Protein AF-A0A0J1C4K4-F1 (afdb_monomer_lite)

Sequence (1114 aa):
MAQNNFSIALLAMARGVADAKQAAESAKDVEIAVDEENTLKANGKDTGIKIITENGVAKAVGAALSSSDTASKLAEEQAAFRQSQISANIQIALEKGVFYIEDGLTSDLRGKALSGWWKTNKQTPEEAALVSAQIQDYINRLPSGVVVKARHGSVFSIDKNVGALPEKFGTDGRRITVGGMTLTIDGAQPCIYIDKDSGDGRVYDFRGAEFIVESLGVNAFEYTGDNNVILNGGIMRTRALLEFGYVRGADKDKMLFAPIDGWTKERPDIGFGYADKGLWELGFNTTTLRHDLARYRNNAAQVHEVRQPDGMNKARCAELTRQESSRKYDSVGGYWDENGESAFPQDDGTTSPMWGKWRGGQRGSRGNGITLYNCHNTTIFDFDIEGFDGSAVQMGLYATQDCQDVAGGDTATAEAKGMIAYDTLICGGWFDKMYTGGVGAVRAVGLTVTGLQCQGNKVGHPDWSVEHSRDGKMVTIDPGYMLWTSRYMPMVSVVFTNNHFGTAARKVIDAHTGNDITITGNSGSAGYYGISVVIEETFASQRDAGAPAETSSFYYQESNMTIANNNVMGGVYGVHLNNGATGIKARKDRGLWWLRGNIKVRDNIIKSAYVGVCYNYGHYGFDITGNSVTFANKLGEPYGQRRLNTINVTDGGSGYSAGTYLTISGGGELARDGYAEPVIKDGVITSVVVRKTGTRYEDAASIVVTAVDPTGAGSGATFSATISETSYAYMIGAEPRYGAMQVNFTGNRAANSPDGNFGRLLVSGTCIGSTFRDNLFNETPYTKGDDASKPYISAKDYVHRSGLPSQLLAQTQDHVDSHHENNKAINELSGKVTDLLFKNKYVTTKAPEVPLTSSEIETLVNNRVAAILAEKNVQASEPAASPESQAGTQSQPEATNEEPTSGLPKILSFNMATATGSLVRDDSNAVTVEVGGSYPPPGWSDVADVSGENKFIMARLKDKVSASAGVYPRFKVDLSAETESTIVLPIKVHSLGTRAGVVSIGLTPYVSDDISTSLLIDKKTETNQIAIRNMSRYSVSIDGVANTADTRLDYDKWYILVLKSKLGGEYINLGTNHTGNGQIDADFGAGLTVYRNHTPSAEDLNSLVESLKVKYHK

InterPro domains:
  IPR012334 Pectin lyase fold [G3DSA:2.160.20.10] (332-636)

Radius of gyration: 36.79 Å; chains: 1; bounding box: 103×119×74 Å

pLDDT: mean 81.91, std 19.1, range [20.67, 98.75]

Organism: NCBI:txid1470200

Foldseek 3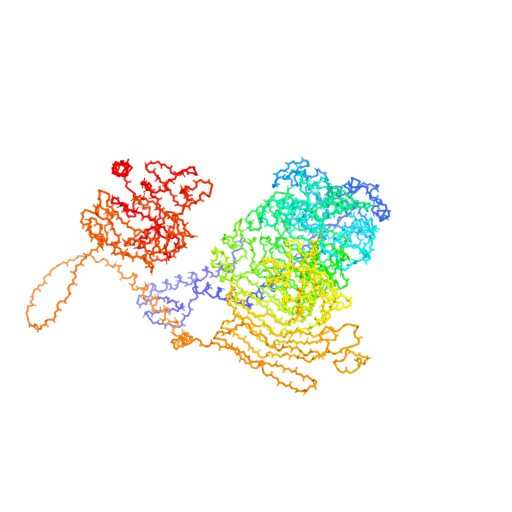Di:
DPDDPVNVVVVVLVVVVVVVVVVVVVDPPWDWDADPQQFIDIPNHTPVDHHDDPVNVVVVVVVLCPDPVNVVVVVVVVVVVLVVLLVVLLVQQVVLEEEALLVLDDPVQSVCQQQVVCLPPADDQVVQLVSLVSSQVVLLQDEASHEYEHDAQGEGEWAFNFQPPCVAQNAFQDWDAFLNDIWGFGGQGARHEADQNSYASYEYEHARYEYEYQAALGANYEDAHENYEYQELHAYYYPLCSQQNQDAQDQQLRFLAHDFWPAHSVCLLAGQQDALCAPLAAHFRQPQASDNLLLRGRQRTAQQQPAADPPDFQVVLVVCVVVVHSCNNNRGHHCADPVRQAWAADNNNGTDRGNHAHSNHDRNRWYEHYEYWNYESYEYEEYHYESHQHEPYEFFHCAASNSHHAFQQNAVVSVVRGREYEQYYYAEYEYAHYAAEYYEYAEYENYAHHNYAHAPGEFHRSSAALSNHDQLAFGHHDDWEHYEYHSHDDDEQHHYEHHEHEETAAEPYYAEFFANAEAYNYEYEYAAEDYEYEDAAQRLARPGQAHEGDCVTQPVQEHAYAHEHYEYEYLAEFYHDDPRDLAPVLCVVVNHYHGAYQYEHYQYETEYAFEGHDDAFYHENAEHENYEYEYDNPRHHRRNLKWWDFKFWPFFFFQADPPKAKDKDDQDPPWDDWGKGFDDDRGTGPGIGTSRRTGDRDDQVGIAMDIDHPVPRTDDIGIGIDMDHGHEHDEDWYAVSRPTYAYAAYNYEYEYDLQAFGQAHYEYEEYEQHEHENYEYEQATAADDDDPVDPSYHVDPDYYCHPNTHHYYDYPDAYEPYHYYHHWYAHPVVRDIDHDDGHYDYDPDPDPPPPQPPVSVVVVVVVVVVVVVVVVDDDDDDDDDDDDDDDDDDDDDDDDDDDDDDDDDQKFAFLCPPPDQAWTATPVNRKTKDKDFDAAAPPDDGQWDPPDLWTWGWDDFNDQPEGQFHIWIKMWDFAALVFKKKKKWWKAFAGWYPQAFTKAKAADDDPDPVQTDGFGWDQPPPPRWTATDDDPFKWKDKLLHGGDRPDTHHHRAIIIIMIIGRHGHTMIITQAYNVRGNGTGMITTRLTMISGRHDDDPVVVNVSSVVVCVSRVD

Secondary structure (DSSP, 8-state):
-PPPHHHHHHHHHHHHHHHHHHHHHTSTT--EEE-TTSEEEETTEEEEEE---HHHHHHHHHHHHTSHHHHHHHHHHHHHHHHHHHHHHHHHHHHH-EEEGGGGS-HHHHHHHHTTGGGTS---HHHHHHHHHHHHHHHHTSPSS-EEE--TT-EEEE---TTSSHHHH--TTEEEEETTEEEEE-----SEEE-GGG-SS-EEE-TT-EEEESSTT--SEEEEEES-EEEE--EEEEHHHHHH-S-TT--GGG-SSPPPTT--SS-TTS--S-SSS-BTTBSB--SS-SS--TT--TT-EE-TT-BPPTT--HHHHHHHHHTT-GGGGG--B--B-TTS-B-EE-TTS-EESB--EETTEETT----SEEEEEEES-EE---EEES-SSEEEEES-SS-TT-----TT-HHHHHHTT--EEEEEE---EEESBSSEEEEESSEEEEEEE--EEEEEEES-TT--TT--SSSSS------EEEEE-SSS-EEEEEEES-EEEEESSEEEEE-S-BSEEEES-EEEESSEEEEEESS-GGGBSSSTTSPBPTTTSGGGEEEEEEES-EEEESSEEEEEEES---HHHHHHTT----EEEEEEES-EEEESSEEEEE-S--S-EEEES-EEEE--TT-PPTTSEEEEEEEEEEEEE---TT-EEEEE-SSTT-EEEEEEEEEETTEEEEEEEEEEEE----GGG-EEEEE-TTS--EEEEEEEEEEE--EEEEESB-GGG--B-EEEES-EEE-BTTB--SEEEEE-BBBS-EEES-EEE-PPPEE-S-TTSTTEE--S--BTTTPPPEEEEESS-EES-EEES-EEEETTTTEEEE----EE----SS------HHHHHHHHHHHHHHHHHHT------------------------------PPPSEEEE--SS--SS--B-TTSS-B-EEE-S-PPTT---SEE-SSSS-EEEEEESSTTT-S-EEEEEEEEEE-TTSEEEEEEEEEEEEE-TT--SS-EEEES-S-TTTS----EEEETTTTEEEEPPBTTBEEEETTEE--TT--B-TT-EEEEEEEEE--EEEEEETB-TTS-S-EEEEEETTEEEETTS---HHHHHHHHHHHHHHH--

Structure (mmCIF, N/CA/C/O backbone):
data_AF-A0A0J1C4K4-F1
#
_entry.id   AF-A0A0J1C4K4-F1
#
loop_
_atom_site.group_PDB
_atom_site.id
_atom_site.type_symbol
_atom_site.label_atom_id
_atom_site.label_alt_id
_atom_site.label_comp_id
_atom_site.label_asym_id
_atom_site.label_entity_id
_atom_site.label_seq_id
_atom_site.pdbx_PDB_ins_code
_atom_site.Cartn_x
_atom_site.Cartn_y
_atom_site.Cartn_z
_atom_site.occupancy
_atom_site.B_iso_or_equiv
_atom_site.auth_seq_id
_atom_site.auth_comp_id
_atom_site.auth_asym_id
_atom_site.auth_atom_id
_atom_site.pdbx_PDB_model_num
ATOM 1 N N . MET A 1 1 ? 14.987 -44.960 -18.336 1.00 30.09 1 MET A N 1
ATOM 2 C CA . MET A 1 1 ? 14.325 -44.521 -17.091 1.00 30.09 1 MET A CA 1
ATOM 3 C C . MET A 1 1 ? 14.497 -45.619 -16.059 1.00 30.09 1 MET A C 1
ATOM 5 O O . MET A 1 1 ? 13.976 -46.707 -16.266 1.00 30.09 1 MET A O 1
ATOM 9 N N . ALA A 1 2 ? 15.308 -45.382 -15.029 1.00 26.45 2 ALA A N 1
ATOM 10 C CA . ALA A 1 2 ? 15.445 -46.308 -13.909 1.00 26.45 2 ALA A CA 1
ATOM 11 C C . ALA A 1 2 ? 14.126 -46.305 -13.120 1.00 26.45 2 ALA A C 1
ATOM 13 O O . ALA A 1 2 ? 13.634 -45.235 -12.767 1.00 26.45 2 ALA A O 1
ATOM 14 N N . GLN A 1 3 ? 13.519 -47.475 -12.908 1.00 33.88 3 GLN A N 1
ATOM 15 C CA . GLN A 1 3 ? 12.329 -47.600 -12.063 1.00 33.88 3 GLN A CA 1
ATOM 16 C C . GLN A 1 3 ? 12.679 -47.105 -10.654 1.00 33.88 3 GLN A C 1
ATOM 18 O O . GLN A 1 3 ? 13.672 -47.549 -10.082 1.00 33.88 3 GLN A O 1
ATOM 23 N N . ASN A 1 4 ? 11.908 -46.154 -10.114 1.00 37.72 4 ASN A N 1
ATOM 24 C CA . ASN A 1 4 ? 12.177 -45.626 -8.778 1.00 37.72 4 ASN A CA 1
ATOM 25 C C . ASN A 1 4 ? 11.963 -46.722 -7.714 1.00 37.72 4 ASN A C 1
ATOM 27 O O . ASN A 1 4 ? 11.193 -47.668 -7.910 1.00 37.72 4 ASN A O 1
ATOM 31 N N . ASN A 1 5 ? 12.633 -46.582 -6.569 1.00 36.28 5 ASN A N 1
ATOM 32 C CA . ASN A 1 5 ? 12.575 -47.565 -5.481 1.00 36.28 5 ASN A CA 1
ATOM 33 C C . ASN A 1 5 ? 11.140 -47.819 -4.977 1.00 36.28 5 ASN A C 1
ATOM 35 O O . ASN A 1 5 ? 10.848 -48.912 -4.505 1.00 36.28 5 ASN A O 1
ATOM 39 N N . PHE A 1 6 ? 10.232 -46.850 -5.136 1.00 39.06 6 PHE A N 1
ATOM 40 C CA . PHE A 1 6 ? 8.814 -46.976 -4.790 1.00 39.06 6 PHE A CA 1
ATOM 41 C C . PHE A 1 6 ? 8.059 -47.932 -5.729 1.00 39.06 6 PHE A C 1
ATOM 43 O O . PHE A 1 6 ? 7.300 -48.778 -5.270 1.00 39.06 6 PHE A O 1
ATOM 50 N N . SER A 1 7 ? 8.337 -47.875 -7.032 1.00 39.88 7 SER A N 1
ATOM 51 C CA . SER A 1 7 ? 7.756 -48.763 -8.048 1.00 39.88 7 SER A CA 1
ATOM 52 C C . SER A 1 7 ? 8.275 -50.194 -7.895 1.00 39.88 7 SER A C 1
ATOM 54 O O . SER A 1 7 ? 7.520 -51.151 -8.051 1.00 39.88 7 SER A O 1
ATOM 56 N N . ILE A 1 8 ? 9.556 -50.345 -7.533 1.00 41.91 8 ILE A N 1
ATOM 57 C CA . ILE A 1 8 ? 10.171 -51.642 -7.212 1.00 41.91 8 ILE A CA 1
ATOM 58 C C . ILE A 1 8 ? 9.550 -52.227 -5.933 1.00 41.91 8 ILE A C 1
ATOM 60 O O . ILE A 1 8 ? 9.238 -53.417 -5.895 1.00 41.91 8 ILE A O 1
ATOM 64 N N . ALA A 1 9 ? 9.307 -51.396 -4.914 1.00 39.34 9 ALA A N 1
ATOM 65 C CA . ALA A 1 9 ? 8.647 -51.808 -3.678 1.00 39.34 9 ALA A CA 1
ATOM 66 C C . ALA A 1 9 ? 7.178 -52.214 -3.909 1.00 39.34 9 ALA A C 1
ATOM 68 O O . ALA A 1 9 ? 6.757 -53.257 -3.417 1.00 39.34 9 ALA A O 1
ATOM 69 N N . LEU A 1 10 ? 6.419 -51.460 -4.715 1.00 42.06 10 LEU A N 1
ATOM 70 C CA . LEU A 1 10 ? 5.046 -51.795 -5.129 1.00 42.06 10 LEU A CA 1
ATOM 71 C C . LEU A 1 10 ? 4.974 -53.120 -5.900 1.00 42.06 10 LEU A C 1
ATOM 73 O O . LEU A 1 10 ? 4.108 -53.946 -5.622 1.00 42.06 10 LEU A O 1
ATOM 77 N N . LEU A 1 11 ? 5.914 -53.368 -6.818 1.00 44.72 11 LEU A N 1
ATOM 78 C CA . LEU A 1 11 ? 6.005 -54.630 -7.563 1.00 44.72 11 LEU A CA 1
ATOM 79 C C . LEU A 1 11 ? 6.383 -55.821 -6.668 1.00 44.72 11 LEU A C 1
ATOM 81 O O . LEU A 1 11 ? 5.858 -56.919 -6.860 1.00 44.72 11 LEU A O 1
ATOM 85 N N . ALA A 1 12 ? 7.263 -55.619 -5.683 1.00 41.47 12 ALA A N 1
ATOM 86 C CA . ALA A 1 12 ? 7.617 -56.644 -4.701 1.00 41.47 12 ALA A CA 1
ATOM 87 C C . ALA A 1 12 ? 6.450 -56.957 -3.745 1.00 41.47 12 ALA A C 1
ATOM 89 O O . ALA A 1 12 ? 6.202 -58.123 -3.442 1.00 41.47 12 ALA A O 1
ATOM 90 N N . MET A 1 13 ? 5.689 -55.937 -3.333 1.00 43.41 13 MET A N 1
ATOM 91 C CA . MET A 1 13 ? 4.490 -56.086 -2.499 1.00 43.41 13 MET A CA 1
ATOM 92 C C . MET A 1 13 ? 3.342 -56.769 -3.255 1.00 43.41 13 MET A C 1
ATOM 94 O O . MET A 1 13 ? 2.722 -57.688 -2.723 1.00 43.41 13 MET A O 1
ATOM 98 N N . ALA A 1 14 ? 3.109 -56.403 -4.519 1.00 44.25 14 ALA A N 1
ATOM 99 C CA . ALA A 1 14 ? 2.116 -57.055 -5.373 1.00 44.25 14 ALA A CA 1
ATOM 100 C C . ALA A 1 14 ? 2.447 -58.537 -5.625 1.00 44.25 14 ALA A C 1
ATOM 102 O O . ALA A 1 14 ? 1.543 -59.372 -5.626 1.00 44.25 14 ALA A O 1
ATOM 103 N N . ARG A 1 15 ? 3.738 -58.882 -5.770 1.00 45.47 15 ARG A N 1
ATOM 104 C CA . ARG A 1 15 ? 4.190 -60.284 -5.820 1.00 45.47 15 ARG A CA 1
ATOM 105 C C . ARG A 1 15 ? 3.964 -61.010 -4.499 1.00 45.47 15 ARG A C 1
ATOM 107 O O . ARG A 1 15 ? 3.392 -62.086 -4.525 1.00 45.47 15 ARG A O 1
ATOM 114 N N . GLY A 1 16 ? 4.299 -60.405 -3.359 1.00 44.28 16 GLY A N 1
ATOM 115 C CA . GLY A 1 16 ? 4.050 -61.013 -2.045 1.00 44.28 16 GLY A CA 1
ATOM 116 C C . GLY A 1 16 ? 2.566 -61.304 -1.774 1.00 44.28 16 GLY A C 1
ATOM 117 O O . GLY A 1 16 ? 2.235 -62.345 -1.213 1.00 44.28 16 GLY A O 1
ATOM 118 N N . VAL A 1 17 ? 1.659 -60.428 -2.225 1.00 44.59 17 VAL A N 1
ATOM 119 C CA . VAL A 1 17 ? 0.201 -60.642 -2.137 1.00 44.59 17 VAL A CA 1
ATOM 120 C C . VAL A 1 17 ? -0.275 -61.730 -3.105 1.00 44.59 17 VAL A C 1
ATOM 122 O O . VAL A 1 17 ? -1.145 -62.524 -2.747 1.00 44.59 17 VAL A O 1
ATOM 125 N N . ALA A 1 18 ? 0.286 -61.793 -4.315 1.00 49.00 18 ALA A N 1
ATOM 126 C CA . ALA A 1 18 ? -0.031 -62.840 -5.284 1.00 49.00 18 ALA A CA 1
ATOM 127 C C . ALA A 1 18 ? 0.462 -64.220 -4.816 1.00 49.00 18 ALA A C 1
ATOM 129 O O . ALA A 1 18 ? -0.303 -65.179 -4.864 1.00 49.00 18 ALA A O 1
ATOM 130 N N . ASP A 1 19 ? 1.679 -64.299 -4.278 1.00 48.03 19 ASP A N 1
ATOM 131 C CA . ASP A 1 19 ? 2.274 -65.524 -3.738 1.00 48.03 19 ASP A CA 1
ATOM 132 C C . ASP A 1 19 ? 1.501 -66.014 -2.498 1.00 48.03 19 ASP A C 1
ATOM 134 O O . ASP A 1 19 ? 1.245 -67.209 -2.356 1.00 48.03 19 ASP A O 1
ATOM 138 N N . ALA A 1 20 ? 1.042 -65.099 -1.634 1.00 45.75 20 ALA A N 1
ATOM 139 C CA . ALA A 1 20 ? 0.188 -65.427 -0.489 1.00 45.75 20 ALA A CA 1
ATOM 140 C C . ALA A 1 20 ? -1.210 -65.921 -0.910 1.00 45.75 20 ALA A C 1
ATOM 142 O O . ALA A 1 20 ? -1.723 -66.873 -0.322 1.00 45.75 20 ALA A O 1
ATOM 143 N N . LYS A 1 21 ? -1.813 -65.327 -1.952 1.00 48.53 21 LYS A N 1
ATOM 144 C CA . LYS A 1 21 ? -3.074 -65.818 -2.538 1.00 48.53 21 LYS A CA 1
ATOM 145 C C . LYS A 1 21 ? -2.906 -67.196 -3.178 1.00 48.53 21 LYS A C 1
ATOM 147 O O . LYS A 1 21 ? -3.744 -68.064 -2.970 1.00 48.53 21 LYS A O 1
ATOM 152 N N . GLN A 1 22 ? -1.800 -67.426 -3.880 1.00 47.53 22 GLN A N 1
ATOM 153 C CA . GLN A 1 22 ? -1.504 -68.706 -4.526 1.00 47.53 22 GLN A CA 1
ATOM 154 C C . GLN A 1 22 ? -1.187 -69.818 -3.501 1.00 47.53 22 GLN A C 1
ATOM 156 O O . GLN A 1 22 ? -1.549 -70.983 -3.695 1.00 47.53 22 GLN A O 1
ATOM 161 N N . ALA A 1 23 ? -0.578 -69.461 -2.365 1.00 45.12 23 ALA A N 1
ATOM 162 C CA . ALA A 1 23 ? -0.397 -70.353 -1.219 1.00 45.12 23 ALA A CA 1
ATOM 163 C C . ALA A 1 23 ? -1.719 -70.649 -0.475 1.00 45.12 23 ALA A C 1
ATOM 165 O O . ALA A 1 23 ? -1.895 -71.752 0.037 1.00 45.12 23 ALA A O 1
ATOM 166 N N . ALA A 1 24 ? -2.669 -69.705 -0.452 1.00 43.19 24 ALA A N 1
ATOM 167 C CA . ALA A 1 24 ? -4.004 -69.904 0.123 1.00 43.19 24 ALA A CA 1
ATOM 168 C C . ALA A 1 24 ? -4.909 -70.769 -0.776 1.00 43.19 24 ALA A C 1
ATOM 170 O O . ALA A 1 24 ? -5.601 -71.652 -0.282 1.00 43.19 24 ALA A O 1
ATOM 171 N N . GLU A 1 25 ? -4.847 -70.606 -2.102 1.00 45.41 25 GLU A N 1
ATOM 172 C CA . GLU A 1 25 ? -5.603 -71.432 -3.061 1.00 45.41 25 GLU A CA 1
ATOM 173 C C . GLU A 1 25 ? -5.167 -72.910 -3.071 1.00 45.41 25 GLU A C 1
ATOM 175 O O . GLU A 1 25 ? -5.950 -73.794 -3.426 1.00 45.41 25 GLU A O 1
ATOM 180 N N . SER A 1 26 ? -3.931 -73.203 -2.650 1.00 43.25 26 SER A N 1
ATOM 181 C CA . SER A 1 26 ? -3.417 -74.573 -2.515 1.00 43.25 26 SER A CA 1
ATOM 182 C C . SER A 1 26 ? -3.738 -75.228 -1.160 1.00 43.25 26 SER A C 1
ATOM 184 O O . SER A 1 26 ? -3.661 -76.454 -1.049 1.00 43.25 26 SER A O 1
ATOM 186 N N . ALA A 1 27 ? -4.186 -74.455 -0.165 1.00 43.88 27 ALA A N 1
ATOM 187 C CA . ALA A 1 27 ? -4.658 -74.938 1.130 1.00 43.88 27 ALA A CA 1
ATOM 188 C C . ALA A 1 27 ? -6.191 -74.833 1.204 1.00 43.88 27 ALA A C 1
ATOM 190 O O . ALA A 1 27 ? -6.748 -73.851 1.688 1.00 43.88 27 ALA A O 1
ATOM 191 N N . LYS A 1 28 ? -6.893 -75.862 0.712 1.00 46.75 28 LYS A N 1
ATOM 192 C CA . LYS A 1 28 ? -8.344 -75.991 0.923 1.00 46.75 28 LYS A CA 1
ATOM 193 C C . LYS A 1 28 ? -8.623 -75.904 2.431 1.00 46.75 28 LYS A C 1
ATOM 195 O O . LYS A 1 28 ? -8.069 -76.709 3.170 1.00 46.75 28 LYS A O 1
ATOM 200 N N . ASP A 1 29 ? -9.436 -74.922 2.833 1.00 49.34 29 ASP A N 1
ATOM 201 C CA . ASP A 1 29 ? -9.973 -74.659 4.187 1.00 49.34 29 ASP A CA 1
ATOM 202 C C . ASP A 1 29 ? -9.408 -73.436 4.964 1.00 49.34 29 ASP A C 1
ATOM 204 O O . ASP A 1 29 ? -9.665 -73.302 6.167 1.00 49.34 29 ASP A O 1
ATOM 208 N N . VAL A 1 30 ? -8.709 -72.485 4.315 1.00 47.97 30 VAL A N 1
ATOM 209 C CA . VAL A 1 30 ? -8.358 -71.183 4.940 1.00 47.97 30 VAL A CA 1
ATOM 210 C C . VAL A 1 30 ? -8.735 -69.971 4.068 1.00 47.97 30 VAL A C 1
ATOM 212 O O . VAL A 1 30 ? -8.105 -69.698 3.053 1.00 47.97 30 VAL A O 1
ATOM 215 N N . GLU A 1 31 ? -9.740 -69.203 4.496 1.00 51.81 31 GLU A N 1
ATOM 216 C CA . GLU A 1 31 ? -10.141 -67.907 3.937 1.00 51.81 31 GLU A CA 1
ATOM 217 C C . GLU A 1 31 ? -9.218 -66.798 4.461 1.00 51.81 31 GLU A C 1
ATOM 219 O O . GLU A 1 31 ? -9.140 -66.558 5.665 1.00 51.81 31 GLU A O 1
ATOM 224 N N . ILE A 1 32 ? -8.502 -66.116 3.567 1.00 50.12 32 ILE A N 1
ATOM 225 C CA . ILE A 1 32 ? -7.586 -65.025 3.918 1.00 50.12 32 ILE A CA 1
ATOM 226 C C . ILE A 1 32 ? -8.192 -63.690 3.468 1.00 50.12 32 ILE A C 1
ATOM 228 O O . ILE A 1 32 ? -8.456 -63.499 2.281 1.00 50.12 32 ILE A O 1
ATOM 232 N N . ALA A 1 33 ? -8.370 -62.752 4.399 1.00 57.16 33 ALA A N 1
ATOM 233 C CA . ALA A 1 33 ? -8.894 -61.409 4.141 1.00 57.16 33 ALA A CA 1
ATOM 234 C C . ALA A 1 33 ? -8.040 -60.349 4.848 1.00 57.16 33 ALA A C 1
ATOM 236 O O . ALA A 1 33 ? -7.385 -60.645 5.839 1.00 57.16 33 ALA A O 1
ATOM 237 N N . VAL A 1 34 ? -8.032 -59.111 4.359 1.00 54.25 34 VAL A N 1
ATOM 238 C CA . VAL A 1 34 ? -7.400 -57.975 5.051 1.00 54.25 34 VAL A CA 1
ATOM 239 C C . VAL A 1 34 ? -8.509 -57.024 5.452 1.00 54.25 34 VAL A C 1
ATOM 241 O O . VAL A 1 34 ? -9.345 -56.685 4.615 1.00 54.25 34 VAL A O 1
ATOM 244 N N . ASP A 1 35 ? -8.549 -56.646 6.724 1.00 60.06 35 ASP A N 1
ATOM 245 C CA . ASP A 1 35 ? -9.562 -55.717 7.215 1.00 60.06 35 ASP A CA 1
ATOM 246 C C . ASP A 1 35 ? -9.210 -54.248 6.932 1.00 60.06 35 ASP A C 1
ATOM 248 O O . ASP A 1 35 ? -8.127 -53.914 6.447 1.00 60.06 35 ASP A O 1
ATOM 252 N N . GLU A 1 36 ? -10.152 -53.351 7.222 1.00 56.06 36 GLU A N 1
ATOM 253 C CA . GLU A 1 36 ? -10.030 -51.909 6.961 1.00 56.06 36 GLU A CA 1
ATOM 254 C C . GLU A 1 36 ? -8.905 -51.236 7.772 1.00 56.06 36 GLU A C 1
ATOM 256 O O . GLU A 1 36 ? -8.436 -50.152 7.421 1.00 56.06 36 GLU A O 1
ATOM 261 N N . GLU A 1 37 ? -8.420 -51.901 8.824 1.00 54.88 37 GLU A N 1
ATOM 262 C CA . GLU A 1 37 ? -7.278 -51.484 9.641 1.00 54.88 37 GLU A CA 1
ATOM 263 C C . GLU A 1 37 ? -5.958 -52.100 9.174 1.00 54.88 37 GLU A C 1
ATOM 265 O O . GLU A 1 37 ? -4.941 -52.019 9.885 1.00 54.88 37 GLU A O 1
ATOM 270 N N . ASN A 1 38 ? -5.965 -52.682 7.972 1.00 56.44 38 ASN A N 1
ATOM 271 C CA . ASN A 1 38 ? -4.813 -53.268 7.316 1.00 56.44 38 ASN A CA 1
ATOM 272 C C . ASN A 1 38 ? -4.256 -54.484 8.065 1.00 56.44 38 ASN A C 1
ATOM 274 O O . ASN A 1 38 ? -3.050 -54.707 8.057 1.00 56.44 38 ASN A O 1
ATOM 278 N N . THR A 1 39 ? -5.096 -55.271 8.733 1.00 56.81 39 THR A N 1
ATOM 279 C CA . THR A 1 39 ? -4.672 -56.468 9.472 1.00 56.81 39 THR A CA 1
ATOM 280 C C . THR A 1 39 ? -5.126 -57.726 8.742 1.00 56.81 39 THR A C 1
ATOM 282 O O . THR A 1 39 ? -6.279 -57.844 8.322 1.00 56.81 39 THR A O 1
ATOM 285 N N . LEU A 1 40 ? -4.199 -58.664 8.543 1.00 51.75 40 LEU A N 1
ATOM 286 C CA . LEU A 1 40 ? -4.485 -59.950 7.923 1.00 51.75 40 LEU A CA 1
ATOM 287 C C . LEU A 1 40 ? -5.374 -60.782 8.849 1.00 51.75 40 LEU A C 1
ATOM 289 O O . LEU A 1 40 ? -5.074 -60.968 10.028 1.00 51.75 40 LEU A O 1
ATOM 293 N N . LYS A 1 41 ? -6.442 -61.332 8.285 1.00 62.00 41 LYS A N 1
ATOM 294 C CA . LYS A 1 41 ? -7.333 -62.291 8.925 1.00 62.00 41 LYS A CA 1
ATOM 295 C C . LYS A 1 41 ? -7.278 -63.615 8.196 1.00 62.00 41 LYS A C 1
ATOM 297 O O . LYS A 1 41 ? -7.295 -63.660 6.969 1.00 62.00 41 LYS A O 1
ATOM 302 N N . ALA A 1 42 ? -7.255 -64.684 8.978 1.00 55.81 42 ALA A N 1
ATOM 303 C CA . ALA A 1 42 ? -7.400 -66.049 8.501 1.00 55.81 42 ALA A CA 1
ATOM 304 C C . ALA A 1 42 ? -8.662 -66.648 9.130 1.00 55.81 42 ALA A C 1
ATOM 306 O O . ALA A 1 42 ? -8.799 -66.666 10.356 1.00 55.81 42 ALA A O 1
ATOM 307 N N . ASN A 1 43 ? -9.601 -67.109 8.303 1.00 66.88 43 ASN A N 1
ATOM 308 C CA . ASN A 1 43 ? -10.908 -67.638 8.704 1.00 66.88 43 ASN A CA 1
ATOM 309 C C . ASN A 1 43 ? -11.661 -66.692 9.656 1.00 66.88 43 ASN A C 1
ATOM 311 O O . ASN A 1 43 ? -12.160 -67.099 10.707 1.00 66.88 43 ASN A O 1
ATOM 315 N N . GLY A 1 44 ? -11.661 -65.395 9.332 1.00 62.41 44 GLY A N 1
ATOM 316 C CA . GLY A 1 44 ? -12.318 -64.348 10.122 1.00 62.41 44 GLY A CA 1
ATOM 317 C C . GLY A 1 44 ? -11.629 -63.982 11.443 1.00 62.41 44 GLY A C 1
ATOM 318 O O . GLY A 1 44 ? -12.081 -63.055 12.116 1.00 62.41 44 GLY A O 1
ATOM 319 N N . LYS A 1 45 ? -10.530 -64.650 11.824 1.00 59.75 45 LYS A N 1
ATOM 320 C CA . LYS A 1 45 ? -9.748 -64.314 13.021 1.00 59.75 45 LYS A CA 1
ATOM 321 C C . LYS A 1 45 ? -8.545 -63.458 12.672 1.00 59.75 45 LYS A C 1
ATOM 323 O O . LYS A 1 45 ? -7.802 -63.761 11.743 1.00 59.75 45 LYS A O 1
ATOM 328 N N . ASP A 1 46 ? -8.361 -62.409 13.460 1.00 61.12 46 ASP A N 1
ATOM 329 C CA . ASP A 1 46 ? -7.233 -61.502 13.344 1.00 61.12 46 ASP A CA 1
ATOM 330 C C . ASP A 1 46 ? -5.922 -62.226 13.668 1.00 61.12 46 ASP A C 1
ATOM 332 O O . ASP A 1 46 ? -5.794 -62.850 14.726 1.00 61.12 46 ASP A O 1
ATOM 336 N N . THR A 1 47 ? -4.963 -62.193 12.745 1.00 54.72 47 THR A N 1
ATOM 337 C CA . THR A 1 47 ? -3.670 -62.853 12.949 1.00 54.72 47 THR A CA 1
ATOM 338 C C . THR A 1 47 ? -2.660 -61.927 13.626 1.00 54.72 47 THR A C 1
ATOM 340 O O . THR A 1 47 ? -1.545 -62.362 13.911 1.00 54.72 47 THR A O 1
ATOM 343 N N . GLY A 1 48 ? -3.008 -60.651 13.849 1.00 47.41 48 GLY A N 1
ATOM 344 C CA . GLY A 1 48 ? -2.106 -59.631 14.395 1.00 47.41 48 GLY A CA 1
ATOM 345 C C . GLY A 1 48 ? -1.010 -59.181 13.422 1.00 47.41 48 GLY A C 1
ATOM 346 O O . GLY A 1 48 ? -0.132 -58.401 13.792 1.00 47.41 48 GLY A O 1
ATOM 347 N N . ILE A 1 49 ? -1.045 -59.658 12.174 1.00 44.50 49 ILE A N 1
ATOM 348 C CA . ILE A 1 49 ? -0.079 -59.300 11.132 1.00 44.50 49 ILE A CA 1
ATOM 349 C C . ILE A 1 49 ? -0.639 -58.103 10.364 1.00 44.50 49 ILE A C 1
ATOM 351 O O . ILE A 1 49 ? -1.623 -58.228 9.639 1.00 44.50 49 ILE A O 1
ATOM 355 N N . LYS A 1 50 ? -0.004 -56.937 10.509 1.00 53.16 50 LYS A N 1
ATOM 356 C CA . LYS A 1 50 ? -0.359 -55.717 9.772 1.00 53.16 50 LYS A CA 1
ATOM 357 C C . LYS A 1 50 ? 0.211 -55.768 8.345 1.00 53.16 50 LYS A C 1
ATOM 359 O O . LYS A 1 50 ? 1.424 -55.842 8.163 1.00 53.16 50 LYS A O 1
ATOM 364 N N . ILE A 1 51 ? -0.657 -55.710 7.338 1.00 45.19 51 ILE A N 1
ATOM 365 C CA . ILE A 1 51 ? -0.329 -55.639 5.910 1.00 45.19 51 ILE A CA 1
ATOM 366 C C . ILE A 1 51 ? -0.422 -54.197 5.433 1.00 45.19 51 ILE A C 1
ATOM 368 O O . ILE A 1 51 ? -1.499 -53.632 5.349 1.00 45.19 51 ILE A O 1
ATOM 372 N N . ILE A 1 52 ? 0.699 -53.600 5.047 1.00 46.50 52 ILE A N 1
ATOM 373 C CA . ILE A 1 52 ? 0.722 -52.230 4.525 1.00 46.50 52 ILE A CA 1
ATOM 374 C C . ILE A 1 52 ? -0.027 -52.174 3.176 1.00 46.50 52 ILE A C 1
ATOM 376 O O . ILE A 1 52 ? 0.439 -52.736 2.188 1.00 46.50 52 ILE A O 1
ATOM 380 N N . THR A 1 53 ? -1.183 -51.497 3.131 1.00 48.56 53 THR A N 1
ATOM 381 C CA . THR A 1 53 ? -1.969 -51.276 1.900 1.00 48.56 53 THR A CA 1
ATOM 382 C C . THR A 1 53 ? -1.707 -49.896 1.299 1.00 48.56 53 THR A C 1
ATOM 384 O O . THR A 1 53 ? -1.302 -48.963 1.992 1.00 48.56 53 THR A O 1
ATOM 387 N N . GLU A 1 54 ? -1.988 -49.740 0.005 1.00 43.09 54 GLU A N 1
ATOM 388 C CA . GLU A 1 54 ? -1.802 -48.491 -0.749 1.00 43.09 54 GLU A CA 1
ATOM 389 C C . GLU A 1 54 ? -2.549 -47.299 -0.110 1.00 43.09 54 GLU A C 1
ATOM 391 O O . GLU A 1 54 ? -2.000 -46.205 0.019 1.00 43.09 54 GLU A O 1
ATOM 396 N N . ASN A 1 55 ? -3.755 -47.540 0.419 1.00 42.22 55 ASN A N 1
ATOM 397 C CA . ASN A 1 55 ? -4.560 -46.542 1.133 1.00 42.22 55 ASN A CA 1
ATOM 398 C C . ASN A 1 55 ? -3.993 -46.206 2.528 1.00 42.22 55 ASN A C 1
ATOM 400 O O . ASN A 1 55 ? -4.028 -45.052 2.960 1.00 42.22 55 ASN A O 1
ATOM 404 N N . GLY A 1 56 ? -3.431 -47.198 3.232 1.00 41.69 56 GLY A N 1
ATOM 405 C CA . GLY A 1 56 ? -2.742 -46.994 4.511 1.00 41.69 56 GLY A CA 1
ATOM 406 C C . GLY A 1 56 ? -1.472 -46.154 4.364 1.00 41.69 56 GLY A C 1
ATOM 407 O O . GLY A 1 56 ? -1.221 -45.264 5.177 1.00 41.69 56 GLY A O 1
ATOM 408 N N . VAL A 1 57 ? -0.721 -46.377 3.282 1.00 41.41 57 VAL A N 1
ATOM 409 C CA . VAL A 1 57 ? 0.431 -45.548 2.906 1.00 41.41 57 VAL A CA 1
ATOM 410 C C . VAL A 1 57 ? -0.025 -44.138 2.537 1.00 41.41 57 VAL A C 1
ATOM 412 O O . VAL A 1 57 ? 0.531 -43.184 3.067 1.00 41.41 57 VAL A O 1
ATOM 415 N N . ALA A 1 58 ? -1.068 -43.975 1.717 1.00 41.12 58 ALA A N 1
ATOM 416 C CA . ALA A 1 58 ? -1.582 -42.657 1.331 1.00 41.12 58 ALA A CA 1
ATOM 417 C C . ALA A 1 58 ? -2.063 -41.822 2.533 1.00 41.12 58 ALA A C 1
ATOM 419 O O . ALA A 1 58 ? -1.786 -40.626 2.601 1.00 41.12 58 ALA A O 1
ATOM 420 N N . LYS A 1 59 ? -2.722 -42.445 3.520 1.00 42.12 59 LYS A N 1
ATOM 421 C CA . LYS A 1 59 ? -3.188 -41.769 4.742 1.00 42.12 59 LYS A CA 1
ATOM 422 C C . LYS A 1 59 ? -2.034 -41.398 5.679 1.00 42.12 59 LYS A C 1
ATOM 424 O O . LYS A 1 59 ? -2.031 -40.298 6.224 1.00 42.12 59 LYS A O 1
ATOM 429 N N . ALA A 1 60 ? -1.039 -42.273 5.834 1.00 40.06 60 ALA A N 1
ATOM 430 C CA . ALA A 1 60 ? 0.163 -41.988 6.621 1.00 40.06 60 ALA A CA 1
ATOM 431 C C . ALA A 1 60 ? 1.048 -40.915 5.963 1.00 40.06 60 ALA A C 1
ATOM 433 O O . ALA A 1 60 ? 1.562 -40.037 6.651 1.00 40.06 60 ALA A O 1
ATOM 434 N N . VAL A 1 61 ? 1.170 -40.939 4.633 1.00 39.94 61 VAL A N 1
ATOM 435 C CA . VAL A 1 61 ? 1.853 -39.909 3.838 1.00 39.94 61 VAL A CA 1
ATOM 436 C C . VAL A 1 61 ? 1.088 -38.587 3.901 1.00 39.94 61 VAL A C 1
ATOM 438 O O . VAL A 1 61 ? 1.704 -37.557 4.140 1.00 39.94 61 VAL A O 1
ATOM 441 N N . GLY A 1 62 ? -0.242 -38.597 3.784 1.00 38.50 62 GLY A N 1
ATOM 442 C CA . GLY A 1 62 ? -1.077 -37.404 3.953 1.00 38.50 62 GLY A CA 1
ATOM 443 C C . GLY A 1 62 ? -0.950 -36.791 5.351 1.00 38.50 62 GLY A C 1
ATOM 444 O O . GLY A 1 62 ? -0.765 -35.584 5.476 1.00 38.50 62 GLY A O 1
ATOM 445 N N . ALA A 1 63 ? -0.954 -37.622 6.398 1.00 37.84 63 ALA A N 1
ATOM 446 C CA . ALA A 1 63 ? -0.733 -37.182 7.775 1.00 37.84 63 ALA A CA 1
ATOM 447 C C . ALA A 1 63 ? 0.686 -36.621 7.984 1.00 37.84 63 ALA A C 1
ATOM 449 O O . ALA A 1 63 ? 0.838 -35.549 8.571 1.00 37.84 63 ALA A O 1
ATOM 450 N N . ALA A 1 64 ? 1.717 -37.287 7.454 1.00 36.31 64 ALA A N 1
ATOM 451 C CA . ALA A 1 64 ? 3.096 -36.809 7.512 1.00 36.31 64 ALA A CA 1
ATOM 452 C C . ALA A 1 64 ? 3.251 -35.462 6.785 1.00 36.31 64 ALA A C 1
ATOM 454 O O . ALA A 1 64 ? 3.703 -34.501 7.399 1.00 36.31 64 ALA A O 1
ATOM 455 N N . LEU A 1 65 ? 2.773 -35.343 5.541 1.00 36.28 65 LEU A N 1
ATOM 456 C CA . LEU A 1 65 ? 2.807 -34.107 4.745 1.00 36.28 65 LEU A CA 1
ATOM 457 C C . LEU A 1 65 ? 1.999 -32.954 5.366 1.00 36.28 65 LEU A C 1
ATOM 459 O O . LEU A 1 65 ? 2.308 -31.795 5.112 1.00 36.28 65 LEU A O 1
ATOM 463 N N . SER A 1 66 ? 0.992 -33.255 6.194 1.00 33.03 66 SER A N 1
ATOM 464 C CA . SER A 1 66 ? 0.192 -32.251 6.914 1.00 33.03 66 SER A CA 1
ATOM 465 C C . SER A 1 66 ? 0.794 -31.780 8.248 1.00 33.03 66 SER A C 1
ATOM 467 O O . SER A 1 66 ? 0.259 -30.864 8.872 1.00 33.03 66 SER A O 1
ATOM 469 N N . SER A 1 67 ? 1.890 -32.390 8.714 1.00 36.94 67 SER A N 1
ATOM 470 C CA . SER A 1 67 ? 2.530 -32.014 9.983 1.00 36.94 67 SER A CA 1
ATOM 471 C C . SER A 1 67 ? 3.465 -30.807 9.827 1.00 36.94 67 SER A C 1
ATOM 473 O O . SER A 1 67 ? 4.216 -30.712 8.854 1.00 36.94 67 SER A O 1
ATOM 475 N N . SER A 1 68 ? 3.475 -29.907 10.820 1.00 36.94 68 SER A N 1
ATOM 476 C CA . SER A 1 68 ? 4.378 -28.742 10.855 1.00 36.94 68 SER A CA 1
ATOM 477 C C . SER A 1 68 ? 5.850 -29.141 10.764 1.00 36.94 68 SER A C 1
ATOM 479 O O . SER A 1 68 ? 6.622 -28.477 10.082 1.00 36.94 68 SER A O 1
ATOM 481 N N . ASP A 1 69 ? 6.222 -30.263 11.384 1.00 42.09 69 ASP A N 1
ATOM 482 C CA . ASP A 1 69 ? 7.599 -30.763 11.399 1.00 42.09 69 ASP A CA 1
ATOM 483 C C . ASP A 1 69 ? 8.054 -31.250 10.019 1.00 42.09 69 ASP A C 1
ATOM 485 O O . ASP A 1 69 ? 9.215 -31.072 9.652 1.00 42.09 69 ASP A O 1
ATOM 489 N N . THR A 1 70 ? 7.152 -31.843 9.232 1.00 37.03 70 THR A N 1
ATOM 490 C CA . THR A 1 70 ? 7.464 -32.274 7.861 1.00 37.03 70 THR A CA 1
ATOM 491 C C . THR A 1 70 ? 7.536 -31.081 6.919 1.00 37.03 70 THR A C 1
ATOM 493 O O . THR A 1 70 ? 8.433 -31.042 6.085 1.00 37.03 70 THR A O 1
ATOM 496 N N . ALA A 1 71 ? 6.674 -30.073 7.085 1.00 37.41 71 ALA A N 1
ATOM 497 C CA . ALA A 1 71 ? 6.768 -28.824 6.327 1.00 37.41 71 ALA A CA 1
ATOM 498 C C . ALA A 1 71 ? 8.073 -28.062 6.629 1.00 37.41 71 ALA A C 1
ATOM 500 O O . ALA A 1 71 ? 8.738 -27.602 5.702 1.00 37.41 71 ALA A O 1
ATOM 501 N N . SER A 1 72 ? 8.486 -27.983 7.901 1.00 42.78 72 SER A N 1
ATOM 502 C CA . SER A 1 72 ? 9.764 -27.376 8.298 1.00 42.78 72 SER A CA 1
ATOM 503 C C . SER A 1 72 ? 10.968 -28.137 7.743 1.00 42.78 72 SER A C 1
ATOM 505 O O . SER A 1 72 ? 11.847 -27.518 7.151 1.00 42.78 72 SER A O 1
ATOM 507 N N . LYS A 1 73 ? 10.986 -29.473 7.846 1.00 47.25 73 LYS A N 1
ATOM 508 C CA . LYS A 1 73 ? 12.064 -30.293 7.266 1.00 47.25 73 LYS A CA 1
ATOM 509 C C . LYS A 1 73 ? 12.104 -30.214 5.744 1.00 47.25 73 LYS A C 1
ATOM 511 O O . LYS A 1 73 ? 13.184 -30.119 5.178 1.00 47.25 73 LYS A O 1
ATOM 516 N N . LEU A 1 74 ? 10.948 -30.202 5.079 1.00 43.91 74 LEU A N 1
ATOM 517 C CA . LEU A 1 74 ? 10.871 -30.038 3.629 1.00 43.91 74 LEU A CA 1
ATOM 518 C C . LEU A 1 74 ? 11.384 -28.657 3.204 1.00 43.91 74 LEU A C 1
ATOM 520 O O . LEU A 1 74 ? 12.101 -28.567 2.217 1.00 43.91 74 LEU A O 1
ATOM 524 N N . ALA A 1 75 ? 11.070 -27.599 3.955 1.00 46.03 75 ALA A N 1
ATOM 525 C CA . ALA A 1 75 ? 11.599 -26.261 3.705 1.00 46.03 75 ALA A CA 1
ATOM 526 C C . ALA A 1 75 ? 13.123 -26.189 3.925 1.00 46.03 75 ALA A C 1
ATOM 528 O O . ALA A 1 75 ? 13.823 -25.575 3.121 1.00 46.03 75 ALA A O 1
ATOM 529 N N . GLU A 1 76 ? 13.651 -26.842 4.966 1.00 52.44 76 GLU A N 1
ATOM 530 C CA . GLU A 1 76 ? 15.096 -26.962 5.215 1.00 52.44 76 GLU A CA 1
ATOM 531 C C . GLU A 1 76 ? 15.805 -27.744 4.099 1.00 52.44 76 GLU A C 1
ATOM 533 O O . GLU A 1 76 ? 16.809 -27.277 3.558 1.00 52.44 76 GLU A O 1
ATOM 538 N N . GLU A 1 77 ? 15.264 -28.896 3.695 1.00 50.06 77 GLU A N 1
ATOM 539 C CA . GLU A 1 77 ? 15.796 -29.701 2.592 1.00 50.06 77 GLU A CA 1
ATOM 540 C C . GLU A 1 77 ? 15.689 -28.968 1.248 1.00 50.06 77 GLU A C 1
ATOM 542 O O . GLU A 1 77 ? 16.636 -28.993 0.463 1.00 50.06 77 GLU A O 1
ATOM 547 N N . GLN A 1 78 ? 14.591 -28.248 0.989 1.00 47.84 78 GLN A N 1
ATOM 548 C CA . GLN A 1 78 ? 14.444 -27.390 -0.191 1.00 47.84 78 GLN A CA 1
ATOM 549 C C . GLN A 1 78 ? 15.459 -26.245 -0.180 1.00 47.84 78 GLN A C 1
ATOM 551 O O . GLN A 1 78 ? 16.048 -25.956 -1.220 1.00 47.84 78 GLN A O 1
ATOM 556 N N . ALA A 1 79 ? 15.709 -25.609 0.967 1.00 54.00 79 ALA A N 1
ATOM 557 C CA . ALA A 1 79 ? 16.722 -24.564 1.092 1.00 54.00 79 ALA A CA 1
ATOM 558 C C . ALA A 1 79 ? 18.139 -25.112 0.847 1.00 54.00 79 ALA A C 1
ATOM 560 O O . ALA A 1 79 ? 18.910 -24.507 0.097 1.00 54.00 79 ALA A O 1
ATOM 561 N N . ALA A 1 80 ? 18.466 -26.280 1.410 1.00 56.62 80 ALA A N 1
ATOM 562 C CA . ALA A 1 80 ? 19.745 -26.958 1.195 1.00 56.62 80 ALA A CA 1
ATOM 563 C C . ALA A 1 80 ? 19.927 -27.406 -0.267 1.00 56.62 80 ALA A C 1
ATOM 565 O O . ALA A 1 80 ? 21.004 -27.251 -0.854 1.00 56.62 80 ALA A O 1
ATOM 566 N N . PHE A 1 81 ? 18.861 -27.916 -0.887 1.00 55.25 81 PHE A N 1
ATOM 567 C CA . PHE A 1 81 ? 18.846 -28.283 -2.298 1.00 55.25 81 PHE A CA 1
ATOM 568 C C . PHE A 1 81 ? 19.028 -27.058 -3.201 1.00 55.25 81 PHE A C 1
ATOM 570 O O . PHE A 1 81 ? 19.882 -27.083 -4.086 1.00 55.25 81 PHE A O 1
ATOM 577 N N . ARG A 1 82 ? 18.312 -25.956 -2.932 1.00 60.69 82 ARG A N 1
ATOM 578 C CA . ARG A 1 82 ? 18.478 -24.677 -3.643 1.00 60.69 82 ARG A CA 1
ATOM 579 C C . ARG A 1 82 ? 19.911 -24.163 -3.535 1.00 60.69 82 ARG A C 1
ATOM 581 O O . ARG A 1 82 ? 20.501 -23.818 -4.553 1.00 60.69 82 ARG A O 1
ATOM 588 N N . GLN A 1 83 ? 20.511 -24.167 -2.341 1.00 65.50 83 GLN A N 1
ATOM 589 C CA . GLN A 1 83 ? 21.922 -23.791 -2.176 1.00 65.50 83 GLN A CA 1
ATOM 590 C C . GLN A 1 83 ? 22.852 -24.668 -3.018 1.00 65.50 83 GLN A C 1
ATOM 592 O O . GLN A 1 83 ? 23.727 -24.146 -3.709 1.00 65.50 83 GLN A O 1
ATOM 597 N N . SER A 1 84 ? 22.627 -25.983 -3.017 1.00 65.25 84 SER A N 1
ATOM 598 C CA . SER A 1 84 ? 23.413 -26.926 -3.819 1.00 65.25 84 SER A CA 1
ATOM 599 C C . SER A 1 84 ? 23.275 -26.653 -5.322 1.00 65.25 84 SER A C 1
ATOM 601 O O . SER A 1 84 ? 24.275 -26.667 -6.040 1.00 65.25 84 SER A O 1
ATOM 603 N N . GLN A 1 85 ? 22.063 -26.340 -5.799 1.00 63.81 85 GLN A N 1
ATOM 604 C CA . GLN A 1 85 ? 21.815 -25.944 -7.189 1.00 63.81 85 GLN A CA 1
ATOM 605 C C . GLN A 1 85 ? 22.519 -24.634 -7.550 1.00 63.81 85 GLN A C 1
ATOM 607 O O . GLN A 1 85 ? 23.154 -24.558 -8.599 1.00 63.81 85 GLN A O 1
ATOM 612 N N . ILE A 1 86 ? 22.468 -23.623 -6.678 1.00 67.81 86 ILE A N 1
ATOM 613 C CA . ILE A 1 86 ? 23.151 -22.341 -6.900 1.00 67.81 86 ILE A CA 1
ATOM 614 C C . ILE A 1 86 ? 24.665 -22.557 -7.023 1.00 67.81 86 ILE A C 1
ATOM 616 O O . ILE A 1 86 ? 25.278 -22.080 -7.979 1.00 67.81 86 ILE A O 1
ATOM 620 N N . SER A 1 87 ? 25.274 -23.311 -6.101 1.00 69.12 87 SER A N 1
ATOM 621 C CA . SER A 1 87 ? 26.707 -23.628 -6.160 1.00 69.12 87 SER A CA 1
ATOM 622 C C . SER A 1 87 ? 27.080 -24.402 -7.428 1.00 69.12 87 SER A C 1
ATOM 624 O O . SER A 1 87 ? 28.089 -24.085 -8.059 1.00 69.12 87 SER A O 1
ATOM 626 N N . ALA A 1 88 ? 26.256 -25.371 -7.836 1.00 64.50 88 ALA A N 1
ATOM 627 C CA . ALA A 1 88 ? 26.470 -26.127 -9.066 1.00 64.50 88 ALA A CA 1
ATOM 628 C C . ALA A 1 88 ? 26.377 -25.236 -10.317 1.00 64.50 88 ALA A C 1
ATOM 630 O O . ALA A 1 88 ? 27.250 -25.307 -11.179 1.00 64.50 88 ALA A O 1
ATOM 631 N N . ASN A 1 89 ? 25.376 -24.353 -10.397 1.00 64.19 89 ASN A N 1
ATOM 632 C CA . ASN A 1 89 ? 25.206 -23.433 -11.524 1.00 64.19 89 ASN A CA 1
ATOM 633 C C . ASN A 1 89 ? 26.389 -22.466 -11.653 1.00 64.19 89 ASN A C 1
ATOM 635 O O . ASN A 1 89 ? 26.867 -22.235 -12.762 1.00 64.19 89 ASN A O 1
ATOM 639 N N . ILE A 1 90 ? 26.912 -21.957 -10.531 1.00 71.50 90 ILE A N 1
ATOM 640 C CA . ILE A 1 90 ? 28.116 -21.113 -10.527 1.00 71.50 90 ILE A CA 1
ATOM 641 C C . ILE A 1 90 ? 29.323 -21.877 -11.078 1.00 71.50 90 ILE A C 1
ATOM 643 O O . ILE A 1 90 ? 30.043 -21.352 -11.929 1.00 71.50 90 ILE A O 1
ATOM 647 N N . GLN A 1 91 ? 29.531 -23.114 -10.627 1.00 66.25 91 GLN A N 1
ATOM 648 C CA . GLN A 1 91 ? 30.646 -23.944 -11.081 1.00 66.25 91 GLN A CA 1
ATOM 649 C C . GLN A 1 91 ? 30.552 -24.251 -12.584 1.00 66.25 91 GLN A C 1
ATOM 651 O O . GLN A 1 91 ? 31.519 -24.043 -13.315 1.00 66.25 91 GLN A O 1
ATOM 656 N N . ILE A 1 92 ? 29.369 -24.658 -13.061 1.00 62.91 92 ILE A N 1
ATOM 657 C CA . ILE A 1 92 ? 29.099 -24.911 -14.486 1.00 62.91 92 ILE A CA 1
ATOM 658 C C . ILE A 1 92 ? 29.360 -23.650 -15.316 1.00 62.91 92 ILE A C 1
ATOM 660 O O . ILE A 1 92 ? 29.957 -23.723 -16.392 1.00 62.91 92 ILE A O 1
ATOM 664 N N . ALA A 1 93 ? 28.930 -22.487 -14.823 1.00 70.00 93 ALA A N 1
ATOM 665 C CA . ALA A 1 93 ? 29.116 -21.228 -15.527 1.00 70.00 93 ALA A CA 1
ATOM 666 C C . ALA A 1 93 ? 30.586 -20.834 -15.663 1.00 70.00 93 ALA A C 1
ATOM 668 O O . ALA A 1 93 ? 31.012 -20.403 -16.737 1.00 70.00 93 ALA A O 1
ATOM 669 N N . LEU A 1 94 ? 31.375 -21.023 -14.604 1.00 72.94 94 LEU A N 1
ATOM 670 C CA . LEU A 1 94 ? 32.818 -20.783 -14.626 1.00 72.94 94 LEU A CA 1
ATOM 671 C C . LEU A 1 94 ? 33.535 -21.703 -15.621 1.00 72.94 94 LEU A C 1
ATOM 673 O O . LEU A 1 94 ? 34.406 -21.238 -16.354 1.00 72.94 94 LEU A O 1
ATOM 677 N N . GLU A 1 95 ? 33.149 -22.979 -15.678 1.00 73.06 95 GLU A N 1
ATOM 678 C CA . GLU A 1 95 ? 33.714 -23.956 -16.618 1.00 73.06 95 GLU A CA 1
ATOM 679 C C . GLU A 1 95 ? 33.380 -23.629 -18.081 1.00 73.06 95 GLU A C 1
ATOM 681 O O . GLU A 1 95 ? 34.201 -23.864 -18.969 1.00 73.06 95 GLU A O 1
ATOM 686 N N . LYS A 1 96 ? 32.200 -23.053 -18.342 1.00 75.19 96 LYS A N 1
ATOM 687 C CA . LYS A 1 96 ? 31.772 -22.648 -19.690 1.00 75.19 96 LYS A CA 1
ATOM 688 C C . LYS A 1 96 ? 32.398 -21.341 -20.175 1.00 75.19 96 LYS A C 1
ATOM 690 O O . LYS A 1 96 ? 32.549 -21.166 -21.384 1.00 75.19 96 LYS A O 1
ATOM 695 N N . GLY A 1 97 ? 32.768 -20.436 -19.271 1.00 83.69 97 GLY A N 1
ATOM 696 C CA . GLY A 1 97 ? 33.569 -19.257 -19.599 1.00 83.69 97 GLY A CA 1
ATOM 697 C C . GLY A 1 97 ? 33.095 -17.952 -18.964 1.00 83.69 97 GLY A C 1
ATOM 698 O O . GLY A 1 97 ? 31.970 -17.822 -18.479 1.00 83.69 97 GLY A O 1
ATOM 699 N N . VAL A 1 98 ? 33.992 -16.963 -18.994 1.00 93.06 98 VAL A N 1
ATOM 700 C CA . VAL A 1 98 ? 33.805 -15.626 -18.417 1.00 93.06 98 VAL A CA 1
ATOM 701 C C . VAL A 1 98 ? 33.834 -14.578 -19.526 1.00 93.06 98 VAL A C 1
ATOM 703 O O . VAL A 1 98 ? 34.807 -14.493 -20.273 1.00 93.06 98 VAL A O 1
ATOM 706 N N . PHE A 1 99 ? 32.792 -13.753 -19.600 1.00 94.25 99 PHE A N 1
ATOM 707 C CA . PHE A 1 99 ? 32.600 -12.741 -20.637 1.00 94.25 99 PHE A CA 1
ATOM 708 C C . PHE A 1 99 ? 32.433 -11.358 -20.014 1.00 94.25 99 PHE A C 1
ATOM 710 O O . PHE A 1 99 ? 31.712 -11.205 -19.032 1.00 94.25 99 PHE A O 1
ATOM 717 N N . TYR A 1 100 ? 33.075 -10.344 -20.594 1.00 96.50 100 TYR A N 1
ATOM 718 C CA . TYR A 1 100 ? 33.035 -8.974 -20.084 1.00 96.50 100 TYR A CA 1
ATOM 719 C C . TYR A 1 100 ? 32.154 -8.075 -20.950 1.00 96.50 100 TYR A C 1
ATOM 721 O O . TYR A 1 100 ? 32.339 -8.038 -22.165 1.00 96.50 100 TYR A O 1
ATOM 729 N N . ILE A 1 101 ? 31.225 -7.328 -20.348 1.00 96.56 101 ILE A N 1
ATOM 730 C CA . ILE A 1 101 ? 30.257 -6.505 -21.095 1.00 96.56 101 ILE A CA 1
ATOM 731 C C . ILE A 1 101 ? 30.904 -5.348 -21.868 1.00 96.56 101 ILE A C 1
ATOM 733 O O . ILE A 1 101 ? 30.364 -4.937 -22.892 1.00 96.56 101 ILE A O 1
ATOM 737 N N . GLU A 1 102 ? 32.089 -4.863 -21.467 1.00 97.12 102 GLU A N 1
ATOM 738 C CA . GLU A 1 102 ? 32.794 -3.834 -22.248 1.00 97.12 102 GLU A CA 1
ATOM 739 C C . GLU A 1 102 ? 33.274 -4.358 -23.607 1.00 97.12 102 GLU A C 1
ATOM 741 O O . GLU A 1 102 ? 33.550 -3.566 -24.504 1.00 97.12 102 GLU A O 1
ATOM 746 N N . ASP A 1 103 ? 33.397 -5.679 -23.767 1.00 95.31 103 ASP A N 1
ATOM 747 C CA . ASP A 1 103 ? 33.828 -6.295 -25.026 1.00 95.31 103 ASP A CA 1
ATOM 748 C C . ASP A 1 103 ? 32.719 -6.234 -26.094 1.00 95.31 103 ASP A C 1
ATOM 750 O O . ASP A 1 103 ? 32.997 -6.417 -27.279 1.00 95.31 103 ASP A O 1
ATOM 754 N N . GLY A 1 104 ? 31.483 -5.920 -25.687 1.00 94.50 104 GLY A N 1
ATOM 755 C CA . GLY A 1 104 ? 30.361 -5.626 -26.576 1.00 94.50 104 GLY A CA 1
ATOM 756 C C . GLY A 1 104 ? 30.355 -4.209 -27.155 1.00 94.50 104 GLY A C 1
ATOM 757 O O . GLY A 1 104 ? 29.601 -3.947 -28.089 1.00 94.50 104 GLY A O 1
ATOM 758 N N . LEU A 1 105 ? 31.182 -3.302 -26.622 1.00 97.69 105 LEU A N 1
ATOM 759 C CA . LEU A 1 105 ? 31.207 -1.890 -27.004 1.00 97.69 105 LEU A CA 1
ATOM 760 C C . LEU A 1 105 ? 32.199 -1.608 -28.142 1.00 97.69 105 LEU A C 1
ATOM 762 O O . LEU A 1 105 ? 33.243 -2.255 -28.264 1.00 97.69 105 LEU A O 1
ATOM 766 N N . THR A 1 106 ? 31.928 -0.566 -28.935 1.00 97.50 106 THR A N 1
ATOM 767 C CA . THR A 1 106 ? 32.928 -0.006 -29.864 1.00 97.50 106 THR A CA 1
ATOM 768 C C . THR A 1 106 ? 34.173 0.483 -29.117 1.00 97.50 106 THR A C 1
ATOM 770 O O . THR A 1 106 ? 34.108 0.837 -27.942 1.00 97.50 106 THR A O 1
ATOM 773 N N . SER A 1 107 ? 35.323 0.559 -29.796 1.00 96.06 107 SER A N 1
ATOM 774 C CA . SER A 1 107 ? 36.598 0.937 -29.164 1.00 96.06 107 SER A CA 1
ATOM 775 C C . SER A 1 107 ? 36.556 2.274 -28.409 1.00 96.06 107 SER A C 1
ATOM 777 O O . SER A 1 107 ? 37.168 2.384 -27.349 1.00 96.06 107 SER A O 1
ATOM 779 N N . ASP A 1 108 ? 35.824 3.270 -28.922 1.00 97.31 108 ASP A N 1
ATOM 780 C CA . ASP A 1 108 ? 35.650 4.572 -28.260 1.00 97.31 108 ASP A CA 1
ATOM 781 C C . ASP A 1 108 ? 34.809 4.455 -26.978 1.00 97.31 108 ASP A C 1
ATOM 783 O O . ASP A 1 108 ? 35.257 4.840 -25.897 1.00 97.31 108 ASP A O 1
ATOM 787 N N . LEU A 1 109 ? 33.619 3.850 -27.075 1.00 97.88 109 LEU A N 1
ATOM 788 C CA . LEU A 1 109 ? 32.718 3.665 -25.932 1.00 97.88 109 LEU A CA 1
ATOM 789 C C . LEU A 1 109 ? 33.340 2.762 -24.865 1.00 97.88 109 LEU A C 1
ATOM 791 O O . LEU A 1 109 ? 33.227 3.038 -23.674 1.00 97.88 109 LEU A O 1
ATOM 795 N N . ARG A 1 110 ? 34.069 1.727 -25.287 1.00 97.88 110 ARG A N 1
ATOM 796 C CA . ARG A 1 110 ? 34.857 0.868 -24.405 1.00 97.88 110 ARG A CA 1
ATOM 797 C C . ARG A 1 110 ? 35.925 1.663 -23.659 1.00 97.88 110 ARG A C 1
ATOM 799 O O . ARG A 1 110 ? 36.071 1.489 -22.454 1.00 97.88 110 ARG A O 1
ATOM 806 N N . GLY A 1 111 ? 36.657 2.539 -24.350 1.00 97.50 111 GLY A N 1
ATOM 807 C CA . GLY A 1 111 ? 37.651 3.416 -23.729 1.00 97.50 111 GLY A CA 1
ATOM 808 C C . GLY A 1 111 ? 37.035 4.323 -22.660 1.00 97.50 111 GLY A C 1
ATOM 809 O O . GLY A 1 111 ? 37.548 4.382 -21.542 1.00 97.50 111 GLY A O 1
ATOM 810 N N . LYS A 1 112 ? 35.895 4.953 -22.975 1.00 98.19 112 LYS A N 1
ATOM 811 C CA . LYS A 1 112 ? 35.124 5.792 -22.040 1.00 98.19 112 LYS A CA 1
ATOM 812 C C . LYS A 1 112 ? 34.620 5.010 -20.829 1.00 98.19 112 LYS A C 1
ATOM 814 O O . LYS A 1 112 ? 34.711 5.513 -19.707 1.00 98.19 112 LYS A O 1
ATOM 819 N N . ALA A 1 113 ? 34.139 3.787 -21.051 1.00 97.56 113 ALA A N 1
ATOM 820 C CA . ALA A 1 113 ? 33.659 2.925 -19.983 1.00 97.56 113 ALA A CA 1
ATOM 821 C C . ALA A 1 113 ? 34.782 2.586 -18.998 1.00 97.56 113 ALA A C 1
ATOM 823 O O . ALA A 1 113 ? 34.657 2.831 -17.800 1.00 97.56 113 ALA A O 1
ATOM 824 N N . LEU A 1 114 ? 35.915 2.103 -19.519 1.00 97.38 114 LEU A N 1
ATOM 825 C CA . LEU A 1 114 ? 37.074 1.684 -18.724 1.00 97.38 114 LEU A CA 1
ATOM 826 C C . LEU A 1 114 ? 37.743 2.841 -17.971 1.00 97.38 114 LEU A C 1
ATOM 828 O O . LEU A 1 114 ? 38.323 2.620 -16.911 1.00 97.38 114 LEU A O 1
ATOM 832 N N . SER A 1 115 ? 37.686 4.067 -18.501 1.00 96.38 115 SER A N 1
ATOM 833 C CA . SER A 1 115 ? 38.252 5.245 -17.834 1.00 96.38 115 SER A CA 1
ATOM 834 C C . SER A 1 115 ? 37.297 5.901 -16.831 1.00 96.38 115 SER A C 1
ATOM 836 O O . SER A 1 115 ? 37.670 6.886 -16.196 1.00 96.38 115 SER A O 1
ATOM 838 N N . GLY A 1 116 ? 36.050 5.428 -16.736 1.00 95.44 116 GLY A N 1
ATOM 839 C CA . GLY A 1 116 ? 35.010 6.043 -15.915 1.00 95.44 116 GLY A CA 1
ATOM 840 C C . GLY A 1 116 ? 34.544 7.418 -16.407 1.00 95.44 116 GLY A C 1
ATOM 841 O O . GLY A 1 116 ? 34.099 8.240 -15.605 1.00 95.44 116 GLY A O 1
ATOM 842 N N . TRP A 1 117 ? 34.659 7.691 -17.712 1.00 96.19 117 TRP A N 1
ATOM 843 C CA . TRP A 1 117 ? 34.451 9.020 -18.305 1.00 96.19 117 TRP A CA 1
ATOM 844 C C . TRP A 1 117 ? 33.068 9.618 -17.992 1.00 96.19 117 TRP A C 1
ATOM 846 O O . TRP A 1 117 ? 32.956 10.810 -17.701 1.00 96.19 117 TRP A O 1
ATOM 856 N N . TRP A 1 118 ? 32.020 8.791 -17.967 1.00 97.06 118 TRP A N 1
ATOM 857 C CA . TRP A 1 118 ? 30.636 9.236 -17.756 1.00 97.06 118 TRP A CA 1
ATOM 858 C C . TRP A 1 118 ? 30.300 9.688 -16.328 1.00 97.06 118 TRP A C 1
ATOM 860 O O . TRP A 1 118 ? 29.223 10.243 -16.105 1.00 97.06 118 TRP A O 1
ATOM 870 N N . LYS A 1 119 ? 31.206 9.530 -15.353 1.00 93.94 119 LYS A N 1
ATOM 871 C CA . LYS A 1 119 ? 30.993 10.063 -13.994 1.00 93.94 119 LYS A CA 1
ATOM 872 C C . LYS A 1 119 ? 30.774 11.570 -14.000 1.00 93.94 119 LYS A C 1
ATOM 874 O O . LYS A 1 119 ? 29.870 12.064 -13.335 1.00 93.94 119 LYS A O 1
ATOM 879 N N . THR A 1 120 ? 31.573 12.284 -14.786 1.00 91.88 120 THR A N 1
ATOM 880 C CA . THR A 1 120 ? 31.540 13.750 -14.880 1.00 91.88 120 THR A CA 1
ATOM 881 C C . THR A 1 120 ? 31.022 14.261 -16.222 1.00 91.88 120 THR A C 1
ATOM 883 O O . THR A 1 120 ? 30.772 15.455 -16.351 1.00 91.88 120 THR A O 1
ATOM 886 N N . ASN A 1 121 ? 30.834 13.381 -17.210 1.00 94.88 121 ASN A N 1
ATOM 887 C CA . ASN A 1 121 ? 30.357 13.742 -18.543 1.00 94.88 121 ASN A CA 1
ATOM 888 C C . ASN A 1 121 ? 28.972 13.134 -18.784 1.00 94.88 121 ASN A C 1
ATOM 890 O O . ASN A 1 121 ? 28.848 11.944 -19.074 1.00 94.88 121 ASN A O 1
ATOM 894 N N . LYS A 1 122 ? 27.939 13.967 -18.633 1.00 94.50 122 LYS A N 1
ATOM 895 C CA . LYS A 1 122 ? 26.542 13.615 -18.910 1.00 94.50 122 LYS A CA 1
ATOM 896 C C . LYS A 1 122 ? 26.347 13.279 -20.391 1.00 94.50 122 LYS A C 1
ATOM 898 O O . LYS A 1 122 ? 27.001 13.868 -21.253 1.00 94.50 122 LYS A O 1
ATOM 903 N N . GLN A 1 123 ? 25.441 12.355 -20.676 1.00 95.44 123 GLN A N 1
ATOM 904 C CA . GLN A 1 123 ? 25.009 12.024 -22.034 1.00 95.44 123 GLN A CA 1
ATOM 905 C C . GLN A 1 123 ? 23.559 12.445 -22.254 1.00 95.44 123 GLN A C 1
ATOM 907 O O . GLN A 1 123 ? 22.789 12.566 -21.297 1.00 95.44 123 GLN A O 1
ATOM 912 N N . THR A 1 124 ? 23.183 12.679 -23.510 1.00 95.75 124 THR A N 1
ATOM 913 C CA . THR A 1 124 ? 21.755 12.729 -23.848 1.00 95.75 124 THR A CA 1
ATOM 914 C C . THR A 1 124 ? 21.153 11.319 -23.763 1.00 95.75 124 THR A C 1
ATOM 916 O O . THR A 1 124 ? 21.891 10.332 -23.880 1.00 95.75 124 THR A O 1
ATOM 919 N N . PRO A 1 125 ? 19.825 11.188 -23.589 1.00 94.50 125 PRO A N 1
ATOM 920 C CA . PRO A 1 125 ? 19.164 9.884 -23.601 1.00 94.50 125 PRO A CA 1
ATOM 921 C C . PRO A 1 125 ? 19.493 9.046 -24.846 1.00 94.50 125 PRO A C 1
ATOM 923 O O . PRO A 1 125 ? 19.726 7.846 -24.742 1.00 94.50 125 PRO A O 1
ATOM 926 N N . GLU A 1 126 ? 19.586 9.669 -26.023 1.00 94.69 126 GLU A N 1
ATOM 927 C CA . GLU A 1 126 ? 19.892 8.983 -27.284 1.00 94.69 126 GLU A CA 1
ATOM 928 C C . GLU A 1 126 ? 21.331 8.442 -27.326 1.00 94.69 126 GLU A C 1
ATOM 930 O O . GLU A 1 126 ? 21.570 7.338 -27.820 1.00 94.69 126 GLU A O 1
ATOM 935 N N . GLU A 1 127 ? 22.298 9.193 -26.791 1.00 96.19 127 GLU A N 1
ATOM 936 C CA . GLU A 1 127 ? 23.698 8.761 -26.694 1.00 96.19 127 GLU A CA 1
ATOM 937 C C . GLU A 1 127 ? 23.858 7.582 -25.719 1.00 96.19 127 GLU A C 1
ATOM 939 O O . GLU A 1 127 ? 24.562 6.613 -26.014 1.00 96.19 127 GLU A O 1
ATOM 944 N N . ALA A 1 128 ? 23.173 7.633 -24.574 1.00 97.62 128 ALA A N 1
ATOM 945 C CA . ALA A 1 128 ? 23.191 6.576 -23.564 1.00 97.62 128 ALA A CA 1
ATOM 946 C C . ALA A 1 128 ? 22.422 5.311 -24.005 1.00 97.62 128 ALA A C 1
ATOM 948 O O . ALA A 1 128 ? 22.826 4.182 -23.699 1.00 97.62 128 ALA A O 1
ATOM 949 N N . ALA A 1 129 ? 21.358 5.467 -24.798 1.00 96.62 129 ALA A N 1
ATOM 950 C CA . ALA A 1 129 ? 20.647 4.351 -25.422 1.00 96.62 129 ALA A CA 1
ATOM 951 C C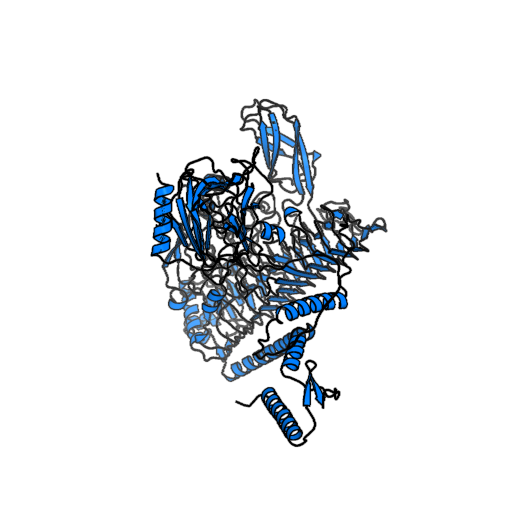 . ALA A 1 129 ? 21.551 3.550 -26.379 1.00 96.62 129 ALA A C 1
ATOM 953 O O . ALA A 1 129 ? 21.453 2.328 -26.451 1.00 96.62 129 ALA A O 1
ATOM 954 N N . LEU A 1 130 ? 22.505 4.194 -27.067 1.00 96.31 130 LEU A N 1
ATOM 955 C CA . LEU A 1 130 ? 23.460 3.486 -27.932 1.00 96.31 130 LEU A CA 1
ATOM 956 C C . LEU A 1 130 ? 24.371 2.528 -27.142 1.00 96.31 130 LEU A C 1
ATOM 958 O O . LEU A 1 130 ? 24.656 1.422 -27.607 1.00 96.31 130 LEU A O 1
ATOM 962 N N . VAL A 1 131 ? 24.832 2.943 -25.958 1.00 97.69 131 VAL A N 1
ATOM 963 C CA . VAL A 1 131 ? 25.626 2.090 -25.052 1.00 97.69 131 VAL A CA 1
ATOM 964 C C . VAL A 1 131 ? 24.781 0.906 -24.584 1.00 97.69 131 VAL A C 1
ATOM 966 O O . VAL A 1 131 ? 25.230 -0.241 -24.620 1.00 97.69 131 VAL A O 1
ATOM 969 N N . SER A 1 132 ? 23.538 1.190 -24.205 1.00 97.56 132 SER A N 1
ATOM 970 C CA . SER A 1 132 ? 22.566 0.216 -23.714 1.00 97.56 132 SER A CA 1
ATOM 971 C C . SER A 1 132 ? 22.259 -0.866 -24.756 1.00 97.56 132 SER A C 1
ATOM 973 O O . SER A 1 132 ? 22.365 -2.058 -24.455 1.00 97.56 132 SER A O 1
ATOM 975 N N . ALA A 1 133 ? 22.002 -0.466 -26.004 1.00 95.62 133 ALA A N 1
ATOM 976 C CA . ALA A 1 133 ? 21.765 -1.371 -27.124 1.00 95.62 133 ALA A CA 1
ATOM 977 C C . ALA A 1 133 ? 22.970 -2.285 -27.406 1.00 95.62 133 ALA A C 1
ATOM 979 O O . ALA A 1 133 ? 22.803 -3.493 -27.560 1.00 95.62 133 ALA A O 1
ATOM 980 N N . GLN A 1 134 ? 24.198 -1.751 -27.404 1.00 96.25 134 GLN A N 1
ATOM 981 C CA . GLN A 1 134 ? 25.405 -2.556 -27.651 1.00 96.25 134 GLN A CA 1
ATOM 982 C C . GLN A 1 134 ? 25.670 -3.585 -26.544 1.00 96.25 134 GLN A C 1
ATOM 984 O O . GLN A 1 134 ? 26.047 -4.724 -26.835 1.00 96.25 134 GLN A O 1
ATOM 989 N N . ILE A 1 135 ? 25.448 -3.210 -25.279 1.00 95.56 135 ILE A N 1
ATOM 990 C CA . ILE A 1 135 ? 25.559 -4.139 -24.146 1.00 95.56 135 ILE A CA 1
ATOM 991 C C . ILE A 1 135 ? 24.496 -5.235 -24.258 1.00 95.56 135 ILE A C 1
ATOM 993 O O . ILE A 1 135 ? 24.828 -6.416 -24.142 1.00 95.56 135 ILE A O 1
ATOM 997 N N . GLN A 1 136 ? 23.242 -4.860 -24.521 1.00 93.56 136 GLN A N 1
ATOM 998 C CA . GLN A 1 136 ? 22.138 -5.804 -24.680 1.00 93.56 136 GLN A CA 1
ATOM 999 C C . GLN A 1 136 ? 22.402 -6.793 -25.827 1.00 93.56 136 GLN A C 1
ATOM 1001 O O . GLN A 1 136 ? 22.335 -8.006 -25.620 1.00 93.56 136 GLN A O 1
ATOM 1006 N N . ASP A 1 137 ? 22.784 -6.304 -27.008 1.00 91.94 137 ASP A N 1
ATOM 1007 C CA . ASP A 1 137 ? 23.097 -7.140 -28.174 1.00 91.94 137 ASP A CA 1
ATOM 1008 C C . ASP A 1 137 ? 24.271 -8.086 -27.917 1.00 91.94 137 ASP A C 1
ATOM 1010 O O . ASP A 1 137 ? 24.322 -9.197 -28.451 1.00 91.94 137 ASP A O 1
ATOM 1014 N N . TYR A 1 138 ? 25.257 -7.658 -27.129 1.00 94.06 138 TYR A N 1
ATOM 1015 C CA . TYR A 1 138 ? 26.365 -8.517 -26.734 1.00 94.06 138 TYR A CA 1
ATOM 1016 C C . TYR A 1 138 ? 25.915 -9.621 -25.778 1.00 94.06 138 TYR A C 1
ATOM 1018 O O . TYR A 1 138 ? 26.157 -10.792 -26.071 1.00 94.06 138 TYR A O 1
ATOM 1026 N N . ILE A 1 139 ? 25.212 -9.274 -24.693 1.00 91.56 139 ILE A N 1
ATOM 1027 C CA . ILE A 1 139 ? 24.701 -10.245 -23.713 1.00 91.56 139 ILE A CA 1
ATOM 1028 C C . ILE A 1 139 ? 23.789 -11.270 -24.394 1.00 91.56 139 ILE A C 1
ATOM 1030 O O . ILE A 1 139 ? 23.927 -12.469 -24.151 1.00 91.56 139 ILE A O 1
ATOM 1034 N N . ASN A 1 140 ? 22.919 -10.831 -25.306 1.00 88.19 140 ASN A N 1
ATOM 1035 C CA . ASN A 1 140 ? 21.971 -11.710 -25.988 1.00 88.19 140 ASN A CA 1
ATOM 1036 C C . ASN A 1 140 ? 22.636 -12.758 -26.899 1.00 88.19 140 ASN A C 1
ATOM 1038 O O . ASN A 1 140 ? 22.014 -13.767 -27.219 1.00 88.19 140 ASN A O 1
ATOM 1042 N N . ARG A 1 141 ? 23.900 -12.558 -27.296 1.00 88.88 141 ARG A N 1
ATOM 1043 C CA . ARG A 1 141 ? 24.670 -13.507 -28.120 1.00 88.88 141 ARG A CA 1
ATOM 1044 C C . ARG A 1 141 ? 25.526 -14.481 -27.306 1.00 88.88 141 ARG A C 1
ATOM 1046 O O . ARG A 1 141 ? 26.153 -15.363 -27.893 1.00 88.88 141 ARG A O 1
ATOM 1053 N N . LEU A 1 142 ? 25.597 -14.321 -25.984 1.00 89.06 142 LEU A N 1
ATOM 1054 C CA . LEU A 1 142 ? 26.417 -15.182 -25.133 1.00 89.06 142 LEU A CA 1
ATOM 1055 C C . LEU A 1 142 ? 25.781 -16.571 -24.953 1.00 89.06 142 LEU A C 1
ATOM 1057 O O . LEU A 1 142 ? 24.556 -16.675 -24.888 1.00 89.06 142 LEU A O 1
ATOM 1061 N N . PRO A 1 143 ? 26.575 -17.646 -24.790 1.00 85.12 143 PRO A N 1
ATOM 1062 C CA . PRO A 1 143 ? 26.033 -18.967 -24.477 1.00 85.12 143 PRO A CA 1
ATOM 1063 C C . PRO A 1 143 ? 25.251 -18.996 -23.150 1.00 85.12 143 PRO A C 1
ATOM 1065 O O . PRO A 1 143 ? 25.481 -18.185 -22.251 1.00 85.12 143 PRO A O 1
ATOM 1068 N N . SER A 1 144 ? 24.339 -19.959 -22.998 1.00 85.06 144 SER A N 1
ATOM 1069 C CA . SER A 1 144 ? 23.618 -20.192 -21.737 1.00 85.06 144 SER A CA 1
ATOM 1070 C C . SER A 1 144 ? 24.535 -20.782 -20.663 1.00 85.06 144 SER A C 1
ATOM 1072 O O . SER A 1 144 ? 25.390 -21.635 -20.946 1.00 85.06 144 SER A O 1
ATOM 1074 N N . GLY A 1 145 ? 24.306 -20.392 -19.410 1.00 81.38 145 GLY A N 1
ATOM 1075 C CA . GLY A 1 145 ? 25.100 -20.831 -18.269 1.00 81.38 145 GLY A CA 1
ATOM 1076 C C . GLY A 1 145 ? 26.556 -20.397 -18.357 1.00 81.38 145 GLY A C 1
ATOM 1077 O O . GLY A 1 145 ? 27.427 -21.245 -18.289 1.00 81.38 145 GLY A O 1
ATOM 1078 N N . VAL A 1 146 ? 26.826 -19.110 -18.570 1.00 86.62 146 VAL A N 1
ATOM 1079 C CA . VAL A 1 146 ? 28.177 -18.518 -18.531 1.00 86.62 146 VAL A CA 1
ATOM 1080 C C . VAL A 1 146 ? 28.245 -17.446 -17.450 1.00 86.62 146 VAL A C 1
ATOM 1082 O O . VAL A 1 146 ? 27.208 -17.007 -16.940 1.00 86.62 146 VAL A O 1
ATOM 1085 N N . VAL A 1 147 ? 29.455 -16.995 -17.119 1.00 92.06 147 VAL A N 1
ATOM 1086 C CA . VAL A 1 147 ? 29.646 -15.840 -16.237 1.00 92.06 147 VAL A CA 1
ATOM 1087 C C . VAL A 1 147 ? 29.737 -14.562 -17.067 1.00 92.06 147 VAL A C 1
ATOM 1089 O O . VAL A 1 147 ? 30.609 -14.430 -17.925 1.00 92.06 147 VAL A O 1
ATOM 1092 N N . VAL A 1 148 ? 28.871 -13.599 -16.776 1.00 95.00 148 VAL A N 1
ATOM 1093 C CA . VAL A 1 148 ? 28.865 -12.258 -17.363 1.00 95.00 148 VAL A CA 1
ATOM 1094 C C . VAL A 1 148 ? 29.377 -11.268 -16.319 1.00 95.00 148 VAL A C 1
ATOM 1096 O O . VAL A 1 148 ? 28.824 -11.158 -15.224 1.00 95.00 148 VAL A O 1
ATOM 1099 N N . LYS A 1 149 ? 30.457 -10.554 -16.642 1.00 96.19 149 LYS A N 1
ATOM 1100 C CA . LYS A 1 149 ? 31.137 -9.624 -15.735 1.00 96.19 149 LYS A CA 1
ATOM 1101 C C . LYS A 1 149 ? 31.274 -8.236 -16.335 1.00 96.19 149 LYS A C 1
ATOM 1103 O O . LYS A 1 149 ? 31.178 -8.037 -17.543 1.00 96.19 149 LYS A O 1
ATOM 1108 N N . ALA A 1 150 ? 31.601 -7.297 -15.465 1.00 95.69 150 ALA A N 1
ATOM 1109 C CA . ALA A 1 150 ? 32.195 -6.025 -15.832 1.00 95.69 150 ALA A CA 1
ATOM 1110 C C . ALA A 1 150 ? 33.569 -5.915 -15.163 1.00 95.69 150 ALA A C 1
ATOM 1112 O O . ALA A 1 150 ? 33.830 -6.525 -14.120 1.00 95.69 150 ALA A O 1
ATOM 1113 N N . ARG A 1 151 ? 34.481 -5.182 -15.791 1.00 93.50 151 ARG A N 1
ATOM 1114 C CA . ARG A 1 151 ? 35.781 -4.858 -15.212 1.00 93.50 151 ARG A CA 1
ATOM 1115 C C . ARG A 1 151 ? 35.581 -3.843 -14.088 1.00 93.50 151 ARG A C 1
ATOM 1117 O O . ARG A 1 151 ? 34.753 -2.940 -14.158 1.00 93.50 151 ARG A O 1
ATOM 1124 N N . HIS A 1 152 ? 36.341 -4.025 -13.016 1.00 91.81 152 HIS A N 1
ATOM 1125 C CA . HIS A 1 152 ? 36.288 -3.130 -11.869 1.00 91.81 152 HIS A CA 1
ATOM 1126 C C . HIS A 1 152 ? 36.673 -1.701 -12.276 1.00 91.81 152 HIS A C 1
ATOM 1128 O O . HIS A 1 152 ? 37.667 -1.509 -12.977 1.00 91.81 152 HIS A O 1
ATOM 1134 N N . GLY A 1 153 ? 35.910 -0.710 -11.816 1.00 91.25 153 GLY A N 1
ATOM 1135 C CA . GLY A 1 153 ? 36.106 0.701 -12.150 1.00 91.25 153 GLY A CA 1
ATOM 1136 C C . GLY A 1 153 ? 35.422 1.148 -13.444 1.00 91.25 153 GLY A C 1
ATOM 1137 O O . GLY A 1 153 ? 35.343 2.356 -13.673 1.00 91.25 153 GLY A O 1
ATOM 1138 N N . SER A 1 154 ? 34.899 0.217 -14.254 1.00 97.56 154 SER A N 1
ATOM 1139 C CA . SER A 1 154 ? 34.131 0.559 -15.451 1.00 97.56 154 SER A CA 1
ATOM 1140 C C . SER A 1 154 ? 32.849 1.305 -15.080 1.00 97.56 154 SER A C 1
ATOM 1142 O O . SER A 1 154 ? 32.171 0.963 -14.110 1.00 97.56 154 SER A O 1
ATOM 1144 N N . VAL A 1 155 ? 32.497 2.308 -15.876 1.00 98.56 155 VAL A N 1
ATOM 1145 C CA . VAL A 1 155 ? 31.256 3.079 -15.737 1.00 98.56 155 VAL A CA 1
ATOM 1146 C C . VAL A 1 155 ? 30.498 2.976 -17.047 1.00 98.56 155 VAL A C 1
ATOM 1148 O O . VAL A 1 155 ? 31.120 3.038 -18.099 1.00 98.56 155 VAL A O 1
ATOM 1151 N N . PHE A 1 156 ? 29.179 2.856 -17.010 1.00 98.56 156 PHE A N 1
ATOM 1152 C CA . PHE A 1 156 ? 28.317 2.803 -18.186 1.00 98.56 156 PHE A CA 1
ATOM 1153 C C . PHE A 1 156 ? 27.235 3.868 -18.053 1.00 98.56 156 PHE A C 1
ATOM 1155 O O . PHE A 1 156 ? 26.522 3.890 -17.054 1.00 98.56 156 PHE A O 1
ATOM 1162 N N . SER A 1 157 ? 27.119 4.754 -19.039 1.00 98.12 157 SER A N 1
ATOM 1163 C CA . SER A 1 157 ? 25.953 5.631 -19.176 1.00 98.12 157 SER A CA 1
ATOM 1164 C C . SER A 1 157 ? 24.896 4.879 -19.975 1.00 98.12 157 SER A C 1
ATOM 1166 O O . SER A 1 157 ? 25.196 4.400 -21.068 1.00 98.12 157 SER A O 1
ATOM 1168 N N . ILE A 1 158 ? 23.709 4.702 -19.397 1.00 98.44 158 ILE A N 1
ATOM 1169 C CA . ILE A 1 158 ? 22.630 3.889 -19.962 1.00 98.44 158 ILE A CA 1
ATOM 1170 C C . ILE A 1 158 ? 21.297 4.642 -19.925 1.00 98.44 158 ILE A C 1
ATOM 1172 O O . ILE A 1 158 ? 21.049 5.460 -19.039 1.00 98.44 158 ILE A O 1
ATOM 1176 N N . ASP A 1 159 ? 20.439 4.369 -20.900 1.00 97.81 159 ASP A N 1
ATOM 1177 C CA . ASP A 1 159 ? 19.070 4.881 -20.982 1.00 97.81 159 ASP A CA 1
ATOM 1178 C C . ASP A 1 159 ? 18.239 3.934 -21.868 1.00 97.81 159 ASP A C 1
ATOM 1180 O O . ASP A 1 159 ? 18.757 2.976 -22.446 1.00 97.81 159 ASP A O 1
ATOM 1184 N N . LYS A 1 160 ? 16.936 4.176 -21.953 1.00 94.94 160 LYS A N 1
ATOM 1185 C CA . LYS A 1 160 ? 15.952 3.370 -22.672 1.00 94.94 160 LYS A CA 1
ATOM 1186 C C . LYS A 1 160 ? 16.326 3.112 -24.137 1.00 94.94 160 LYS A C 1
ATOM 1188 O O . LYS A 1 160 ? 16.529 4.040 -24.917 1.00 94.94 160 LYS A O 1
ATOM 1193 N N . ASN A 1 161 ? 16.243 1.843 -24.544 1.00 88.00 161 ASN A N 1
ATOM 1194 C CA . ASN A 1 161 ? 16.402 1.408 -25.937 1.00 88.00 161 ASN A CA 1
ATOM 1195 C C . ASN A 1 161 ? 15.135 1.673 -26.771 1.00 88.00 161 ASN A C 1
ATOM 1197 O O . ASN A 1 161 ? 14.373 0.752 -27.074 1.00 88.00 161 ASN A O 1
ATOM 1201 N N . VAL A 1 162 ? 14.886 2.934 -27.129 1.00 88.00 162 VAL A N 1
ATOM 1202 C CA . VAL A 1 162 ? 13.718 3.331 -27.941 1.00 88.00 162 VAL A CA 1
ATOM 1203 C C . VAL A 1 162 ? 13.667 2.527 -29.250 1.00 88.00 162 VAL A C 1
ATOM 1205 O O . VAL A 1 162 ? 14.677 2.372 -29.937 1.00 88.00 162 VAL A O 1
ATOM 1208 N N . GLY A 1 163 ? 12.494 1.984 -29.584 1.00 85.12 163 GLY A N 1
ATOM 1209 C CA . GLY A 1 163 ? 12.269 1.181 -30.789 1.00 85.12 163 GLY A CA 1
ATOM 1210 C C . GLY A 1 163 ? 12.799 -0.260 -30.765 1.00 85.12 163 GLY A C 1
ATOM 1211 O O . GLY A 1 163 ? 12.550 -0.996 -31.721 1.00 85.12 163 GLY A O 1
ATOM 1212 N N . ALA A 1 164 ? 13.494 -0.705 -29.711 1.00 88.44 164 ALA A N 1
ATOM 1213 C CA . ALA A 1 164 ? 13.993 -2.081 -29.627 1.00 88.44 164 ALA A CA 1
ATOM 1214 C C . ALA A 1 164 ? 12.880 -3.084 -29.269 1.00 88.44 164 ALA A C 1
ATOM 1216 O O . ALA A 1 164 ? 12.017 -2.795 -28.438 1.00 88.44 164 ALA A O 1
ATOM 1217 N N . LEU A 1 165 ? 12.928 -4.279 -29.873 1.00 91.00 165 LEU A N 1
ATOM 1218 C CA . LEU A 1 165 ? 12.007 -5.405 -29.625 1.00 91.00 165 LEU A CA 1
ATOM 1219 C C . LEU A 1 165 ? 10.516 -4.979 -29.554 1.00 91.00 165 LEU A C 1
ATOM 1221 O O . LEU A 1 165 ? 9.841 -5.227 -28.544 1.00 91.00 165 LEU A O 1
ATOM 1225 N N . PRO A 1 166 ? 9.982 -4.286 -30.583 1.00 92.88 166 PRO A N 1
ATOM 1226 C CA . PRO A 1 166 ? 8.616 -3.752 -30.569 1.00 92.88 166 PRO A CA 1
ATOM 1227 C C . PRO A 1 166 ? 7.537 -4.840 -30.461 1.00 92.88 166 PRO A C 1
ATOM 1229 O O . PRO A 1 166 ? 6.431 -4.564 -30.004 1.00 92.88 166 PRO A O 1
ATOM 1232 N N . GLU A 1 167 ? 7.843 -6.078 -30.840 1.00 91.94 167 GLU A N 1
ATOM 1233 C CA . GLU A 1 167 ? 6.987 -7.252 -30.649 1.00 91.94 167 GLU A CA 1
ATOM 1234 C C . GLU A 1 167 ? 6.806 -7.642 -29.174 1.00 91.94 167 GLU A C 1
ATOM 1236 O O . GLU A 1 167 ? 5.831 -8.311 -28.838 1.00 91.94 167 GLU A O 1
ATOM 1241 N N . LYS A 1 168 ? 7.727 -7.218 -28.301 1.00 91.25 168 LYS A N 1
ATOM 1242 C CA . LYS A 1 168 ? 7.746 -7.553 -26.872 1.00 91.25 168 LYS A CA 1
ATOM 1243 C C . LYS A 1 168 ? 7.299 -6.389 -25.999 1.00 91.25 168 LYS A C 1
ATOM 1245 O O . LYS A 1 168 ? 6.473 -6.558 -25.107 1.00 91.25 168 LYS A O 1
ATOM 1250 N N . PHE A 1 169 ? 7.820 -5.198 -26.284 1.00 94.56 169 PHE A N 1
ATOM 1251 C CA . PHE A 1 169 ? 7.562 -3.992 -25.493 1.00 94.56 169 PHE A CA 1
ATOM 1252 C C . PHE A 1 169 ? 6.516 -3.060 -26.112 1.00 94.56 169 PHE A C 1
ATOM 1254 O O . PHE A 1 169 ? 6.167 -2.044 -25.508 1.00 94.56 169 PHE A O 1
ATOM 1261 N N . GLY A 1 170 ? 5.985 -3.416 -27.282 1.00 93.69 170 GLY A N 1
ATOM 1262 C CA . GLY A 1 170 ? 5.059 -2.597 -28.052 1.00 93.69 170 GLY A CA 1
ATOM 1263 C C . GLY A 1 170 ? 5.778 -1.582 -28.941 1.00 93.69 170 GLY A C 1
ATOM 1264 O O . GLY A 1 170 ? 6.883 -1.128 -28.650 1.00 93.69 170 GLY A O 1
ATOM 1265 N N . THR A 1 171 ? 5.132 -1.217 -30.047 1.00 92.69 171 THR A N 1
ATOM 1266 C CA . THR A 1 171 ? 5.618 -0.171 -30.957 1.00 92.69 171 THR A CA 1
ATOM 1267 C C . THR A 1 171 ? 5.480 1.216 -30.329 1.00 92.69 171 THR A C 1
ATOM 1269 O O . THR A 1 171 ? 4.537 1.467 -29.571 1.00 92.69 171 THR A O 1
ATOM 1272 N N . ASP A 1 172 ? 6.394 2.119 -30.684 1.00 91.25 172 ASP A N 1
ATOM 1273 C CA . ASP A 1 172 ? 6.338 3.519 -30.275 1.00 91.25 172 ASP A CA 1
ATOM 1274 C C . ASP A 1 172 ? 5.167 4.274 -30.932 1.00 91.25 172 ASP A C 1
ATOM 1276 O O . ASP A 1 172 ? 4.712 3.919 -32.024 1.00 91.25 172 ASP A O 1
ATOM 1280 N N . GLY A 1 173 ? 4.661 5.326 -30.279 1.00 91.12 173 GLY A N 1
ATOM 1281 C CA . GLY A 1 173 ? 3.633 6.197 -30.860 1.00 91.12 173 GLY A CA 1
ATOM 1282 C C . GLY A 1 173 ? 2.199 5.641 -30.895 1.00 91.12 173 GLY A C 1
ATOM 1283 O O . GLY A 1 173 ? 1.342 6.209 -31.583 1.00 91.12 173 GLY A O 1
ATOM 1284 N N . ARG A 1 174 ? 1.885 4.557 -30.169 1.00 92.25 174 ARG A N 1
ATOM 1285 C CA . ARG A 1 174 ? 0.514 4.012 -30.100 1.00 92.25 174 ARG A CA 1
ATOM 1286 C C . ARG A 1 174 ? -0.414 5.021 -29.431 1.00 92.25 174 ARG A C 1
ATOM 1288 O O . ARG A 1 174 ? -0.120 5.509 -28.349 1.00 92.25 174 ARG A O 1
ATOM 1295 N N . ARG A 1 175 ? -1.576 5.311 -30.018 1.00 92.25 175 ARG A N 1
ATOM 1296 C CA . ARG A 1 175 ? -2.576 6.188 -29.382 1.00 92.25 175 ARG A CA 1
ATOM 1297 C C . ARG A 1 175 ? -3.612 5.355 -28.644 1.00 92.25 175 ARG A C 1
ATOM 1299 O O . ARG A 1 175 ? -4.289 4.536 -29.259 1.00 92.25 175 ARG A O 1
ATOM 1306 N N . ILE A 1 176 ? -3.749 5.589 -27.341 1.00 86.75 176 ILE A N 1
ATOM 1307 C CA . ILE A 1 176 ? -4.723 4.904 -26.489 1.00 86.75 176 ILE A CA 1
ATOM 1308 C C . ILE A 1 176 ? -5.661 5.938 -25.873 1.00 86.75 176 ILE A C 1
ATOM 1310 O O . ILE A 1 176 ? -5.206 6.918 -25.288 1.00 86.75 176 ILE A O 1
ATOM 1314 N N . THR A 1 177 ? -6.970 5.702 -25.982 1.00 84.31 177 THR A N 1
ATOM 1315 C CA . THR A 1 177 ? -8.001 6.518 -25.331 1.00 84.31 177 THR A CA 1
ATOM 1316 C C . THR A 1 177 ? -8.701 5.696 -24.257 1.00 84.31 177 THR A C 1
ATOM 1318 O O . THR A 1 177 ? -9.438 4.763 -24.568 1.00 84.31 177 THR A O 1
ATOM 1321 N N . VAL A 1 178 ? -8.483 6.040 -22.988 1.00 74.56 178 VAL A N 1
ATOM 1322 C CA . VAL A 1 178 ? -9.106 5.381 -21.829 1.00 74.56 178 VAL A CA 1
ATOM 1323 C C . VAL A 1 178 ? -9.544 6.446 -20.833 1.00 74.56 178 VAL A C 1
ATOM 1325 O O . VAL A 1 178 ? -8.837 7.420 -20.590 1.00 74.56 178 VAL A O 1
ATOM 1328 N N . GLY A 1 179 ? -10.743 6.287 -20.269 1.00 67.31 179 GLY A N 1
ATOM 1329 C CA . GLY A 1 179 ? -11.239 7.198 -19.235 1.00 67.31 179 GLY A CA 1
ATOM 1330 C C . GLY A 1 179 ? -11.419 8.649 -19.697 1.00 67.31 179 GLY A C 1
ATOM 1331 O O . GLY A 1 179 ? -11.388 9.544 -18.864 1.00 67.31 179 GLY A O 1
ATOM 1332 N N . GLY A 1 180 ? -11.582 8.891 -21.004 1.00 71.31 180 GLY A N 1
ATOM 1333 C CA . GLY A 1 180 ? -11.687 10.239 -21.580 1.00 71.31 180 GLY A CA 1
ATOM 1334 C C . GLY A 1 180 ? -10.344 10.933 -21.837 1.00 71.31 180 GLY A C 1
ATOM 1335 O O . GLY A 1 180 ? -10.332 12.036 -22.375 1.00 71.31 180 GLY A O 1
ATOM 1336 N N . MET A 1 181 ? -9.221 10.285 -21.516 1.00 80.06 181 MET A N 1
ATOM 1337 C CA . MET A 1 181 ? -7.874 10.772 -21.800 1.00 80.06 181 MET A CA 1
ATOM 1338 C C . MET A 1 181 ? -7.291 10.024 -22.998 1.00 80.06 181 MET A C 1
ATOM 1340 O O . MET A 1 181 ? -7.389 8.801 -23.067 1.00 80.06 181 MET A O 1
ATOM 1344 N N . THR A 1 182 ? -6.682 10.753 -23.934 1.00 86.69 182 THR A N 1
ATOM 1345 C CA . THR A 1 182 ? -5.916 10.162 -25.040 1.00 86.69 182 THR A CA 1
ATOM 1346 C C . THR A 1 182 ? -4.434 10.379 -24.788 1.00 86.69 182 THR A C 1
ATOM 1348 O O . THR A 1 182 ? -4.006 11.526 -24.695 1.00 86.69 182 THR A O 1
ATOM 1351 N N . LEU A 1 183 ? -3.669 9.293 -24.700 1.00 89.50 183 LEU A N 1
ATOM 1352 C CA . LEU A 1 183 ? -2.223 9.317 -24.494 1.00 89.50 183 LEU A CA 1
ATOM 1353 C C . LEU A 1 183 ? -1.502 8.663 -25.670 1.00 89.50 183 LEU A C 1
ATOM 1355 O O . LEU A 1 183 ? -1.993 7.697 -26.263 1.00 89.50 183 LEU A O 1
ATOM 1359 N N . THR A 1 184 ? -0.320 9.190 -25.972 1.00 93.25 184 THR A N 1
ATOM 1360 C CA . THR A 1 184 ? 0.670 8.507 -26.803 1.00 93.25 184 THR A CA 1
ATOM 1361 C C . THR A 1 184 ? 1.463 7.561 -25.909 1.00 93.25 184 THR A C 1
ATOM 1363 O O . THR A 1 184 ? 1.999 7.976 -24.880 1.00 93.25 184 THR A O 1
ATOM 1366 N N . ILE A 1 185 ? 1.492 6.289 -26.290 1.00 93.38 185 ILE A N 1
ATOM 1367 C CA . ILE A 1 185 ? 2.153 5.204 -25.583 1.00 93.38 185 ILE A CA 1
ATOM 1368 C C . ILE A 1 185 ? 3.285 4.683 -26.459 1.00 93.38 185 ILE A C 1
ATOM 1370 O O . ILE A 1 185 ? 3.056 4.102 -27.523 1.00 93.38 185 ILE A O 1
ATOM 1374 N N . ASP A 1 186 ? 4.498 4.877 -25.974 1.00 93.50 186 ASP A N 1
ATOM 1375 C CA . ASP A 1 186 ? 5.702 4.317 -26.552 1.00 93.50 186 ASP A CA 1
ATOM 1376 C C . ASP A 1 186 ? 5.912 2.864 -26.094 1.00 93.50 186 ASP A C 1
ATOM 1378 O O . ASP A 1 186 ? 5.165 2.326 -25.264 1.00 93.50 186 ASP A O 1
ATOM 1382 N N . GLY A 1 187 ? 6.912 2.189 -26.648 1.00 93.50 187 GLY A N 1
ATOM 1383 C CA . GLY A 1 187 ? 7.353 0.896 -26.153 1.00 93.50 187 GLY A CA 1
ATOM 1384 C C . GLY A 1 187 ? 7.857 1.007 -24.713 1.00 93.50 187 GLY A C 1
ATOM 1385 O O . GLY A 1 187 ? 8.344 2.053 -24.286 1.00 93.50 187 GLY A O 1
ATOM 1386 N N . ALA A 1 188 ? 7.723 -0.053 -23.922 1.00 94.69 188 ALA A N 1
ATOM 1387 C CA . ALA A 1 188 ? 8.168 -0.080 -22.525 1.00 94.69 188 ALA A CA 1
ATOM 1388 C C . ALA A 1 188 ? 9.549 -0.726 -22.342 1.00 94.69 188 ALA A C 1
ATOM 1390 O O . ALA A 1 188 ? 9.767 -1.456 -21.374 1.00 94.69 188 ALA A O 1
ATOM 1391 N N . GLN A 1 189 ? 10.481 -0.474 -23.262 1.00 94.62 189 GLN A N 1
ATOM 1392 C CA . GLN A 1 189 ? 11.838 -1.014 -23.186 1.00 94.62 189 GLN A CA 1
ATOM 1393 C C . GLN A 1 189 ? 12.571 -0.471 -21.948 1.00 94.62 189 GLN A C 1
ATOM 1395 O O . GLN A 1 189 ? 12.482 0.728 -21.676 1.00 94.62 189 GLN A O 1
ATOM 1400 N N . PRO A 1 190 ? 13.308 -1.306 -21.200 1.00 96.19 190 PRO A N 1
ATOM 1401 C CA . PRO A 1 190 ? 14.234 -0.827 -20.177 1.00 96.19 190 PRO A CA 1
ATOM 1402 C C . PRO A 1 190 ? 15.530 -0.295 -20.806 1.00 96.19 190 PRO A C 1
ATOM 1404 O O . PRO A 1 190 ? 15.672 -0.270 -22.033 1.00 96.19 190 PRO A O 1
ATOM 1407 N N . CYS A 1 191 ? 16.496 0.095 -19.970 1.00 97.75 191 CYS A N 1
ATOM 1408 C CA . CYS A 1 191 ? 17.847 0.375 -20.455 1.00 97.75 191 CYS A CA 1
ATOM 1409 C C . CYS A 1 191 ? 18.498 -0.917 -20.969 1.00 97.75 191 CYS A C 1
ATOM 1411 O O . CYS A 1 191 ? 18.898 -0.995 -22.123 1.00 97.75 191 CYS A O 1
ATOM 1413 N N . ILE A 1 192 ? 18.556 -1.972 -20.151 1.00 96.06 192 ILE A N 1
ATOM 1414 C CA . ILE A 1 192 ? 19.112 -3.268 -20.562 1.00 96.06 192 ILE A CA 1
ATOM 1415 C C . ILE A 1 192 ? 18.096 -4.373 -20.278 1.00 96.06 192 ILE A C 1
ATOM 1417 O O . ILE A 1 192 ? 17.707 -4.605 -19.131 1.00 96.06 192 ILE A O 1
ATOM 1421 N N . TYR A 1 193 ? 17.679 -5.075 -21.331 1.00 94.06 193 TYR A N 1
ATOM 1422 C CA . TYR A 1 193 ? 16.819 -6.247 -21.225 1.00 94.06 193 TYR A CA 1
ATOM 1423 C C . TYR A 1 193 ? 17.616 -7.543 -21.385 1.00 94.06 193 TYR A C 1
ATOM 1425 O O . TYR A 1 193 ? 18.325 -7.729 -22.372 1.00 94.06 193 TYR A O 1
ATOM 1433 N N . ILE A 1 194 ? 17.468 -8.450 -20.422 1.00 89.38 194 ILE A N 1
ATOM 1434 C CA . ILE A 1 194 ? 18.094 -9.771 -20.422 1.00 89.38 194 ILE A CA 1
ATOM 1435 C C . ILE A 1 194 ? 17.014 -10.817 -20.697 1.00 89.38 194 ILE A C 1
ATOM 1437 O O . ILE A 1 194 ? 16.174 -11.133 -19.845 1.00 89.38 194 ILE A O 1
ATOM 1441 N N . ASP A 1 195 ? 17.036 -11.332 -21.926 1.00 82.75 195 ASP A N 1
ATOM 1442 C CA . ASP A 1 195 ? 15.999 -12.222 -22.441 1.00 82.75 195 ASP A CA 1
ATOM 1443 C C . ASP A 1 195 ? 16.228 -13.681 -22.035 1.00 82.75 195 ASP A C 1
ATOM 1445 O O . ASP A 1 195 ? 17.326 -14.210 -22.219 1.00 82.75 195 ASP A O 1
ATOM 1449 N N . LYS A 1 196 ? 15.170 -14.359 -21.584 1.00 73.69 196 LYS A N 1
ATOM 1450 C CA . LYS A 1 196 ? 15.146 -15.806 -21.338 1.00 73.69 196 LYS A CA 1
ATOM 1451 C C . LYS A 1 196 ? 15.612 -16.592 -22.563 1.00 73.69 196 LYS A C 1
ATOM 1453 O O . LYS A 1 196 ? 16.395 -17.529 -22.451 1.00 73.69 196 LYS A O 1
ATOM 1458 N N . ASP A 1 197 ? 15.205 -16.149 -23.755 1.00 73.62 197 ASP A N 1
ATOM 1459 C CA . ASP A 1 197 ? 15.498 -16.855 -25.004 1.00 73.62 197 ASP A CA 1
ATOM 1460 C C . ASP A 1 197 ? 16.972 -16.699 -25.416 1.00 73.62 197 ASP A C 1
ATOM 1462 O O . ASP A 1 197 ? 17.467 -17.431 -26.272 1.00 73.62 197 ASP A O 1
ATOM 1466 N N . SER A 1 198 ? 17.704 -15.784 -24.768 1.00 64.50 198 SER A N 1
ATOM 1467 C CA . SER A 1 198 ? 19.146 -15.641 -24.956 1.00 64.50 198 SER A CA 1
ATOM 1468 C C . SER A 1 198 ? 19.968 -16.640 -24.131 1.00 64.50 198 SER A C 1
ATOM 1470 O O . SER A 1 198 ? 21.148 -16.831 -24.420 1.00 64.50 198 SER A O 1
ATOM 1472 N N . GLY A 1 199 ? 19.364 -17.328 -23.154 1.00 61.38 199 GLY A N 1
ATOM 1473 C CA . GLY A 1 199 ? 19.971 -18.452 -22.445 1.00 61.38 199 GLY A CA 1
ATOM 1474 C C . GLY A 1 199 ? 19.837 -18.406 -20.923 1.00 61.38 199 GLY A C 1
ATOM 1475 O O . GLY A 1 199 ? 20.227 -17.425 -20.294 1.00 61.38 199 GLY A O 1
ATOM 1476 N N . ASP A 1 200 ? 19.395 -19.526 -20.348 1.00 75.88 200 ASP A N 1
ATOM 1477 C CA . ASP A 1 200 ? 19.183 -19.708 -18.907 1.00 75.88 200 ASP A CA 1
ATOM 1478 C C . ASP A 1 200 ? 20.475 -19.957 -18.107 1.00 75.88 200 ASP A C 1
ATOM 1480 O O . ASP A 1 200 ? 21.536 -20.298 -18.650 1.00 75.88 200 ASP A O 1
ATOM 1484 N N . GLY A 1 201 ? 20.368 -19.829 -16.782 1.00 78.69 201 GLY A N 1
ATOM 1485 C CA . GLY A 1 201 ? 21.383 -20.257 -15.817 1.00 78.69 201 GLY A CA 1
ATOM 1486 C C . GLY A 1 201 ? 22.622 -19.368 -15.746 1.00 78.69 201 GLY A C 1
ATOM 1487 O O . GLY A 1 201 ? 23.688 -19.838 -15.345 1.00 78.69 201 GLY A O 1
ATOM 1488 N N . ARG A 1 202 ? 22.534 -18.111 -16.194 1.00 87.25 202 ARG A N 1
ATOM 1489 C CA . ARG A 1 202 ? 23.688 -17.205 -16.236 1.00 87.25 202 ARG A CA 1
ATOM 1490 C C . ARG A 1 202 ? 24.034 -16.656 -14.858 1.00 87.25 202 ARG A C 1
ATOM 1492 O O . ARG A 1 202 ? 23.172 -16.448 -14.003 1.00 87.25 202 ARG A O 1
ATOM 1499 N N . VAL A 1 203 ? 25.322 -16.376 -14.685 1.00 91.56 203 VAL A N 1
ATOM 1500 C CA . VAL A 1 203 ? 25.866 -15.771 -13.470 1.00 91.56 203 VAL A CA 1
ATOM 1501 C C . VAL A 1 203 ? 26.336 -14.356 -13.781 1.00 91.56 203 VAL A C 1
ATOM 1503 O O . VAL A 1 203 ? 27.234 -14.174 -14.598 1.00 91.56 203 VAL A O 1
ATOM 1506 N N . TYR A 1 204 ? 25.764 -13.362 -13.114 1.00 94.50 204 TYR A N 1
ATOM 1507 C CA . TYR A 1 204 ? 26.104 -11.951 -13.269 1.00 94.50 204 TYR A CA 1
ATOM 1508 C C . TYR A 1 204 ? 26.951 -11.475 -12.087 1.00 94.50 204 TYR A C 1
ATOM 1510 O O . TYR A 1 204 ? 26.561 -11.629 -10.929 1.00 94.50 204 TYR A O 1
ATOM 1518 N N . ASP A 1 205 ? 28.113 -10.890 -12.366 1.00 95.44 205 ASP A N 1
ATOM 1519 C CA . ASP A 1 205 ? 28.996 -10.300 -11.353 1.00 95.44 205 ASP A CA 1
ATOM 1520 C C . ASP A 1 205 ? 29.555 -8.970 -11.863 1.00 95.44 205 ASP A C 1
ATOM 1522 O O . ASP A 1 205 ? 30.597 -8.906 -12.526 1.00 95.44 205 ASP A O 1
ATOM 1526 N N . PHE A 1 206 ? 28.836 -7.897 -11.545 1.00 97.25 206 PHE A N 1
ATOM 1527 C CA . PHE A 1 206 ? 29.179 -6.522 -11.897 1.00 97.25 206 PHE A CA 1
ATOM 1528 C C . PHE A 1 206 ? 29.854 -5.775 -10.744 1.00 97.25 206 PHE A C 1
ATOM 1530 O O . PHE A 1 206 ? 29.813 -4.546 -10.680 1.00 97.25 206 PHE A O 1
ATOM 1537 N N . ARG A 1 207 ? 30.499 -6.500 -9.821 1.00 93.81 207 ARG A N 1
ATOM 1538 C CA . ARG A 1 207 ? 31.132 -5.899 -8.645 1.00 93.81 207 ARG A CA 1
ATOM 1539 C C . ARG A 1 207 ? 32.118 -4.790 -9.022 1.00 93.81 207 ARG A C 1
ATOM 1541 O O . ARG A 1 207 ? 33.157 -5.026 -9.640 1.00 93.81 207 ARG A O 1
ATOM 1548 N N . GLY A 1 208 ? 31.827 -3.587 -8.533 1.00 86.81 208 GLY A N 1
ATOM 1549 C CA . GLY A 1 208 ? 32.655 -2.397 -8.722 1.00 86.81 208 GLY A CA 1
ATOM 1550 C C . GLY A 1 208 ? 32.573 -1.769 -10.113 1.00 86.81 208 GLY A C 1
ATOM 1551 O O . GLY A 1 208 ? 33.393 -0.903 -10.411 1.00 86.81 208 GLY A O 1
ATOM 1552 N N . ALA A 1 209 ? 31.616 -2.187 -10.942 1.00 97.44 209 ALA A N 1
ATOM 1553 C CA . ALA A 1 209 ? 31.168 -1.405 -12.085 1.00 97.44 209 ALA A CA 1
ATOM 1554 C C . ALA A 1 209 ? 29.994 -0.502 -11.687 1.00 97.44 209 ALA A C 1
ATOM 1556 O O . ALA A 1 209 ? 29.235 -0.830 -10.770 1.00 97.44 209 ALA A O 1
ATOM 1557 N N . GLU A 1 210 ? 29.854 0.625 -12.378 1.00 98.50 210 GLU A N 1
ATOM 1558 C CA . GLU A 1 210 ? 28.804 1.612 -12.133 1.00 98.50 210 GLU A CA 1
ATOM 1559 C C . GLU A 1 210 ? 27.936 1.825 -13.377 1.00 98.50 210 GLU A C 1
ATOM 1561 O O . GLU A 1 210 ? 28.450 2.019 -14.474 1.00 98.50 210 GLU A O 1
ATOM 1566 N N . PHE A 1 211 ? 26.619 1.821 -13.203 1.00 98.69 211 PHE A N 1
ATOM 1567 C CA . PHE A 1 211 ? 25.625 2.098 -14.232 1.00 98.69 211 PHE A CA 1
ATOM 1568 C C . PHE A 1 211 ? 24.905 3.400 -13.879 1.00 98.69 211 PHE A C 1
ATOM 1570 O O . PHE A 1 211 ? 24.218 3.485 -12.857 1.00 98.69 211 PHE A O 1
ATOM 1577 N N . ILE A 1 212 ? 25.075 4.417 -14.720 1.00 98.69 212 ILE A N 1
ATOM 1578 C CA . ILE A 1 212 ? 24.429 5.719 -14.576 1.00 98.69 212 ILE A CA 1
ATOM 1579 C C . ILE A 1 212 ? 23.239 5.766 -15.527 1.00 98.69 212 ILE A C 1
ATOM 1581 O O . ILE A 1 212 ? 23.418 5.805 -16.742 1.00 98.69 212 ILE A O 1
ATOM 1585 N N . VAL A 1 213 ? 22.035 5.771 -14.964 1.00 98.50 213 VAL A N 1
ATOM 1586 C CA . VAL A 1 213 ? 20.788 5.922 -15.718 1.00 98.50 213 VAL A CA 1
ATOM 1587 C C . VAL A 1 213 ? 20.531 7.408 -15.954 1.00 98.50 213 VAL A C 1
ATOM 1589 O O . VAL A 1 213 ? 20.350 8.159 -14.990 1.00 98.50 213 VAL A O 1
ATOM 1592 N N . GLU A 1 214 ? 20.546 7.852 -17.211 1.00 97.69 214 GLU A N 1
ATOM 1593 C CA . GLU A 1 214 ? 20.479 9.288 -17.536 1.00 97.69 214 GLU A CA 1
ATOM 1594 C C . GLU A 1 214 ? 19.091 9.909 -17.284 1.00 97.69 214 GLU A C 1
ATOM 1596 O O . GLU A 1 214 ? 19.010 11.071 -16.876 1.00 97.69 214 GLU A O 1
ATOM 1601 N N . SER A 1 215 ? 18.011 9.133 -17.427 1.00 95.81 215 SER A N 1
ATOM 1602 C CA . SER A 1 215 ? 16.626 9.578 -17.203 1.00 95.81 215 SER A CA 1
ATOM 1603 C C . SER A 1 215 ? 15.980 8.934 -15.966 1.00 95.81 215 SER A C 1
ATOM 1605 O O . SER A 1 215 ? 16.154 7.746 -15.706 1.00 95.81 215 SER A O 1
ATOM 1607 N N . LEU A 1 216 ? 15.166 9.679 -15.207 1.00 95.38 216 LEU A N 1
ATOM 1608 C CA . LEU A 1 216 ? 14.236 9.063 -14.244 1.00 95.38 216 LEU A CA 1
ATOM 1609 C C . LEU A 1 216 ? 13.108 8.304 -14.964 1.00 95.38 216 LEU A C 1
ATOM 1611 O O . LEU A 1 216 ? 12.851 8.516 -16.151 1.00 95.38 216 LEU A O 1
ATOM 1615 N N . GLY A 1 217 ? 12.407 7.426 -14.241 1.00 94.50 217 GLY A N 1
ATOM 1616 C CA . GLY A 1 217 ? 11.234 6.720 -14.757 1.00 94.50 217 GLY A CA 1
ATOM 1617 C C . GLY A 1 217 ? 11.535 5.515 -15.654 1.00 94.50 217 GLY A C 1
ATOM 1618 O O . GLY A 1 217 ? 10.590 4.948 -16.207 1.00 94.50 217 GLY A O 1
ATOM 1619 N N . VAL A 1 218 ? 12.802 5.100 -15.794 1.00 96.06 218 VAL A N 1
ATOM 1620 C CA . VAL A 1 218 ? 13.225 3.916 -16.567 1.00 96.06 218 VAL A CA 1
ATOM 1621 C C . VAL A 1 218 ? 13.969 2.896 -15.712 1.00 96.06 218 VAL A C 1
ATOM 1623 O O . VAL A 1 218 ? 14.711 3.244 -14.794 1.00 96.06 218 VAL A O 1
ATOM 1626 N N . ASN A 1 219 ? 13.743 1.616 -16.003 1.00 97.75 219 ASN A N 1
ATOM 1627 C CA . ASN A 1 219 ? 14.430 0.512 -15.352 1.00 97.75 219 ASN A CA 1
ATOM 1628 C C . ASN A 1 219 ? 15.863 0.374 -15.885 1.00 97.75 219 ASN A C 1
ATOM 1630 O O . ASN A 1 219 ? 16.055 0.399 -17.103 1.00 97.75 219 ASN A O 1
ATOM 1634 N N . ALA A 1 220 ? 16.852 0.167 -15.008 1.00 98.12 220 ALA A N 1
ATOM 1635 C CA . ALA A 1 220 ? 18.227 -0.088 -15.448 1.00 98.12 220 ALA A CA 1
ATOM 1636 C C . ALA A 1 220 ? 18.347 -1.489 -16.065 1.00 98.12 220 ALA A C 1
ATOM 1638 O O . ALA A 1 220 ? 18.774 -1.628 -17.211 1.00 98.12 220 ALA A O 1
ATOM 1639 N N . PHE A 1 221 ? 17.892 -2.514 -15.339 1.00 97.31 221 PHE A N 1
ATOM 1640 C CA . PHE A 1 221 ? 17.874 -3.893 -15.817 1.00 97.31 221 PHE A CA 1
ATOM 1641 C C . PHE A 1 221 ? 16.503 -4.543 -15.661 1.00 97.31 221 PHE A C 1
ATOM 1643 O O . PHE A 1 221 ? 15.872 -4.457 -14.604 1.00 97.31 221 PHE A O 1
ATOM 1650 N N . GLU A 1 222 ? 16.088 -5.283 -16.685 1.00 95.81 222 GLU A N 1
ATOM 1651 C CA . GLU A 1 222 ? 14.999 -6.255 -16.585 1.00 95.81 222 GLU A CA 1
ATOM 1652 C C . GLU A 1 222 ? 15.510 -7.654 -16.926 1.00 95.81 222 GLU A C 1
ATOM 1654 O O . GLU A 1 222 ? 16.114 -7.847 -17.981 1.00 95.81 222 GLU A O 1
ATOM 1659 N N . TYR A 1 223 ? 15.251 -8.624 -16.048 1.00 93.50 223 TYR A N 1
ATOM 1660 C CA . TYR A 1 223 ? 15.651 -10.019 -16.232 1.00 93.50 223 TYR A CA 1
ATOM 1661 C C . TYR A 1 223 ? 14.429 -10.920 -16.402 1.00 93.50 223 TYR A C 1
ATOM 1663 O O . TYR A 1 223 ? 13.440 -10.798 -15.676 1.00 93.50 223 TYR A O 1
ATOM 1671 N N . THR A 1 224 ? 14.565 -11.872 -17.323 1.00 91.44 224 THR A N 1
ATOM 1672 C CA . THR A 1 224 ? 13.663 -13.013 -17.522 1.00 91.44 224 THR A CA 1
ATOM 1673 C C . THR A 1 224 ? 14.476 -14.309 -17.602 1.00 91.44 224 THR A C 1
ATOM 1675 O O . THR A 1 224 ? 15.699 -14.262 -17.753 1.00 91.44 224 THR A O 1
ATOM 1678 N N . GLY A 1 225 ? 13.809 -15.460 -17.521 1.00 84.06 225 GLY A N 1
ATOM 1679 C CA . GLY A 1 225 ? 14.442 -16.775 -17.654 1.00 84.06 225 GLY A CA 1
ATOM 1680 C C . GLY A 1 225 ? 14.866 -17.395 -16.328 1.00 84.06 225 GLY A C 1
ATOM 1681 O O . GLY A 1 225 ? 14.684 -16.811 -15.253 1.00 84.06 225 GLY A O 1
ATOM 1682 N N . ASP A 1 226 ? 15.419 -18.599 -16.416 1.00 85.62 226 ASP A N 1
ATOM 1683 C CA . ASP A 1 226 ? 15.478 -19.513 -15.279 1.00 85.62 226 ASP A CA 1
ATOM 1684 C C . ASP A 1 226 ? 16.884 -19.648 -14.695 1.00 85.62 226 ASP A C 1
ATOM 1686 O O . ASP A 1 226 ? 17.897 -19.626 -15.397 1.00 85.62 226 ASP A O 1
ATOM 1690 N N . ASN A 1 227 ? 16.943 -19.867 -13.381 1.00 83.12 227 ASN A N 1
ATOM 1691 C CA . ASN A 1 227 ? 18.152 -20.203 -12.626 1.00 83.12 227 ASN A CA 1
ATOM 1692 C C . ASN A 1 227 ? 19.265 -19.139 -12.694 1.00 83.12 227 ASN A C 1
ATOM 1694 O O . ASN A 1 227 ? 20.448 -19.460 -12.549 1.00 83.12 227 ASN A O 1
ATOM 1698 N N . ASN A 1 228 ? 18.900 -17.877 -12.923 1.00 88.69 228 ASN A N 1
ATOM 1699 C CA . ASN A 1 228 ? 19.845 -16.767 -12.953 1.00 88.69 228 ASN A CA 1
ATOM 1700 C C . ASN A 1 228 ? 20.409 -16.472 -11.554 1.00 88.69 228 ASN A C 1
ATOM 1702 O O . ASN A 1 228 ? 19.679 -16.438 -10.559 1.00 88.69 228 ASN A O 1
ATOM 1706 N N . VAL A 1 229 ? 21.712 -16.198 -11.483 1.00 91.94 229 VAL A N 1
ATOM 1707 C CA . VAL A 1 229 ? 22.403 -15.846 -10.237 1.00 91.94 229 VAL A CA 1
ATOM 1708 C C . VAL A 1 229 ? 23.098 -14.500 -10.395 1.00 91.94 229 VAL A C 1
ATOM 1710 O O . VAL A 1 229 ? 24.027 -14.362 -11.182 1.00 91.94 229 VAL A O 1
ATOM 1713 N N . ILE A 1 230 ? 22.699 -13.505 -9.612 1.00 94.69 230 ILE A N 1
ATOM 1714 C CA . ILE A 1 230 ? 23.360 -12.202 -9.533 1.00 94.69 230 ILE A CA 1
ATOM 1715 C C . ILE A 1 230 ? 24.240 -12.209 -8.280 1.00 94.69 230 ILE A C 1
ATOM 1717 O O . ILE A 1 230 ? 23.757 -12.042 -7.161 1.00 94.69 230 ILE A O 1
ATOM 1721 N N . LEU A 1 231 ? 25.545 -12.429 -8.459 1.00 92.62 231 LEU A N 1
ATOM 1722 C CA . LEU A 1 231 ? 26.531 -12.384 -7.373 1.00 92.62 231 LEU A CA 1
ATOM 1723 C C . LEU A 1 231 ? 26.727 -10.961 -6.847 1.00 92.62 231 LEU A C 1
ATOM 1725 O O . LEU A 1 231 ? 26.933 -10.766 -5.652 1.00 92.62 231 LEU A O 1
ATOM 1729 N N . ASN A 1 232 ? 26.700 -9.978 -7.747 1.00 94.50 232 ASN A N 1
ATOM 1730 C CA . ASN A 1 232 ? 26.681 -8.561 -7.413 1.00 94.50 232 ASN A CA 1
ATOM 1731 C C . ASN A 1 232 ? 26.105 -7.778 -8.604 1.00 94.50 232 ASN A C 1
ATOM 1733 O O . ASN A 1 232 ? 26.621 -7.888 -9.718 1.00 94.50 232 ASN A O 1
ATOM 1737 N N . GLY A 1 233 ? 25.045 -7.000 -8.374 1.00 94.81 233 GLY A N 1
ATOM 1738 C CA . GLY A 1 233 ? 24.372 -6.204 -9.408 1.00 94.81 233 GLY A CA 1
ATOM 1739 C C . GLY A 1 233 ? 25.146 -4.967 -9.884 1.00 94.81 233 GLY A C 1
ATOM 1740 O O . GLY A 1 233 ? 24.724 -4.323 -10.839 1.00 94.81 233 GLY A O 1
ATOM 1741 N N . GLY A 1 234 ? 26.276 -4.640 -9.254 1.00 96.25 234 GLY A N 1
ATOM 1742 C CA . GLY A 1 234 ? 27.014 -3.401 -9.478 1.00 96.25 234 GLY A CA 1
ATOM 1743 C C . GLY A 1 234 ? 26.414 -2.212 -8.727 1.00 96.25 234 GLY A C 1
ATOM 1744 O O . GLY A 1 234 ? 25.478 -2.355 -7.937 1.00 96.25 234 GLY A O 1
ATOM 1745 N N . ILE A 1 235 ? 26.994 -1.039 -8.975 1.00 98.25 235 ILE A N 1
ATOM 1746 C CA . ILE A 1 235 ? 26.540 0.250 -8.450 1.00 98.25 235 ILE A CA 1
ATOM 1747 C C . ILE A 1 235 ? 25.599 0.861 -9.488 1.00 98.25 235 ILE A C 1
ATOM 1749 O O . ILE A 1 235 ? 26.004 1.086 -10.620 1.00 98.25 235 ILE A O 1
ATOM 1753 N N . MET A 1 236 ? 24.352 1.149 -9.136 1.00 98.62 236 MET A N 1
ATOM 1754 C CA . MET A 1 236 ? 23.396 1.817 -10.021 1.00 98.62 236 MET A CA 1
ATOM 1755 C C . MET A 1 236 ? 22.989 3.154 -9.420 1.00 98.62 236 MET A C 1
ATOM 1757 O O . MET A 1 236 ? 22.590 3.227 -8.253 1.00 98.62 236 MET A O 1
ATOM 1761 N N . ARG A 1 237 ? 23.090 4.216 -10.215 1.00 98.00 237 ARG A N 1
ATOM 1762 C CA . ARG A 1 237 ? 22.740 5.583 -9.823 1.00 98.00 237 ARG A CA 1
ATOM 1763 C C . ARG A 1 237 ? 21.947 6.239 -10.940 1.00 98.00 237 ARG A C 1
ATOM 1765 O O . ARG A 1 237 ? 22.205 5.997 -12.114 1.00 98.00 237 ARG A O 1
ATOM 1772 N N . THR A 1 238 ? 21.015 7.112 -10.590 1.00 97.94 238 THR A N 1
ATOM 1773 C CA . THR A 1 238 ? 20.414 8.014 -11.578 1.00 97.94 238 THR A CA 1
ATOM 1774 C C . THR A 1 238 ? 21.287 9.254 -11.740 1.00 97.94 238 THR A C 1
ATOM 1776 O O . THR A 1 238 ? 21.887 9.738 -10.772 1.00 97.94 238 THR A O 1
ATOM 1779 N N . ARG A 1 239 ? 21.339 9.822 -12.948 1.00 97.06 239 ARG A N 1
ATOM 1780 C CA . ARG A 1 239 ? 22.019 11.102 -13.190 1.00 97.06 239 ARG A CA 1
ATOM 1781 C C . ARG A 1 239 ? 21.463 12.202 -12.291 1.00 97.06 239 ARG A C 1
ATOM 1783 O O . ARG A 1 239 ? 22.229 12.990 -11.743 1.00 97.06 239 ARG A O 1
ATOM 1790 N N . ALA A 1 240 ? 20.147 12.203 -12.083 1.00 94.94 240 ALA A N 1
ATOM 1791 C CA . ALA A 1 240 ? 19.469 13.144 -11.203 1.00 94.94 240 ALA A CA 1
ATOM 1792 C C . ALA A 1 240 ? 20.013 13.101 -9.763 1.00 94.94 240 ALA A C 1
ATOM 1794 O O . ALA A 1 240 ? 20.242 14.148 -9.161 1.00 94.94 240 ALA A O 1
ATOM 1795 N N . LEU A 1 241 ? 20.280 11.914 -9.207 1.00 96.38 241 LEU A N 1
ATOM 1796 C CA . LEU A 1 241 ? 20.877 11.810 -7.874 1.00 96.38 241 LEU A CA 1
ATOM 1797 C C . LEU A 1 241 ? 22.289 12.404 -7.831 1.00 96.38 241 LEU A C 1
ATOM 1799 O O . LEU A 1 241 ? 22.624 13.086 -6.863 1.00 96.38 241 LEU A O 1
ATOM 1803 N N . LEU A 1 242 ? 23.103 12.150 -8.857 1.00 96.00 242 LEU A N 1
ATOM 1804 C CA . LEU A 1 242 ? 24.473 12.666 -8.931 1.00 96.00 242 LEU A CA 1
ATOM 1805 C C . LEU A 1 242 ? 24.511 14.199 -9.036 1.00 96.00 242 LEU A C 1
ATOM 1807 O O . LEU A 1 242 ? 25.411 14.822 -8.479 1.00 96.00 242 LEU A O 1
ATOM 1811 N N . GLU A 1 243 ? 23.543 14.801 -9.731 1.00 93.62 243 GLU A N 1
ATOM 1812 C CA . GLU A 1 243 ? 23.468 16.253 -9.943 1.00 93.62 243 GLU A CA 1
ATOM 1813 C C . GLU A 1 243 ? 22.832 17.002 -8.762 1.00 93.62 243 GLU A C 1
ATOM 1815 O O . GLU A 1 243 ? 23.334 18.050 -8.356 1.00 93.62 243 GLU A O 1
ATOM 1820 N N . PHE A 1 244 ? 21.737 16.477 -8.204 1.00 93.12 244 PHE A N 1
ATOM 1821 C CA . PHE A 1 244 ? 20.892 17.217 -7.257 1.00 93.12 244 PHE A CA 1
ATOM 1822 C C . PHE A 1 244 ? 20.988 16.707 -5.814 1.00 93.12 244 PHE A C 1
ATOM 1824 O O . PHE A 1 244 ? 20.718 17.448 -4.868 1.00 93.12 244 PHE A O 1
ATOM 1831 N N . GLY A 1 245 ? 21.404 15.453 -5.619 1.00 94.25 245 GLY A N 1
ATOM 1832 C CA . GLY A 1 245 ? 21.469 14.821 -4.305 1.00 94.25 245 GLY A CA 1
ATOM 1833 C C . GLY A 1 245 ? 20.098 14.610 -3.644 1.00 94.25 245 GLY A C 1
ATOM 1834 O O . GLY A 1 245 ? 19.055 15.058 -4.110 1.00 94.25 245 GLY A O 1
ATOM 1835 N N . TYR A 1 246 ? 20.090 13.914 -2.505 1.00 94.19 246 TYR A N 1
ATOM 1836 C CA . TYR A 1 246 ? 18.888 13.726 -1.683 1.00 94.19 246 TYR A CA 1
ATOM 1837 C C . TYR A 1 246 ? 18.887 14.745 -0.539 1.00 94.19 246 TYR A C 1
ATOM 1839 O O . TYR A 1 246 ? 19.344 14.462 0.573 1.00 94.19 246 TYR A O 1
ATOM 1847 N N . VAL A 1 247 ? 18.439 15.964 -0.840 1.00 90.50 247 VAL A N 1
ATOM 1848 C CA . VAL A 1 247 ? 18.538 17.119 0.063 1.00 90.50 247 VAL A CA 1
ATOM 1849 C C . VAL A 1 247 ? 17.148 17.645 0.414 1.00 90.50 247 VAL A C 1
ATOM 1851 O O . VAL A 1 247 ? 16.307 17.835 -0.459 1.00 90.50 247 VAL A O 1
ATOM 1854 N N . ARG A 1 248 ? 16.915 17.876 1.710 1.00 86.81 248 ARG A N 1
ATOM 1855 C CA . ARG A 1 248 ? 15.711 18.527 2.246 1.00 86.81 248 ARG A CA 1
ATOM 1856 C C . ARG A 1 248 ? 15.819 20.043 2.067 1.00 86.81 248 ARG A C 1
ATOM 1858 O O . ARG A 1 248 ? 16.903 20.593 2.252 1.00 86.81 248 ARG A O 1
ATOM 1865 N N . GLY A 1 249 ? 14.714 20.733 1.811 1.00 75.19 249 GLY A N 1
ATOM 1866 C CA . GLY A 1 249 ? 14.693 22.196 1.807 1.00 75.19 249 GLY A CA 1
ATOM 1867 C C . GLY A 1 249 ? 15.286 22.837 0.548 1.00 75.19 249 GLY A C 1
ATOM 1868 O O . GLY A 1 249 ? 15.606 24.028 0.576 1.00 75.19 249 GLY A O 1
ATOM 1869 N N . ALA A 1 250 ? 15.500 22.046 -0.508 1.00 73.94 250 ALA A N 1
ATOM 1870 C CA . ALA A 1 250 ? 16.070 22.509 -1.767 1.00 73.94 250 ALA A CA 1
ATOM 1871 C C . ALA A 1 250 ? 15.062 23.362 -2.555 1.00 73.94 250 ALA A C 1
ATOM 1873 O O . ALA A 1 250 ? 13.851 23.152 -2.475 1.00 73.94 250 ALA A O 1
ATOM 1874 N N . ASP A 1 251 ? 15.576 24.326 -3.320 1.00 82.38 251 ASP A N 1
ATOM 1875 C CA . ASP A 1 251 ? 14.776 25.082 -4.287 1.00 82.38 251 ASP A CA 1
ATOM 1876 C C . ASP A 1 251 ? 14.198 24.108 -5.332 1.00 82.38 251 ASP A C 1
ATOM 1878 O O . ASP A 1 251 ? 14.833 23.095 -5.634 1.00 82.38 251 ASP A O 1
ATOM 1882 N N . LYS A 1 252 ? 13.002 24.380 -5.876 1.00 81.00 252 LYS A N 1
ATOM 1883 C CA . LYS A 1 252 ? 12.271 23.441 -6.758 1.00 81.00 252 LYS A CA 1
ATOM 1884 C C . LYS A 1 252 ? 13.116 22.938 -7.936 1.00 81.00 252 LYS A C 1
ATOM 1886 O O . LYS A 1 252 ? 13.069 21.757 -8.264 1.00 81.00 252 LYS A O 1
ATOM 1891 N N . ASP A 1 253 ? 13.930 23.814 -8.515 1.00 83.62 253 ASP A N 1
ATOM 1892 C CA . ASP A 1 253 ? 14.852 23.540 -9.621 1.00 83.62 253 ASP A CA 1
ATOM 1893 C C . ASP A 1 253 ? 16.065 22.680 -9.226 1.00 83.62 253 ASP A C 1
ATOM 1895 O O . ASP A 1 253 ? 16.791 22.195 -10.092 1.00 83.62 253 ASP A O 1
ATOM 1899 N N . LYS A 1 254 ? 16.272 22.427 -7.930 1.00 86.88 254 LYS A N 1
ATOM 1900 C CA . LYS A 1 254 ? 17.397 21.660 -7.366 1.00 86.88 254 LYS A CA 1
ATOM 1901 C C . LYS A 1 254 ? 16.957 20.395 -6.636 1.00 86.88 254 LYS A C 1
ATOM 1903 O O . LYS A 1 254 ? 17.765 19.774 -5.951 1.00 86.88 254 LYS A O 1
ATOM 1908 N N . MET A 1 255 ? 15.688 20.008 -6.746 1.00 89.75 255 MET A N 1
ATOM 1909 C CA . MET A 1 255 ? 15.189 18.798 -6.096 1.00 89.75 255 MET A CA 1
ATOM 1910 C C . MET A 1 255 ? 15.416 17.566 -6.977 1.00 89.75 255 MET A C 1
ATOM 1912 O O . MET A 1 255 ? 15.259 17.616 -8.203 1.00 89.75 255 MET A O 1
ATOM 1916 N N . LEU A 1 256 ? 15.738 16.443 -6.329 1.00 93.06 256 LEU A N 1
ATOM 1917 C CA . LEU A 1 256 ? 15.768 15.123 -6.960 1.00 93.06 256 LEU A CA 1
ATOM 1918 C C . LEU A 1 256 ? 14.363 14.683 -7.394 1.00 93.06 256 LEU A C 1
ATOM 1920 O O . LEU A 1 256 ? 14.169 14.256 -8.529 1.00 93.06 256 LEU A O 1
ATOM 1924 N N . PHE A 1 257 ? 13.374 14.842 -6.513 1.00 93.75 257 PHE A N 1
ATOM 1925 C CA . PHE A 1 257 ? 11.969 14.509 -6.762 1.00 93.75 257 PHE A CA 1
ATOM 1926 C C . PHE A 1 257 ? 11.110 15.773 -6.798 1.00 93.75 257 PHE A C 1
ATOM 1928 O O . PHE A 1 257 ? 11.500 16.802 -6.253 1.00 93.75 257 PHE A O 1
ATOM 1935 N N . ALA A 1 258 ? 9.945 15.694 -7.442 1.00 91.62 258 ALA A N 1
ATOM 1936 C CA . ALA A 1 258 ? 9.039 16.835 -7.526 1.00 91.62 258 ALA A CA 1
ATOM 1937 C C . ALA A 1 258 ? 8.574 17.305 -6.142 1.00 91.62 258 ALA A C 1
ATOM 1939 O O . ALA A 1 258 ? 8.365 16.461 -5.270 1.00 91.62 258 ALA A O 1
ATOM 1940 N N . PRO A 1 259 ? 8.367 18.622 -5.950 1.00 91.50 259 PRO A N 1
ATOM 1941 C CA . PRO A 1 259 ? 8.063 19.194 -4.644 1.00 91.50 259 PRO A CA 1
ATOM 1942 C C . PRO A 1 259 ? 6.739 18.678 -4.088 1.00 91.50 259 PRO A C 1
ATOM 1944 O O . PRO A 1 259 ? 5.767 18.521 -4.824 1.00 91.50 259 PRO A O 1
ATOM 1947 N N . ILE A 1 260 ? 6.666 18.496 -2.770 1.00 93.00 260 ILE A N 1
ATOM 1948 C CA . ILE A 1 260 ? 5.402 18.208 -2.083 1.00 93.00 260 ILE A CA 1
ATOM 1949 C C . ILE A 1 260 ? 4.442 19.392 -2.251 1.00 93.00 260 ILE A C 1
ATOM 1951 O O . ILE A 1 260 ? 4.822 20.548 -2.077 1.00 93.00 260 ILE A O 1
ATOM 1955 N N . ASP A 1 261 ? 3.186 19.105 -2.576 1.00 90.75 261 ASP A N 1
ATOM 1956 C CA . ASP A 1 261 ? 2.165 20.138 -2.733 1.00 90.75 261 ASP A CA 1
ATOM 1957 C C . ASP A 1 261 ? 1.858 20.851 -1.403 1.00 90.75 261 ASP A C 1
ATOM 1959 O O . ASP A 1 261 ? 1.837 20.227 -0.338 1.00 90.75 261 ASP A O 1
ATOM 1963 N N . GLY A 1 262 ? 1.681 22.171 -1.459 1.00 87.06 262 GLY A N 1
ATOM 1964 C CA . GLY A 1 262 ? 1.539 23.062 -0.302 1.00 87.06 262 GLY A CA 1
ATOM 1965 C C . GLY A 1 262 ? 2.812 23.278 0.529 1.00 87.06 262 GLY A C 1
ATOM 1966 O O . GLY A 1 262 ? 2.824 24.145 1.400 1.00 87.06 262 GLY A O 1
ATOM 1967 N N . TRP A 1 263 ? 3.889 22.525 0.282 1.00 89.12 263 TRP A N 1
ATOM 1968 C CA . TRP A 1 263 ? 5.141 22.664 1.025 1.00 89.12 263 TRP A CA 1
ATOM 1969 C C . TRP A 1 263 ? 5.946 23.873 0.528 1.00 89.12 263 TRP A C 1
ATOM 1971 O O . TRP A 1 263 ? 6.120 24.068 -0.677 1.00 89.12 263 TRP A O 1
ATOM 1981 N N . THR A 1 264 ? 6.499 24.652 1.461 1.00 84.38 264 THR A N 1
ATOM 1982 C CA . THR A 1 264 ? 7.532 25.655 1.168 1.00 84.38 264 THR A CA 1
ATOM 1983 C C . THR A 1 264 ? 8.677 25.552 2.165 1.00 84.38 264 THR A C 1
ATOM 1985 O O . THR A 1 264 ? 8.542 24.963 3.240 1.00 84.38 264 THR A O 1
ATOM 1988 N N . LYS A 1 265 ? 9.810 26.171 1.828 1.00 84.31 265 LYS A N 1
ATOM 1989 C CA . LYS A 1 265 ? 10.985 26.221 2.699 1.00 84.31 265 LYS A CA 1
ATOM 1990 C C . LYS A 1 265 ? 10.702 26.946 4.018 1.00 84.31 265 LYS A C 1
ATOM 1992 O O . LYS A 1 265 ? 11.237 26.560 5.053 1.00 84.31 265 LYS A O 1
ATOM 1997 N N . GLU A 1 266 ? 9.850 27.967 3.984 1.00 85.75 266 GLU A N 1
ATOM 1998 C CA . GLU A 1 266 ? 9.458 28.784 5.138 1.00 85.75 266 GLU A CA 1
ATOM 1999 C C . GLU A 1 266 ? 8.380 28.107 5.994 1.00 85.75 266 GLU A C 1
ATOM 2001 O O . GLU A 1 266 ? 8.302 28.370 7.193 1.00 85.75 266 GLU A O 1
ATOM 2006 N N . ARG A 1 267 ? 7.547 27.242 5.396 1.00 82.31 267 ARG A N 1
ATOM 2007 C CA . ARG A 1 267 ? 6.465 26.498 6.066 1.00 82.31 267 ARG A CA 1
ATOM 2008 C C . ARG A 1 267 ? 6.529 25.002 5.725 1.00 82.31 267 ARG A C 1
ATOM 2010 O O . ARG A 1 267 ? 5.615 24.461 5.094 1.00 82.31 267 ARG A O 1
ATOM 2017 N N . PRO A 1 268 ? 7.603 24.300 6.133 1.00 83.56 268 PRO A N 1
ATOM 2018 C CA . PRO A 1 268 ? 7.812 22.904 5.760 1.00 83.56 268 PRO A CA 1
ATOM 2019 C C . PRO A 1 268 ? 6.824 21.934 6.431 1.00 83.56 268 PRO A C 1
ATOM 2021 O O . PRO A 1 268 ? 6.789 20.749 6.095 1.00 83.56 268 PRO A O 1
ATOM 2024 N N . ASP A 1 269 ? 6.040 22.422 7.388 1.00 80.00 269 ASP A N 1
ATOM 2025 C CA . ASP A 1 269 ? 5.059 21.704 8.196 1.00 80.00 269 ASP A CA 1
ATOM 2026 C C . ASP A 1 269 ? 3.644 21.654 7.586 1.00 80.00 269 ASP A C 1
ATOM 2028 O O . ASP A 1 269 ? 2.808 20.916 8.099 1.00 80.00 269 ASP A O 1
ATOM 2032 N N . ILE A 1 270 ? 3.371 22.388 6.498 1.00 81.25 270 ILE A N 1
ATOM 2033 C CA . ILE A 1 270 ? 2.005 22.568 5.937 1.00 81.25 270 ILE A CA 1
ATOM 2034 C C . ILE A 1 270 ? 1.782 21.824 4.617 1.00 81.25 270 ILE A C 1
ATOM 2036 O O . ILE A 1 270 ? 0.691 21.842 4.053 1.00 81.25 270 ILE A O 1
ATOM 2040 N N . GLY A 1 271 ? 2.794 21.105 4.136 1.00 87.88 271 GLY A N 1
ATOM 2041 C CA . GLY A 1 271 ? 2.645 20.267 2.952 1.00 87.88 271 GLY A CA 1
ATOM 2042 C C . GLY A 1 271 ? 1.536 19.218 3.096 1.00 87.88 271 GLY A C 1
ATOM 2043 O O . GLY A 1 271 ? 1.171 18.791 4.192 1.00 87.88 271 GLY A O 1
ATOM 2044 N N . PHE A 1 272 ? 1.036 18.738 1.961 1.00 89.81 272 PHE A N 1
ATOM 2045 C CA . PHE A 1 272 ? 0.077 17.633 1.911 1.00 89.81 272 PHE A CA 1
ATOM 2046 C C . PHE A 1 272 ? 0.740 16.250 1.960 1.00 89.81 272 PHE A C 1
ATOM 2048 O O . PHE A 1 272 ? 0.045 15.240 2.062 1.00 89.81 272 PHE A O 1
ATOM 2055 N N . GLY A 1 273 ? 2.073 16.199 1.882 1.00 90.12 273 GLY A N 1
ATOM 2056 C CA . GLY A 1 273 ? 2.886 14.979 1.941 1.00 90.12 273 GLY A CA 1
ATOM 2057 C C . GLY A 1 273 ? 2.795 14.081 0.707 1.00 90.12 273 GLY A C 1
ATOM 2058 O O . GLY A 1 273 ? 3.226 12.929 0.743 1.00 90.12 273 GLY A O 1
ATOM 2059 N N . TYR A 1 274 ? 2.278 14.620 -0.394 1.00 89.56 274 TYR A N 1
ATOM 2060 C CA . TYR A 1 274 ? 2.302 13.995 -1.709 1.00 89.56 274 TYR A CA 1
ATOM 2061 C C . TYR A 1 274 ? 2.961 14.930 -2.717 1.00 89.56 274 TYR A C 1
ATOM 2063 O O . TYR A 1 274 ? 2.798 16.149 -2.655 1.00 89.56 274 TYR A O 1
ATOM 2071 N N . ALA A 1 275 ? 3.642 14.323 -3.679 1.00 90.44 275 ALA A N 1
ATOM 2072 C CA . ALA A 1 275 ? 4.166 15.004 -4.850 1.00 90.44 275 ALA A CA 1
ATOM 2073 C C . ALA A 1 275 ? 3.680 14.289 -6.116 1.00 90.44 275 ALA A C 1
ATOM 2075 O O . ALA A 1 275 ? 2.589 14.550 -6.617 1.00 90.44 275 ALA A O 1
ATOM 2076 N N . ASP A 1 276 ? 4.453 13.311 -6.582 1.00 87.50 276 ASP A N 1
ATOM 2077 C CA . ASP A 1 276 ? 4.203 12.590 -7.827 1.00 87.50 276 ASP A CA 1
ATOM 2078 C C . ASP A 1 276 ? 3.111 11.514 -7.700 1.00 87.50 276 ASP A C 1
ATOM 2080 O O . ASP A 1 276 ? 2.430 11.203 -8.672 1.00 87.50 276 ASP A O 1
ATOM 2084 N N . LYS A 1 277 ? 2.895 10.966 -6.496 1.00 86.19 277 LYS A N 1
ATOM 2085 C CA . LYS A 1 277 ? 1.818 10.005 -6.193 1.00 86.19 277 LYS A CA 1
ATOM 2086 C C . LYS A 1 277 ? 0.541 10.677 -5.657 1.00 86.19 277 LYS A C 1
ATOM 2088 O O . LYS A 1 277 ? 0.002 10.264 -4.638 1.00 86.19 277 LYS A O 1
ATOM 2093 N N . GLY A 1 278 ? 0.091 11.758 -6.290 1.00 89.19 278 GLY A N 1
ATOM 2094 C CA . GLY A 1 278 ? -1.013 12.611 -5.824 1.00 89.19 278 GLY A CA 1
ATOM 2095 C C . GLY A 1 278 ? -2.421 12.185 -6.270 1.00 89.19 278 GLY A C 1
ATOM 2096 O O . GLY A 1 278 ? -2.647 11.073 -6.755 1.00 89.19 278 GLY A O 1
ATOM 2097 N N . LEU A 1 279 ? -3.375 13.101 -6.086 1.00 90.62 279 LEU A N 1
ATOM 2098 C CA . LEU A 1 279 ? -4.822 12.983 -6.319 1.00 90.62 279 LEU A CA 1
ATOM 2099 C C . LEU A 1 279 ? -5.344 14.229 -7.058 1.00 90.62 279 LEU A C 1
ATOM 2101 O O . LEU A 1 279 ? -4.589 15.155 -7.323 1.00 90.62 279 LEU A O 1
ATOM 2105 N N . TRP A 1 280 ? -6.642 14.310 -7.368 1.00 89.56 280 TRP A N 1
ATOM 2106 C CA . TRP A 1 280 ? -7.198 15.525 -7.992 1.00 89.56 280 TRP A CA 1
ATOM 2107 C C . TRP A 1 280 ? -7.018 16.790 -7.131 1.00 89.56 280 TRP A C 1
ATOM 2109 O O . TRP A 1 280 ? -6.929 17.894 -7.654 1.00 89.56 280 TRP A O 1
ATOM 2119 N N . GLU A 1 281 ? -6.998 16.647 -5.805 1.00 88.06 281 GLU A N 1
ATOM 2120 C CA . GLU A 1 281 ? -6.970 17.782 -4.874 1.00 88.06 281 GLU A CA 1
ATOM 2121 C C . GLU A 1 281 ? -5.559 18.200 -4.454 1.00 88.06 281 GLU A C 1
ATOM 2123 O O . GLU A 1 281 ? -5.417 19.251 -3.837 1.00 88.06 281 GLU A O 1
ATOM 2128 N N . LEU A 1 282 ? -4.538 17.403 -4.798 1.00 90.56 282 LEU A N 1
ATOM 2129 C CA . LEU A 1 282 ? -3.140 17.670 -4.459 1.00 90.56 282 LEU A CA 1
ATOM 2130 C C . LEU A 1 282 ? -2.157 16.870 -5.324 1.00 90.56 282 LEU A C 1
ATOM 2132 O O . LEU A 1 282 ? -2.424 15.717 -5.666 1.00 90.56 282 LEU A O 1
ATOM 2136 N N . GLY A 1 283 ? -0.974 17.414 -5.584 1.00 92.81 283 GLY A N 1
ATOM 2137 C CA . GLY A 1 283 ? 0.075 16.685 -6.303 1.00 92.81 283 GLY A CA 1
ATOM 2138 C C . GLY A 1 283 ? -0.287 16.377 -7.768 1.00 92.81 283 GLY A C 1
ATOM 2139 O O . GLY A 1 283 ? -1.278 16.873 -8.310 1.00 92.81 283 GLY A O 1
ATOM 2140 N N . PHE A 1 284 ? 0.501 15.523 -8.424 1.00 93.12 284 PHE A N 1
ATOM 2141 C CA . PHE A 1 284 ? 0.154 14.962 -9.738 1.00 93.12 284 PHE A CA 1
ATOM 2142 C C . PHE A 1 284 ? -0.840 13.811 -9.544 1.00 93.12 284 PHE A C 1
ATOM 2144 O O . PHE A 1 284 ? -0.533 12.878 -8.802 1.00 93.12 284 PHE A O 1
ATOM 2151 N N . ASN A 1 285 ? -2.023 13.835 -10.179 1.00 92.00 285 ASN A N 1
ATOM 2152 C CA . ASN A 1 285 ? -3.018 12.768 -9.988 1.00 92.00 285 ASN A CA 1
ATOM 2153 C C . ASN A 1 285 ? -2.602 11.494 -10.731 1.00 92.00 285 ASN A C 1
ATOM 2155 O O . ASN A 1 285 ? -3.104 11.200 -11.809 1.00 92.00 285 ASN A O 1
ATOM 2159 N N . THR A 1 286 ? -1.696 10.723 -10.141 1.00 89.25 286 THR A N 1
ATOM 2160 C CA . THR A 1 286 ? -1.302 9.394 -10.629 1.00 89.25 286 THR A CA 1
ATOM 2161 C C . THR A 1 286 ? -1.987 8.272 -9.845 1.00 89.25 286 THR A C 1
ATOM 2163 O O . THR A 1 286 ? -1.832 7.104 -10.185 1.00 89.25 286 THR A O 1
ATOM 2166 N N . THR A 1 287 ? -2.769 8.610 -8.808 1.00 85.81 287 THR A N 1
ATOM 2167 C CA . THR A 1 287 ? -3.414 7.626 -7.920 1.00 85.81 287 THR A CA 1
ATOM 2168 C C . THR A 1 287 ? -4.875 7.352 -8.267 1.00 85.81 287 THR A C 1
ATOM 2170 O O . THR A 1 287 ? -5.335 6.226 -8.111 1.00 85.81 287 THR A O 1
ATOM 2173 N N . THR A 1 288 ? -5.642 8.372 -8.669 1.00 86.50 288 THR A N 1
ATOM 2174 C CA . THR A 1 288 ? -7.107 8.255 -8.867 1.00 86.50 288 THR A CA 1
ATOM 2175 C C . THR A 1 288 ? -7.581 8.699 -10.238 1.00 86.50 288 THR A C 1
ATOM 2177 O O . THR A 1 288 ? -8.783 8.829 -10.463 1.00 86.50 288 THR A O 1
ATOM 2180 N N . LEU A 1 289 ? -6.654 8.972 -11.148 1.00 86.50 289 LEU A N 1
ATOM 2181 C CA . LEU A 1 289 ? -6.988 9.267 -12.529 1.00 86.50 289 LEU A CA 1
ATOM 2182 C C . LEU A 1 289 ? -7.787 8.098 -13.114 1.00 86.50 289 LEU A C 1
ATOM 2184 O O . LEU A 1 289 ? -7.472 6.938 -12.848 1.00 86.50 289 LEU A O 1
ATOM 2188 N N . ARG A 1 290 ? -8.810 8.383 -13.931 1.00 82.00 290 ARG A N 1
ATOM 2189 C CA . ARG A 1 290 ? -9.597 7.317 -14.591 1.00 82.00 290 ARG A CA 1
ATOM 2190 C C . ARG A 1 290 ? -8.749 6.366 -15.423 1.00 82.00 290 ARG A C 1
ATOM 2192 O O . ARG A 1 290 ? -9.164 5.242 -15.693 1.00 82.00 290 ARG A O 1
ATOM 2199 N N . HIS A 1 291 ? -7.609 6.857 -15.875 1.00 83.94 291 HIS A N 1
ATOM 2200 C CA . HIS A 1 291 ? -6.635 6.068 -16.570 1.00 83.94 291 HIS A CA 1
ATOM 2201 C C . HIS A 1 291 ? -5.486 5.716 -15.616 1.00 83.94 291 HIS A C 1
ATOM 2203 O O . HIS A 1 291 ? -4.691 6.587 -15.280 1.00 83.94 291 HIS A O 1
ATOM 2209 N N . ASP A 1 292 ? -5.381 4.443 -15.210 1.00 79.69 292 ASP A N 1
ATOM 2210 C CA . ASP A 1 292 ? -4.247 3.983 -14.396 1.00 79.69 292 ASP A CA 1
ATOM 2211 C C . ASP A 1 292 ? -2.947 4.093 -15.203 1.00 79.69 292 ASP A C 1
ATOM 2213 O O . ASP A 1 292 ? -2.837 3.543 -16.304 1.00 79.69 292 ASP A O 1
ATOM 2217 N N . LEU A 1 293 ? -1.987 4.841 -14.659 1.00 85.69 293 LEU A N 1
ATOM 2218 C CA . LEU A 1 293 ? -0.686 5.085 -15.270 1.00 85.69 293 LEU A CA 1
ATOM 2219 C C . LEU A 1 293 ? 0.376 4.081 -14.812 1.00 85.69 293 LEU A C 1
ATOM 2221 O O . LEU A 1 293 ? 1.392 3.943 -15.488 1.00 85.69 293 LEU A O 1
ATOM 2225 N N . ALA A 1 294 ? 0.139 3.329 -13.730 1.00 81.50 294 ALA A N 1
ATOM 2226 C CA . ALA A 1 294 ? 1.106 2.371 -13.186 1.00 81.50 294 ALA A CA 1
ATOM 2227 C C . ALA A 1 294 ? 1.446 1.233 -14.166 1.00 81.50 294 ALA A C 1
ATOM 2229 O O . ALA A 1 294 ? 2.511 0.619 -14.072 1.00 81.50 294 ALA A O 1
ATOM 2230 N N . ARG A 1 295 ? 0.561 0.964 -15.135 1.00 85.31 295 ARG A N 1
ATOM 2231 C CA . ARG A 1 295 ? 0.795 -0.013 -16.208 1.00 85.31 295 ARG A CA 1
ATOM 2232 C C . ARG A 1 295 ? 1.824 0.432 -17.246 1.00 85.31 295 ARG A C 1
ATOM 2234 O O . ARG A 1 295 ? 2.379 -0.417 -17.938 1.00 85.31 295 ARG A O 1
ATOM 2241 N N . TYR A 1 296 ? 2.085 1.734 -17.360 1.00 91.50 296 TYR A N 1
ATOM 2242 C CA . TYR A 1 296 ? 3.010 2.294 -18.340 1.00 91.50 296 TYR A CA 1
ATOM 2243 C C . TYR A 1 296 ? 4.393 2.479 -17.730 1.00 91.50 296 TYR A C 1
ATOM 2245 O O . TYR A 1 296 ? 4.720 3.515 -17.155 1.00 91.50 296 TYR A O 1
ATOM 2253 N N . ARG A 1 297 ? 5.210 1.439 -17.857 1.00 92.12 297 ARG A N 1
ATOM 2254 C CA . ARG A 1 297 ? 6.572 1.401 -17.314 1.00 92.12 297 ARG A CA 1
ATOM 2255 C C . ARG A 1 297 ? 7.558 2.071 -18.267 1.00 92.12 297 ARG A C 1
ATOM 2257 O O . ARG A 1 297 ? 7.241 2.299 -19.432 1.00 92.12 297 ARG A O 1
ATOM 2264 N N . ASN A 1 298 ? 8.767 2.340 -17.784 1.00 95.19 298 ASN A N 1
ATOM 2265 C CA . ASN A 1 298 ? 9.891 2.793 -18.605 1.00 95.19 298 ASN A CA 1
ATOM 2266 C C . ASN A 1 298 ? 9.564 4.000 -19.500 1.00 95.19 298 ASN A C 1
ATOM 2268 O O . ASN A 1 298 ? 9.855 4.009 -20.697 1.00 95.19 298 ASN A O 1
ATOM 2272 N N . ASN A 1 299 ? 8.902 5.010 -18.930 1.00 94.44 299 ASN A N 1
ATOM 2273 C CA . ASN A 1 299 ? 8.468 6.223 -19.622 1.00 94.44 299 ASN A CA 1
ATOM 2274 C C . ASN A 1 299 ? 7.609 5.949 -20.873 1.00 94.44 299 ASN A C 1
ATOM 2276 O O . ASN A 1 299 ? 7.640 6.732 -21.818 1.00 94.44 299 ASN A O 1
ATOM 2280 N N . ALA A 1 300 ? 6.860 4.840 -20.907 1.00 94.38 300 ALA A N 1
ATOM 2281 C CA . ALA A 1 300 ? 6.022 4.492 -22.053 1.00 94.38 300 ALA A CA 1
ATOM 2282 C C . ALA A 1 300 ? 4.881 5.497 -22.270 1.00 94.38 300 ALA A C 1
ATOM 2284 O O . ALA A 1 300 ? 4.614 5.876 -23.402 1.00 94.38 300 ALA A O 1
ATOM 2285 N N . ALA A 1 301 ? 4.205 5.965 -21.217 1.00 93.25 301 ALA A N 1
ATOM 2286 C CA . ALA A 1 301 ? 3.145 6.959 -21.377 1.00 93.25 301 ALA A CA 1
ATOM 2287 C C . ALA A 1 301 ? 3.714 8.376 -21.457 1.00 93.25 301 ALA A C 1
ATOM 2289 O O . ALA A 1 301 ? 4.299 8.881 -20.497 1.00 93.25 301 ALA A O 1
ATOM 2290 N N . GLN A 1 302 ? 3.479 9.056 -22.576 1.00 93.06 302 GLN A N 1
ATOM 2291 C CA . GLN A 1 302 ? 3.806 10.468 -22.715 1.00 93.06 302 GLN A CA 1
ATOM 2292 C C . GLN A 1 302 ? 2.749 11.323 -22.014 1.00 93.06 302 GLN A C 1
ATOM 2294 O O . GLN A 1 302 ? 1.694 11.611 -22.573 1.00 93.06 302 GLN A O 1
ATOM 2299 N N . VAL A 1 303 ? 3.042 11.747 -20.785 1.00 92.12 303 VAL A N 1
ATOM 2300 C CA . VAL A 1 303 ? 2.103 12.521 -19.955 1.00 92.12 303 VAL A CA 1
ATOM 2301 C C . VAL A 1 303 ? 2.518 13.976 -19.750 1.00 92.12 303 VAL A C 1
ATOM 2303 O O . VAL A 1 303 ? 1.773 14.756 -19.176 1.00 92.12 303 VAL A O 1
ATOM 2306 N N . HIS A 1 304 ? 3.695 14.367 -20.228 1.00 91.56 304 HIS A N 1
ATOM 2307 C CA . HIS A 1 304 ? 4.220 15.726 -20.083 1.00 91.56 304 HIS A CA 1
ATOM 2308 C C . HIS A 1 304 ? 3.334 16.853 -20.648 1.00 91.56 304 HIS A C 1
ATOM 2310 O O . HIS A 1 304 ? 3.431 17.983 -20.176 1.00 91.56 304 HIS A O 1
ATOM 2316 N N . GLU A 1 305 ? 2.442 16.559 -21.595 1.00 91.06 305 GLU A N 1
ATOM 2317 C CA . GLU A 1 305 ? 1.469 17.522 -22.142 1.00 91.06 305 GLU A CA 1
ATOM 2318 C C . GLU A 1 305 ? 0.076 17.419 -21.492 1.00 91.06 305 GLU A C 1
ATOM 2320 O O . GLU A 1 305 ? -0.852 18.139 -21.866 1.00 91.06 305 GLU A O 1
ATOM 2325 N N . VAL A 1 306 ? -0.105 16.525 -20.514 1.00 91.94 306 VAL A N 1
ATOM 2326 C CA . VAL A 1 306 ? -1.383 16.356 -19.812 1.00 91.94 306 VAL A CA 1
ATOM 2327 C C . VAL A 1 306 ? -1.707 17.629 -19.033 1.00 91.94 306 VAL A C 1
ATOM 2329 O O . VAL A 1 306 ? -0.900 18.107 -18.237 1.00 91.94 306 VAL A O 1
ATOM 2332 N N . ARG A 1 307 ? -2.915 18.157 -19.254 1.00 92.94 307 ARG A N 1
ATOM 2333 C CA . ARG A 1 307 ? -3.478 19.354 -18.610 1.00 92.94 307 ARG A CA 1
ATOM 2334 C C . ARG A 1 307 ? -4.903 19.095 -18.135 1.00 92.94 307 ARG A C 1
ATOM 2336 O O . ARG A 1 307 ? -5.524 18.117 -18.556 1.00 92.94 307 ARG A O 1
ATOM 2343 N N . GLN A 1 308 ? -5.433 19.981 -17.294 1.00 92.94 308 GLN A N 1
ATOM 2344 C CA . GLN A 1 308 ? -6.835 19.890 -16.884 1.00 92.94 308 GLN A CA 1
ATOM 2345 C C . GLN A 1 308 ? -7.769 19.947 -18.108 1.00 92.94 308 GLN A C 1
ATOM 2347 O O . GLN A 1 308 ? -7.515 20.729 -19.032 1.00 92.94 308 GLN A O 1
ATOM 2352 N N . PRO A 1 309 ? -8.853 19.149 -18.131 1.00 91.06 309 PRO A N 1
ATOM 2353 C CA . PRO A 1 309 ? -9.924 19.322 -19.104 1.00 91.06 309 PRO A CA 1
ATOM 2354 C C . PRO A 1 309 ? -10.500 20.743 -19.061 1.00 91.06 309 PRO A C 1
ATOM 2356 O O . PRO A 1 309 ? -10.554 21.369 -18.002 1.00 91.06 309 PRO A O 1
ATOM 2359 N N . ASP A 1 310 ? -10.990 21.239 -20.197 1.00 89.50 310 ASP A N 1
ATOM 2360 C CA . ASP A 1 310 ? -11.570 22.581 -20.270 1.00 89.50 310 ASP A CA 1
ATOM 2361 C C . ASP A 1 310 ? -12.724 22.742 -19.252 1.00 89.50 310 ASP A C 1
ATOM 2363 O O . ASP A 1 310 ? -13.630 21.907 -19.157 1.00 89.50 310 ASP A O 1
ATOM 2367 N N . GLY A 1 311 ? -12.675 23.818 -18.457 1.00 88.44 311 GLY A N 1
ATOM 2368 C CA . GLY A 1 311 ? -13.641 24.100 -17.386 1.00 88.44 311 GLY A CA 1
ATOM 2369 C C . GLY A 1 311 ? -13.435 23.306 -16.086 1.00 88.44 311 GLY A C 1
ATOM 2370 O O . GLY A 1 311 ? -14.266 23.401 -15.179 1.00 88.44 311 GLY A O 1
ATOM 2371 N N . MET A 1 312 ? -12.358 22.522 -15.969 1.00 90.75 312 MET A N 1
ATOM 2372 C CA . MET A 1 312 ? -12.032 21.738 -14.774 1.00 90.75 312 MET A CA 1
ATOM 2373 C C . MET A 1 312 ? -11.022 22.451 -13.863 1.00 90.75 312 MET A C 1
ATOM 2375 O O . MET A 1 312 ? -9.854 22.079 -13.791 1.00 90.75 312 MET A O 1
ATOM 2379 N N . ASN A 1 313 ? -11.495 23.458 -13.129 1.00 94.31 313 ASN A N 1
ATOM 2380 C CA . ASN A 1 313 ? -10.710 24.149 -12.102 1.00 94.31 313 ASN A CA 1
ATOM 2381 C C . ASN A 1 313 ? -11.002 23.622 -10.684 1.00 94.31 313 ASN A C 1
ATOM 2383 O O . ASN A 1 313 ? -11.905 22.798 -10.476 1.00 94.31 313 ASN A O 1
ATOM 2387 N N . LYS A 1 314 ? -10.265 24.116 -9.683 1.00 93.88 314 LYS A N 1
ATOM 2388 C CA . LYS A 1 314 ? -10.390 23.681 -8.279 1.00 93.88 314 LYS A CA 1
ATOM 2389 C C . LYS A 1 314 ? -11.831 23.736 -7.764 1.00 93.88 314 LYS A C 1
ATOM 2391 O O . LYS A 1 314 ? -12.293 22.800 -7.105 1.00 93.88 314 LYS A O 1
ATOM 2396 N N . ALA A 1 315 ? -12.554 24.814 -8.078 1.00 93.62 315 ALA A N 1
ATOM 2397 C CA . ALA A 1 315 ? -13.936 25.009 -7.648 1.00 93.62 315 ALA A CA 1
ATOM 2398 C C . ALA A 1 315 ? -14.873 23.959 -8.261 1.00 93.62 315 ALA A C 1
ATOM 2400 O O . ALA A 1 315 ? -15.687 23.363 -7.545 1.00 93.62 315 ALA A O 1
ATOM 2401 N N . ARG A 1 316 ? -14.714 23.670 -9.558 1.00 94.81 316 ARG A N 1
ATOM 2402 C CA . ARG A 1 316 ? -15.487 22.629 -10.240 1.00 94.81 316 ARG A CA 1
ATOM 2403 C C . ARG A 1 316 ? -15.185 21.240 -9.682 1.00 94.81 316 ARG A C 1
ATOM 2405 O O . ARG A 1 316 ? -16.116 20.478 -9.430 1.00 94.81 316 ARG A O 1
ATOM 2412 N N . CYS A 1 317 ? -13.920 20.905 -9.431 1.00 92.12 317 CYS A N 1
ATOM 2413 C CA . CYS A 1 317 ? -13.560 19.615 -8.833 1.00 92.12 317 CYS A CA 1
ATOM 2414 C C . CYS A 1 317 ? -14.132 19.451 -7.413 1.00 92.12 317 CYS A C 1
ATOM 2416 O O . CYS A 1 317 ? -14.643 18.382 -7.063 1.00 92.12 317 CYS A O 1
ATOM 2418 N N . ALA A 1 318 ? -14.129 20.521 -6.612 1.00 90.31 318 ALA A N 1
ATOM 2419 C CA . ALA A 1 318 ? -14.753 20.529 -5.291 1.00 90.31 318 ALA A CA 1
ATOM 2420 C C . ALA A 1 318 ? -16.285 20.377 -5.364 1.00 90.31 318 ALA A C 1
ATOM 2422 O O . ALA A 1 318 ? -16.881 19.674 -4.546 1.00 90.31 318 ALA A O 1
ATOM 2423 N N . GLU A 1 319 ? -16.943 21.001 -6.345 1.00 92.25 319 GLU A N 1
ATOM 2424 C CA . GLU A 1 319 ? -18.373 20.803 -6.619 1.00 92.25 319 GLU A CA 1
ATOM 2425 C C . GLU A 1 319 ? -18.682 19.347 -6.998 1.00 92.25 319 GLU A C 1
ATOM 2427 O O . GLU A 1 319 ? -19.552 18.728 -6.386 1.00 92.25 319 GLU A O 1
ATOM 2432 N N . LEU A 1 320 ? -17.926 18.773 -7.939 1.00 92.44 320 LEU A N 1
ATOM 2433 C CA . LEU A 1 320 ? -18.073 17.376 -8.360 1.00 92.44 320 LEU A CA 1
ATOM 2434 C C . LEU A 1 320 ? -17.850 16.403 -7.197 1.00 92.44 320 LEU A C 1
ATOM 2436 O O . LEU A 1 320 ? -18.530 15.383 -7.110 1.00 92.44 320 LEU A O 1
ATOM 2440 N N . THR A 1 321 ? -16.934 16.726 -6.283 1.00 88.00 321 THR A N 1
ATOM 2441 C CA . THR A 1 321 ? -16.704 15.946 -5.062 1.00 88.00 321 THR A CA 1
ATOM 2442 C C . THR A 1 321 ? -17.901 16.000 -4.120 1.00 88.00 321 THR A C 1
ATOM 2444 O O . THR A 1 321 ? -18.333 14.950 -3.651 1.00 88.00 321 THR A O 1
ATOM 2447 N N . ARG A 1 322 ? -18.494 17.182 -3.902 1.00 84.75 322 ARG A N 1
ATOM 2448 C CA . ARG A 1 322 ? -19.728 17.332 -3.104 1.00 84.75 322 ARG A CA 1
ATOM 2449 C C . ARG A 1 322 ? -20.925 16.603 -3.716 1.00 84.75 322 ARG A C 1
ATOM 2451 O O . ARG A 1 322 ? -21.773 16.120 -2.980 1.00 84.75 322 ARG A O 1
ATOM 2458 N N . GLN A 1 323 ? -20.981 16.515 -5.043 1.00 88.38 323 GLN A N 1
ATOM 2459 C CA . GLN A 1 323 ? -21.998 15.759 -5.784 1.00 88.38 323 GLN A CA 1
ATOM 2460 C C . GLN A 1 323 ? -21.699 14.252 -5.861 1.00 88.38 323 GLN A C 1
ATOM 2462 O O . GLN A 1 323 ? -22.414 13.530 -6.548 1.00 88.38 323 GLN A O 1
ATOM 2467 N N . GLU A 1 324 ? -20.606 13.787 -5.243 1.00 87.25 324 GLU A N 1
ATOM 2468 C CA . GLU A 1 324 ? -20.098 12.412 -5.345 1.00 87.25 324 GLU A CA 1
ATOM 2469 C C . GLU A 1 324 ? -19.862 11.934 -6.792 1.00 87.25 324 GLU A C 1
ATOM 2471 O O . GLU A 1 324 ? -19.706 10.744 -7.064 1.00 87.25 324 GLU A O 1
ATOM 2476 N N . SER A 1 325 ? -19.732 12.863 -7.741 1.00 89.50 325 SER A N 1
ATOM 2477 C CA . SER A 1 325 ? -19.588 12.558 -9.160 1.00 89.50 325 SER A CA 1
ATOM 2478 C C . SER A 1 325 ? -18.281 11.819 -9.440 1.00 89.50 325 SER A C 1
ATOM 2480 O O . SER A 1 325 ? -17.221 12.163 -8.909 1.00 89.50 325 SER A O 1
ATOM 2482 N N . SER A 1 326 ? -18.320 10.824 -10.328 1.00 87.06 326 SER A N 1
ATOM 2483 C CA . SER A 1 326 ? -17.115 10.148 -10.828 1.00 87.06 326 SER A CA 1
ATOM 2484 C C . SER A 1 326 ? -16.278 11.040 -11.750 1.00 87.06 326 SER A C 1
ATOM 2486 O O . SER A 1 326 ? -15.121 10.730 -12.015 1.00 87.06 326 SER A O 1
ATOM 2488 N N . ARG A 1 327 ? -16.819 12.164 -12.241 1.00 88.38 327 ARG A N 1
ATOM 2489 C CA . ARG A 1 327 ? -16.089 13.115 -13.102 1.00 88.38 327 ARG A CA 1
ATOM 2490 C C . ARG A 1 327 ? -14.947 13.841 -12.390 1.00 88.38 327 ARG A C 1
ATOM 2492 O O . ARG A 1 327 ? -14.069 14.372 -13.051 1.00 88.38 327 ARG A O 1
ATOM 2499 N N . LYS A 1 328 ? -14.907 13.833 -11.051 1.00 88.50 328 LYS A N 1
ATOM 2500 C CA . LYS A 1 328 ? -13.750 14.359 -10.300 1.00 88.50 328 LYS A CA 1
ATOM 2501 C C . LYS A 1 328 ? -12.438 13.643 -10.657 1.00 88.50 328 LYS A C 1
ATOM 2503 O O . LYS A 1 328 ? -11.377 14.246 -10.585 1.00 88.50 328 LYS A O 1
ATOM 2508 N N . TYR A 1 329 ? -12.522 12.379 -11.081 1.00 88.62 329 TYR A N 1
ATOM 2509 C CA . TYR A 1 329 ? -11.377 11.566 -11.500 1.00 88.62 329 TYR A CA 1
ATOM 2510 C C . TYR A 1 329 ? -10.865 11.890 -12.913 1.00 88.62 329 TYR A C 1
ATOM 2512 O O . TYR A 1 329 ? -9.865 11.314 -13.337 1.00 88.62 329 TYR A O 1
ATOM 2520 N N . ASP A 1 330 ? -11.527 12.803 -13.632 1.00 89.06 330 ASP A N 1
ATOM 2521 C CA . ASP A 1 330 ? -11.037 13.340 -14.909 1.00 89.06 330 ASP A CA 1
ATOM 2522 C C . ASP A 1 330 ? -9.945 14.400 -14.669 1.00 89.06 330 ASP A C 1
ATOM 2524 O O . ASP A 1 330 ? -9.182 14.729 -15.575 1.00 89.06 330 ASP A O 1
ATOM 2528 N N . SER A 1 331 ? -9.868 14.940 -13.447 1.00 91.50 331 SER A N 1
ATOM 2529 C CA . SER A 1 331 ? -8.888 15.957 -13.087 1.00 91.50 331 SER A CA 1
ATOM 2530 C C . SER A 1 331 ? -7.493 15.363 -12.997 1.00 91.50 331 SER A C 1
ATOM 2532 O O . SER A 1 331 ? -7.287 14.294 -12.420 1.00 91.50 331 SER A O 1
ATOM 2534 N N . VAL A 1 332 ? -6.516 16.095 -13.517 1.00 91.50 332 VAL A N 1
ATOM 2535 C CA . VAL A 1 332 ? -5.143 15.605 -13.663 1.00 91.50 332 VAL A CA 1
ATOM 2536 C C . VAL A 1 332 ? -4.250 15.952 -12.464 1.00 91.50 332 VAL A C 1
ATOM 2538 O O . VAL A 1 332 ? -3.065 15.665 -12.465 1.00 91.50 332 VAL A O 1
ATOM 2541 N N . GLY A 1 333 ? -4.762 16.538 -11.386 1.00 91.56 333 GLY A N 1
ATOM 2542 C CA . GLY A 1 333 ? -3.937 16.846 -10.208 1.00 91.56 333 GLY A CA 1
ATOM 2543 C C . GLY A 1 333 ? -4.337 18.128 -9.516 1.00 91.56 333 GLY A C 1
ATOM 2544 O O . GLY A 1 333 ? -5.218 18.832 -10.003 1.00 91.56 333 GLY A O 1
ATOM 2545 N N . GLY A 1 334 ? -3.682 18.410 -8.392 1.00 88.88 334 GLY A N 1
ATOM 2546 C CA . GLY A 1 334 ? -4.113 19.467 -7.486 1.00 88.88 334 GLY A CA 1
ATOM 2547 C C . GLY A 1 334 ? -3.097 20.529 -7.105 1.00 88.88 334 GLY A C 1
ATOM 2548 O O . GLY A 1 334 ? -3.340 21.252 -6.143 1.00 88.88 334 GLY A O 1
ATOM 2549 N N . TYR A 1 335 ? -2.026 20.696 -7.882 1.00 92.94 335 TYR A N 1
ATOM 2550 C CA . TYR A 1 335 ? -1.267 21.945 -7.822 1.00 92.94 335 TYR A CA 1
ATOM 2551 C C . TYR A 1 335 ? -2.112 23.069 -8.424 1.00 92.94 335 TYR A C 1
ATOM 2553 O O . TYR A 1 335 ? -2.186 23.227 -9.645 1.00 92.94 335 TYR A O 1
ATOM 2561 N N . TRP A 1 336 ? -2.777 23.817 -7.551 1.00 92.38 336 TRP A N 1
ATOM 2562 C CA . TRP A 1 336 ? -3.642 24.936 -7.909 1.00 92.38 336 TRP A CA 1
ATOM 2563 C C . TRP A 1 336 ? -2.963 26.259 -7.557 1.00 92.38 336 TRP A C 1
ATOM 2565 O O . TRP A 1 336 ? -2.409 26.392 -6.464 1.00 92.38 336 TRP A O 1
ATOM 2575 N N . ASP A 1 337 ? -3.041 27.238 -8.451 1.00 92.50 337 ASP A N 1
ATOM 2576 C CA . ASP A 1 337 ? -2.639 28.611 -8.158 1.00 92.50 337 ASP A CA 1
ATOM 2577 C C . ASP A 1 337 ? -3.681 29.345 -7.287 1.00 92.50 337 ASP A C 1
ATOM 2579 O O . ASP A 1 337 ? -4.688 28.781 -6.842 1.00 92.50 337 ASP A O 1
ATOM 2583 N N . GLU A 1 338 ? -3.433 30.629 -7.030 1.00 91.69 338 GLU A N 1
ATOM 2584 C CA . GLU A 1 338 ? -4.330 31.495 -6.256 1.00 91.69 338 GLU A CA 1
ATOM 2585 C C . GLU A 1 338 ? -5.720 31.681 -6.890 1.00 91.69 338 GLU A C 1
ATOM 2587 O O . GLU A 1 338 ? -6.691 31.924 -6.171 1.00 91.69 338 GLU A O 1
ATOM 2592 N N . ASN A 1 339 ? -5.837 31.504 -8.209 1.00 92.00 339 ASN A N 1
ATOM 2593 C CA . ASN A 1 339 ? -7.092 31.596 -8.955 1.00 92.00 339 ASN A CA 1
ATOM 2594 C C . ASN A 1 339 ? -7.828 30.248 -9.026 1.00 92.00 339 ASN A C 1
ATOM 2596 O O . ASN A 1 339 ? -8.968 30.182 -9.488 1.00 92.00 339 ASN A O 1
ATOM 2600 N N . GLY A 1 340 ? -7.208 29.170 -8.536 1.00 92.44 340 GLY A N 1
ATOM 2601 C CA . GLY A 1 340 ? -7.749 27.819 -8.608 1.00 92.44 340 GLY A CA 1
ATOM 2602 C C . GLY A 1 340 ? -7.536 27.145 -9.962 1.00 92.44 340 GLY A C 1
ATOM 2603 O O . GLY A 1 340 ? -8.200 26.140 -10.226 1.00 92.44 340 GLY A O 1
ATOM 2604 N N . GLU A 1 341 ? -6.628 27.666 -10.787 1.00 94.19 341 GLU A N 1
ATOM 2605 C CA . GLU A 1 341 ? -6.210 27.087 -12.062 1.00 94.19 341 GLU A CA 1
ATOM 2606 C C . GLU A 1 341 ? -4.951 26.228 -11.877 1.00 94.19 341 GLU A C 1
ATOM 2608 O O . GLU A 1 341 ? -4.219 26.352 -10.894 1.00 94.19 341 GLU A O 1
ATOM 2613 N N . SER A 1 342 ? -4.717 25.278 -12.782 1.00 93.25 342 SER A N 1
ATOM 2614 C CA . SER A 1 342 ? -3.601 24.338 -12.640 1.00 93.25 342 SER A CA 1
ATOM 2615 C C . SER A 1 342 ? -2.240 25.008 -12.844 1.00 93.25 342 SER A C 1
ATOM 2617 O O . SER A 1 342 ? -2.012 25.624 -13.885 1.00 93.25 342 SER A O 1
ATOM 2619 N N . ALA A 1 343 ? -1.316 24.791 -11.906 1.00 94.94 343 ALA A N 1
ATOM 2620 C CA . ALA A 1 343 ? 0.051 25.312 -11.928 1.00 94.94 343 ALA A CA 1
ATOM 2621 C C . ALA A 1 343 ? 1.057 24.246 -11.447 1.00 94.94 343 ALA A C 1
ATOM 2623 O O . ALA A 1 343 ? 1.651 24.338 -10.372 1.00 94.94 343 ALA A O 1
ATOM 2624 N N . PHE A 1 344 ? 1.245 23.204 -12.255 1.00 95.38 344 PHE A N 1
ATOM 2625 C CA . PHE A 1 344 ? 2.128 22.075 -11.971 1.00 95.38 344 PHE A CA 1
ATOM 2626 C C . PHE A 1 344 ? 3.610 22.477 -11.969 1.00 95.38 344 PHE A C 1
ATOM 2628 O O . PHE A 1 344 ? 4.052 23.147 -12.906 1.00 95.38 344 PHE A O 1
ATOM 2635 N N . PRO A 1 345 ? 4.408 22.037 -10.979 1.00 93.81 345 PRO A N 1
ATOM 2636 C CA . PRO A 1 345 ? 5.830 22.363 -10.892 1.00 93.81 345 PRO A CA 1
ATOM 2637 C C . PRO A 1 345 ? 6.642 21.727 -12.028 1.00 93.81 345 PRO A C 1
ATOM 2639 O O . PRO A 1 345 ? 6.453 20.554 -12.357 1.00 93.81 345 PRO A O 1
ATOM 2642 N N . GLN A 1 346 ? 7.576 22.504 -12.573 1.00 93.38 346 GLN A N 1
ATOM 2643 C CA . GLN A 1 346 ? 8.507 22.110 -13.630 1.00 93.38 346 GLN A CA 1
ATOM 2644 C C . GLN A 1 346 ? 9.939 21.978 -13.088 1.00 93.38 346 GLN A C 1
ATOM 2646 O O . GLN A 1 346 ? 10.286 22.561 -12.059 1.00 93.38 346 GLN A O 1
ATOM 2651 N N . ASP A 1 347 ? 10.770 21.206 -13.791 1.00 91.00 347 ASP A N 1
ATOM 2652 C CA . ASP A 1 347 ? 12.168 20.915 -13.423 1.00 91.00 347 ASP A CA 1
ATOM 2653 C C . ASP A 1 347 ? 13.075 22.148 -13.311 1.00 91.00 347 ASP A C 1
ATOM 2655 O O . ASP A 1 347 ? 14.120 22.094 -12.660 1.00 91.00 347 ASP A O 1
ATOM 2659 N N . ASP A 1 348 ? 12.707 23.232 -13.990 1.00 90.38 348 ASP A N 1
ATOM 2660 C CA . ASP A 1 348 ? 13.426 24.508 -14.019 1.00 90.38 348 ASP A CA 1
ATOM 2661 C C . ASP A 1 348 ? 12.984 25.467 -12.898 1.00 90.38 348 ASP A C 1
ATOM 2663 O O . ASP A 1 348 ? 13.407 26.621 -12.854 1.00 90.38 348 ASP A O 1
ATOM 2667 N N . GLY A 1 349 ? 12.122 24.995 -11.990 1.00 89.75 349 GLY A N 1
ATOM 2668 C CA . GLY A 1 349 ? 11.587 25.768 -10.873 1.00 89.75 349 GLY A CA 1
ATOM 2669 C C . GLY A 1 349 ? 10.348 26.597 -11.211 1.00 89.75 349 GLY A C 1
ATOM 2670 O O . GLY A 1 349 ? 9.755 27.182 -10.300 1.00 89.75 349 GLY A O 1
ATOM 2671 N N . THR A 1 350 ? 9.919 26.625 -12.475 1.00 92.94 350 THR A N 1
ATOM 2672 C CA . THR A 1 350 ? 8.685 27.299 -12.899 1.00 92.94 350 THR A CA 1
ATOM 2673 C C . THR A 1 350 ? 7.445 26.421 -12.678 1.00 92.94 350 THR A C 1
ATOM 2675 O O . THR A 1 350 ? 7.508 25.322 -12.116 1.00 92.94 350 THR A O 1
ATOM 2678 N N . THR A 1 351 ? 6.277 26.921 -13.084 1.00 94.75 351 THR A N 1
ATOM 2679 C CA . THR A 1 351 ? 5.002 26.196 -13.060 1.00 94.75 351 THR A CA 1
ATOM 2680 C C . THR A 1 351 ? 4.299 26.284 -14.410 1.00 94.75 351 THR A C 1
ATOM 2682 O O . THR A 1 351 ? 4.412 27.295 -15.100 1.00 94.75 351 THR A O 1
ATOM 2685 N N . SER A 1 352 ? 3.520 25.262 -14.763 1.00 95.44 352 SER A N 1
ATOM 2686 C CA . SER A 1 352 ? 2.808 25.157 -16.042 1.00 95.44 352 SER A CA 1
ATOM 2687 C C . SER A 1 352 ? 1.393 24.597 -15.851 1.00 95.44 352 SER A C 1
ATOM 2689 O O . SER A 1 352 ? 1.172 23.811 -14.930 1.00 95.44 352 SER A O 1
ATOM 2691 N N . PRO A 1 353 ? 0.425 24.911 -16.731 1.00 95.31 353 PRO A N 1
ATOM 2692 C CA . PRO A 1 353 ? -0.858 24.202 -16.763 1.00 95.31 353 PRO A CA 1
ATOM 2693 C C . PRO A 1 353 ? -0.737 22.727 -17.188 1.00 95.31 353 PRO A C 1
ATOM 2695 O O . PRO A 1 353 ? -1.700 21.971 -17.062 1.00 95.31 353 PRO A O 1
ATOM 2698 N N . MET A 1 354 ? 0.427 22.310 -17.695 1.00 95.00 354 MET A N 1
ATOM 2699 C CA . MET A 1 354 ? 0.730 20.934 -18.087 1.00 95.00 354 MET A CA 1
ATOM 2700 C C . MET A 1 354 ? 1.669 20.259 -17.086 1.00 95.00 354 MET A C 1
ATOM 2702 O O . MET A 1 354 ? 2.482 20.917 -16.439 1.00 95.00 354 MET A O 1
ATOM 2706 N N . TRP A 1 355 ? 1.600 18.933 -16.993 1.00 93.62 355 TRP A N 1
ATOM 2707 C CA . TRP A 1 355 ? 2.412 18.151 -16.060 1.00 93.62 355 TRP A CA 1
ATOM 2708 C C . TRP A 1 355 ? 3.927 18.277 -16.256 1.00 93.62 355 TRP A C 1
ATOM 2710 O O . TRP A 1 355 ? 4.668 18.247 -15.271 1.00 93.62 355 TRP A O 1
ATOM 2720 N N . GLY A 1 356 ? 4.388 18.400 -17.501 1.00 93.25 356 GLY A N 1
ATOM 2721 C CA . GLY A 1 356 ? 5.809 18.371 -17.831 1.00 93.25 356 GLY A CA 1
ATOM 2722 C C . GLY A 1 356 ? 6.484 17.027 -17.536 1.00 93.25 356 GLY A C 1
ATOM 2723 O O . GLY A 1 356 ? 5.843 16.024 -17.209 1.00 93.25 356 GLY A O 1
ATOM 2724 N N . LYS A 1 357 ? 7.810 17.008 -17.674 1.00 93.31 357 LYS A N 1
ATOM 2725 C CA . LYS A 1 357 ? 8.671 15.895 -17.246 1.00 93.31 357 LYS A CA 1
ATOM 2726 C C . LYS A 1 357 ? 9.338 16.236 -15.912 1.00 93.31 357 LYS A C 1
ATOM 2728 O O . LYS A 1 357 ? 9.316 17.392 -15.493 1.00 93.31 357 LYS A O 1
ATOM 2733 N N . TRP A 1 358 ? 9.926 15.228 -15.266 1.00 93.25 358 TRP A N 1
ATOM 2734 C CA . TRP A 1 358 ? 10.815 15.436 -14.124 1.00 93.25 358 TRP A CA 1
ATOM 2735 C C . TRP A 1 358 ? 12.112 14.652 -14.248 1.00 93.25 358 TRP A C 1
ATOM 2737 O O . TRP A 1 358 ? 12.112 13.424 -14.174 1.00 93.25 358 TRP A O 1
ATOM 2747 N N . ARG A 1 359 ? 13.218 15.358 -14.468 1.00 93.00 359 ARG A N 1
ATOM 2748 C CA . ARG A 1 359 ? 14.566 14.825 -14.721 1.00 93.00 359 ARG A CA 1
ATOM 2749 C C . ARG A 1 359 ? 14.559 13.701 -15.766 1.00 93.00 359 ARG A C 1
ATOM 2751 O O . ARG A 1 359 ? 15.112 12.626 -15.558 1.00 93.00 359 ARG A O 1
ATOM 2758 N N . GLY A 1 360 ? 13.856 13.944 -16.873 1.00 91.12 360 GLY A N 1
ATOM 2759 C CA . GLY A 1 360 ? 13.655 12.981 -17.966 1.00 91.12 360 GLY A CA 1
ATOM 2760 C C . GLY A 1 360 ? 12.461 12.034 -17.781 1.00 91.12 360 GLY A C 1
ATOM 2761 O O . GLY A 1 360 ? 11.940 11.527 -18.773 1.00 91.12 360 GLY A O 1
ATOM 2762 N N . GLY A 1 361 ? 11.966 11.864 -16.553 1.00 93.75 361 GLY A N 1
ATOM 2763 C CA . GLY A 1 361 ? 10.852 10.977 -16.224 1.00 93.75 361 GLY A CA 1
ATOM 2764 C C . GLY A 1 361 ? 9.481 11.513 -16.630 1.00 93.75 361 GLY A C 1
ATOM 2765 O O . GLY A 1 361 ? 9.160 12.687 -16.428 1.00 93.75 361 GLY A O 1
ATOM 2766 N N . GLN A 1 362 ? 8.650 10.627 -17.176 1.00 93.50 362 GLN A N 1
ATOM 2767 C CA . GLN A 1 362 ? 7.218 10.854 -17.362 1.00 93.50 362 GLN A CA 1
ATOM 2768 C C . GLN A 1 362 ? 6.499 10.620 -16.028 1.00 93.50 362 GLN A C 1
ATOM 2770 O O . GLN A 1 362 ? 6.743 9.618 -15.353 1.00 93.50 362 GLN A O 1
ATOM 2775 N N . ARG A 1 363 ? 5.593 11.524 -15.641 1.00 90.88 363 ARG A N 1
ATOM 2776 C CA . ARG A 1 363 ? 4.846 11.410 -14.376 1.00 90.88 363 ARG A CA 1
ATOM 2777 C C . ARG A 1 363 ? 4.093 10.083 -14.290 1.00 90.88 363 ARG A C 1
ATOM 2779 O O . ARG A 1 363 ? 3.456 9.649 -15.245 1.00 90.88 363 ARG A O 1
ATOM 2786 N N . GLY A 1 364 ? 4.150 9.435 -13.133 1.00 85.56 364 GLY A N 1
ATOM 2787 C CA . GLY A 1 364 ? 3.510 8.133 -12.933 1.00 85.56 364 GLY A CA 1
ATOM 2788 C C . GLY A 1 364 ? 4.282 6.936 -13.501 1.00 85.56 364 GLY A C 1
ATOM 2789 O O . GLY A 1 364 ? 3.978 5.815 -13.093 1.00 85.56 364 GLY A O 1
ATOM 2790 N N . SER A 1 365 ? 5.312 7.141 -14.334 1.00 90.94 365 SER A N 1
ATOM 2791 C CA . SER A 1 365 ? 6.297 6.092 -14.613 1.00 90.94 365 SER A CA 1
ATOM 2792 C C . SER A 1 365 ? 7.176 5.878 -13.381 1.00 90.94 365 SER A C 1
ATOM 2794 O O . SER A 1 365 ? 7.463 6.813 -12.635 1.00 90.94 365 SER A O 1
ATOM 2796 N N . ARG A 1 366 ? 7.590 4.635 -13.137 1.00 89.94 366 ARG A N 1
ATOM 2797 C CA . ARG A 1 366 ? 8.460 4.264 -12.013 1.00 89.94 366 ARG A CA 1
ATOM 2798 C C . ARG A 1 366 ? 9.641 3.471 -12.554 1.00 89.94 366 ARG A C 1
ATOM 2800 O O . ARG A 1 366 ? 9.439 2.370 -13.063 1.00 89.94 366 ARG A O 1
ATOM 2807 N N . GLY A 1 367 ? 10.845 4.030 -12.448 1.00 93.94 367 GLY A N 1
ATOM 2808 C CA . GLY A 1 367 ? 12.090 3.361 -12.812 1.00 93.94 367 GLY A CA 1
ATOM 2809 C C . GLY A 1 367 ? 12.676 2.600 -11.629 1.00 93.94 367 GLY A C 1
ATOM 2810 O O . GLY A 1 367 ? 12.731 3.117 -10.516 1.00 93.94 367 GLY A O 1
ATOM 2811 N N . ASN A 1 368 ? 13.109 1.368 -11.857 1.00 97.75 368 ASN A N 1
ATOM 2812 C CA . ASN A 1 368 ? 13.713 0.495 -10.859 1.00 97.75 368 ASN A CA 1
ATOM 2813 C C . ASN A 1 368 ? 15.166 0.180 -11.228 1.00 97.75 368 ASN A C 1
ATOM 2815 O O . ASN A 1 368 ? 15.521 0.165 -12.404 1.00 97.75 368 ASN A O 1
ATOM 2819 N N . GLY A 1 369 ? 16.007 -0.150 -10.250 1.00 98.31 369 GLY A N 1
ATOM 2820 C CA . GLY A 1 369 ? 17.345 -0.654 -10.574 1.00 98.31 369 GLY A CA 1
ATOM 2821 C C . GLY A 1 369 ? 17.261 -2.016 -11.271 1.00 98.31 369 GLY A C 1
ATOM 2822 O O . GLY A 1 369 ? 17.677 -2.173 -12.416 1.00 98.31 369 GLY A O 1
ATOM 2823 N N . ILE A 1 370 ? 16.640 -2.993 -10.610 1.00 98.12 370 ILE A N 1
ATOM 2824 C CA . ILE A 1 370 ? 16.438 -4.344 -11.145 1.00 98.12 370 ILE A CA 1
ATOM 2825 C C . ILE A 1 370 ? 14.946 -4.674 -11.141 1.00 98.12 370 ILE A C 1
ATOM 2827 O O . ILE A 1 370 ? 14.266 -4.504 -10.132 1.00 98.12 370 ILE A O 1
ATOM 2831 N N . THR A 1 371 ? 14.430 -5.188 -12.254 1.00 97.38 371 THR A N 1
ATOM 2832 C CA . THR A 1 371 ? 13.090 -5.787 -12.314 1.00 97.38 371 THR A CA 1
ATOM 2833 C C . THR A 1 371 ? 13.185 -7.236 -12.779 1.00 97.38 371 THR A C 1
ATOM 2835 O O . THR A 1 371 ? 13.864 -7.532 -13.758 1.00 97.38 371 THR A O 1
ATOM 2838 N N . LEU A 1 372 ? 12.499 -8.138 -12.082 1.00 96.00 372 LEU A N 1
ATOM 2839 C CA . LEU A 1 372 ? 12.454 -9.568 -12.385 1.00 96.00 372 LEU A CA 1
ATOM 2840 C C . LEU A 1 372 ? 11.021 -9.973 -12.729 1.00 96.00 372 LEU A C 1
ATOM 2842 O O . LEU A 1 372 ? 10.108 -9.668 -11.966 1.00 96.00 372 LEU A O 1
ATOM 2846 N N . TYR A 1 373 ? 10.805 -10.674 -13.833 1.00 95.31 373 TYR A N 1
ATOM 2847 C CA . TYR A 1 373 ? 9.520 -11.299 -14.167 1.00 95.31 373 TYR A CA 1
ATOM 2848 C C . TYR A 1 373 ? 9.750 -12.449 -15.138 1.00 95.31 373 TYR A C 1
ATOM 2850 O O . TYR A 1 373 ? 10.800 -12.520 -15.767 1.00 95.31 373 TYR A O 1
ATOM 2858 N N . ASN A 1 374 ? 8.775 -13.349 -15.269 1.00 93.00 374 ASN A N 1
ATOM 2859 C CA . ASN A 1 374 ? 8.917 -14.568 -16.066 1.00 93.00 374 ASN A CA 1
ATOM 2860 C C . ASN A 1 374 ? 10.237 -15.295 -15.764 1.00 93.00 374 ASN A C 1
ATOM 2862 O O . ASN A 1 374 ? 11.007 -15.623 -16.671 1.00 93.00 374 ASN A O 1
ATOM 2866 N N . CYS A 1 375 ? 10.545 -15.403 -14.476 1.00 89.12 375 CYS A N 1
ATOM 2867 C CA . CYS A 1 375 ? 11.799 -15.932 -13.977 1.00 89.12 375 CYS A CA 1
ATOM 2868 C C . CYS A 1 375 ? 11.515 -16.982 -12.910 1.00 89.12 375 CYS A C 1
ATOM 2870 O O . CYS A 1 375 ? 10.645 -16.766 -12.060 1.00 89.12 375 CYS A O 1
ATOM 2872 N N . HIS A 1 376 ? 12.279 -18.069 -12.931 1.00 86.88 376 HIS A N 1
ATOM 2873 C CA . HIS A 1 376 ? 12.241 -19.111 -11.910 1.00 86.88 376 HIS A CA 1
ATOM 2874 C C . HIS A 1 376 ? 13.610 -19.262 -11.250 1.00 86.88 376 HIS A C 1
ATOM 2876 O O . HIS A 1 376 ? 14.644 -19.164 -11.915 1.00 86.88 376 HIS A O 1
ATOM 2882 N N . ASN A 1 377 ? 13.632 -19.518 -9.940 1.00 83.06 377 ASN A N 1
ATOM 2883 C CA . ASN A 1 377 ? 14.852 -19.805 -9.176 1.00 83.06 377 ASN A CA 1
ATOM 2884 C C . ASN A 1 377 ? 15.940 -18.723 -9.313 1.00 83.06 377 ASN A C 1
ATOM 2886 O O . ASN A 1 377 ? 17.127 -19.031 -9.452 1.00 83.06 377 ASN A O 1
ATOM 2890 N N . THR A 1 378 ? 15.554 -17.445 -9.313 1.00 89.75 378 THR A N 1
ATOM 2891 C CA . THR A 1 378 ? 16.523 -16.343 -9.411 1.00 89.75 378 THR A CA 1
ATOM 2892 C C . THR A 1 378 ? 17.097 -16.004 -8.038 1.00 89.75 378 THR A C 1
ATOM 2894 O O . THR A 1 378 ? 16.355 -15.819 -7.076 1.00 89.75 378 THR A O 1
ATOM 2897 N N . THR A 1 379 ? 18.422 -15.882 -7.937 1.00 91.50 379 THR A N 1
ATOM 2898 C CA . THR A 1 379 ? 19.101 -15.488 -6.690 1.00 91.50 379 THR A CA 1
ATOM 2899 C C . THR A 1 379 ? 19.873 -14.187 -6.862 1.00 91.50 379 THR A C 1
ATOM 2901 O O . THR A 1 379 ? 20.669 -14.064 -7.789 1.00 91.50 379 THR A O 1
ATOM 2904 N N . ILE A 1 380 ? 19.693 -13.241 -5.938 1.00 95.06 380 ILE A N 1
ATOM 2905 C CA . ILE A 1 380 ? 20.482 -12.010 -5.830 1.00 95.06 380 ILE A CA 1
ATOM 2906 C C . ILE A 1 380 ? 21.234 -12.016 -4.501 1.00 95.06 380 ILE A C 1
ATOM 2908 O O . ILE A 1 380 ? 20.631 -11.972 -3.427 1.00 95.06 380 ILE A O 1
ATOM 2912 N N . PHE A 1 381 ? 22.561 -12.046 -4.581 1.00 92.44 381 PHE A N 1
ATOM 2913 C CA . PHE A 1 381 ? 23.426 -12.003 -3.408 1.00 92.44 381 PHE A CA 1
ATOM 2914 C C . PHE A 1 381 ? 23.704 -10.586 -2.925 1.00 92.44 381 PHE A C 1
ATOM 2916 O O . PHE A 1 381 ? 23.789 -10.372 -1.719 1.00 92.44 381 PHE A O 1
ATOM 2923 N N . ASP A 1 382 ? 23.872 -9.639 -3.846 1.00 94.31 382 ASP A N 1
ATOM 2924 C CA . ASP A 1 382 ? 24.293 -8.284 -3.508 1.00 94.31 382 ASP A CA 1
ATOM 2925 C C . ASP A 1 382 ? 23.990 -7.292 -4.644 1.00 94.31 382 ASP A C 1
ATOM 2927 O O . ASP A 1 382 ? 23.914 -7.672 -5.817 1.00 94.31 382 ASP A O 1
ATOM 2931 N N . PHE A 1 383 ? 23.842 -6.016 -4.302 1.00 96.12 383 PHE A N 1
ATOM 2932 C CA . PHE A 1 383 ? 23.646 -4.887 -5.220 1.00 96.12 383 PHE A CA 1
ATOM 2933 C C . PHE A 1 383 ? 23.861 -3.567 -4.474 1.00 96.12 383 PHE A C 1
ATOM 2935 O O . PHE A 1 383 ? 23.755 -3.525 -3.253 1.00 96.12 383 PHE A O 1
ATOM 2942 N N . ASP A 1 384 ? 24.095 -2.475 -5.198 1.00 97.62 384 ASP A N 1
ATOM 2943 C CA . ASP A 1 384 ? 24.103 -1.127 -4.628 1.00 97.62 384 ASP A CA 1
ATOM 2944 C C . ASP A 1 384 ? 23.306 -0.182 -5.539 1.00 97.62 384 ASP A C 1
ATOM 2946 O O . ASP A 1 384 ? 23.761 0.162 -6.627 1.00 97.62 384 ASP A O 1
ATOM 2950 N N . ILE A 1 385 ? 22.107 0.237 -5.126 1.00 98.56 385 ILE A N 1
ATOM 2951 C CA . ILE A 1 385 ? 21.167 0.972 -5.991 1.00 98.56 385 ILE A CA 1
ATOM 2952 C C . ILE A 1 385 ? 20.632 2.217 -5.279 1.00 98.56 385 ILE A C 1
ATOM 2954 O O . ILE A 1 385 ? 20.031 2.115 -4.211 1.00 98.56 385 ILE A O 1
ATOM 2958 N N . GLU A 1 386 ? 20.782 3.398 -5.886 1.00 98.19 386 GLU A N 1
ATOM 2959 C CA . GLU A 1 386 ? 20.289 4.646 -5.290 1.00 98.19 386 GLU A CA 1
ATOM 2960 C C . GLU A 1 386 ? 19.692 5.628 -6.304 1.00 98.19 386 GLU A C 1
ATOM 2962 O O . GLU A 1 386 ? 20.143 5.730 -7.447 1.00 98.19 386 GLU A O 1
ATOM 2967 N N . GLY A 1 387 ? 18.731 6.436 -5.841 1.00 97.00 387 GLY A N 1
ATOM 2968 C CA . GLY A 1 387 ? 18.281 7.638 -6.553 1.00 97.00 387 GLY A CA 1
ATOM 2969 C C . GLY A 1 387 ? 17.162 7.438 -7.570 1.00 97.00 387 GLY A C 1
ATOM 2970 O O . GLY A 1 387 ? 16.913 8.335 -8.376 1.00 97.00 387 GLY A O 1
ATOM 2971 N N . PHE A 1 388 ? 16.503 6.282 -7.563 1.00 97.56 388 PHE A N 1
ATOM 2972 C CA . PHE A 1 388 ? 15.412 5.973 -8.484 1.00 97.56 388 PHE A CA 1
ATOM 2973 C C . PHE A 1 388 ? 14.047 6.398 -7.924 1.00 97.56 388 PHE A C 1
ATOM 2975 O O . PHE A 1 388 ? 13.817 6.428 -6.711 1.00 97.56 388 PHE A O 1
ATOM 2982 N N . ASP A 1 389 ? 13.112 6.699 -8.824 1.00 94.25 389 ASP A N 1
ATOM 2983 C CA . ASP A 1 389 ? 11.736 7.080 -8.502 1.00 94.25 389 ASP A CA 1
ATOM 2984 C C . ASP A 1 389 ? 10.796 5.871 -8.271 1.00 94.25 389 ASP A C 1
ATOM 2986 O O . ASP A 1 389 ? 9.714 6.009 -7.688 1.00 94.25 389 ASP A O 1
ATOM 2990 N N . GLY A 1 390 ? 11.211 4.670 -8.677 1.00 95.25 390 GLY A N 1
ATOM 2991 C CA . GLY A 1 390 ? 10.607 3.382 -8.331 1.00 95.25 390 GLY A CA 1
ATOM 2992 C C . GLY A 1 390 ? 11.291 2.699 -7.140 1.00 95.25 390 GLY A C 1
ATOM 2993 O O . GLY A 1 390 ? 11.485 3.314 -6.086 1.00 95.25 390 GLY A O 1
ATOM 2994 N N . SER A 1 391 ? 11.575 1.403 -7.288 1.00 96.56 391 SER A N 1
ATOM 2995 C CA . SER A 1 391 ? 12.201 0.530 -6.287 1.00 96.56 391 SER A CA 1
ATOM 2996 C C . SER A 1 391 ? 13.619 0.109 -6.666 1.00 96.56 391 SER A C 1
ATOM 2998 O O . SER A 1 391 ? 13.998 0.147 -7.832 1.00 96.56 391 SER A O 1
ATOM 3000 N N . ALA A 1 392 ? 14.432 -0.302 -5.694 1.00 98.00 392 ALA A N 1
ATOM 3001 C CA . ALA A 1 392 ? 15.757 -0.839 -5.991 1.00 98.00 392 ALA A CA 1
ATOM 3002 C C . ALA A 1 392 ? 15.617 -2.170 -6.738 1.00 98.00 392 ALA A C 1
ATOM 3004 O O . ALA A 1 392 ? 16.192 -2.338 -7.814 1.00 98.00 392 ALA A O 1
ATOM 3005 N N . VAL A 1 393 ? 14.773 -3.064 -6.212 1.00 98.38 393 VAL A N 1
ATOM 3006 C CA . VAL A 1 393 ? 14.411 -4.328 -6.861 1.00 98.38 393 VAL A CA 1
ATOM 3007 C C . VAL A 1 393 ? 12.892 -4.502 -6.871 1.00 98.38 393 VAL A C 1
ATOM 3009 O O . VAL A 1 393 ? 12.244 -4.362 -5.831 1.00 98.38 393 VAL A O 1
ATOM 3012 N N . GLN A 1 394 ? 12.325 -4.822 -8.037 1.00 97.25 394 GLN A N 1
ATOM 3013 C CA . GLN A 1 394 ? 10.907 -5.144 -8.202 1.00 97.25 394 GLN A CA 1
ATOM 3014 C C . GLN A 1 394 ? 10.708 -6.548 -8.787 1.00 97.25 394 GLN A C 1
ATOM 3016 O O . GLN A 1 394 ? 11.349 -6.918 -9.768 1.00 97.25 394 GLN A O 1
ATOM 3021 N N . MET A 1 395 ? 9.764 -7.306 -8.232 1.00 96.06 395 MET A N 1
ATOM 3022 C CA . MET A 1 395 ? 9.386 -8.638 -8.713 1.00 96.06 395 MET A CA 1
ATOM 3023 C C . MET A 1 395 ? 7.983 -8.620 -9.321 1.00 96.06 395 MET A C 1
ATOM 3025 O O . MET A 1 395 ? 7.032 -8.165 -8.692 1.00 96.06 395 MET A O 1
ATOM 3029 N N . GLY A 1 396 ? 7.837 -9.145 -10.528 1.00 95.69 396 GLY A N 1
ATOM 3030 C CA . GLY A 1 396 ? 6.592 -9.174 -11.283 1.00 95.69 396 GLY A CA 1
ATOM 3031 C C . GLY A 1 396 ? 6.162 -7.816 -11.847 1.00 95.69 396 GLY A C 1
ATOM 3032 O O . GLY A 1 396 ? 6.778 -6.772 -11.603 1.00 95.69 396 GLY A O 1
ATOM 3033 N N . LEU A 1 397 ? 5.076 -7.841 -12.625 1.00 95.00 397 LEU A N 1
ATOM 3034 C CA . LEU A 1 397 ? 4.576 -6.695 -13.389 1.00 95.00 397 LEU A CA 1
ATOM 3035 C C . LEU A 1 397 ? 3.105 -6.361 -13.093 1.00 95.00 397 LEU A C 1
ATOM 3037 O O . LEU A 1 397 ? 2.275 -7.243 -12.859 1.00 95.00 397 LEU A O 1
ATOM 3041 N N . TYR A 1 398 ? 2.774 -5.066 -13.181 1.00 91.31 398 TYR A N 1
ATOM 3042 C CA . TYR A 1 398 ? 1.395 -4.560 -13.084 1.00 91.31 398 TYR A CA 1
ATOM 3043 C C . TYR A 1 398 ? 0.568 -4.910 -14.329 1.00 91.31 398 TYR A C 1
ATOM 3045 O O . TYR A 1 398 ? -0.610 -5.238 -14.230 1.00 91.31 398 TYR A O 1
ATOM 3053 N N . ALA A 1 399 ? 1.216 -4.887 -15.491 1.00 92.31 399 ALA A N 1
ATOM 3054 C CA . ALA A 1 399 ? 0.645 -5.082 -16.817 1.00 92.31 399 ALA A CA 1
ATOM 3055 C C . ALA A 1 399 ? 1.590 -5.919 -17.685 1.00 92.31 399 ALA A C 1
ATOM 3057 O O . ALA A 1 399 ? 2.722 -6.201 -17.279 1.00 92.31 399 ALA A O 1
ATOM 3058 N N . THR A 1 400 ? 1.140 -6.315 -18.874 1.00 94.44 400 THR A N 1
ATOM 3059 C CA . THR A 1 400 ? 2.008 -7.020 -19.826 1.00 94.44 400 THR A CA 1
ATOM 3060 C C . THR A 1 400 ? 3.225 -6.166 -20.209 1.00 94.44 400 THR A C 1
ATOM 3062 O O . THR A 1 400 ? 3.270 -4.953 -19.981 1.00 94.44 400 THR A O 1
ATOM 3065 N N . GLN A 1 401 ? 4.234 -6.799 -20.809 1.00 93.00 401 GLN A N 1
ATOM 3066 C CA . GLN A 1 401 ? 5.472 -6.131 -21.231 1.00 93.00 401 GLN A CA 1
ATOM 3067 C C . GLN A 1 401 ? 5.220 -4.954 -22.189 1.00 93.00 401 GLN A C 1
ATOM 3069 O O . GLN A 1 401 ? 5.946 -3.970 -22.119 1.00 93.00 401 GLN A O 1
ATOM 3074 N N . ASP A 1 402 ? 4.157 -5.011 -22.996 1.00 92.56 402 ASP A N 1
ATOM 3075 C CA . ASP A 1 402 ? 3.714 -3.967 -23.929 1.00 92.56 402 ASP A CA 1
ATOM 3076 C C . ASP A 1 402 ? 2.635 -3.013 -23.363 1.00 92.56 402 ASP A C 1
ATOM 3078 O O . ASP A 1 402 ? 2.012 -2.243 -24.110 1.00 92.56 402 ASP A O 1
ATOM 3082 N N . CYS A 1 403 ? 2.448 -3.026 -22.038 1.00 92.19 403 CYS A N 1
ATOM 3083 C CA . CYS A 1 403 ? 1.542 -2.170 -21.262 1.00 92.19 403 CYS A CA 1
ATOM 3084 C C . CYS A 1 403 ? 0.037 -2.441 -21.448 1.00 92.19 403 CYS A C 1
ATOM 3086 O O . CYS A 1 403 ? -0.779 -1.533 -21.254 1.00 92.19 403 CYS A O 1
ATOM 3088 N N . GLN A 1 404 ? -0.361 -3.663 -21.811 1.00 90.62 404 GLN A N 1
ATOM 3089 C CA . GLN A 1 404 ? -1.772 -4.056 -21.808 1.00 90.62 404 GLN A CA 1
ATOM 3090 C C . GLN A 1 404 ? -2.253 -4.340 -20.385 1.00 90.62 404 GLN A C 1
ATOM 3092 O O . GLN A 1 404 ? -1.559 -4.946 -19.569 1.00 90.62 404 GLN A O 1
ATOM 3097 N N . ASP A 1 405 ? -3.473 -3.892 -20.108 1.00 87.88 405 ASP A N 1
ATOM 3098 C CA . ASP A 1 405 ? -4.102 -4.001 -18.798 1.00 87.88 405 ASP A CA 1
ATOM 3099 C C . ASP A 1 405 ? -4.363 -5.460 -18.411 1.00 87.88 405 ASP A C 1
ATOM 3101 O O . ASP A 1 405 ? -4.951 -6.218 -19.183 1.00 87.88 405 ASP A O 1
ATOM 3105 N N . VAL A 1 406 ? -3.969 -5.835 -17.195 1.00 88.00 406 VAL A N 1
ATOM 3106 C CA . VAL A 1 406 ? -4.309 -7.126 -16.589 1.00 88.00 406 VAL A CA 1
ATOM 3107 C C . VAL A 1 406 ? -4.797 -6.848 -15.180 1.00 88.00 406 VAL A C 1
ATOM 3109 O O . VAL A 1 406 ? -4.058 -6.304 -14.359 1.00 88.00 406 VAL A O 1
ATOM 3112 N N . ALA A 1 407 ? -6.045 -7.220 -14.894 1.00 84.19 407 ALA A N 1
ATOM 3113 C CA . ALA A 1 407 ? -6.663 -6.926 -13.608 1.00 84.19 407 ALA A CA 1
ATOM 3114 C C . ALA A 1 407 ? -5.860 -7.524 -12.434 1.00 84.19 407 ALA A C 1
ATOM 3116 O O . ALA A 1 407 ? -5.153 -8.530 -12.572 1.00 84.19 407 ALA A O 1
ATOM 3117 N N . GLY A 1 408 ? -5.981 -6.901 -11.257 1.00 82.25 408 GLY A N 1
ATOM 3118 C CA . GLY A 1 408 ? -5.277 -7.321 -10.040 1.00 82.25 408 GLY A CA 1
ATOM 3119 C C . GLY A 1 408 ? -5.466 -8.802 -9.717 1.00 82.25 408 GLY A C 1
ATOM 3120 O O . GLY A 1 408 ? -4.479 -9.504 -9.510 1.00 82.25 408 GLY A O 1
ATOM 3121 N N . GLY A 1 409 ? -6.706 -9.290 -9.786 1.00 81.25 409 GLY A N 1
ATOM 3122 C CA . GLY A 1 409 ? -7.058 -10.685 -9.528 1.00 81.25 409 GLY A CA 1
ATOM 3123 C C . GLY A 1 409 ? -6.965 -11.623 -10.736 1.00 81.25 409 GLY A C 1
ATOM 3124 O O . GLY A 1 409 ? -7.325 -12.780 -10.610 1.00 81.25 409 GLY A O 1
ATOM 3125 N N . ASP A 1 410 ? -6.520 -11.186 -11.917 1.00 84.44 410 ASP A N 1
ATOM 3126 C CA . ASP A 1 410 ? -6.468 -12.048 -13.113 1.00 84.44 410 ASP A CA 1
ATOM 3127 C C . ASP A 1 410 ? -5.161 -12.862 -13.154 1.00 84.44 410 ASP A C 1
ATOM 3129 O O . ASP A 1 410 ? -4.227 -12.564 -13.905 1.00 84.44 410 ASP A O 1
ATOM 3133 N N . THR A 1 411 ? -5.069 -13.857 -12.265 1.00 85.19 411 THR A N 1
ATOM 3134 C CA . THR A 1 411 ? -3.849 -14.660 -12.065 1.00 85.19 411 THR A CA 1
ATOM 3135 C C . THR A 1 411 ? -3.493 -15.501 -13.290 1.00 85.19 411 THR A C 1
ATOM 3137 O O . THR A 1 411 ? -2.329 -15.531 -13.687 1.00 85.19 411 THR A O 1
ATOM 3140 N N . ALA A 1 412 ? -4.492 -16.104 -13.941 1.00 85.38 412 ALA A N 1
ATOM 3141 C CA . ALA A 1 412 ? -4.299 -16.939 -15.124 1.00 85.38 412 ALA A CA 1
ATOM 3142 C C . ALA A 1 412 ? -3.723 -16.144 -16.306 1.00 85.38 412 ALA A C 1
ATOM 3144 O O . ALA A 1 412 ? -2.790 -16.599 -16.971 1.00 85.38 412 ALA A O 1
ATOM 3145 N N . THR A 1 413 ? -4.227 -14.929 -16.554 1.00 90.25 413 THR A N 1
ATOM 3146 C CA . THR A 1 413 ? -3.665 -14.071 -17.605 1.00 90.25 413 THR A CA 1
ATOM 3147 C C . THR A 1 413 ? -2.264 -13.598 -17.236 1.00 90.25 413 THR A C 1
ATOM 3149 O O . THR A 1 413 ? -1.383 -13.586 -18.095 1.00 90.25 413 THR A O 1
ATOM 3152 N N . ALA A 1 414 ? -2.029 -13.234 -15.971 1.00 91.31 414 ALA A N 1
ATOM 3153 C CA . ALA A 1 414 ? -0.706 -12.817 -15.513 1.00 91.31 414 ALA A CA 1
ATOM 3154 C C . ALA A 1 414 ? 0.351 -13.919 -15.709 1.00 91.31 414 ALA A C 1
ATOM 3156 O O . ALA A 1 414 ? 1.462 -13.630 -16.159 1.00 91.31 414 ALA A O 1
ATOM 3157 N N . GLU A 1 415 ? 0.002 -15.175 -15.428 1.00 91.12 415 GLU A N 1
ATOM 3158 C CA . GLU A 1 415 ? 0.859 -16.335 -15.680 1.00 91.12 415 GLU A CA 1
ATOM 3159 C C . GLU A 1 415 ? 1.106 -16.536 -17.176 1.00 91.12 415 GLU A C 1
ATOM 3161 O O . GLU A 1 415 ? 2.256 -16.532 -17.618 1.00 91.12 415 GLU A O 1
ATOM 3166 N N . ALA A 1 416 ? 0.041 -16.602 -17.980 1.00 92.31 416 ALA A N 1
ATOM 3167 C CA . ALA A 1 416 ? 0.141 -16.809 -19.425 1.00 92.31 416 ALA A CA 1
ATOM 3168 C C . ALA A 1 416 ? 0.947 -15.711 -20.146 1.00 92.31 416 ALA A C 1
ATOM 3170 O O . ALA A 1 416 ? 1.508 -15.944 -21.217 1.00 92.31 416 ALA A O 1
ATOM 3171 N N . LYS A 1 417 ? 0.997 -14.502 -19.576 1.00 93.62 417 LYS A N 1
ATOM 3172 C CA . LYS A 1 417 ? 1.741 -13.352 -20.108 1.00 93.62 417 LYS A CA 1
ATOM 3173 C C . LYS A 1 417 ? 3.134 -13.178 -19.498 1.00 93.62 417 LYS A C 1
ATOM 3175 O O . LYS A 1 417 ? 3.790 -12.185 -19.806 1.00 93.62 417 LYS A O 1
ATOM 3180 N N . GLY A 1 418 ? 3.597 -14.107 -18.658 1.00 93.44 418 GLY A N 1
ATOM 3181 C CA . GLY A 1 418 ? 4.936 -14.050 -18.064 1.00 93.44 418 GLY A CA 1
ATOM 3182 C C . GLY A 1 418 ? 5.132 -12.833 -17.154 1.00 93.44 418 GLY A C 1
ATOM 3183 O O . GLY A 1 418 ? 6.160 -12.164 -17.204 1.00 93.44 418 GLY A O 1
ATOM 3184 N N . MET A 1 419 ? 4.129 -12.484 -16.350 1.00 94.88 419 MET A N 1
ATOM 3185 C CA . MET A 1 419 ? 4.175 -11.297 -15.482 1.00 94.88 419 MET A CA 1
ATOM 3186 C C . MET A 1 419 ? 4.620 -11.602 -14.049 1.00 94.88 419 MET A C 1
ATOM 3188 O O . MET A 1 419 ? 4.741 -10.682 -13.242 1.00 94.88 419 MET A O 1
ATOM 3192 N N . ILE A 1 420 ? 4.814 -12.877 -13.715 1.00 94.12 420 ILE A N 1
ATOM 3193 C CA . ILE A 1 420 ? 5.036 -13.361 -12.349 1.00 94.12 420 ILE A CA 1
ATOM 3194 C C . ILE A 1 420 ? 6.516 -13.706 -12.168 1.00 94.12 420 ILE A C 1
ATOM 3196 O O . ILE A 1 420 ? 7.158 -14.200 -13.095 1.00 94.12 420 ILE A O 1
ATOM 3200 N N . ALA A 1 421 ? 7.059 -13.425 -10.985 1.00 94.25 421 ALA A N 1
ATOM 3201 C CA . ALA A 1 421 ? 8.364 -13.924 -10.561 1.00 94.25 421 ALA A CA 1
ATOM 3202 C C . ALA A 1 421 ? 8.191 -15.105 -9.594 1.00 94.25 421 ALA A C 1
ATOM 3204 O O . ALA A 1 421 ? 7.395 -15.017 -8.653 1.00 94.25 421 ALA A O 1
ATOM 3205 N N . TYR A 1 422 ? 8.951 -16.177 -9.814 1.00 89.50 422 TYR A N 1
ATOM 3206 C CA . TYR A 1 422 ? 8.871 -17.418 -9.050 1.00 89.50 422 TYR A CA 1
ATOM 3207 C C . TYR A 1 422 ? 10.190 -17.738 -8.349 1.00 89.50 422 TYR A C 1
ATOM 3209 O O . TYR A 1 422 ? 11.266 -17.625 -8.941 1.00 89.50 422 TYR A O 1
ATOM 3217 N N . ASP A 1 423 ? 10.085 -18.209 -7.106 1.00 85.56 423 ASP A N 1
ATOM 3218 C CA . ASP A 1 423 ? 11.194 -18.787 -6.341 1.00 85.56 423 ASP A CA 1
ATOM 3219 C C . ASP A 1 423 ? 12.429 -17.874 -6.287 1.00 85.56 423 ASP A C 1
ATOM 3221 O O . ASP A 1 423 ? 13.562 -18.284 -6.544 1.00 85.56 423 ASP A O 1
ATOM 3225 N N . THR A 1 424 ? 12.200 -16.602 -5.964 1.00 89.44 424 THR A N 1
ATOM 3226 C CA . THR A 1 424 ? 13.251 -15.584 -5.917 1.00 89.44 424 THR A CA 1
ATOM 3227 C C . THR A 1 424 ? 13.843 -15.474 -4.516 1.00 89.44 424 THR A C 1
ATOM 3229 O O . THR A 1 424 ? 13.121 -15.256 -3.541 1.00 89.44 424 THR A O 1
ATOM 3232 N N . LEU A 1 425 ? 15.171 -15.544 -4.414 1.00 90.12 425 LEU A N 1
ATOM 3233 C CA . LEU A 1 425 ? 15.921 -15.291 -3.182 1.00 90.12 425 LEU A CA 1
ATOM 3234 C C . LEU A 1 425 ? 16.750 -14.010 -3.309 1.00 90.12 425 LEU A C 1
ATOM 3236 O O . LEU A 1 425 ? 17.565 -13.880 -4.218 1.00 90.12 425 LEU A O 1
ATOM 3240 N N . ILE A 1 426 ? 16.601 -13.097 -2.354 1.00 94.06 426 ILE A N 1
ATOM 3241 C CA . ILE A 1 426 ? 17.464 -11.927 -2.178 1.00 94.06 426 ILE A CA 1
ATOM 3242 C C . ILE A 1 426 ? 18.083 -12.031 -0.788 1.00 94.06 426 ILE A C 1
ATOM 3244 O O . ILE A 1 426 ? 17.354 -12.040 0.204 1.00 94.06 426 ILE A O 1
ATOM 3248 N N . CYS A 1 427 ? 19.408 -12.143 -0.705 1.00 86.69 427 CYS A N 1
ATOM 3249 C CA . CYS A 1 427 ? 20.109 -12.385 0.563 1.00 86.69 427 CYS A CA 1
ATOM 3250 C C . CYS A 1 427 ? 21.103 -11.285 0.976 1.00 86.69 427 CYS A C 1
ATOM 3252 O O . CYS A 1 427 ? 21.867 -11.475 1.923 1.00 86.69 427 CYS A O 1
ATOM 3254 N N . GLY A 1 428 ? 21.104 -10.153 0.274 1.00 82.75 428 GLY A N 1
ATOM 3255 C CA . GLY A 1 428 ? 21.979 -9.015 0.539 1.00 82.75 428 GLY A CA 1
ATOM 3256 C C . GLY A 1 428 ? 21.744 -7.877 -0.454 1.00 82.75 428 GLY A C 1
ATOM 3257 O O . GLY A 1 428 ? 20.895 -7.983 -1.342 1.00 82.75 428 GLY A O 1
ATOM 3258 N N . GLY A 1 429 ? 22.465 -6.774 -0.260 1.00 93.00 429 GLY A N 1
ATOM 3259 C CA . GLY A 1 429 ? 22.341 -5.550 -1.048 1.00 93.00 429 GLY A CA 1
ATOM 3260 C C . GLY A 1 429 ? 22.178 -4.287 -0.205 1.00 93.00 429 GLY A C 1
ATOM 3261 O O . GLY A 1 429 ? 21.824 -4.329 0.977 1.00 93.00 429 GLY A O 1
ATOM 3262 N N . TRP A 1 430 ? 22.430 -3.149 -0.843 1.00 96.69 430 TRP A N 1
ATOM 3263 C CA . TRP A 1 430 ? 22.258 -1.807 -0.311 1.00 96.69 430 TRP A CA 1
ATOM 3264 C C . TRP A 1 430 ? 21.359 -0.987 -1.236 1.00 96.69 430 TRP A C 1
ATOM 3266 O O . TRP A 1 430 ? 21.503 -1.000 -2.460 1.00 96.69 430 TRP A O 1
ATOM 3276 N N . PHE A 1 431 ? 20.431 -0.245 -0.639 1.00 98.06 431 PHE A N 1
ATOM 3277 C CA . PHE A 1 431 ? 19.678 0.778 -1.349 1.00 98.06 431 PHE A CA 1
ATOM 3278 C C . PHE A 1 431 ? 19.466 2.005 -0.477 1.00 98.06 431 PHE A C 1
ATOM 3280 O O . PHE A 1 431 ? 19.284 1.889 0.738 1.00 98.06 431 PHE A O 1
ATOM 3287 N N . ASP A 1 432 ? 19.425 3.172 -1.113 1.00 97.94 432 ASP A N 1
ATOM 3288 C CA . ASP A 1 432 ? 19.204 4.456 -0.453 1.00 97.94 432 ASP A CA 1
ATOM 3289 C C . ASP A 1 432 ? 18.560 5.473 -1.413 1.00 97.94 432 ASP A C 1
ATOM 3291 O O . ASP A 1 432 ? 18.649 5.356 -2.635 1.00 97.94 432 ASP A O 1
ATOM 3295 N N . LYS A 1 433 ? 17.911 6.499 -0.858 1.00 96.88 433 LYS A N 1
ATOM 3296 C CA . LYS A 1 433 ? 17.385 7.669 -1.590 1.00 96.88 433 LYS A CA 1
ATOM 3297 C C . LYS A 1 433 ? 16.387 7.301 -2.694 1.00 96.88 433 LYS A C 1
ATOM 3299 O O . LYS A 1 433 ? 16.362 7.918 -3.756 1.00 96.88 433 LYS A O 1
ATOM 3304 N N . MET A 1 434 ? 15.572 6.287 -2.433 1.00 96.94 434 MET A N 1
ATOM 3305 C CA . MET A 1 434 ? 14.534 5.798 -3.343 1.00 96.94 434 MET A CA 1
ATOM 3306 C C . MET A 1 434 ? 13.233 6.568 -3.119 1.00 96.94 434 MET A C 1
ATOM 3308 O O . MET A 1 434 ? 12.890 6.826 -1.968 1.00 96.94 434 MET A O 1
ATOM 3312 N N . TYR A 1 435 ? 12.467 6.902 -4.160 1.00 95.94 435 TYR A N 1
ATOM 3313 C CA . TYR A 1 435 ? 11.168 7.569 -3.966 1.00 95.94 435 TYR A CA 1
ATOM 3314 C C . TYR A 1 435 ? 10.073 6.587 -3.541 1.00 95.94 435 TYR A C 1
ATOM 3316 O O . TYR A 1 435 ? 9.384 6.821 -2.549 1.00 95.94 435 TYR A O 1
ATOM 3324 N N . THR A 1 436 ? 9.900 5.483 -4.279 1.00 93.81 436 THR A N 1
ATOM 3325 C CA . THR A 1 436 ? 8.816 4.531 -4.007 1.00 93.81 436 THR A CA 1
ATOM 3326 C C . THR A 1 436 ? 9.238 3.504 -2.970 1.00 93.81 436 THR A C 1
ATOM 3328 O O . THR A 1 436 ? 8.647 3.479 -1.889 1.00 93.81 436 THR A O 1
ATOM 3331 N N . GLY A 1 437 ? 10.235 2.664 -3.267 1.00 95.38 437 GLY A N 1
ATOM 3332 C CA . GLY A 1 437 ? 10.527 1.504 -2.426 1.00 95.38 437 GLY A CA 1
ATOM 3333 C C . GLY A 1 437 ? 11.972 1.007 -2.428 1.00 95.38 437 GLY A C 1
ATOM 3334 O O . GLY A 1 437 ? 12.782 1.410 -3.252 1.00 95.38 437 GLY A O 1
ATOM 3335 N N . GLY A 1 438 ? 12.304 0.114 -1.499 1.00 97.44 438 GLY A N 1
ATOM 3336 C CA . GLY A 1 438 ? 13.539 -0.670 -1.528 1.00 97.44 438 GLY A CA 1
ATOM 3337 C C . GLY A 1 438 ? 13.370 -1.925 -2.373 1.00 97.44 438 GLY A C 1
ATOM 3338 O O . GLY A 1 438 ? 13.652 -1.922 -3.568 1.00 97.44 438 GLY A O 1
ATOM 3339 N N . VAL A 1 439 ? 12.863 -2.990 -1.761 1.00 97.88 439 VAL A N 1
ATOM 3340 C CA . VAL A 1 439 ? 12.588 -4.267 -2.436 1.00 97.88 439 VAL A CA 1
ATOM 3341 C C . VAL A 1 439 ? 11.097 -4.563 -2.354 1.00 97.88 439 VAL A C 1
ATOM 3343 O O . VAL A 1 439 ? 10.514 -4.500 -1.271 1.00 97.88 439 VAL A O 1
ATOM 3346 N N . GLY A 1 440 ? 10.460 -4.900 -3.472 1.00 95.31 440 GLY A N 1
ATOM 3347 C CA . GLY A 1 440 ? 9.049 -5.257 -3.418 1.00 95.31 440 GLY A CA 1
ATOM 3348 C C . GLY A 1 440 ? 8.511 -6.059 -4.584 1.00 95.31 440 GLY A C 1
ATOM 3349 O O . GLY A 1 440 ? 9.148 -6.206 -5.622 1.00 95.31 440 GLY A O 1
ATOM 3350 N N . ALA A 1 441 ? 7.325 -6.618 -4.382 1.00 94.56 441 ALA A N 1
ATOM 3351 C CA . ALA A 1 441 ? 6.684 -7.505 -5.340 1.00 94.56 441 ALA A CA 1
ATOM 3352 C C . ALA A 1 441 ? 5.368 -6.924 -5.841 1.00 94.56 441 ALA A C 1
ATOM 3354 O O . ALA A 1 441 ? 4.495 -6.561 -5.058 1.00 94.56 441 ALA A O 1
ATOM 3355 N N . VAL A 1 442 ? 5.196 -6.909 -7.155 1.00 93.25 442 VAL A N 1
ATOM 3356 C CA . VAL A 1 442 ? 3.910 -6.703 -7.806 1.00 93.25 442 VAL A CA 1
ATOM 3357 C C . VAL A 1 442 ? 3.137 -8.007 -7.889 1.00 93.25 442 VAL A C 1
ATOM 3359 O O . VAL A 1 442 ? 2.006 -8.038 -7.423 1.00 93.25 442 VAL A O 1
ATOM 3362 N N . ARG A 1 443 ? 3.757 -9.068 -8.421 1.00 92.38 443 ARG A N 1
ATOM 3363 C CA . ARG A 1 443 ? 3.208 -10.433 -8.485 1.00 92.38 443 ARG A CA 1
ATOM 3364 C C . ARG A 1 443 ? 4.339 -11.427 -8.234 1.00 92.38 443 ARG A C 1
ATOM 3366 O O . ARG A 1 443 ? 5.315 -11.435 -8.988 1.00 92.38 443 ARG A O 1
ATOM 3373 N N . ALA A 1 444 ? 4.232 -12.231 -7.183 1.00 91.88 444 ALA A N 1
ATOM 3374 C CA . ALA A 1 444 ? 5.292 -13.155 -6.797 1.00 91.88 444 ALA A CA 1
ATOM 3375 C C . ALA A 1 444 ? 4.759 -14.417 -6.114 1.00 91.88 444 ALA A C 1
ATOM 3377 O O . ALA A 1 444 ? 3.801 -14.373 -5.337 1.00 91.88 444 ALA A O 1
ATOM 3378 N N . VAL A 1 445 ? 5.445 -15.528 -6.374 1.00 89.31 445 VAL A N 1
ATOM 3379 C CA . VAL A 1 445 ? 5.249 -16.809 -5.691 1.00 89.31 445 VAL A CA 1
ATOM 3380 C C . VAL A 1 445 ? 6.604 -17.288 -5.181 1.00 89.31 445 VAL A C 1
ATOM 3382 O O . VAL A 1 445 ? 7.545 -17.417 -5.961 1.00 89.31 445 VAL A O 1
ATOM 3385 N N . GLY A 1 446 ? 6.720 -17.533 -3.876 1.00 86.44 446 GLY A N 1
ATOM 3386 C CA . GLY A 1 446 ? 7.966 -18.026 -3.280 1.00 86.44 446 GLY A CA 1
ATOM 3387 C C . GLY A 1 446 ? 9.083 -16.979 -3.268 1.00 86.44 446 GLY A C 1
ATOM 3388 O O . GLY A 1 446 ? 10.180 -17.227 -3.760 1.00 86.44 446 GLY A O 1
ATOM 3389 N N . LEU A 1 447 ? 8.815 -15.794 -2.718 1.00 90.81 447 LEU A N 1
ATOM 3390 C CA . LEU A 1 447 ? 9.815 -14.733 -2.576 1.00 90.81 447 LEU A CA 1
ATOM 3391 C C . LEU A 1 447 ? 10.412 -14.744 -1.169 1.00 90.81 447 LEU A C 1
ATOM 3393 O O . LEU A 1 447 ? 9.680 -14.561 -0.201 1.00 90.81 447 LEU A O 1
ATOM 3397 N N . THR A 1 448 ? 11.737 -14.805 -1.060 1.00 91.94 448 THR A N 1
ATOM 3398 C CA . THR A 1 448 ? 12.452 -14.609 0.207 1.00 91.94 448 THR A CA 1
ATOM 3399 C C . THR A 1 448 ? 13.400 -13.421 0.112 1.00 91.94 448 THR A C 1
ATOM 3401 O O . THR A 1 448 ? 14.296 -13.401 -0.729 1.00 91.94 448 THR A O 1
ATOM 3404 N N . VAL A 1 449 ? 13.244 -12.454 1.017 1.00 95.62 449 VAL A N 1
ATOM 3405 C CA . VAL A 1 449 ? 14.160 -11.323 1.207 1.00 95.62 449 VAL A CA 1
ATOM 3406 C C . VAL A 1 449 ? 14.752 -11.402 2.607 1.00 95.62 449 VAL A C 1
ATOM 3408 O O . VAL A 1 449 ? 14.030 -11.326 3.608 1.00 95.62 449 VAL A O 1
ATOM 3411 N N . THR A 1 450 ? 16.069 -11.554 2.679 1.00 91.69 450 THR A N 1
ATOM 3412 C CA . THR A 1 450 ? 16.798 -11.707 3.934 1.00 91.69 450 THR A CA 1
ATOM 3413 C C . THR A 1 450 ? 18.133 -10.986 3.934 1.00 91.69 450 THR A C 1
ATOM 3415 O O . THR A 1 450 ? 18.744 -10.787 2.891 1.00 91.69 450 THR A O 1
ATOM 3418 N N . GLY A 1 451 ? 18.623 -10.634 5.122 1.00 82.81 451 GLY A N 1
ATOM 3419 C CA . GLY A 1 451 ? 20.006 -10.199 5.303 1.00 82.81 451 GLY A CA 1
ATOM 3420 C C . GLY A 1 451 ? 20.335 -8.810 4.757 1.00 82.81 451 GLY A C 1
ATOM 3421 O O . GLY A 1 451 ? 21.512 -8.459 4.720 1.00 82.81 451 GLY A O 1
ATOM 3422 N N . LEU A 1 452 ? 19.343 -7.995 4.381 1.00 92.38 452 LEU A N 1
ATOM 3423 C CA . LEU A 1 452 ? 19.585 -6.600 4.006 1.00 92.38 452 LEU A CA 1
ATOM 3424 C C . LEU A 1 452 ? 20.025 -5.800 5.239 1.00 92.38 452 LEU A C 1
ATOM 3426 O O . LEU A 1 452 ? 19.240 -5.586 6.163 1.00 92.38 452 LEU A O 1
ATOM 3430 N N . GLN A 1 453 ? 21.285 -5.363 5.255 1.00 93.38 453 GLN A N 1
ATOM 3431 C CA . GLN A 1 453 ? 21.875 -4.530 6.309 1.00 93.38 453 GLN A CA 1
ATOM 3432 C C . GLN A 1 453 ? 21.949 -3.078 5.827 1.00 93.38 453 GLN A C 1
ATOM 3434 O O . GLN A 1 453 ? 23.015 -2.555 5.506 1.00 93.38 453 GLN A O 1
ATOM 3439 N N . CYS A 1 454 ? 20.788 -2.438 5.715 1.00 95.50 454 CYS A N 1
ATOM 3440 C CA . CYS A 1 454 ? 20.636 -1.087 5.181 1.00 95.50 454 CYS A CA 1
ATOM 3441 C C . CYS A 1 454 ? 20.369 -0.044 6.280 1.00 95.50 454 CYS A C 1
ATOM 3443 O O . CYS A 1 454 ? 19.572 0.884 6.106 1.00 95.50 454 CYS A O 1
ATOM 3445 N N . GLN A 1 455 ? 20.988 -0.193 7.454 1.00 94.50 455 GLN A N 1
ATOM 3446 C CA . GLN A 1 455 ? 20.825 0.769 8.542 1.00 94.50 455 GLN A CA 1
ATOM 3447 C C . GLN A 1 455 ? 21.286 2.163 8.087 1.00 94.50 455 GLN A C 1
ATOM 3449 O O . GLN A 1 455 ? 22.410 2.349 7.632 1.00 94.50 455 GLN A O 1
ATOM 3454 N N . GLY A 1 456 ? 20.414 3.161 8.239 1.00 93.56 456 GLY A N 1
ATOM 3455 C CA . GLY A 1 456 ? 20.695 4.550 7.857 1.00 93.56 456 GLY A CA 1
ATOM 3456 C C . GLY A 1 456 ? 20.182 4.960 6.476 1.00 93.56 456 GLY A C 1
ATOM 3457 O O . GLY A 1 456 ? 20.183 6.158 6.186 1.00 93.56 456 GLY A O 1
ATOM 3458 N N . ASN A 1 457 ? 19.674 4.019 5.675 1.00 97.12 457 ASN A N 1
ATOM 3459 C CA . ASN A 1 457 ? 19.040 4.358 4.407 1.00 97.12 457 ASN A CA 1
ATOM 3460 C C . ASN A 1 457 ? 17.746 5.177 4.578 1.00 97.12 457 ASN A C 1
ATOM 3462 O O . ASN A 1 457 ? 17.128 5.230 5.651 1.00 97.12 457 ASN A O 1
ATOM 3466 N N . LYS A 1 458 ? 17.346 5.842 3.498 1.00 97.00 458 LYS A N 1
ATOM 3467 C CA . LYS A 1 458 ? 16.201 6.744 3.409 1.00 97.00 458 LYS A CA 1
ATOM 3468 C C . LYS A 1 458 ? 15.360 6.401 2.188 1.00 97.00 458 LYS A C 1
ATOM 3470 O O . LYS A 1 458 ? 15.886 6.228 1.093 1.00 97.00 458 LYS A O 1
ATOM 3475 N N . VAL A 1 459 ? 14.044 6.343 2.371 1.00 97.75 459 VAL A N 1
ATOM 3476 C CA . VAL A 1 459 ? 13.087 6.095 1.281 1.00 97.75 459 VAL A CA 1
ATOM 3477 C C . VAL A 1 459 ? 11.909 7.065 1.381 1.00 97.75 459 VAL A C 1
ATOM 3479 O O . VAL A 1 459 ? 11.421 7.330 2.479 1.00 97.75 459 VAL A O 1
ATOM 3482 N N . GLY A 1 460 ? 11.427 7.563 0.246 1.00 96.50 460 GLY A N 1
ATOM 3483 C CA . GLY A 1 460 ? 10.372 8.564 0.107 1.00 96.50 460 GLY A CA 1
ATOM 3484 C C . GLY A 1 460 ? 10.902 9.928 -0.332 1.00 96.50 460 GLY A C 1
ATOM 3485 O O . GLY A 1 460 ? 12.050 10.076 -0.738 1.00 96.50 460 GLY A O 1
ATOM 3486 N N . HIS A 1 461 ? 10.051 10.949 -0.267 1.00 95.12 461 HIS A N 1
ATOM 3487 C CA . HIS A 1 461 ? 10.438 12.319 -0.610 1.00 95.12 461 HIS A CA 1
ATOM 3488 C C . HIS A 1 461 ? 11.272 12.970 0.515 1.00 95.12 461 HIS A C 1
ATOM 3490 O O . HIS A 1 461 ? 10.794 12.977 1.642 1.00 95.12 461 HIS A O 1
ATOM 3496 N N . PRO A 1 462 ? 12.439 13.602 0.283 1.00 93.56 462 PRO A N 1
ATOM 3497 C CA . PRO A 1 462 ? 13.299 14.129 1.360 1.00 93.56 462 PRO A CA 1
ATOM 3498 C C . PRO A 1 462 ? 12.614 15.124 2.315 1.00 93.56 462 PRO A C 1
ATOM 3500 O O . PRO A 1 462 ? 13.004 15.222 3.477 1.00 93.56 462 PRO A O 1
ATOM 3503 N N . ASP A 1 463 ? 11.589 15.833 1.838 1.00 92.75 463 ASP A N 1
ATOM 3504 C CA . ASP A 1 463 ? 10.804 16.800 2.620 1.00 92.75 463 ASP A CA 1
ATOM 3505 C C . ASP A 1 463 ? 9.568 16.244 3.341 1.00 92.75 463 ASP A C 1
ATOM 3507 O O . ASP A 1 463 ? 8.810 17.035 3.902 1.00 92.75 463 ASP A O 1
ATOM 3511 N N . TRP A 1 464 ? 9.327 14.927 3.345 1.00 93.75 464 TRP A N 1
ATOM 3512 C CA . TRP A 1 464 ? 8.177 14.360 4.061 1.00 93.75 464 TRP A CA 1
ATOM 3513 C C . TRP A 1 464 ? 8.175 14.766 5.550 1.00 93.75 464 TRP A C 1
ATOM 3515 O O . TRP A 1 464 ? 9.226 14.907 6.180 1.00 93.75 464 TRP A O 1
ATOM 3525 N N . SER A 1 465 ? 6.986 14.942 6.132 1.00 93.62 465 SER A N 1
ATOM 3526 C CA . SER A 1 465 ? 6.812 15.227 7.562 1.00 93.62 465 SER A CA 1
ATOM 3527 C C . SER A 1 465 ? 5.564 14.544 8.110 1.00 93.62 465 SER A C 1
ATOM 3529 O O . SER A 1 465 ? 4.535 14.504 7.441 1.00 93.62 465 SER A O 1
ATOM 3531 N N . VAL A 1 466 ? 5.618 14.071 9.361 1.00 93.56 466 VAL A N 1
ATOM 3532 C CA . VAL A 1 466 ? 4.433 13.570 10.091 1.00 93.56 466 VAL A CA 1
ATOM 3533 C C . VAL A 1 466 ? 3.393 14.657 10.374 1.00 93.56 466 VAL A C 1
ATOM 3535 O O . VAL A 1 466 ? 2.277 14.343 10.771 1.00 93.56 466 VAL A O 1
ATOM 3538 N N . GLU A 1 467 ? 3.731 15.925 10.145 1.00 92.19 467 GLU A N 1
ATOM 3539 C CA . GLU A 1 467 ? 2.802 17.054 10.255 1.00 92.19 467 GLU A CA 1
ATOM 3540 C C . GLU A 1 467 ? 2.031 17.333 8.961 1.00 92.19 467 GLU A C 1
ATOM 3542 O O . GLU A 1 467 ? 1.093 18.122 8.972 1.00 92.19 467 GLU A O 1
ATOM 3547 N N . HIS A 1 468 ? 2.378 16.683 7.850 1.00 93.44 468 HIS A N 1
ATOM 3548 C CA . HIS A 1 468 ? 1.675 16.898 6.588 1.00 93.44 468 HIS A CA 1
ATOM 3549 C C . HIS A 1 468 ? 0.251 16.352 6.636 1.00 93.44 468 HIS A C 1
ATOM 3551 O O . HIS A 1 468 ? 0.041 15.209 7.047 1.00 93.44 468 HIS A O 1
ATOM 3557 N N . SER A 1 469 ? -0.726 17.158 6.209 1.00 91.94 469 SER A N 1
ATOM 3558 C CA . SER A 1 469 ? -2.147 16.796 6.237 1.00 91.94 469 SER A CA 1
ATOM 3559 C C . SER A 1 469 ? -2.933 17.402 5.083 1.00 91.94 469 SER A C 1
ATOM 3561 O O . SER A 1 469 ? -3.110 18.612 4.992 1.00 91.94 469 SER A O 1
ATOM 3563 N N . ARG A 1 470 ? -3.489 16.533 4.238 1.00 87.81 470 ARG A N 1
ATOM 3564 C CA . ARG A 1 470 ? -4.403 16.883 3.142 1.00 87.81 470 ARG A CA 1
ATOM 3565 C C . ARG A 1 470 ? -5.691 17.551 3.604 1.00 87.81 470 ARG A C 1
ATOM 3567 O O . ARG A 1 470 ? -6.125 18.550 3.042 1.00 87.81 470 ARG A O 1
ATOM 3574 N N . ASP A 1 471 ? -6.363 16.923 4.559 1.00 84.81 471 ASP A N 1
ATOM 3575 C CA . ASP A 1 471 ? -7.740 17.248 4.932 1.00 84.81 471 ASP A CA 1
ATOM 3576 C C . ASP A 1 471 ? -7.829 18.047 6.235 1.00 84.81 471 ASP A C 1
ATOM 3578 O O . ASP A 1 471 ? -8.920 18.421 6.667 1.00 84.81 471 ASP A O 1
ATOM 3582 N N . GLY A 1 472 ? -6.684 18.315 6.863 1.00 88.00 472 GLY A N 1
ATOM 3583 C CA . GLY A 1 472 ? -6.603 18.959 8.160 1.00 88.00 472 GLY A CA 1
ATOM 3584 C C . GLY A 1 472 ? -7.170 18.106 9.298 1.00 88.00 472 GLY A C 1
ATOM 3585 O O . GLY A 1 472 ? -7.590 18.670 10.317 1.00 88.00 472 GLY A O 1
ATOM 3586 N N . LYS A 1 473 ? -7.213 16.773 9.139 1.00 86.88 473 LYS A N 1
ATOM 3587 C CA . LYS A 1 473 ? -7.714 15.815 10.146 1.00 86.88 473 LYS A CA 1
ATOM 3588 C C . LYS A 1 473 ? -6.724 14.715 10.493 1.00 86.88 473 LYS A C 1
ATOM 3590 O O . LYS A 1 473 ? -6.707 14.257 11.636 1.00 86.88 473 LYS A O 1
ATOM 3595 N N . MET A 1 474 ? -5.949 14.258 9.514 1.00 88.19 474 MET A N 1
ATOM 3596 C CA . MET A 1 474 ? -5.000 13.159 9.683 1.00 88.19 474 MET A CA 1
ATOM 3597 C C . MET A 1 474 ? -3.711 13.404 8.912 1.00 88.19 474 MET A C 1
ATOM 3599 O O . MET A 1 474 ? -3.690 14.152 7.935 1.00 88.19 474 MET A O 1
ATOM 3603 N N . VAL A 1 475 ? -2.647 12.727 9.338 1.00 92.19 475 VAL A N 1
ATOM 3604 C CA . VAL A 1 475 ? -1.382 12.698 8.602 1.00 92.19 475 VAL A CA 1
ATOM 3605 C C . VAL A 1 475 ? -1.610 12.139 7.194 1.00 92.19 475 VAL A C 1
ATOM 3607 O O . VAL A 1 475 ? -2.378 11.184 7.015 1.00 92.19 475 VAL A O 1
ATOM 3610 N N . THR A 1 476 ? -0.906 12.681 6.205 1.00 90.19 476 THR A N 1
ATOM 3611 C CA . THR A 1 476 ? -0.883 12.187 4.827 1.00 90.19 476 THR A CA 1
ATOM 3612 C C . THR A 1 476 ? 0.531 12.215 4.263 1.00 90.19 476 THR A C 1
ATOM 3614 O O . THR A 1 476 ? 1.103 13.280 4.101 1.00 90.19 476 THR A O 1
ATOM 3617 N N . ILE A 1 477 ? 1.103 11.039 3.978 1.00 91.25 477 ILE A N 1
ATOM 3618 C CA . ILE A 1 477 ? 2.442 10.875 3.387 1.00 91.25 477 ILE A CA 1
ATOM 3619 C C . ILE A 1 477 ? 2.410 9.667 2.437 1.00 91.25 477 ILE A C 1
ATOM 3621 O O . ILE A 1 477 ? 1.993 8.579 2.856 1.00 91.25 477 ILE A O 1
ATOM 3625 N N . ASP A 1 478 ? 2.845 9.828 1.184 1.00 88.56 478 ASP A N 1
ATOM 3626 C CA . ASP A 1 478 ? 2.995 8.740 0.196 1.00 88.56 478 ASP A CA 1
ATOM 3627 C C . ASP A 1 478 ? 3.898 9.182 -0.981 1.00 88.56 478 ASP A C 1
ATOM 3629 O O . ASP A 1 478 ? 3.748 10.316 -1.444 1.00 88.56 478 ASP A O 1
ATOM 3633 N N . PRO A 1 479 ? 4.773 8.320 -1.546 1.00 91.06 479 PRO A N 1
ATOM 3634 C CA . PRO A 1 479 ? 5.183 6.981 -1.116 1.00 91.06 479 PRO A CA 1
ATOM 3635 C C . PRO A 1 479 ? 6.443 6.952 -0.248 1.00 91.06 479 PRO A C 1
ATOM 3637 O O . PRO A 1 479 ? 6.978 7.981 0.159 1.00 91.06 479 PRO A O 1
ATOM 3640 N N . GLY A 1 480 ? 6.860 5.734 0.097 1.00 95.88 480 GLY A N 1
ATOM 3641 C CA . GLY A 1 480 ? 8.150 5.454 0.705 1.00 95.88 480 GLY A CA 1
ATOM 3642 C C . GLY A 1 480 ? 8.109 4.180 1.547 1.00 95.88 480 GLY A C 1
ATOM 3643 O O . GLY A 1 480 ? 7.599 4.219 2.670 1.00 95.88 480 GLY A O 1
ATOM 3644 N N . TYR A 1 481 ? 8.625 3.074 1.008 1.00 97.00 481 TYR A N 1
ATOM 3645 C CA . TYR A 1 481 ? 8.530 1.726 1.590 1.00 97.00 481 TYR A CA 1
ATOM 3646 C C . TYR A 1 481 ? 9.902 1.033 1.653 1.00 97.00 481 TYR A C 1
ATOM 3648 O O . TYR A 1 481 ? 10.581 0.983 0.635 1.00 97.00 481 TYR A O 1
ATOM 3656 N N . MET A 1 482 ? 10.331 0.437 2.773 1.00 97.88 482 MET A N 1
ATOM 3657 C CA . MET A 1 482 ? 11.563 -0.386 2.721 1.00 97.88 482 MET A CA 1
ATOM 3658 C C . MET A 1 482 ? 11.297 -1.692 1.979 1.00 97.88 482 MET A C 1
ATOM 3660 O O . MET A 1 482 ? 11.924 -1.969 0.957 1.00 97.88 482 MET A O 1
ATOM 3664 N N . LEU A 1 483 ? 10.315 -2.447 2.471 1.00 97.62 483 LEU A N 1
ATOM 3665 C CA . LEU A 1 483 ? 9.797 -3.648 1.831 1.00 97.62 483 LEU A CA 1
ATOM 3666 C C . LEU A 1 483 ? 8.320 -3.460 1.515 1.00 97.62 483 LEU A C 1
ATOM 3668 O O . LEU A 1 483 ? 7.579 -2.894 2.324 1.00 97.62 483 LEU A O 1
ATOM 3672 N N . TRP A 1 484 ? 7.881 -3.926 0.352 1.00 95.06 484 TRP A N 1
ATOM 3673 C CA . TRP A 1 484 ? 6.479 -3.807 -0.027 1.00 95.06 484 TRP A CA 1
ATOM 3674 C C . TRP A 1 484 ? 5.993 -4.951 -0.909 1.00 95.06 484 TRP A C 1
ATOM 3676 O O . TRP A 1 484 ? 6.747 -5.586 -1.640 1.00 95.06 484 TRP A O 1
ATOM 3686 N N . THR A 1 485 ? 4.694 -5.191 -0.863 1.00 92.88 485 THR A N 1
ATOM 3687 C CA . THR A 1 485 ? 3.973 -6.005 -1.842 1.00 92.88 485 THR A CA 1
ATOM 3688 C C . THR A 1 485 ? 2.830 -5.174 -2.405 1.00 92.88 485 THR A C 1
ATOM 3690 O O . THR A 1 485 ? 2.334 -4.254 -1.749 1.00 92.88 485 THR A O 1
ATOM 3693 N N . SER A 1 486 ? 2.444 -5.441 -3.645 1.00 88.38 486 SER A N 1
ATOM 3694 C CA . SER A 1 486 ? 1.316 -4.791 -4.298 1.00 88.38 486 SER A CA 1
ATOM 3695 C C . SER A 1 486 ? 0.010 -5.530 -4.016 1.00 88.38 486 SER A C 1
ATOM 3697 O O . SER A 1 486 ? -0.024 -6.558 -3.352 1.00 88.38 486 SER A O 1
ATOM 3699 N N . ARG A 1 487 ? -1.082 -4.994 -4.557 1.00 83.56 487 ARG A N 1
ATOM 3700 C CA . ARG A 1 487 ? -2.432 -5.567 -4.473 1.00 83.56 487 ARG A CA 1
ATOM 3701 C C . ARG A 1 487 ? -2.729 -6.601 -5.567 1.00 83.56 487 ARG A C 1
ATOM 3703 O O . ARG A 1 487 ? -3.846 -7.100 -5.631 1.00 83.56 487 ARG A O 1
ATOM 3710 N N . TYR A 1 488 ? -1.780 -6.831 -6.471 1.00 87.50 488 TYR A N 1
ATOM 3711 C CA . TYR A 1 488 ? -1.926 -7.680 -7.646 1.00 87.50 488 TYR A CA 1
ATOM 3712 C C . TYR A 1 488 ? -1.496 -9.119 -7.319 1.00 87.50 488 TYR A C 1
ATOM 3714 O O . TYR A 1 488 ? -0.514 -9.339 -6.617 1.00 87.50 488 TYR A O 1
ATOM 3722 N N . MET A 1 489 ? -2.235 -10.097 -7.843 1.00 86.12 489 MET A N 1
ATOM 3723 C CA . MET A 1 489 ? -2.089 -11.518 -7.509 1.00 86.12 489 MET A CA 1
ATOM 3724 C C . MET A 1 489 ? -1.414 -12.311 -8.644 1.00 86.12 489 MET A C 1
ATOM 3726 O O . MET A 1 489 ? -1.533 -11.934 -9.802 1.00 86.12 489 MET A O 1
ATOM 3730 N N . PRO A 1 490 ? -0.739 -13.438 -8.399 1.00 85.94 490 PRO A N 1
ATOM 3731 C CA . PRO A 1 490 ? -0.551 -14.073 -7.107 1.00 85.94 490 PRO A CA 1
ATOM 3732 C C . PRO A 1 490 ? 0.454 -13.326 -6.228 1.00 85.94 490 PRO A C 1
ATOM 3734 O O . PRO A 1 490 ? 1.398 -12.698 -6.709 1.00 85.94 490 PRO A O 1
ATOM 3737 N N . MET A 1 491 ? 0.217 -13.426 -4.924 1.00 87.94 491 MET A N 1
ATOM 3738 C CA . MET A 1 491 ? 1.106 -12.976 -3.859 1.00 87.94 491 MET A CA 1
ATOM 3739 C C . MET A 1 491 ? 1.109 -14.075 -2.797 1.00 87.94 491 MET A C 1
ATOM 3741 O O . MET A 1 491 ? 0.254 -14.096 -1.909 1.00 87.94 491 MET A O 1
ATOM 3745 N N . VAL A 1 492 ? 1.990 -15.063 -2.962 1.00 84.50 492 VAL A N 1
ATOM 3746 C CA . VAL A 1 492 ? 1.969 -16.300 -2.164 1.00 84.50 492 VAL A CA 1
ATOM 3747 C C . VAL A 1 492 ? 3.370 -16.643 -1.675 1.00 84.50 492 VAL A C 1
ATOM 3749 O O . VAL A 1 492 ? 4.340 -16.531 -2.427 1.00 84.50 492 VAL A O 1
ATOM 3752 N N . SER A 1 493 ? 3.475 -17.075 -0.416 1.00 85.56 493 SER A N 1
ATOM 3753 C CA . SER A 1 493 ? 4.738 -17.501 0.203 1.00 85.56 493 SER A CA 1
ATOM 3754 C C . SER A 1 493 ? 5.818 -16.416 0.131 1.00 85.56 493 SER A C 1
ATOM 3756 O O . SER A 1 493 ? 6.913 -16.628 -0.394 1.00 85.56 493 SER A O 1
ATOM 3758 N N . VAL A 1 494 ? 5.488 -15.224 0.636 1.00 89.75 494 VAL A N 1
ATOM 3759 C CA . VAL A 1 494 ? 6.418 -14.089 0.723 1.00 89.75 494 VAL A CA 1
ATOM 3760 C C . VAL A 1 494 ? 7.039 -14.045 2.114 1.00 89.75 494 VAL A C 1
ATOM 3762 O O . VAL A 1 494 ? 6.334 -13.931 3.115 1.00 89.75 494 VAL A O 1
ATOM 3765 N N . VAL A 1 495 ? 8.365 -14.091 2.182 1.00 91.50 495 VAL A N 1
ATOM 3766 C CA . VAL A 1 495 ? 9.141 -14.113 3.421 1.00 91.50 495 VAL A CA 1
ATOM 3767 C C . VAL A 1 495 ? 10.076 -12.911 3.468 1.00 91.50 495 VAL A C 1
ATOM 3769 O O . VAL A 1 495 ? 11.034 -12.812 2.707 1.00 91.50 495 VAL A O 1
ATOM 3772 N N . PHE A 1 496 ? 9.832 -12.009 4.410 1.00 95.75 496 PHE A N 1
ATOM 3773 C CA . PHE A 1 496 ? 10.719 -10.908 4.763 1.00 95.75 496 PHE A CA 1
ATOM 3774 C C . PHE A 1 496 ? 11.337 -11.205 6.122 1.00 95.75 496 PHE A C 1
ATOM 3776 O O . PHE A 1 496 ? 10.661 -11.084 7.147 1.00 95.75 496 PHE A O 1
ATOM 3783 N N . THR A 1 497 ? 12.608 -11.608 6.152 1.00 92.62 497 THR A N 1
ATOM 3784 C CA . THR A 1 497 ? 13.246 -12.045 7.398 1.00 92.62 497 THR A CA 1
ATOM 3785 C C . THR A 1 497 ? 14.613 -11.424 7.652 1.00 92.62 497 THR A C 1
ATOM 3787 O O . THR A 1 497 ? 15.429 -11.344 6.750 1.00 92.62 497 THR A O 1
ATOM 3790 N N . ASN A 1 498 ? 14.907 -11.029 8.892 1.00 91.25 498 ASN A N 1
ATOM 3791 C CA . ASN A 1 498 ? 16.238 -10.566 9.316 1.00 91.25 498 ASN A CA 1
ATOM 3792 C C . ASN A 1 498 ? 16.809 -9.412 8.465 1.00 91.25 498 ASN A C 1
ATOM 3794 O O . ASN A 1 498 ? 17.982 -9.429 8.083 1.00 91.25 498 ASN A O 1
ATOM 3798 N N . ASN A 1 499 ? 15.970 -8.424 8.137 1.00 96.19 499 ASN A N 1
ATOM 3799 C CA . ASN A 1 499 ? 16.380 -7.219 7.415 1.00 96.19 499 ASN A CA 1
ATOM 3800 C C . ASN A 1 499 ? 16.376 -5.991 8.333 1.00 96.19 499 ASN A C 1
ATOM 3802 O O . ASN A 1 499 ? 15.464 -5.804 9.142 1.00 96.19 499 ASN A O 1
ATOM 3806 N N . HIS A 1 500 ? 17.358 -5.111 8.179 1.00 96.88 500 HIS A N 1
ATOM 3807 C CA . HIS A 1 500 ? 17.552 -3.955 9.044 1.00 96.88 500 HIS A CA 1
ATOM 3808 C C . HIS A 1 500 ? 17.697 -2.676 8.224 1.00 96.88 500 HIS A C 1
ATOM 3810 O O . HIS A 1 500 ? 18.579 -2.557 7.383 1.00 96.88 500 HIS A O 1
ATOM 3816 N N . PHE A 1 501 ? 16.839 -1.699 8.500 1.00 98.38 501 PHE A N 1
ATOM 3817 C CA . PHE A 1 501 ? 16.677 -0.499 7.688 1.00 98.38 501 PHE A CA 1
ATOM 3818 C C . PHE A 1 501 ? 16.813 0.788 8.508 1.00 98.38 501 PHE A C 1
ATOM 3820 O O . PHE A 1 501 ? 16.714 0.786 9.738 1.00 98.38 501 PHE A O 1
ATOM 3827 N N . GLY A 1 502 ? 17.008 1.905 7.809 1.00 97.81 502 GLY A N 1
ATOM 3828 C CA . GLY A 1 502 ? 16.922 3.260 8.341 1.00 97.81 502 GLY A CA 1
ATOM 3829 C C . GLY A 1 502 ? 15.482 3.780 8.437 1.00 97.81 502 GLY A C 1
ATOM 3830 O O . GLY A 1 502 ? 14.664 3.249 9.197 1.00 97.81 502 GLY A O 1
ATOM 3831 N N . THR A 1 503 ? 15.185 4.875 7.727 1.00 97.38 503 THR A N 1
ATOM 3832 C CA . THR A 1 503 ? 13.908 5.607 7.837 1.00 97.38 503 THR A CA 1
ATOM 3833 C C . THR A 1 503 ? 13.178 5.727 6.502 1.00 97.38 503 THR A C 1
ATOM 3835 O O . THR A 1 503 ? 13.689 6.320 5.556 1.00 97.38 503 THR A O 1
ATOM 3838 N N . ALA A 1 504 ? 11.948 5.227 6.439 1.00 97.88 504 ALA A N 1
ATOM 3839 C CA . ALA A 1 504 ? 11.060 5.415 5.296 1.00 97.88 504 ALA A CA 1
ATOM 3840 C C . ALA A 1 504 ? 10.035 6.525 5.569 1.00 97.88 504 ALA A C 1
ATOM 3842 O O . ALA A 1 504 ? 9.624 6.750 6.706 1.00 97.88 504 ALA A O 1
ATOM 3843 N N . ALA A 1 505 ? 9.561 7.203 4.531 1.00 96.88 505 ALA A N 1
ATOM 3844 C CA . ALA A 1 505 ? 8.513 8.208 4.672 1.00 96.88 505 ALA A CA 1
ATOM 3845 C C . ALA A 1 505 ? 7.198 7.584 5.151 1.00 96.88 505 ALA A C 1
ATOM 3847 O O . ALA A 1 505 ? 6.568 8.074 6.089 1.00 96.88 505 ALA A O 1
ATOM 3848 N N . ARG A 1 506 ? 6.792 6.467 4.530 1.00 95.69 506 ARG A N 1
ATOM 3849 C CA . ARG A 1 506 ? 5.471 5.878 4.751 1.00 95.69 506 ARG A CA 1
ATOM 3850 C C . ARG A 1 506 ? 5.513 4.593 5.560 1.00 95.69 506 ARG A C 1
ATOM 3852 O O . ARG A 1 506 ? 4.852 4.554 6.593 1.00 95.69 506 ARG A O 1
ATOM 3859 N N . LYS A 1 507 ? 6.224 3.548 5.120 1.00 96.88 507 LYS A N 1
ATOM 3860 C CA . LYS A 1 507 ? 6.209 2.238 5.799 1.00 96.88 507 LYS A CA 1
ATOM 3861 C C . LYS A 1 507 ? 7.584 1.593 5.880 1.00 96.88 507 LYS A C 1
ATOM 3863 O O . LYS A 1 507 ? 8.335 1.651 4.911 1.00 96.88 507 LYS A O 1
ATOM 3868 N N . VAL A 1 508 ? 7.891 0.913 6.988 1.00 98.12 508 VAL A N 1
ATOM 3869 C CA . VAL A 1 508 ? 9.022 -0.032 6.969 1.00 98.12 508 VAL A CA 1
ATOM 3870 C C . VAL A 1 508 ? 8.614 -1.212 6.098 1.00 98.12 508 VAL A C 1
ATOM 3872 O O . VAL A 1 508 ? 9.273 -1.488 5.104 1.00 98.12 508 VAL A O 1
ATOM 3875 N N . ILE A 1 509 ? 7.483 -1.849 6.410 1.00 97.69 509 ILE A N 1
ATOM 3876 C CA . ILE A 1 509 ? 6.984 -2.995 5.643 1.00 97.69 509 ILE A CA 1
ATOM 3877 C C . ILE A 1 509 ? 5.519 -2.785 5.263 1.00 97.69 509 ILE A C 1
ATOM 3879 O O . ILE A 1 509 ? 4.684 -2.465 6.116 1.00 97.69 509 ILE A O 1
ATOM 3883 N N . ASP A 1 510 ? 5.222 -2.980 3.980 1.00 93.38 510 ASP A N 1
ATOM 3884 C CA . ASP A 1 510 ? 3.870 -3.061 3.431 1.00 93.38 510 ASP A CA 1
ATOM 3885 C C . ASP A 1 510 ? 3.565 -4.480 2.946 1.00 93.38 510 ASP A C 1
ATOM 3887 O O . ASP A 1 510 ? 4.245 -4.999 2.060 1.00 93.38 510 ASP A O 1
ATOM 3891 N N . ALA A 1 511 ? 2.528 -5.102 3.495 1.00 89.75 511 ALA A N 1
ATOM 3892 C CA . ALA A 1 511 ? 2.024 -6.378 3.006 1.00 89.75 511 ALA A CA 1
ATOM 3893 C C . ALA A 1 511 ? 0.581 -6.224 2.527 1.00 89.75 511 ALA A C 1
ATOM 3895 O O . ALA A 1 511 ? -0.365 -6.272 3.313 1.00 89.75 511 ALA A O 1
ATOM 3896 N N . HIS A 1 512 ? 0.412 -6.001 1.230 1.00 82.44 512 HIS A N 1
ATOM 3897 C CA . HIS A 1 512 ? -0.888 -6.099 0.595 1.00 82.44 512 HIS A CA 1
ATOM 3898 C C . HIS A 1 512 ? -1.319 -7.570 0.468 1.00 82.44 512 HIS A C 1
ATOM 3900 O O . HIS A 1 512 ? -0.539 -8.482 0.728 1.00 82.44 512 HIS A O 1
ATOM 3906 N N . THR A 1 513 ? -2.607 -7.773 0.185 1.00 72.00 513 THR A N 1
ATOM 3907 C CA . THR A 1 513 ? -3.291 -9.073 0.264 1.00 72.00 513 THR A CA 1
ATOM 3908 C C . THR A 1 513 ? -2.494 -10.206 -0.387 1.00 72.00 513 THR A C 1
ATOM 3910 O O . THR A 1 513 ? -1.934 -10.049 -1.468 1.00 72.00 513 THR A O 1
ATOM 3913 N N . GLY A 1 514 ? -2.441 -11.347 0.291 1.00 77.12 514 GLY A N 1
ATOM 3914 C CA . GLY A 1 514 ? -1.735 -12.544 -0.143 1.00 77.12 514 GLY A CA 1
ATOM 3915 C C . GLY A 1 514 ? -1.820 -13.628 0.921 1.00 77.12 514 GLY A C 1
ATOM 3916 O O . GLY A 1 514 ? -2.352 -13.386 2.008 1.00 77.12 514 GLY A O 1
ATOM 3917 N N . ASN A 1 515 ? -1.310 -14.815 0.613 1.00 80.31 515 ASN A N 1
ATOM 3918 C CA . ASN A 1 515 ? -1.315 -15.936 1.547 1.00 80.31 515 ASN A CA 1
ATOM 3919 C C . ASN A 1 515 ? 0.104 -16.398 1.885 1.00 80.31 515 ASN A C 1
ATOM 3921 O O . ASN A 1 515 ? 1.028 -16.282 1.078 1.00 80.31 515 ASN A O 1
ATOM 3925 N N . ASP A 1 516 ? 0.266 -16.913 3.100 1.00 82.81 516 ASP A N 1
ATOM 3926 C CA . ASP A 1 516 ? 1.539 -17.386 3.648 1.00 82.81 516 ASP A CA 1
ATOM 3927 C C . ASP A 1 516 ? 2.624 -16.297 3.674 1.00 82.81 516 ASP A C 1
ATOM 3929 O O . ASP A 1 516 ? 3.775 -16.511 3.289 1.00 82.81 516 ASP A O 1
ATOM 3933 N N . ILE A 1 517 ? 2.251 -15.100 4.142 1.00 89.12 517 ILE A N 1
ATOM 3934 C CA . ILE A 1 517 ? 3.184 -13.976 4.304 1.00 89.12 517 ILE A CA 1
ATOM 3935 C C . ILE A 1 517 ? 3.862 -14.055 5.676 1.00 89.12 517 ILE A C 1
ATOM 3937 O O . ILE A 1 517 ? 3.202 -14.065 6.719 1.00 89.12 517 ILE A O 1
ATOM 3941 N N . THR A 1 518 ? 5.193 -14.055 5.691 1.00 92.12 518 THR A N 1
ATOM 3942 C CA . THR A 1 518 ? 6.011 -14.094 6.910 1.00 92.12 518 THR A CA 1
ATOM 3943 C C . THR A 1 518 ? 6.899 -12.860 7.001 1.00 92.12 518 THR A C 1
ATOM 3945 O O . THR A 1 518 ? 7.677 -12.572 6.099 1.00 92.12 518 THR A O 1
ATOM 3948 N N . ILE A 1 519 ? 6.799 -12.133 8.112 1.00 97.12 519 ILE A N 1
ATOM 3949 C CA . ILE A 1 519 ? 7.559 -10.920 8.412 1.00 97.12 519 ILE A CA 1
ATOM 3950 C C . ILE A 1 519 ? 8.234 -11.117 9.769 1.00 97.12 519 ILE A C 1
ATOM 3952 O O . ILE A 1 519 ? 7.594 -10.956 10.815 1.00 97.12 519 ILE A O 1
ATOM 3956 N N . THR A 1 520 ? 9.515 -11.489 9.771 1.00 94.56 520 THR A N 1
ATOM 3957 C CA . THR A 1 520 ? 10.213 -11.905 10.996 1.00 94.56 520 THR A CA 1
ATOM 3958 C C . THR A 1 520 ? 11.581 -11.278 11.217 1.00 94.56 520 THR A C 1
ATOM 3960 O O . THR A 1 520 ? 12.390 -11.202 10.308 1.00 94.56 520 THR A O 1
ATOM 3963 N N . GLY A 1 521 ? 11.897 -10.854 12.441 1.00 92.06 521 GLY A N 1
ATOM 3964 C CA . GLY A 1 521 ? 13.263 -10.410 12.766 1.00 92.06 521 GLY A CA 1
ATOM 3965 C C . GLY A 1 521 ? 13.708 -9.115 12.073 1.00 92.06 521 GLY A C 1
ATOM 3966 O O . GLY A 1 521 ? 14.902 -8.829 12.029 1.00 92.06 521 GLY A O 1
ATOM 3967 N N . ASN A 1 522 ? 12.787 -8.333 11.502 1.00 97.56 522 ASN A N 1
ATOM 3968 C CA . ASN A 1 522 ? 13.133 -7.107 10.785 1.00 97.56 522 ASN A CA 1
ATOM 3969 C C . ASN A 1 522 ? 13.190 -5.898 11.725 1.00 97.56 522 ASN A C 1
ATOM 3971 O O . ASN A 1 522 ? 12.479 -5.844 12.732 1.00 97.56 522 ASN A O 1
ATOM 3975 N N . SER A 1 523 ? 13.968 -4.875 11.370 1.00 98.31 523 SER A N 1
ATOM 3976 C CA . SER A 1 523 ? 13.968 -3.599 12.090 1.00 98.31 523 SER A CA 1
ATOM 3977 C C . SER A 1 523 ? 14.014 -2.383 11.181 1.00 98.31 523 SER A C 1
ATOM 3979 O O . SER A 1 523 ? 14.655 -2.410 10.136 1.00 98.31 523 SER A O 1
ATOM 3981 N N . GLY A 1 524 ? 13.415 -1.283 11.620 1.00 98.19 524 GLY A N 1
ATOM 3982 C CA . GLY A 1 524 ? 13.480 -0.008 10.913 1.00 98.19 524 GLY A CA 1
ATOM 3983 C C . GLY A 1 524 ? 12.502 1.011 11.475 1.00 98.19 524 GLY A C 1
ATOM 3984 O O . GLY A 1 524 ? 11.800 0.758 12.459 1.00 98.19 524 GLY A O 1
ATOM 3985 N N . SER A 1 525 ? 12.445 2.173 10.835 1.00 98.25 525 SER A N 1
ATOM 3986 C CA . SER A 1 525 ? 11.513 3.235 11.203 1.00 98.25 525 SER A CA 1
ATOM 3987 C C . SER A 1 525 ? 10.791 3.817 9.998 1.00 98.25 525 SER A C 1
ATOM 3989 O O . SER A 1 525 ? 11.330 3.829 8.892 1.00 98.25 525 SER A O 1
ATOM 3991 N N . ALA A 1 526 ? 9.575 4.315 10.202 1.00 97.75 526 ALA A N 1
ATOM 3992 C CA . ALA A 1 526 ? 8.889 5.088 9.182 1.00 97.75 526 ALA A CA 1
ATOM 3993 C C . ALA A 1 526 ? 8.019 6.205 9.752 1.00 97.75 526 ALA A C 1
ATOM 3995 O O . ALA A 1 526 ? 7.540 6.105 10.880 1.00 97.75 526 ALA A O 1
ATOM 3996 N N . GLY A 1 527 ? 7.778 7.245 8.951 1.00 96.00 527 GLY A N 1
ATOM 3997 C CA . GLY A 1 527 ? 6.913 8.369 9.314 1.00 96.00 527 GLY A CA 1
ATOM 3998 C C . GLY A 1 527 ? 5.484 7.946 9.640 1.00 96.00 527 GLY A C 1
ATOM 3999 O O . GLY A 1 527 ? 4.915 8.428 10.615 1.00 96.00 527 GLY A O 1
ATOM 4000 N N . TYR A 1 528 ? 4.917 6.998 8.887 1.00 95.75 528 TYR A N 1
ATOM 4001 C CA . TYR A 1 528 ? 3.521 6.597 9.067 1.00 95.75 528 TYR A CA 1
ATOM 4002 C C . TYR A 1 528 ? 3.344 5.247 9.769 1.00 95.75 528 TYR A C 1
ATOM 4004 O O . TYR A 1 528 ? 2.867 5.218 10.900 1.00 95.75 528 TYR A O 1
ATOM 4012 N N . TYR A 1 529 ? 3.717 4.136 9.130 1.00 96.75 529 TYR A N 1
ATOM 4013 C CA . TYR A 1 529 ? 3.498 2.774 9.624 1.00 96.75 529 TYR A CA 1
ATOM 4014 C C . TYR A 1 529 ? 4.828 2.056 9.877 1.00 96.75 529 TYR A C 1
ATOM 4016 O O . TYR A 1 529 ? 5.660 1.986 8.981 1.00 96.75 529 TYR A O 1
ATOM 4024 N N . GLY A 1 530 ? 5.016 1.427 11.036 1.00 97.50 530 GLY A N 1
ATOM 4025 C CA . GLY A 1 530 ? 6.080 0.432 11.190 1.00 97.50 530 GLY A CA 1
ATOM 4026 C C . GLY A 1 530 ? 5.830 -0.726 10.220 1.00 97.50 530 GLY A C 1
ATOM 4027 O O . GLY A 1 530 ? 6.510 -0.868 9.208 1.00 97.50 530 GLY A O 1
ATOM 4028 N N . ILE A 1 531 ? 4.779 -1.498 10.478 1.00 97.88 531 ILE A N 1
ATOM 4029 C CA . ILE A 1 531 ? 4.299 -2.571 9.602 1.00 97.88 531 ILE A CA 1
ATOM 4030 C C . ILE A 1 531 ? 2.821 -2.321 9.309 1.00 97.88 531 ILE A C 1
ATOM 4032 O O . ILE A 1 531 ? 2.042 -2.040 10.221 1.00 97.88 531 ILE A O 1
ATOM 4036 N N . SER A 1 532 ? 2.423 -2.416 8.044 1.00 94.38 532 SER A N 1
ATOM 4037 C CA . SER A 1 532 ? 1.018 -2.360 7.639 1.00 94.38 532 SER A CA 1
ATOM 4038 C C . SER A 1 532 ? 0.693 -3.584 6.804 1.00 94.38 532 SER A C 1
ATOM 4040 O O . SER A 1 532 ? 1.419 -3.869 5.854 1.00 94.38 532 SER A O 1
ATOM 4042 N N . VAL A 1 533 ? -0.383 -4.288 7.145 1.00 90.38 533 VAL A N 1
ATOM 4043 C CA . VAL A 1 533 ? -0.869 -5.420 6.354 1.00 90.38 533 VAL A CA 1
ATOM 4044 C C . VAL A 1 533 ? -2.329 -5.233 5.958 1.00 90.38 533 VAL A C 1
ATOM 4046 O O . VAL A 1 533 ? -3.084 -4.512 6.621 1.00 90.38 533 VAL A O 1
ATOM 4049 N N . VAL A 1 534 ? -2.712 -5.870 4.856 1.00 85.31 534 VAL A N 1
ATOM 4050 C CA . VAL A 1 534 ? -4.058 -5.830 4.277 1.00 85.31 534 VAL A CA 1
ATOM 4051 C C . VAL A 1 534 ? -4.616 -7.246 4.277 1.00 85.31 534 VAL A C 1
ATOM 4053 O O . VAL A 1 534 ? -4.183 -8.089 3.497 1.00 85.31 534 VAL A O 1
ATOM 4056 N N . ILE A 1 535 ? -5.576 -7.505 5.164 1.00 80.75 535 ILE A N 1
ATOM 4057 C CA . ILE A 1 535 ? -6.163 -8.844 5.332 1.00 80.75 535 ILE A CA 1
ATOM 4058 C C . ILE A 1 535 ? -7.206 -9.119 4.246 1.00 80.75 535 ILE A C 1
ATOM 4060 O O . ILE A 1 535 ? -7.240 -10.205 3.685 1.00 80.75 535 ILE A O 1
ATOM 4064 N N . GLU A 1 536 ? -8.041 -8.130 3.919 1.00 75.50 536 GLU A N 1
ATOM 4065 C CA . GLU A 1 536 ? -9.059 -8.231 2.871 1.00 75.50 536 GLU A CA 1
ATOM 4066 C C . GLU A 1 536 ? -8.840 -7.113 1.852 1.00 75.50 536 GLU A C 1
ATOM 4068 O O . GLU A 1 536 ? -8.785 -5.942 2.224 1.00 75.50 536 GLU A O 1
ATOM 4073 N N . GLU A 1 537 ? -8.735 -7.449 0.568 1.00 71.75 537 GLU A N 1
ATOM 4074 C CA . GLU A 1 537 ? -8.435 -6.475 -0.484 1.00 71.75 537 GLU A CA 1
ATOM 4075 C C . GLU A 1 537 ? -9.306 -6.695 -1.705 1.00 71.75 537 GLU A C 1
ATOM 4077 O O . GLU A 1 537 ? -9.344 -7.776 -2.277 1.00 71.75 537 GLU A O 1
ATOM 4082 N N . THR A 1 538 ? -9.949 -5.626 -2.153 1.00 63.78 538 THR A N 1
ATOM 4083 C CA . THR A 1 538 ? -10.860 -5.625 -3.302 1.00 63.78 538 THR A CA 1
ATOM 4084 C C . THR A 1 538 ? -10.229 -6.153 -4.595 1.00 63.78 538 THR A C 1
ATOM 4086 O O . THR A 1 538 ? -10.918 -6.799 -5.384 1.00 63.78 538 THR A O 1
ATOM 4089 N N . PHE A 1 539 ? -8.920 -5.957 -4.780 1.00 62.16 539 PHE A N 1
ATOM 4090 C CA . PHE A 1 539 ? -8.168 -6.413 -5.956 1.00 62.16 539 PHE A CA 1
ATOM 4091 C C . PHE A 1 539 ? -7.854 -7.917 -5.979 1.00 62.16 539 PHE A C 1
ATOM 4093 O O . PHE A 1 539 ? -7.397 -8.402 -7.008 1.00 62.16 539 PHE A O 1
ATOM 4100 N N . ALA A 1 540 ? -8.143 -8.673 -4.913 1.00 63.75 540 ALA A N 1
ATOM 4101 C CA . ALA A 1 540 ? -8.036 -10.138 -4.928 1.00 63.75 540 ALA A CA 1
ATOM 4102 C C . ALA A 1 540 ? -9.157 -10.832 -5.734 1.00 63.75 540 ALA A C 1
ATOM 4104 O O . ALA A 1 540 ? -9.170 -12.057 -5.842 1.00 63.75 540 ALA A O 1
ATOM 4105 N N . SER A 1 541 ? -10.100 -10.058 -6.283 1.00 65.19 541 SER A N 1
ATOM 4106 C CA . SER A 1 541 ? -11.211 -10.534 -7.109 1.00 65.19 541 SER A CA 1
ATOM 4107 C C . SER A 1 541 ? -10.999 -10.172 -8.585 1.00 65.19 541 SER A C 1
ATOM 4109 O O . SER A 1 541 ? -10.401 -9.141 -8.901 1.00 65.19 541 SER A O 1
ATOM 4111 N N . GLN A 1 542 ? -11.475 -11.017 -9.506 1.00 57.62 542 GLN A N 1
ATOM 4112 C CA . GLN A 1 542 ? -11.129 -10.925 -10.932 1.00 57.62 542 GLN A CA 1
ATOM 4113 C C . GLN A 1 542 ? -11.599 -9.659 -11.661 1.00 57.62 542 GLN A C 1
ATOM 4115 O O . GLN A 1 542 ? -11.028 -9.391 -12.715 1.00 57.62 542 GLN A O 1
ATOM 4120 N N . ARG A 1 543 ? -12.588 -8.893 -11.154 1.00 51.03 543 ARG A N 1
ATOM 4121 C CA . ARG A 1 543 ? -13.034 -7.600 -11.743 1.00 51.03 543 ARG A CA 1
ATOM 4122 C C . ARG A 1 543 ? -14.139 -6.853 -10.976 1.00 51.03 543 ARG A C 1
ATOM 4124 O O . ARG A 1 543 ? -14.218 -5.640 -11.123 1.00 51.03 543 ARG A O 1
ATOM 4131 N N . ASP A 1 544 ? -14.944 -7.520 -10.145 1.00 51.22 544 ASP A N 1
ATOM 4132 C CA . ASP A 1 544 ? -16.041 -6.888 -9.394 1.00 51.22 544 ASP A CA 1
ATOM 4133 C C . ASP A 1 544 ? -15.874 -7.095 -7.888 1.00 51.22 544 ASP A C 1
ATOM 4135 O O . ASP A 1 544 ? -15.618 -8.210 -7.443 1.00 51.22 544 ASP A O 1
ATOM 4139 N N . ALA A 1 545 ? -16.106 -6.050 -7.084 1.00 46.66 545 ALA A N 1
ATOM 4140 C CA . ALA A 1 545 ? -15.901 -6.051 -5.627 1.00 46.66 545 ALA A CA 1
ATOM 4141 C C . ALA A 1 545 ? -16.643 -7.170 -4.849 1.00 46.66 545 ALA A C 1
ATOM 4143 O O . ALA A 1 545 ? -16.365 -7.367 -3.664 1.00 46.66 545 ALA A O 1
ATOM 4144 N N . GLY A 1 546 ? -17.569 -7.891 -5.497 1.00 51.06 546 GLY A N 1
ATOM 4145 C CA . GLY A 1 546 ? -18.314 -9.033 -4.960 1.00 51.06 546 GLY A CA 1
ATOM 4146 C C . GLY A 1 546 ? -17.905 -10.421 -5.485 1.00 51.06 546 GLY A C 1
ATOM 4147 O O . GLY A 1 546 ? -18.394 -11.405 -4.939 1.00 51.06 546 GLY A O 1
ATOM 4148 N N . ALA A 1 547 ? -17.026 -10.534 -6.487 1.00 59.75 547 ALA A N 1
ATOM 4149 C CA . ALA A 1 547 ? -16.579 -11.829 -7.017 1.00 59.75 547 ALA A CA 1
ATOM 4150 C C . ALA A 1 547 ? -15.679 -12.571 -6.006 1.00 59.75 547 ALA A C 1
ATOM 4152 O O . ALA A 1 547 ? -14.938 -11.907 -5.282 1.00 59.75 547 ALA A O 1
ATOM 4153 N N . PRO A 1 548 ? -15.724 -13.916 -5.922 1.00 60.50 548 PRO A N 1
ATOM 4154 C CA . PRO A 1 548 ? -14.889 -14.671 -4.989 1.00 60.50 548 PRO A CA 1
ATOM 4155 C C . PRO A 1 548 ? -13.398 -14.386 -5.209 1.00 60.50 548 PRO A C 1
ATOM 4157 O O . PRO A 1 548 ? -12.976 -14.029 -6.309 1.00 60.50 548 PRO A O 1
ATOM 4160 N N . ALA A 1 549 ? -12.604 -14.540 -4.147 1.00 63.00 549 ALA A N 1
ATOM 4161 C CA . ALA A 1 549 ? -11.154 -14.482 -4.267 1.00 63.00 549 ALA A CA 1
ATOM 4162 C C . ALA A 1 549 ? -10.646 -15.614 -5.168 1.00 63.00 549 ALA A C 1
ATOM 4164 O O . ALA A 1 549 ? -11.179 -16.727 -5.130 1.00 63.00 549 ALA A O 1
ATOM 4165 N N . GLU A 1 550 ? -9.584 -15.345 -5.924 1.00 65.06 550 GLU A N 1
ATOM 4166 C CA . GLU A 1 550 ? -8.920 -16.377 -6.717 1.00 65.06 550 GLU A CA 1
ATOM 4167 C C . GLU A 1 550 ? -8.382 -17.508 -5.838 1.00 65.06 550 GLU A C 1
ATOM 4169 O O . GLU A 1 550 ? -7.596 -17.293 -4.906 1.00 65.06 550 GLU A O 1
ATOM 4174 N N . THR A 1 551 ? -8.745 -18.742 -6.185 1.00 61.44 551 THR A N 1
ATOM 4175 C CA . THR A 1 551 ? -8.356 -19.941 -5.429 1.00 61.44 551 THR A CA 1
ATOM 4176 C C . THR A 1 551 ? -6.855 -20.216 -5.475 1.00 61.44 551 THR A C 1
ATOM 4178 O O . THR A 1 551 ? -6.330 -20.839 -4.557 1.00 61.44 551 THR A O 1
ATOM 4181 N N . SER A 1 552 ? -6.159 -19.740 -6.515 1.00 59.69 552 SER A N 1
ATOM 4182 C CA . SER A 1 552 ? -4.702 -19.867 -6.679 1.00 59.69 552 SER A CA 1
ATOM 4183 C C . SER A 1 552 ? -3.908 -19.066 -5.645 1.00 59.69 552 SER A C 1
ATOM 4185 O O . SER A 1 552 ? -2.731 -19.339 -5.432 1.00 59.69 552 SER A O 1
ATOM 4187 N N . SER A 1 553 ? -4.539 -18.077 -5.007 1.00 65.94 553 SER A N 1
ATOM 4188 C CA . SER A 1 553 ? -3.873 -17.187 -4.057 1.00 65.94 553 SER A CA 1
ATOM 4189 C C . SER A 1 553 ? -4.369 -17.319 -2.624 1.00 65.94 553 SER A C 1
ATOM 4191 O O . SER A 1 553 ? -3.601 -17.068 -1.704 1.00 65.94 553 SER A O 1
ATOM 4193 N N . PHE A 1 554 ? -5.627 -17.717 -2.422 1.00 67.56 554 PHE A N 1
ATOM 4194 C CA . PHE A 1 554 ? -6.221 -17.896 -1.096 1.00 67.56 554 PHE A CA 1
ATOM 4195 C C . PHE A 1 554 ? -6.822 -19.291 -0.971 1.00 67.56 554 PHE A C 1
ATOM 4197 O O . PHE A 1 554 ? -8.022 -19.503 -1.179 1.00 67.56 554 PHE A O 1
ATOM 4204 N N . TYR A 1 555 ? -5.976 -20.252 -0.607 1.00 54.16 555 TYR A N 1
ATOM 4205 C CA . TYR A 1 555 ? -6.421 -21.611 -0.331 1.00 54.16 555 TYR A CA 1
ATOM 4206 C C . TYR A 1 555 ? -7.431 -21.594 0.832 1.00 54.16 555 TYR A C 1
ATOM 4208 O O . TYR A 1 555 ? -7.206 -20.952 1.857 1.00 54.16 555 TYR A O 1
ATOM 4216 N N . TYR A 1 556 ? -8.596 -22.222 0.647 1.00 56.19 556 TYR A N 1
ATOM 4217 C CA . TYR A 1 556 ? -9.708 -22.236 1.617 1.00 56.19 556 TYR A CA 1
ATOM 4218 C C . TYR A 1 556 ? -10.232 -20.866 2.102 1.00 56.19 556 TYR A C 1
ATOM 4220 O O . TYR A 1 556 ? -10.873 -20.799 3.161 1.00 56.19 556 TYR A O 1
ATOM 4228 N N . GLN A 1 557 ? -9.999 -19.783 1.346 1.00 66.50 557 GLN A N 1
ATOM 4229 C CA . GLN A 1 557 ? -10.376 -18.413 1.737 1.00 66.50 557 GLN A CA 1
ATOM 4230 C C . GLN A 1 557 ? -9.749 -17.974 3.076 1.00 66.50 557 GLN A C 1
ATOM 4232 O O . GLN A 1 557 ? -10.370 -17.258 3.869 1.00 66.50 557 GLN A O 1
ATOM 4237 N N . GLU A 1 558 ? -8.520 -18.418 3.346 1.00 73.44 558 GLU A N 1
ATOM 4238 C CA . GLU A 1 558 ? -7.754 -18.029 4.530 1.00 73.44 558 GLU A CA 1
ATOM 4239 C C . GLU A 1 558 ? -6.626 -17.067 4.158 1.00 73.44 558 GLU A C 1
ATOM 4241 O O . GLU A 1 558 ? -5.896 -17.285 3.196 1.00 73.44 558 GLU A O 1
ATOM 4246 N N . SER A 1 559 ? -6.484 -16.000 4.943 1.00 79.44 559 SER A N 1
ATOM 4247 C CA . SER A 1 559 ? -5.333 -15.102 4.909 1.00 79.44 559 SER A CA 1
ATOM 4248 C C . SER A 1 559 ? -4.382 -15.487 6.041 1.00 79.44 559 SER A C 1
ATOM 4250 O O . SER A 1 559 ? -4.610 -15.110 7.196 1.00 79.44 559 SER A O 1
ATOM 4252 N N . ASN A 1 560 ? -3.315 -16.215 5.713 1.00 82.12 560 ASN A N 1
ATOM 4253 C CA . ASN A 1 560 ? -2.294 -16.640 6.668 1.00 82.12 560 ASN A CA 1
ATOM 4254 C C . ASN A 1 560 ? -1.135 -15.638 6.703 1.00 82.12 560 ASN A C 1
ATOM 4256 O O . ASN A 1 560 ? -0.432 -15.452 5.707 1.00 82.12 560 ASN A O 1
ATOM 4260 N N . MET A 1 561 ? -0.919 -14.996 7.856 1.00 89.00 561 MET A N 1
ATOM 4261 C CA . MET A 1 561 ? 0.193 -14.058 8.039 1.00 89.00 561 MET A CA 1
ATOM 4262 C C . MET A 1 561 ? 0.863 -14.218 9.402 1.00 89.00 561 MET A C 1
ATOM 4264 O O . MET A 1 561 ? 0.198 -14.337 10.434 1.00 89.00 561 MET A O 1
ATOM 4268 N N . THR A 1 562 ? 2.194 -14.152 9.417 1.00 93.31 562 THR A N 1
ATOM 4269 C CA . THR A 1 562 ? 2.998 -14.122 10.645 1.00 93.31 562 THR A CA 1
ATOM 4270 C C . THR A 1 562 ? 3.850 -12.861 10.690 1.00 93.31 562 THR A C 1
ATOM 4272 O O . THR A 1 562 ? 4.652 -12.616 9.799 1.00 93.31 562 THR A O 1
ATOM 4275 N N . ILE A 1 563 ? 3.707 -12.083 11.760 1.00 97.50 563 ILE A N 1
ATOM 4276 C CA . ILE A 1 563 ? 4.490 -10.887 12.072 1.00 97.50 563 ILE A CA 1
ATOM 4277 C C . ILE A 1 563 ? 5.148 -11.133 13.427 1.00 97.50 563 ILE A C 1
ATOM 4279 O O . ILE A 1 563 ? 4.493 -10.985 14.462 1.00 97.50 563 ILE A O 1
ATOM 4283 N N . ALA A 1 564 ? 6.416 -11.547 13.450 1.00 96.12 564 ALA A N 1
ATOM 4284 C CA . ALA A 1 564 ? 7.055 -11.927 14.708 1.00 96.12 564 ALA A CA 1
ATOM 4285 C C . ALA A 1 564 ? 8.488 -11.430 14.901 1.00 96.12 564 ALA A C 1
ATOM 4287 O O . ALA A 1 564 ? 9.258 -11.333 13.954 1.00 96.12 564 ALA A O 1
ATOM 4288 N N . ASN A 1 565 ? 8.879 -11.163 16.147 1.00 96.44 565 ASN A N 1
ATOM 4289 C CA . ASN A 1 565 ? 10.255 -10.796 16.505 1.00 96.44 565 ASN A CA 1
ATOM 4290 C C . ASN A 1 565 ? 10.795 -9.542 15.783 1.00 96.44 565 ASN A C 1
ATOM 4292 O O . ASN A 1 565 ? 12.003 -9.403 15.604 1.00 96.44 565 ASN A O 1
ATOM 4296 N N . ASN A 1 566 ? 9.931 -8.633 15.321 1.00 98.38 566 ASN A N 1
ATOM 4297 C CA . ASN A 1 566 ? 10.365 -7.406 14.647 1.00 98.38 566 ASN A CA 1
ATOM 4298 C C . ASN A 1 566 ? 10.620 -6.278 15.661 1.00 98.38 566 ASN A C 1
ATOM 4300 O O . ASN A 1 566 ? 9.966 -6.212 16.699 1.00 98.38 566 ASN A O 1
ATOM 4304 N N . ASN A 1 567 ? 11.521 -5.347 15.339 1.00 98.38 567 ASN A N 1
ATOM 4305 C CA . ASN A 1 567 ? 11.794 -4.135 16.118 1.00 98.38 567 ASN A CA 1
ATOM 4306 C C . ASN A 1 567 ? 11.551 -2.889 15.261 1.00 98.38 567 ASN A C 1
ATOM 4308 O O . ASN A 1 567 ? 12.443 -2.423 14.547 1.00 98.38 567 ASN A O 1
ATOM 4312 N N . VAL A 1 568 ? 10.330 -2.362 15.305 1.00 98.25 568 VAL A N 1
ATOM 4313 C CA . VAL A 1 568 ? 9.871 -1.324 14.372 1.00 98.25 568 VAL A CA 1
ATOM 4314 C C . VAL A 1 568 ? 9.371 -0.080 15.087 1.00 98.25 568 VAL A C 1
ATOM 4316 O O . VAL A 1 568 ? 8.808 -0.138 16.182 1.00 98.25 568 VAL A O 1
ATOM 4319 N N . MET A 1 569 ? 9.545 1.062 14.428 1.00 97.69 569 MET A N 1
ATOM 4320 C CA . MET A 1 569 ? 8.962 2.328 14.852 1.00 97.69 569 MET A CA 1
ATOM 4321 C C . MET A 1 569 ? 8.107 2.930 13.740 1.00 97.69 569 MET A C 1
ATOM 4323 O O . MET A 1 569 ? 8.593 3.125 12.630 1.00 97.69 569 MET A O 1
ATOM 4327 N N . GLY A 1 570 ? 6.863 3.283 14.046 1.00 97.19 570 GLY A N 1
ATOM 4328 C CA . GLY A 1 570 ? 6.039 4.118 13.175 1.00 97.19 570 GLY A CA 1
ATOM 4329 C C . GLY A 1 570 ? 5.761 5.465 13.823 1.00 97.19 570 GLY A C 1
ATOM 4330 O O . GLY A 1 570 ? 5.394 5.516 14.992 1.00 97.19 570 GLY A O 1
ATOM 4331 N N . GLY A 1 571 ? 5.911 6.563 13.087 1.00 94.88 571 GLY A N 1
ATOM 4332 C CA . GLY A 1 571 ? 5.576 7.895 13.594 1.00 94.88 571 GLY A CA 1
ATOM 4333 C C . GLY A 1 571 ? 4.090 8.024 13.926 1.00 94.88 571 GLY A C 1
ATOM 4334 O O . GLY A 1 571 ? 3.750 8.700 14.887 1.00 94.88 571 GLY A O 1
ATOM 4335 N N . VAL A 1 572 ? 3.208 7.300 13.226 1.00 94.56 572 VAL A N 1
ATOM 4336 C CA . VAL A 1 572 ? 1.772 7.248 13.539 1.00 94.56 572 VAL A CA 1
ATOM 4337 C C . VAL A 1 572 ? 1.397 5.880 14.119 1.00 94.56 572 VAL A C 1
ATOM 4339 O O . VAL A 1 572 ? 1.028 5.780 15.289 1.00 94.56 572 VAL A O 1
ATOM 4342 N N . TYR A 1 573 ? 1.547 4.810 13.342 1.00 95.81 573 TYR A N 1
ATOM 4343 C CA . TYR A 1 573 ? 1.121 3.454 13.690 1.00 95.81 573 TYR A CA 1
ATOM 4344 C C . TYR A 1 573 ? 2.308 2.493 13.796 1.00 95.81 573 TYR A C 1
ATOM 4346 O O . TYR A 1 573 ? 3.124 2.429 12.882 1.00 95.81 573 TYR A O 1
ATOM 4354 N N . GLY A 1 574 ? 2.381 1.682 14.849 1.00 97.25 574 GLY A N 1
ATOM 4355 C CA . GLY A 1 574 ? 3.383 0.623 14.979 1.00 97.25 574 GLY A CA 1
ATOM 4356 C C . GLY A 1 574 ? 3.108 -0.550 14.033 1.00 97.25 574 GLY A C 1
ATOM 4357 O O . GLY A 1 574 ? 3.780 -0.701 13.016 1.00 97.25 574 GLY A O 1
ATOM 4358 N N . VAL A 1 575 ? 2.094 -1.356 14.348 1.00 97.44 575 VAL A N 1
ATOM 4359 C CA . VAL A 1 575 ? 1.574 -2.462 13.533 1.00 97.44 575 VAL A CA 1
ATOM 4360 C C . VAL A 1 575 ? 0.103 -2.197 13.223 1.00 97.44 575 VAL A C 1
ATOM 4362 O O . VAL A 1 575 ? -0.743 -2.113 14.115 1.00 97.44 575 VAL A O 1
ATOM 4365 N N . HIS A 1 576 ? -0.209 -2.059 11.939 1.00 94.25 576 HIS A N 1
ATOM 4366 C CA . HIS A 1 576 ? -1.534 -1.716 11.442 1.00 94.25 576 HIS A CA 1
ATOM 4367 C C . HIS A 1 576 ? -2.111 -2.858 10.608 1.00 94.25 576 HIS A C 1
ATOM 4369 O O . HIS A 1 576 ? -1.598 -3.171 9.538 1.00 94.25 576 HIS A O 1
ATOM 4375 N N . LEU A 1 577 ? -3.206 -3.447 11.084 1.00 90.31 577 LEU A N 1
ATOM 4376 C CA . LEU A 1 577 ? -3.844 -4.617 10.468 1.00 90.31 577 LEU A CA 1
ATOM 4377 C C . LEU A 1 577 ? -5.177 -4.258 9.774 1.00 90.31 577 LEU A C 1
ATOM 4379 O O . LEU A 1 577 ? -5.912 -5.122 9.315 1.00 90.31 577 LEU A O 1
ATOM 4383 N N . ASN A 1 578 ? -5.505 -2.966 9.733 1.00 81.56 578 ASN A N 1
ATOM 4384 C CA . ASN A 1 578 ? -6.819 -2.428 9.377 1.00 81.56 578 ASN A CA 1
ATOM 4385 C C . ASN A 1 578 ? -6.995 -2.078 7.895 1.00 81.56 578 ASN A C 1
ATOM 4387 O O . ASN A 1 578 ? -8.078 -1.667 7.481 1.00 81.56 578 ASN A O 1
ATOM 4391 N N . ASN A 1 579 ? -5.931 -2.116 7.100 1.00 68.44 579 ASN A N 1
ATOM 4392 C CA . ASN A 1 579 ? -5.996 -1.609 5.736 1.00 68.44 579 ASN A CA 1
ATOM 4393 C C . ASN A 1 579 ? -6.891 -2.536 4.888 1.00 68.44 579 ASN A C 1
ATOM 4395 O O . ASN A 1 579 ? -6.726 -3.750 4.948 1.00 68.44 579 ASN A O 1
ATOM 4399 N N . GLY A 1 580 ? -7.862 -1.981 4.154 1.00 60.91 580 GLY A N 1
ATOM 4400 C CA . GLY A 1 580 ? -8.770 -2.723 3.257 1.00 60.91 580 GLY A CA 1
ATOM 4401 C C . GLY A 1 580 ? -9.858 -3.598 3.911 1.00 60.91 580 GLY A C 1
ATOM 4402 O O . GLY A 1 580 ? -10.870 -3.886 3.268 1.00 60.91 580 GLY A O 1
ATOM 4403 N N . ALA A 1 581 ? -9.718 -3.970 5.187 1.00 65.88 581 ALA A N 1
ATOM 4404 C CA . ALA A 1 581 ? -10.683 -4.815 5.889 1.00 65.88 581 ALA A CA 1
ATOM 4405 C C . ALA A 1 581 ? -11.926 -4.028 6.331 1.00 65.88 581 ALA A C 1
ATOM 4407 O O . ALA A 1 581 ? -11.825 -2.903 6.807 1.00 65.88 581 ALA A O 1
ATOM 4408 N N . THR A 1 582 ? -13.114 -4.627 6.193 1.00 71.12 582 THR A N 1
ATOM 4409 C CA . THR A 1 582 ? -14.342 -4.112 6.847 1.00 71.12 582 THR A CA 1
ATOM 4410 C C . THR A 1 582 ? -14.949 -5.123 7.816 1.00 71.12 582 THR A C 1
ATOM 4412 O O . THR A 1 582 ? -15.895 -4.793 8.528 1.00 71.12 582 THR A O 1
ATOM 4415 N N . GLY A 1 583 ? -14.378 -6.327 7.909 1.00 74.81 583 GLY A N 1
ATOM 4416 C CA . GLY A 1 583 ? -14.871 -7.386 8.783 1.00 74.81 583 GLY A CA 1
ATOM 4417 C C . GLY A 1 583 ? -15.787 -8.357 8.047 1.00 74.81 583 GLY A C 1
ATOM 4418 O O . GLY A 1 583 ? -16.589 -7.956 7.198 1.00 74.81 583 GLY A O 1
ATOM 4419 N N . ILE A 1 584 ? -15.734 -9.629 8.442 1.00 77.25 584 ILE A N 1
ATOM 4420 C CA . ILE A 1 584 ? -16.541 -10.720 7.876 1.00 77.25 584 ILE A CA 1
ATOM 4421 C C . ILE A 1 584 ? -18.027 -10.354 7.890 1.00 77.25 584 ILE A C 1
ATOM 4423 O O . ILE A 1 584 ? -18.723 -10.531 6.892 1.00 77.25 584 ILE A O 1
ATOM 4427 N N . LYS A 1 585 ? -18.521 -9.806 9.009 1.00 80.50 585 LYS A N 1
ATOM 4428 C CA . LYS A 1 585 ? -19.931 -9.428 9.144 1.00 80.50 585 LYS A CA 1
ATOM 4429 C C . LYS A 1 585 ? -20.319 -8.338 8.146 1.00 80.50 585 LYS A C 1
ATOM 4431 O O . LYS A 1 585 ? -21.284 -8.512 7.413 1.00 80.50 585 LYS A O 1
ATOM 4436 N N . ALA A 1 586 ? -19.573 -7.234 8.102 1.00 79.12 586 ALA A N 1
ATOM 4437 C CA . ALA A 1 586 ? -19.913 -6.106 7.236 1.00 79.12 586 ALA A CA 1
ATOM 4438 C C . ALA A 1 586 ? -19.867 -6.481 5.750 1.00 79.12 586 ALA A C 1
ATOM 4440 O O . ALA A 1 586 ? -20.655 -5.961 4.961 1.00 79.12 586 ALA A O 1
ATOM 4441 N N . ARG A 1 587 ? -18.967 -7.395 5.370 1.00 77.75 587 ARG A N 1
ATOM 4442 C CA . ARG A 1 587 ? -18.887 -7.927 4.006 1.00 77.75 587 ARG A CA 1
ATOM 4443 C C . ARG A 1 587 ? -20.051 -8.866 3.695 1.00 77.75 587 ARG A C 1
ATOM 4445 O O . ARG A 1 587 ? -20.724 -8.645 2.691 1.00 77.75 587 ARG A O 1
ATOM 4452 N N . LYS A 1 588 ? -20.377 -9.804 4.595 1.00 75.44 588 LYS A N 1
ATOM 4453 C CA . LYS A 1 588 ? -21.571 -10.665 4.482 1.00 75.44 588 LYS A CA 1
ATOM 4454 C C . LYS A 1 588 ? -22.864 -9.858 4.368 1.00 75.44 588 LYS A C 1
ATOM 4456 O O . LYS A 1 588 ? -23.650 -10.111 3.464 1.00 75.44 588 LYS A O 1
ATOM 4461 N N . ASP A 1 589 ? -23.050 -8.844 5.215 1.00 79.94 589 ASP A N 1
ATOM 4462 C CA . ASP A 1 589 ? -24.229 -7.963 5.191 1.00 79.94 589 ASP A CA 1
ATOM 4463 C C . ASP A 1 589 ? -24.391 -7.226 3.844 1.00 79.94 589 ASP A C 1
ATOM 4465 O O . ASP A 1 589 ? -25.494 -6.811 3.489 1.00 79.94 589 ASP A O 1
ATOM 4469 N N . ARG A 1 590 ? -23.290 -7.039 3.101 1.00 74.69 590 ARG A N 1
ATOM 4470 C CA . ARG A 1 590 ? -23.245 -6.383 1.784 1.00 74.69 590 ARG A CA 1
ATOM 4471 C C . ARG A 1 590 ? -23.192 -7.369 0.612 1.00 74.69 590 ARG A C 1
ATOM 4473 O O . ARG A 1 590 ? -23.087 -6.918 -0.524 1.00 74.69 590 ARG A O 1
ATOM 4480 N N . GLY A 1 591 ? -23.229 -8.680 0.864 1.00 71.88 591 GLY A N 1
ATOM 4481 C CA . GLY A 1 591 ? -23.078 -9.703 -0.176 1.00 71.88 591 GLY A CA 1
ATOM 4482 C C . GLY A 1 591 ? -21.701 -9.699 -0.851 1.00 71.88 591 GLY A C 1
ATOM 4483 O O . GLY A 1 591 ? -21.587 -10.072 -2.013 1.00 71.88 591 GLY A O 1
ATOM 4484 N N . LEU A 1 592 ? -20.661 -9.235 -0.154 1.00 73.56 592 LEU A N 1
ATOM 4485 C CA . LEU A 1 592 ? -19.287 -9.248 -0.652 1.00 73.56 592 LEU A CA 1
ATOM 4486 C C . LEU A 1 592 ? -18.573 -10.512 -0.156 1.00 73.56 592 LEU A C 1
ATOM 4488 O O . LEU A 1 592 ? -18.747 -10.915 0.998 1.00 73.56 592 LEU A O 1
ATOM 4492 N N . TRP A 1 593 ? -17.725 -11.103 -1.001 1.00 73.56 593 TRP A N 1
ATOM 4493 C CA . TRP A 1 593 ? -16.800 -12.174 -0.604 1.00 73.56 593 TRP A CA 1
ATOM 4494 C C . TRP A 1 593 ? -15.928 -11.732 0.579 1.00 73.56 593 TRP A C 1
ATOM 4496 O O . TRP A 1 593 ? -15.698 -10.538 0.736 1.00 73.56 593 TRP A O 1
ATOM 4506 N N . TRP A 1 594 ? -15.422 -12.646 1.403 1.00 74.38 594 TRP A N 1
ATOM 4507 C CA . TRP A 1 594 ? -14.653 -12.333 2.618 1.00 74.38 594 TRP A CA 1
ATOM 4508 C C . TRP A 1 594 ? -13.593 -13.410 2.882 1.00 74.38 594 TRP A C 1
ATOM 4510 O O . TRP A 1 594 ? -13.686 -14.504 2.327 1.00 74.38 594 TRP A O 1
ATOM 4520 N N . LEU A 1 595 ? -12.598 -13.103 3.723 1.00 75.25 595 LEU A N 1
ATOM 4521 C CA . LEU A 1 595 ? -11.552 -14.052 4.134 1.00 75.25 595 LEU A CA 1
ATOM 4522 C C . LEU A 1 595 ? -11.610 -14.310 5.634 1.00 75.25 595 LEU A C 1
ATOM 4524 O O . LEU A 1 595 ? -11.967 -13.433 6.426 1.00 75.25 595 LEU A O 1
ATOM 4528 N N . ARG A 1 596 ? -11.206 -15.514 6.037 1.00 75.06 596 ARG A N 1
ATOM 4529 C CA . ARG A 1 596 ? -10.856 -15.802 7.431 1.00 75.06 596 ARG A CA 1
ATOM 4530 C C . ARG A 1 596 ? -9.431 -15.327 7.689 1.00 75.06 596 ARG A C 1
ATOM 4532 O O . ARG A 1 596 ? -8.551 -15.512 6.854 1.00 75.06 596 ARG A O 1
ATOM 4539 N N . GLY A 1 597 ? -9.209 -14.709 8.844 1.00 76.75 597 GLY A N 1
ATOM 4540 C CA . GLY A 1 597 ? -7.865 -14.358 9.287 1.00 76.75 597 GLY A CA 1
ATOM 4541 C C . GLY A 1 597 ? -7.206 -15.540 9.992 1.00 76.75 597 GLY A C 1
ATOM 4542 O O . GLY A 1 597 ? -7.843 -16.222 10.786 1.00 76.75 597 GLY A O 1
ATOM 4543 N N . ASN A 1 598 ? -5.925 -15.764 9.730 1.00 80.56 598 ASN A N 1
ATOM 4544 C CA . ASN A 1 598 ? -5.034 -16.510 10.613 1.00 80.56 598 ASN A CA 1
ATOM 4545 C C . ASN A 1 598 ? -3.778 -15.659 10.795 1.00 80.56 598 ASN A C 1
ATOM 4547 O O . ASN A 1 598 ? -2.784 -15.803 10.078 1.00 80.56 598 ASN A O 1
ATOM 4551 N N . ILE A 1 599 ? -3.891 -14.675 11.687 1.00 88.44 599 ILE A N 1
ATOM 4552 C CA . ILE A 1 599 ? -2.935 -13.574 11.798 1.00 88.44 599 ILE A CA 1
ATOM 4553 C C . ILE A 1 599 ? -2.224 -13.668 13.139 1.00 88.44 599 ILE A C 1
ATOM 4555 O O . ILE A 1 599 ? -2.823 -13.489 14.203 1.00 88.44 599 ILE A O 1
ATOM 4559 N N . LYS A 1 600 ? -0.921 -13.929 13.077 1.00 93.69 600 LYS A N 1
ATOM 4560 C CA . LYS A 1 600 ? -0.047 -14.037 14.245 1.00 93.69 600 LYS A CA 1
ATOM 4561 C C . LYS A 1 600 ? 0.788 -12.771 14.358 1.00 93.69 600 LYS A C 1
ATOM 4563 O O . LYS A 1 600 ? 1.553 -12.460 13.452 1.00 93.69 600 LYS A O 1
ATOM 4568 N N . VAL A 1 601 ? 0.676 -12.063 15.476 1.00 97.38 601 VAL A N 1
ATOM 4569 C CA . VAL A 1 601 ? 1.500 -10.899 15.823 1.00 97.38 601 VAL A CA 1
ATOM 4570 C C . VAL A 1 601 ? 2.204 -11.209 17.136 1.00 97.38 601 VAL A C 1
ATOM 4572 O O . VAL A 1 601 ? 1.588 -11.122 18.199 1.00 97.38 601 VAL A O 1
ATOM 4575 N N . ARG A 1 602 ?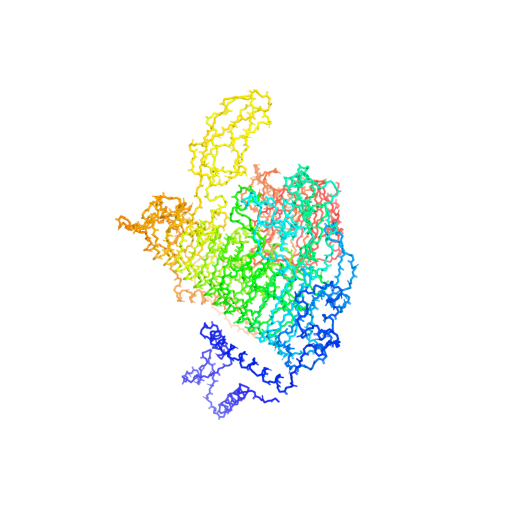 3.468 -11.639 17.077 1.00 96.06 602 ARG A N 1
ATOM 4576 C CA . ARG A 1 602 ? 4.157 -12.224 18.237 1.00 96.06 602 ARG A CA 1
ATOM 4577 C C . ARG A 1 602 ? 5.498 -11.586 18.561 1.00 96.06 602 ARG A C 1
ATOM 4579 O O . ARG A 1 602 ? 6.311 -11.375 17.670 1.00 96.06 602 ARG A O 1
ATOM 4586 N N . ASP A 1 603 ? 5.748 -11.327 19.838 1.00 97.31 603 ASP A N 1
ATOM 4587 C CA . ASP A 1 603 ? 7.087 -11.009 20.353 1.00 97.31 603 ASP A CA 1
ATOM 4588 C C . ASP A 1 603 ? 7.768 -9.816 19.646 1.00 97.31 603 ASP A C 1
ATOM 4590 O O . ASP A 1 603 ? 8.990 -9.737 19.528 1.00 97.31 603 ASP A O 1
ATOM 4594 N N . ASN A 1 604 ? 6.976 -8.868 19.132 1.00 98.69 604 ASN A N 1
ATOM 4595 C CA . ASN A 1 604 ? 7.502 -7.680 18.465 1.00 98.69 604 ASN A CA 1
ATOM 4596 C C . ASN A 1 604 ? 7.821 -6.576 19.484 1.00 98.69 604 ASN A C 1
ATOM 4598 O O . ASN A 1 604 ? 7.075 -6.356 20.440 1.00 98.69 604 ASN A O 1
ATOM 4602 N N . ILE A 1 605 ? 8.881 -5.813 19.223 1.00 98.69 605 ILE A N 1
ATOM 4603 C CA . ILE A 1 605 ? 9.195 -4.550 19.896 1.00 98.69 605 ILE A CA 1
ATOM 4604 C C . ILE A 1 605 ? 8.684 -3.412 19.013 1.00 98.69 605 ILE A C 1
ATOM 4606 O O . ILE A 1 605 ? 9.170 -3.186 17.905 1.00 98.69 605 ILE A O 1
ATOM 4610 N N . ILE A 1 606 ? 7.688 -2.686 19.505 1.00 98.75 606 ILE A N 1
ATOM 4611 C CA . ILE A 1 606 ? 6.917 -1.724 18.724 1.00 98.75 606 ILE A CA 1
ATOM 4612 C C . ILE A 1 606 ? 7.013 -0.350 19.374 1.00 98.75 606 ILE A C 1
ATOM 4614 O O . ILE A 1 606 ? 6.791 -0.189 20.573 1.00 98.75 606 ILE A O 1
ATOM 4618 N N . LYS A 1 607 ? 7.314 0.664 18.568 1.00 98.19 607 LYS A N 1
ATOM 4619 C CA . LYS A 1 607 ? 7.363 2.065 18.996 1.00 98.19 607 LYS A CA 1
ATOM 4620 C C . LYS A 1 607 ? 6.425 2.911 18.143 1.00 98.19 607 LYS A C 1
ATOM 4622 O O . LYS A 1 607 ? 6.470 2.814 16.917 1.00 98.19 607 LYS A O 1
ATOM 4627 N N . SER A 1 608 ? 5.589 3.740 18.766 1.00 96.25 608 SER A N 1
ATOM 4628 C CA . SER A 1 608 ? 4.621 4.567 18.028 1.00 96.25 608 SER A CA 1
ATOM 4629 C C . SER A 1 608 ? 4.128 5.790 18.791 1.00 96.25 608 SER A C 1
ATOM 4631 O O . SER A 1 608 ? 4.031 5.726 20.017 1.00 96.25 608 SER A O 1
ATOM 4633 N N . ALA A 1 609 ? 3.716 6.844 18.080 1.00 92.12 609 ALA A N 1
ATOM 4634 C CA . ALA A 1 609 ? 3.131 8.035 18.705 1.00 92.12 609 ALA A CA 1
ATOM 4635 C C . ALA A 1 609 ? 1.593 8.004 18.762 1.00 92.12 609 ALA A C 1
ATOM 4637 O O . ALA A 1 609 ? 1.003 8.540 19.699 1.00 92.12 609 ALA A O 1
ATOM 4638 N N . TYR A 1 610 ? 0.927 7.387 17.777 1.00 91.56 610 TYR A N 1
ATOM 4639 C CA . TYR A 1 610 ? -0.539 7.388 17.676 1.00 91.56 610 TYR A CA 1
ATOM 4640 C C . TYR A 1 610 ? -1.141 6.055 18.122 1.00 91.56 610 TYR A C 1
ATOM 4642 O O . TYR A 1 610 ? -1.859 6.025 19.114 1.00 91.56 610 TYR A O 1
ATOM 4650 N N . VAL A 1 611 ? -0.845 4.939 17.447 1.00 94.94 611 VAL A N 1
ATOM 4651 C CA . VAL A 1 611 ? -1.326 3.609 17.869 1.00 94.94 611 VAL A CA 1
ATOM 4652 C C . VAL A 1 611 ? -0.234 2.556 17.736 1.00 94.94 611 VAL A C 1
ATOM 4654 O O . VAL A 1 611 ? 0.335 2.406 16.660 1.00 94.94 611 VAL A O 1
ATOM 4657 N N . GLY A 1 612 ? 0.026 1.789 18.796 1.00 97.19 612 GLY A N 1
ATOM 4658 C CA . GLY A 1 612 ? 1.001 0.694 18.770 1.00 97.19 612 GLY A CA 1
ATOM 4659 C C . GLY A 1 612 ? 0.549 -0.464 17.894 1.00 97.19 612 GLY A C 1
ATOM 4660 O O . GLY A 1 612 ? 1.120 -0.669 16.829 1.00 97.19 612 GLY A O 1
ATOM 4661 N N . VAL A 1 613 ? -0.487 -1.195 18.306 1.00 97.56 613 VAL A N 1
ATOM 4662 C CA . VAL A 1 613 ? -1.114 -2.258 17.497 1.00 97.56 613 VAL A CA 1
ATOM 4663 C C . VAL A 1 613 ? -2.584 -1.937 17.274 1.00 97.56 613 VAL A C 1
ATOM 4665 O O . VAL A 1 613 ? -3.305 -1.612 18.218 1.00 97.56 613 VAL A O 1
ATOM 4668 N N . CYS A 1 614 ? -3.023 -2.027 16.021 1.00 93.44 614 CYS A N 1
ATOM 4669 C CA . CYS A 1 614 ? -4.341 -1.581 15.593 1.00 93.44 614 CYS A CA 1
ATOM 4670 C C . CYS A 1 614 ? -5.077 -2.668 14.800 1.00 93.44 614 CYS A C 1
ATOM 4672 O O . CYS A 1 614 ? -4.714 -2.935 13.648 1.00 93.44 614 CYS A O 1
ATOM 4674 N N . TYR A 1 615 ? -6.138 -3.225 15.393 1.00 92.06 615 TYR A N 1
ATOM 4675 C CA . TYR A 1 615 ? -7.165 -3.981 14.683 1.00 92.06 615 TYR A CA 1
ATOM 4676 C C . TYR A 1 615 ? -8.562 -3.792 15.281 1.00 92.06 615 TYR A C 1
ATOM 4678 O O . TYR A 1 615 ? -8.810 -4.221 16.408 1.00 92.06 615 TYR A O 1
ATOM 4686 N N . ASN A 1 616 ? -9.480 -3.183 14.525 1.00 89.50 616 ASN A N 1
ATOM 4687 C CA . ASN A 1 616 ? -10.842 -2.889 14.996 1.00 89.50 616 ASN A CA 1
ATOM 4688 C C . ASN A 1 616 ? -11.975 -3.372 14.070 1.00 89.50 616 ASN A C 1
ATOM 4690 O O . ASN A 1 616 ? -13.100 -2.863 14.136 1.00 89.50 616 ASN A O 1
ATOM 4694 N N . TYR A 1 617 ? -11.702 -4.388 13.249 1.00 87.50 617 TYR A N 1
ATOM 4695 C CA . TYR A 1 617 ? -12.688 -5.065 12.399 1.00 87.50 617 TYR A CA 1
ATOM 4696 C C . TYR A 1 617 ? -13.041 -6.465 12.927 1.00 87.50 617 TYR A C 1
ATOM 4698 O O . TYR A 1 617 ? -12.356 -7.013 13.790 1.00 87.50 617 TYR A O 1
ATOM 4706 N N . GLY A 1 618 ? -14.141 -7.044 12.437 1.00 83.19 618 GLY A N 1
ATOM 4707 C CA . GLY A 1 618 ? -14.622 -8.354 12.886 1.00 83.19 618 GLY A CA 1
ATOM 4708 C C . GLY A 1 618 ? -14.056 -9.519 12.080 1.00 83.19 618 GLY A C 1
ATOM 4709 O O . GLY A 1 618 ? -14.602 -9.852 11.029 1.00 83.19 618 GLY A O 1
ATOM 4710 N N . HIS A 1 619 ? -13.017 -10.168 12.611 1.00 83.69 619 HIS A N 1
ATOM 4711 C CA . HIS A 1 619 ? -12.440 -11.409 12.082 1.00 83.69 619 HIS A CA 1
ATOM 4712 C C . HIS A 1 619 ? -12.064 -12.378 13.199 1.00 83.69 619 HIS A C 1
ATOM 4714 O O . HIS A 1 619 ? -11.885 -11.997 14.357 1.00 83.69 619 HIS A O 1
ATOM 4720 N N . TYR A 1 620 ? -11.915 -13.642 12.821 1.00 81.88 620 TYR A N 1
ATOM 4721 C CA . TYR A 1 620 ? -11.484 -14.721 13.703 1.00 81.88 620 TYR A CA 1
ATOM 4722 C C . TYR A 1 620 ? -10.023 -15.093 13.429 1.00 81.88 620 TYR A C 1
ATOM 4724 O O . TYR A 1 620 ? -9.488 -14.682 12.402 1.00 81.88 620 TYR A O 1
ATOM 4732 N N . GLY A 1 621 ? -9.401 -15.848 14.341 1.00 77.75 621 GLY A N 1
ATOM 4733 C CA . GLY A 1 621 ? -8.068 -16.435 14.144 1.00 77.75 621 GLY A CA 1
ATOM 4734 C C . GLY A 1 621 ? -6.882 -15.501 14.402 1.00 77.75 621 GLY A C 1
ATOM 4735 O O . GLY A 1 621 ? -5.839 -15.640 13.767 1.00 77.75 621 GLY A O 1
ATOM 4736 N N . PHE A 1 622 ? -7.019 -14.544 15.324 1.00 89.69 622 PHE A N 1
ATOM 4737 C CA . PHE A 1 622 ? -5.897 -13.698 15.735 1.00 89.69 622 PHE A CA 1
ATOM 4738 C C . PHE A 1 622 ? -5.155 -14.278 16.933 1.00 89.69 622 PHE A C 1
ATOM 4740 O O . PHE A 1 622 ? -5.764 -14.662 17.934 1.00 89.69 622 PHE A O 1
ATOM 4747 N N . ASP A 1 623 ? -3.831 -14.226 16.868 1.00 93.00 623 ASP A N 1
ATOM 4748 C CA . ASP A 1 623 ? -2.954 -14.472 18.004 1.00 93.00 623 ASP A CA 1
ATOM 4749 C C . ASP A 1 623 ? -1.978 -13.309 18.167 1.00 93.00 623 ASP A C 1
ATOM 4751 O O . ASP A 1 623 ? -1.045 -13.142 17.383 1.00 93.00 623 ASP A O 1
ATOM 4755 N N . ILE A 1 624 ? -2.223 -12.490 19.184 1.00 97.81 624 ILE A N 1
ATOM 4756 C CA . ILE A 1 624 ? -1.448 -11.300 19.514 1.00 97.81 624 ILE A CA 1
ATOM 4757 C C . ILE A 1 624 ? -0.792 -11.561 20.865 1.00 97.81 624 ILE A C 1
ATOM 4759 O O . ILE A 1 624 ? -1.415 -11.375 21.913 1.00 97.81 624 ILE A O 1
ATOM 4763 N N . THR A 1 625 ? 0.458 -12.018 20.843 1.00 97.12 625 THR A N 1
ATOM 4764 C CA . THR A 1 625 ? 1.122 -12.548 22.041 1.00 97.12 625 THR A CA 1
ATOM 4765 C C . THR A 1 625 ? 2.516 -11.963 22.247 1.00 97.12 625 THR A C 1
ATOM 4767 O O . THR A 1 625 ? 3.268 -11.802 21.295 1.00 97.12 625 THR A O 1
ATOM 4770 N N . GLY A 1 626 ? 2.875 -11.637 23.490 1.00 96.88 626 GLY A N 1
ATOM 4771 C CA . GLY A 1 626 ? 4.256 -11.298 23.868 1.00 96.88 626 GLY A CA 1
ATOM 4772 C C . GLY A 1 626 ? 4.806 -9.980 23.307 1.00 96.88 626 GLY A C 1
ATOM 4773 O O . GLY A 1 626 ? 5.988 -9.685 23.470 1.00 96.88 626 GLY A O 1
ATOM 4774 N N . ASN A 1 627 ? 3.982 -9.153 22.654 1.00 98.75 627 ASN A N 1
ATOM 4775 C CA . ASN A 1 627 ? 4.451 -7.898 22.067 1.00 98.75 627 ASN A CA 1
ATOM 4776 C C . ASN A 1 627 ? 4.750 -6.854 23.151 1.00 98.75 627 ASN A C 1
ATOM 4778 O O . ASN A 1 627 ? 4.074 -6.789 24.178 1.00 98.75 627 ASN A O 1
ATOM 4782 N N . SER A 1 628 ? 5.730 -5.990 22.896 1.00 98.44 628 SER A N 1
ATOM 4783 C CA . SER A 1 628 ? 6.083 -4.858 23.750 1.00 98.44 628 SER A CA 1
ATOM 4784 C C . SER A 1 628 ? 5.904 -3.553 22.985 1.00 98.44 628 SER A C 1
ATOM 4786 O O . SER A 1 628 ? 6.629 -3.283 22.029 1.00 98.44 628 SER A O 1
ATOM 4788 N N . VAL A 1 629 ? 4.935 -2.740 23.402 1.00 98.75 629 VAL A N 1
ATOM 4789 C CA . VAL A 1 629 ? 4.637 -1.437 22.796 1.00 98.75 629 VAL A CA 1
ATOM 4790 C C . VAL A 1 629 ? 5.163 -0.314 23.686 1.00 98.75 629 VAL A C 1
ATOM 4792 O O . VAL A 1 629 ? 4.921 -0.288 24.890 1.00 98.75 629 VAL A O 1
ATOM 4795 N N . THR A 1 630 ? 5.858 0.656 23.102 1.00 98.38 630 THR A N 1
ATOM 4796 C CA . THR A 1 630 ? 6.360 1.838 23.810 1.00 98.38 630 THR A CA 1
ATOM 4797 C C . THR A 1 630 ? 5.970 3.116 23.077 1.00 98.38 630 THR A C 1
ATOM 4799 O O . THR A 1 630 ? 6.089 3.195 21.852 1.00 98.38 630 THR A O 1
ATOM 4802 N N . PHE A 1 631 ? 5.522 4.136 23.811 1.00 97.56 631 PHE A N 1
ATOM 4803 C CA . PHE A 1 631 ? 5.238 5.442 23.215 1.00 97.56 631 PHE A CA 1
ATOM 4804 C C . PHE A 1 631 ? 6.521 6.032 22.620 1.00 97.56 631 PHE A C 1
ATOM 4806 O O . PHE A 1 631 ? 7.567 6.022 23.271 1.00 97.56 631 PHE A O 1
ATOM 4813 N N . ALA A 1 632 ? 6.474 6.551 21.397 1.00 95.12 632 ALA A N 1
ATOM 4814 C CA . ALA A 1 632 ? 7.630 7.188 20.775 1.00 95.12 632 ALA A CA 1
ATOM 4815 C C . ALA A 1 632 ? 7.204 8.252 19.769 1.00 95.12 632 ALA A C 1
ATOM 4817 O O . ALA A 1 632 ? 6.418 7.963 18.875 1.00 95.12 632 ALA A O 1
ATOM 4818 N N . ASN A 1 633 ? 7.790 9.445 19.864 1.00 90.69 633 ASN A N 1
ATOM 4819 C CA . ASN A 1 633 ? 7.472 10.595 19.012 1.00 90.69 633 ASN A CA 1
ATOM 4820 C C . ASN A 1 633 ? 8.716 11.141 18.293 1.00 90.69 633 ASN A C 1
ATOM 4822 O O . ASN A 1 633 ? 8.892 12.343 18.102 1.00 90.69 633 ASN A O 1
ATOM 4826 N N . LYS A 1 634 ? 9.645 10.243 17.945 1.00 89.88 634 LYS A N 1
ATOM 4827 C CA . LYS A 1 634 ? 10.989 10.601 17.462 1.00 89.88 634 LYS A CA 1
ATOM 4828 C C . LYS A 1 634 ? 11.017 11.306 16.104 1.00 89.88 634 LYS A C 1
ATOM 4830 O O . LYS A 1 634 ? 12.040 11.891 15.771 1.00 89.88 634 LYS A O 1
ATOM 4835 N N . LEU A 1 635 ? 9.935 11.229 15.327 1.00 91.62 635 LEU A N 1
ATOM 4836 C CA . LEU A 1 635 ? 9.829 11.823 13.987 1.00 91.62 635 LEU A CA 1
ATOM 4837 C C . LEU A 1 635 ? 9.039 13.144 13.978 1.00 91.62 635 LEU A C 1
ATOM 4839 O O . LEU A 1 635 ? 8.770 13.671 12.903 1.00 91.62 635 LEU A O 1
ATOM 4843 N N . GLY A 1 636 ? 8.699 13.682 15.154 1.00 89.75 636 GLY A N 1
ATOM 4844 C CA . GLY A 1 636 ? 7.821 14.845 15.314 1.00 89.75 636 GLY A CA 1
ATOM 4845 C C . GLY A 1 636 ? 6.402 14.443 15.713 1.00 89.75 636 GLY A C 1
ATOM 4846 O O . GLY A 1 636 ? 6.065 13.268 15.650 1.00 89.75 636 GLY A O 1
ATOM 4847 N N . GLU A 1 637 ? 5.585 15.414 16.134 1.00 90.06 637 GLU A N 1
ATOM 4848 C CA . GLU A 1 637 ? 4.191 15.189 16.546 1.00 90.06 637 GLU A CA 1
ATOM 4849 C C . GLU A 1 637 ? 3.312 14.953 15.308 1.00 90.06 637 GLU A C 1
ATOM 4851 O O . GLU A 1 637 ? 3.221 15.854 14.473 1.00 90.06 637 GLU A O 1
ATOM 4856 N N . PRO A 1 638 ? 2.647 13.793 15.161 1.00 92.94 638 PRO A N 1
ATOM 4857 C CA . PRO A 1 638 ? 1.714 13.573 14.067 1.00 92.94 638 PRO A CA 1
ATOM 4858 C C . PRO A 1 638 ? 0.633 14.647 14.006 1.00 92.94 638 PRO A C 1
ATOM 4860 O O . PRO A 1 638 ? 0.054 15.024 15.031 1.00 92.94 638 PRO A O 1
ATOM 4863 N N . TYR A 1 639 ? 0.291 15.078 12.793 1.00 93.25 639 TYR A N 1
ATOM 4864 C CA . TYR A 1 639 ? -0.856 15.950 12.585 1.00 93.25 639 TYR A CA 1
ATOM 4865 C C . TYR A 1 639 ? -2.115 15.353 13.232 1.00 93.25 639 TYR A C 1
ATOM 4867 O O . TYR A 1 639 ? -2.496 14.208 12.970 1.00 93.25 639 TYR A O 1
ATOM 4875 N N . GLY A 1 640 ? -2.781 16.148 14.070 1.00 90.50 640 GLY A N 1
ATOM 4876 C CA . GLY A 1 640 ? -4.016 15.752 14.740 1.00 90.50 640 GLY A CA 1
ATOM 4877 C C . GLY A 1 640 ? -3.814 14.843 15.958 1.00 90.50 640 GLY A C 1
ATOM 4878 O O . GLY A 1 640 ? -4.790 14.256 16.433 1.00 90.50 640 GLY A O 1
ATOM 4879 N N . GLN A 1 641 ? -2.585 14.708 16.481 1.00 90.06 641 GLN A N 1
ATOM 4880 C CA . GLN A 1 641 ? -2.336 14.035 17.766 1.00 90.06 641 GLN A CA 1
ATOM 4881 C C . GLN A 1 641 ? -2.997 14.777 18.927 1.00 90.06 641 GLN A C 1
ATOM 4883 O O . GLN A 1 641 ? -3.632 14.137 19.771 1.00 90.06 641 GLN A O 1
ATOM 4888 N N . ARG A 1 642 ? -2.919 16.112 18.919 1.00 90.75 642 ARG A N 1
ATOM 4889 C CA . ARG A 1 642 ? -3.720 16.996 19.770 1.00 90.75 642 ARG A CA 1
ATOM 4890 C C . ARG A 1 642 ? -4.537 17.941 18.903 1.00 90.75 642 ARG A C 1
ATOM 4892 O O . ARG A 1 642 ? -3.982 18.684 18.092 1.00 90.75 642 ARG A O 1
ATOM 4899 N N . ARG A 1 643 ? -5.858 17.871 19.019 1.00 92.75 643 ARG A N 1
ATOM 4900 C CA . ARG A 1 643 ? -6.766 18.474 18.039 1.00 92.75 643 ARG A CA 1
ATOM 4901 C C . ARG A 1 643 ? -8.023 19.041 18.673 1.00 92.75 643 ARG A C 1
ATOM 4903 O O . ARG A 1 643 ? -8.468 18.557 19.715 1.00 92.75 643 ARG A O 1
ATOM 4910 N N . LEU A 1 644 ? -8.631 20.006 17.992 1.00 93.69 644 LEU A N 1
ATOM 4911 C CA . LEU A 1 644 ? -9.986 20.449 18.280 1.00 93.69 644 LEU A CA 1
ATOM 4912 C C . LEU A 1 644 ? -10.955 19.275 18.075 1.00 93.69 644 LEU A C 1
ATOM 4914 O O . LEU A 1 644 ? -10.936 18.613 17.035 1.00 93.69 644 LEU A O 1
ATOM 4918 N N . ASN A 1 645 ? -11.793 19.016 19.073 1.00 92.88 645 ASN A N 1
ATOM 4919 C CA . ASN A 1 645 ? -12.719 17.889 19.087 1.00 92.88 645 ASN A CA 1
ATOM 4920 C C . ASN A 1 645 ? -14.160 18.336 18.832 1.00 92.88 645 ASN A C 1
ATOM 4922 O O . ASN A 1 645 ? -14.767 17.934 17.841 1.00 92.88 645 ASN A O 1
ATOM 4926 N N . THR A 1 646 ? -14.701 19.199 19.692 1.00 94.06 646 THR A N 1
ATOM 4927 C CA . THR A 1 646 ? -16.043 19.773 19.521 1.00 94.06 646 THR A CA 1
ATOM 4928 C C . THR A 1 646 ? -16.045 21.265 19.816 1.00 94.06 646 THR A C 1
ATOM 4930 O O . THR A 1 646 ? -15.232 21.749 20.600 1.00 94.06 646 THR A O 1
ATOM 4933 N N . ILE A 1 647 ? -16.987 21.983 19.202 1.00 96.25 647 ILE A N 1
ATOM 4934 C CA . ILE A 1 647 ? -17.366 23.345 19.578 1.00 96.25 647 ILE A CA 1
ATOM 4935 C C . ILE A 1 647 ? -18.849 23.293 19.942 1.00 96.25 647 ILE A C 1
ATOM 4937 O O . ILE A 1 647 ? -19.692 22.998 19.097 1.00 96.25 647 ILE A O 1
ATOM 4941 N N . ASN A 1 648 ? -19.160 23.548 21.205 1.00 96.62 648 ASN A N 1
ATOM 4942 C CA . ASN A 1 648 ? -20.524 23.602 21.705 1.00 96.62 648 ASN A CA 1
ATOM 4943 C C . ASN A 1 648 ? -21.015 25.047 21.661 1.00 96.62 648 ASN A C 1
ATOM 4945 O O . ASN A 1 648 ? -20.292 25.962 22.056 1.00 96.62 648 ASN A O 1
ATOM 4949 N N . VAL A 1 649 ? -22.255 25.240 21.221 1.00 96.94 649 VAL A N 1
ATOM 4950 C CA . VAL A 1 649 ? -22.941 26.531 21.301 1.00 96.94 649 VAL A CA 1
ATOM 4951 C C . VAL A 1 649 ? -23.438 26.707 22.732 1.00 96.94 649 VAL A C 1
ATOM 4953 O O . VAL A 1 649 ? -24.222 25.889 23.212 1.00 96.94 649 VAL A O 1
ATOM 4956 N N . THR A 1 650 ? -22.961 27.740 23.421 1.00 96.06 650 THR A N 1
ATOM 4957 C CA . THR A 1 650 ? -23.443 28.101 24.764 1.00 96.06 650 THR A CA 1
ATOM 4958 C C . THR A 1 650 ? -24.570 29.127 24.692 1.00 96.06 650 THR A C 1
ATOM 4960 O O . THR A 1 650 ? -25.499 29.059 25.489 1.00 96.06 650 THR A O 1
ATOM 4963 N N . ASP A 1 651 ? -24.530 30.009 23.692 1.00 96.06 651 ASP A N 1
ATOM 4964 C CA . ASP A 1 651 ? -25.630 30.884 23.282 1.00 96.06 651 ASP A CA 1
ATOM 4965 C C . ASP A 1 651 ? -25.618 30.973 21.750 1.00 96.06 651 ASP A C 1
ATOM 4967 O O . ASP A 1 651 ? -24.559 31.166 21.152 1.00 96.06 651 ASP A O 1
ATOM 4971 N N . GLY A 1 652 ? -26.772 30.785 21.109 1.00 94.50 652 GLY A N 1
ATOM 4972 C CA . GLY A 1 652 ? -26.897 30.825 19.650 1.00 94.50 652 GLY A CA 1
ATOM 4973 C C . GLY A 1 652 ? -26.958 32.238 19.069 1.00 94.50 652 GLY A C 1
ATOM 4974 O O . GLY A 1 652 ? -26.842 32.394 17.848 1.00 94.50 652 GLY A O 1
ATOM 4975 N N . GLY A 1 653 ? -27.136 33.251 19.925 1.00 96.44 653 GLY A N 1
ATOM 4976 C CA . GLY A 1 653 ? -27.327 34.642 19.535 1.00 96.44 653 GLY A CA 1
ATOM 4977 C C . GLY A 1 653 ? -28.528 34.845 18.606 1.00 96.44 653 GLY A C 1
ATOM 4978 O O . GLY A 1 653 ? -29.471 34.054 18.593 1.00 96.44 653 GLY A O 1
ATOM 4979 N N . SER A 1 654 ? -28.514 35.927 17.828 1.00 95.56 654 SER A N 1
ATOM 4980 C CA . SER A 1 654 ? -29.590 36.246 16.879 1.00 95.56 654 SER A CA 1
ATOM 4981 C C . SER A 1 654 ? -29.099 37.095 15.704 1.00 95.56 654 SER A C 1
ATOM 4983 O O . SER A 1 654 ? -28.043 37.719 15.785 1.00 95.56 654 SER A O 1
ATOM 4985 N N . GLY A 1 655 ? -29.878 37.128 14.618 1.00 94.12 655 GLY A N 1
ATOM 4986 C CA . GLY A 1 655 ? -29.617 37.962 13.438 1.00 94.12 655 GLY A CA 1
ATOM 4987 C C . GLY A 1 655 ? -28.583 37.404 12.451 1.00 94.12 655 GLY A C 1
ATOM 4988 O O . GLY A 1 655 ? -28.213 38.107 11.515 1.00 94.12 655 GLY A O 1
ATOM 4989 N N . TYR A 1 656 ? -28.112 36.167 12.631 1.00 96.88 656 TYR A N 1
ATOM 4990 C CA . TYR A 1 656 ? -27.077 35.563 11.786 1.00 96.88 656 TYR A CA 1
ATOM 4991 C C . TYR A 1 656 ? -27.603 35.169 10.400 1.00 96.88 656 TYR A C 1
ATOM 4993 O O . TYR A 1 656 ? -28.610 34.470 10.273 1.00 96.88 656 TYR A O 1
ATOM 5001 N N . SER A 1 657 ? -26.896 35.573 9.344 1.00 93.19 657 SER A N 1
ATOM 5002 C CA . SER A 1 657 ? -27.222 35.210 7.962 1.00 93.19 657 SER A CA 1
ATOM 5003 C C . SER A 1 657 ? -26.592 33.873 7.554 1.00 93.19 657 SER A C 1
ATOM 5005 O O . SER A 1 657 ? -25.642 33.398 8.178 1.00 93.19 657 SER A O 1
ATOM 5007 N N . ALA A 1 658 ? -27.049 33.294 6.438 1.00 88.69 658 ALA A N 1
ATOM 5008 C CA . ALA A 1 658 ? -26.465 32.074 5.868 1.00 88.69 658 ALA A CA 1
ATOM 5009 C C . ALA A 1 658 ? -24.978 32.212 5.467 1.00 88.69 658 ALA A C 1
ATOM 5011 O O . ALA A 1 658 ? -24.309 31.201 5.281 1.00 88.69 658 ALA A O 1
ATOM 5012 N N . GLY A 1 659 ? -24.463 33.442 5.329 1.00 88.81 659 GLY A N 1
ATOM 5013 C CA . GLY A 1 659 ? -23.055 33.720 5.028 1.00 88.81 659 GLY A CA 1
ATOM 5014 C C . GLY A 1 659 ? -22.146 33.820 6.259 1.00 88.81 659 GLY A C 1
ATOM 5015 O O . GLY A 1 659 ? -20.953 34.072 6.103 1.00 88.81 659 GLY A O 1
ATOM 5016 N N . THR A 1 660 ? -22.685 33.659 7.470 1.00 94.50 660 THR A N 1
ATOM 5017 C CA . THR A 1 660 ? -21.902 33.691 8.716 1.00 94.50 660 THR A CA 1
ATOM 5018 C C . THR A 1 660 ? -20.849 32.584 8.734 1.00 94.50 660 THR A C 1
ATOM 5020 O O . THR A 1 660 ? -21.141 31.430 8.417 1.00 94.50 660 THR A O 1
ATOM 5023 N N . TYR A 1 661 ? -19.641 32.907 9.194 1.00 95.19 661 TYR A N 1
ATOM 5024 C CA . TYR A 1 661 ? -18.556 31.945 9.394 1.00 95.19 661 TYR A CA 1
ATOM 5025 C C . TYR A 1 661 ? -17.953 32.059 10.798 1.00 95.19 661 TYR A C 1
ATOM 5027 O O . TYR A 1 661 ? -18.189 33.033 11.514 1.00 95.19 661 TYR A O 1
ATOM 5035 N N . LEU A 1 662 ? -17.187 31.046 11.211 1.00 96.44 662 LEU A N 1
ATOM 5036 C CA . LEU A 1 662 ? -16.500 31.034 12.502 1.00 96.44 662 LEU A CA 1
ATOM 5037 C C . LEU A 1 662 ? -15.006 31.302 12.323 1.00 96.44 662 LEU A C 1
ATOM 5039 O O . LEU A 1 662 ? -14.363 30.706 11.458 1.00 96.44 662 LEU A O 1
ATOM 5043 N N . THR A 1 663 ? -14.440 32.142 13.185 1.00 95.62 663 THR A N 1
ATOM 5044 C CA . THR A 1 663 ? -12.990 32.259 13.376 1.00 95.62 663 THR A CA 1
ATOM 5045 C C . THR A 1 663 ? -12.591 31.540 14.655 1.00 95.62 663 THR A C 1
ATOM 5047 O O . THR A 1 663 ? -13.267 31.677 15.675 1.00 95.62 663 THR A O 1
ATOM 5050 N N . ILE A 1 664 ? -11.494 30.785 14.606 1.00 96.00 664 ILE A N 1
ATOM 5051 C CA . ILE A 1 664 ? -10.958 30.030 15.742 1.00 96.00 664 ILE A CA 1
ATOM 5052 C C . ILE A 1 664 ? -9.540 30.536 16.005 1.00 96.00 664 ILE A C 1
ATOM 5054 O O . ILE A 1 664 ? -8.703 30.520 15.104 1.00 96.00 664 ILE A O 1
ATOM 5058 N N . SER A 1 665 ? -9.272 30.976 17.231 1.00 94.75 665 SER A N 1
ATOM 5059 C CA . SER A 1 665 ? -7.951 31.431 17.681 1.00 94.75 665 SER A CA 1
ATOM 5060 C C . SER A 1 665 ? -7.635 30.913 19.085 1.00 94.75 665 SER A C 1
ATOM 5062 O O . SER A 1 665 ? -8.536 30.456 19.787 1.00 94.75 665 SER A O 1
ATOM 5064 N N . GLY A 1 666 ? -6.374 31.014 19.509 1.00 94.12 666 GLY A N 1
ATOM 5065 C CA . GLY A 1 666 ? -5.911 30.456 20.782 1.00 94.12 666 GLY A CA 1
ATOM 5066 C C . GLY A 1 666 ? -5.721 28.939 20.708 1.00 94.12 666 GLY A C 1
ATOM 5067 O O . GLY A 1 666 ? -5.573 28.383 19.620 1.00 94.12 666 GLY A O 1
ATOM 5068 N N . GLY A 1 667 ? -5.725 28.260 21.857 1.00 91.19 667 GLY A N 1
ATOM 5069 C CA . GLY A 1 667 ? -5.507 26.813 21.910 1.00 91.19 667 GLY A CA 1
ATOM 5070 C C . GLY A 1 667 ? -4.058 26.377 22.121 1.00 91.19 667 GLY A C 1
ATOM 5071 O O . GLY A 1 667 ? -3.800 25.178 22.088 1.00 91.19 667 GLY A O 1
ATOM 5072 N N . GLY A 1 668 ? -3.133 27.315 22.331 1.00 91.44 668 GLY A N 1
ATOM 5073 C CA . GLY A 1 668 ? -1.685 27.084 22.410 1.00 91.44 668 GLY A CA 1
ATOM 5074 C C . GLY A 1 668 ? -0.913 27.887 21.361 1.00 91.44 668 GLY A C 1
ATOM 5075 O O . GLY A 1 668 ? -1.487 28.326 20.367 1.00 91.44 668 GLY A O 1
ATOM 5076 N N . GLU A 1 669 ? 0.391 28.077 21.568 1.00 89.94 669 GLU A N 1
ATOM 5077 C CA . GLU A 1 669 ? 1.245 28.884 20.671 1.00 89.94 669 GLU A CA 1
ATOM 5078 C C . GLU A 1 669 ? 1.360 28.272 19.264 1.00 89.94 669 GLU A C 1
ATOM 5080 O O . GLU A 1 669 ? 1.413 28.984 18.264 1.00 89.94 669 GLU A O 1
ATOM 5085 N N . LEU A 1 670 ? 1.365 26.939 19.187 1.00 89.06 670 LEU A N 1
ATOM 5086 C CA . LEU A 1 670 ? 1.550 26.191 17.941 1.00 89.06 670 LEU A CA 1
ATOM 5087 C C . LEU A 1 670 ? 0.232 25.712 17.313 1.00 89.06 670 LEU A C 1
ATOM 5089 O O . LEU A 1 670 ? 0.267 25.069 16.257 1.00 89.06 670 LEU A O 1
ATOM 5093 N N . ALA A 1 671 ? -0.907 25.985 17.961 1.00 92.56 671 ALA A N 1
ATOM 5094 C CA . ALA A 1 671 ? -2.222 25.532 17.525 1.00 92.56 671 ALA A CA 1
ATOM 5095 C C . ALA A 1 671 ? -2.608 26.172 16.187 1.00 92.56 671 ALA A C 1
ATOM 5097 O O . ALA A 1 671 ? -2.508 27.386 16.002 1.00 92.56 671 ALA A O 1
ATOM 5098 N N . ARG A 1 672 ? -3.048 25.347 15.233 1.00 92.25 672 ARG A N 1
ATOM 5099 C CA . ARG A 1 672 ? -3.349 25.805 13.870 1.00 92.25 672 ARG A CA 1
ATOM 5100 C C . ARG A 1 672 ? -4.343 24.907 13.143 1.00 92.25 672 ARG A C 1
ATOM 5102 O O . ARG A 1 672 ? -4.652 23.802 13.590 1.00 92.25 672 ARG A O 1
ATOM 5109 N N . ASP A 1 673 ? -4.801 25.394 11.992 1.00 90.81 673 ASP A N 1
ATOM 5110 C CA . ASP A 1 673 ? -5.604 24.678 10.989 1.00 90.81 673 ASP A CA 1
ATOM 5111 C C . ASP A 1 673 ? -6.987 24.180 11.453 1.00 90.81 673 ASP A C 1
ATOM 5113 O O . ASP A 1 673 ? -7.662 23.444 10.727 1.00 90.81 673 ASP A O 1
ATOM 5117 N N . GLY A 1 674 ? -7.453 24.593 12.636 1.00 92.62 674 GLY A N 1
ATOM 5118 C CA . GLY A 1 674 ? -8.830 24.372 13.070 1.00 92.62 674 GLY A CA 1
ATOM 5119 C C . GLY A 1 674 ? -9.814 25.163 12.209 1.00 92.62 674 GLY A C 1
ATOM 5120 O O . GLY A 1 674 ? -9.664 26.368 12.017 1.00 92.62 674 GLY A O 1
ATOM 5121 N N . TYR A 1 675 ? -10.843 24.489 11.698 1.00 93.88 675 TYR A N 1
ATOM 5122 C CA . TYR A 1 675 ? -11.899 25.114 10.901 1.00 93.88 675 TYR A CA 1
ATOM 5123 C C . TYR A 1 675 ? -13.249 24.479 11.218 1.00 93.88 675 TYR A C 1
ATOM 5125 O O . TYR A 1 675 ? -13.374 23.250 11.279 1.00 93.88 675 TYR A O 1
ATOM 5133 N N . ALA A 1 676 ? -14.268 25.314 11.391 1.00 95.12 676 ALA A N 1
ATOM 5134 C CA . ALA A 1 676 ? -15.619 24.880 11.694 1.00 95.12 676 ALA A CA 1
ATOM 5135 C C . ALA A 1 676 ? -16.663 25.786 11.036 1.00 95.12 676 ALA A C 1
ATOM 5137 O O . ALA A 1 676 ? -16.420 26.965 10.787 1.00 95.12 676 ALA A O 1
ATOM 5138 N N . GLU A 1 677 ? -17.837 25.221 10.786 1.00 94.88 677 GLU A N 1
ATOM 5139 C CA . GLU A 1 677 ? -18.972 25.906 10.170 1.00 94.88 677 GLU A CA 1
ATOM 5140 C C . GLU A 1 677 ? -20.137 25.992 11.163 1.00 94.88 677 GLU A C 1
ATOM 5142 O O . GLU A 1 677 ? -20.436 24.994 11.834 1.00 94.88 677 GLU A O 1
ATOM 5147 N N . PRO A 1 678 ? -20.821 27.145 11.266 1.00 96.62 678 PRO A N 1
ATOM 5148 C CA . PRO A 1 678 ? -22.030 27.253 12.062 1.00 96.62 678 PRO A CA 1
ATOM 5149 C C . PRO A 1 678 ? -23.220 26.653 11.302 1.00 96.62 678 PRO A C 1
ATOM 5151 O O . PRO A 1 678 ? -23.337 26.772 10.084 1.00 96.62 678 PRO A O 1
ATOM 5154 N N . VAL A 1 679 ? -24.141 26.034 12.032 1.00 95.94 679 VAL A N 1
ATOM 5155 C CA . VAL A 1 679 ? -25.465 25.659 11.528 1.00 95.94 679 VAL A CA 1
ATOM 5156 C C . VAL A 1 679 ? -26.441 26.717 12.007 1.00 95.94 679 VAL A C 1
ATOM 5158 O O . VAL A 1 679 ? -26.589 26.903 13.213 1.00 95.94 679 VAL A O 1
ATOM 5161 N N . ILE A 1 680 ? -27.081 27.411 11.068 1.00 94.31 680 ILE A N 1
ATOM 5162 C CA . ILE A 1 680 ? -27.962 28.543 11.358 1.00 94.31 680 ILE A CA 1
ATOM 5163 C C . ILE A 1 680 ? -29.388 28.193 10.981 1.00 94.31 680 ILE A C 1
ATOM 5165 O O . ILE A 1 680 ? -29.655 27.732 9.870 1.00 94.31 680 ILE A O 1
ATOM 5169 N N . LYS A 1 681 ? -30.306 28.447 11.908 1.00 94.88 681 LYS A N 1
ATOM 5170 C CA . LYS A 1 681 ? -31.739 28.282 11.710 1.00 94.88 681 LYS A CA 1
ATOM 5171 C C . LYS A 1 681 ? -32.455 29.512 12.244 1.00 94.88 681 LYS A C 1
ATOM 5173 O O . LYS A 1 681 ? -32.224 29.909 13.380 1.00 94.88 681 LYS A O 1
ATOM 5178 N N . ASP A 1 682 ? -33.291 30.120 11.406 1.00 93.81 682 ASP A N 1
ATOM 5179 C CA . ASP A 1 682 ? -34.112 31.284 11.764 1.00 93.81 682 ASP A CA 1
ATOM 5180 C C . ASP A 1 682 ? -33.300 32.444 12.384 1.00 93.81 682 ASP A C 1
ATOM 5182 O O . ASP A 1 682 ? -33.746 33.123 13.305 1.00 93.81 682 ASP A O 1
ATOM 5186 N N . GLY A 1 683 ? -32.075 32.665 11.891 1.00 92.69 683 GLY A N 1
ATOM 5187 C CA . GLY A 1 683 ? -31.178 33.718 12.380 1.00 92.69 683 GLY A CA 1
ATOM 5188 C C . GLY A 1 683 ? -30.373 33.369 13.639 1.00 92.69 683 GLY A C 1
ATOM 5189 O O . GLY A 1 683 ? -29.669 34.235 14.155 1.00 92.69 683 GLY A O 1
ATOM 5190 N N . VAL A 1 684 ? -30.456 32.131 14.136 1.00 97.00 684 VAL A N 1
ATOM 5191 C CA . VAL A 1 684 ? -29.790 31.654 15.361 1.00 97.00 684 VAL A CA 1
ATOM 5192 C C . VAL A 1 684 ? -28.804 30.536 15.025 1.00 97.00 684 VAL A C 1
ATOM 5194 O O . VAL A 1 684 ? -29.134 29.633 14.254 1.00 97.00 684 VAL A O 1
ATOM 5197 N N . ILE A 1 685 ? -27.604 30.552 15.614 1.00 96.88 685 ILE A N 1
ATOM 5198 C CA . ILE A 1 685 ? -26.646 29.445 15.483 1.00 96.88 685 ILE A CA 1
ATOM 5199 C C . ILE A 1 685 ? -27.076 28.311 16.419 1.00 96.88 685 ILE A C 1
ATOM 5201 O O . ILE A 1 685 ? -27.058 28.460 17.635 1.00 96.88 685 ILE A O 1
ATOM 5205 N N . THR A 1 686 ? -27.457 27.160 15.871 1.00 96.50 686 THR A N 1
ATOM 5206 C CA . THR A 1 686 ? -27.979 26.027 16.656 1.00 96.50 686 THR A CA 1
ATOM 5207 C C . THR A 1 686 ? -26.931 24.961 16.958 1.00 96.50 686 THR A C 1
ATOM 5209 O O . THR A 1 686 ? -27.072 24.208 17.917 1.00 96.50 686 THR A O 1
ATOM 5212 N N . SER A 1 687 ? -25.889 24.854 16.134 1.00 96.75 687 SER A N 1
ATOM 5213 C CA . SER A 1 687 ? -24.780 23.915 16.342 1.00 96.75 687 SER A CA 1
ATOM 5214 C C . SER A 1 687 ? -23.557 24.322 15.526 1.00 96.75 687 SER A C 1
ATOM 5216 O O . SER A 1 687 ? -23.660 25.154 14.628 1.00 96.75 687 SER A O 1
ATOM 5218 N N . VAL A 1 688 ? -22.411 23.696 15.791 1.00 96.25 688 VAL A N 1
ATOM 5219 C CA . VAL A 1 688 ? -21.173 23.900 15.031 1.00 96.25 688 VAL A CA 1
ATOM 5220 C C . VAL A 1 688 ? -20.653 22.564 14.509 1.00 96.25 688 VAL A C 1
ATOM 5222 O O . VAL A 1 688 ? -20.631 21.569 15.233 1.00 96.25 688 VAL A O 1
ATOM 5225 N N . VAL A 1 689 ? -20.213 22.542 13.252 1.00 95.38 689 VAL A N 1
ATOM 5226 C CA . VAL A 1 689 ? -19.600 21.375 12.611 1.00 95.38 689 VAL A CA 1
ATOM 5227 C C . VAL A 1 689 ? -18.108 21.626 12.440 1.00 95.38 689 VAL A C 1
ATOM 5229 O O . VAL A 1 689 ? -17.704 22.454 11.627 1.00 95.38 689 VAL A O 1
ATOM 5232 N N . VAL A 1 690 ? -17.272 20.887 13.171 1.00 93.31 690 VAL A N 1
ATOM 5233 C CA . VAL A 1 690 ? -15.813 20.932 12.993 1.00 93.31 690 VAL A CA 1
ATOM 5234 C C . VAL A 1 690 ? -15.445 20.217 11.691 1.00 93.31 690 VAL A C 1
ATOM 5236 O O . VAL A 1 690 ? -15.629 19.007 11.542 1.00 93.31 690 VAL A O 1
ATOM 5239 N N . ARG A 1 691 ? -14.940 20.977 10.719 1.00 90.38 691 ARG A N 1
ATOM 5240 C CA . ARG A 1 691 ? -14.581 20.501 9.376 1.00 90.38 691 ARG A CA 1
ATOM 5241 C C . ARG A 1 691 ? -13.106 20.135 9.271 1.00 90.38 691 ARG A C 1
ATOM 5243 O O . ARG A 1 691 ? -12.803 19.149 8.607 1.00 90.38 691 ARG A O 1
ATOM 5250 N N . LYS A 1 692 ? -12.225 20.869 9.954 1.00 92.44 692 LYS A N 1
ATOM 5251 C CA . LYS A 1 692 ? -10.812 20.521 10.163 1.00 92.44 692 LYS A CA 1
ATOM 5252 C C . LYS A 1 692 ? -10.531 20.547 11.654 1.00 92.44 692 LYS A C 1
ATOM 5254 O O . LYS A 1 692 ? -10.841 21.531 12.323 1.00 92.44 692 LYS A O 1
ATOM 5259 N N . THR A 1 693 ? -9.969 19.463 12.173 1.00 93.06 693 THR A N 1
ATOM 5260 C CA . THR A 1 693 ? -9.686 19.351 13.609 1.00 93.06 693 THR A CA 1
ATOM 5261 C C . THR A 1 693 ? -8.438 20.136 14.003 1.00 93.06 693 THR A C 1
ATOM 5263 O O . THR A 1 693 ? -8.200 2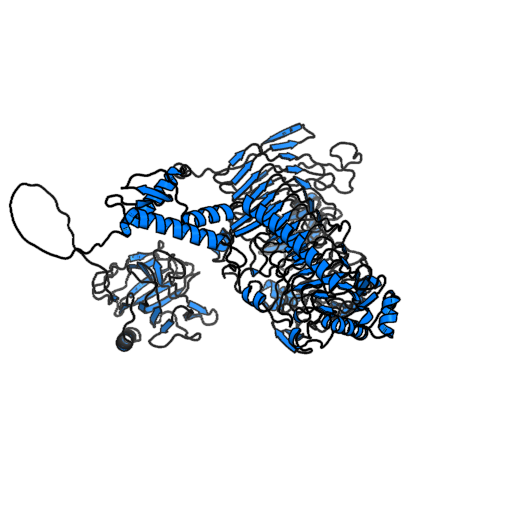0.353 15.188 1.00 93.06 693 THR A O 1
ATOM 5266 N N . GLY A 1 694 ? -7.633 20.540 13.017 1.00 92.69 694 GLY A N 1
ATOM 5267 C CA . GLY A 1 694 ? -6.360 21.196 13.258 1.00 92.69 694 GLY A CA 1
ATOM 5268 C C . GLY A 1 694 ? -5.371 20.293 13.998 1.00 92.69 694 GLY A C 1
ATOM 5269 O O . GLY A 1 694 ? -5.592 19.084 14.151 1.00 92.69 694 GLY A O 1
ATOM 5270 N N . THR A 1 695 ? -4.277 20.889 14.457 1.00 92.75 695 THR A N 1
ATOM 5271 C CA . THR A 1 695 ? -3.209 20.193 15.182 1.00 92.75 695 THR A CA 1
ATOM 5272 C C . THR A 1 695 ? -2.584 21.100 16.245 1.00 92.75 695 THR A C 1
ATOM 5274 O O . THR A 1 695 ? -2.790 22.314 16.215 1.00 92.75 695 THR A O 1
ATOM 5277 N N . ARG A 1 696 ? -1.815 20.512 17.174 1.00 90.94 696 ARG A N 1
ATOM 5278 C CA . ARG A 1 696 ? -1.074 21.197 18.253 1.00 90.94 696 ARG A CA 1
ATOM 5279 C C . ARG A 1 696 ? -1.943 21.972 19.263 1.00 90.94 696 ARG A C 1
ATOM 5281 O O . ARG A 1 696 ? -1.431 22.843 19.955 1.00 90.94 696 ARG A O 1
ATOM 5288 N N . TYR A 1 697 ? -3.230 21.644 19.387 1.00 92.44 697 TYR A N 1
ATOM 5289 C CA . TYR A 1 697 ? -4.100 22.242 20.409 1.00 92.44 697 TYR A CA 1
ATOM 5290 C C . TYR A 1 697 ? -3.785 21.675 21.798 1.00 92.44 697 TYR A C 1
ATOM 5292 O O . TYR A 1 697 ? -3.834 20.466 21.985 1.00 92.44 697 TYR A O 1
ATOM 5300 N N . GLU A 1 698 ? -3.497 22.519 22.781 1.00 89.12 698 GLU A N 1
ATOM 5301 C CA . GLU A 1 698 ? -3.043 22.096 24.115 1.00 89.12 698 GLU A CA 1
ATOM 5302 C C . GLU A 1 698 ? -3.789 22.739 25.280 1.00 89.12 698 GLU A C 1
ATOM 5304 O O . GLU A 1 698 ? -3.785 22.193 26.380 1.00 89.12 698 GLU A O 1
ATOM 5309 N N . ASP A 1 699 ? -4.483 23.848 25.032 1.00 89.50 699 ASP A N 1
ATOM 5310 C CA . ASP A 1 699 ? -5.267 24.544 26.044 1.00 89.50 699 ASP A CA 1
ATOM 5311 C C . ASP A 1 699 ? -6.673 24.847 25.524 1.00 89.50 699 ASP A C 1
ATOM 5313 O O . ASP A 1 699 ? -6.895 25.802 24.787 1.00 89.50 699 ASP A O 1
ATOM 5317 N N . ALA A 1 700 ? -7.646 24.029 25.925 1.00 91.31 700 ALA A N 1
ATOM 5318 C CA . ALA A 1 700 ? -9.036 24.230 25.528 1.00 91.31 700 ALA A CA 1
ATOM 5319 C C . ALA A 1 700 ? -9.620 25.562 26.030 1.00 91.31 700 ALA A C 1
ATOM 5321 O O . ALA A 1 700 ? -10.508 26.109 25.378 1.00 91.31 700 ALA A O 1
ATOM 5322 N N . ALA A 1 701 ? -9.147 26.080 27.170 1.00 91.38 701 ALA A N 1
ATOM 5323 C CA . ALA A 1 701 ? -9.731 27.252 27.816 1.00 91.38 701 ALA A CA 1
ATOM 5324 C C . ALA A 1 701 ? -9.351 28.567 27.119 1.00 91.38 701 ALA A C 1
ATOM 5326 O O . ALA A 1 701 ? -10.133 29.516 27.159 1.00 91.38 701 ALA A O 1
ATOM 5327 N N . SER A 1 702 ? -8.193 28.628 26.454 1.00 95.19 702 SER A N 1
ATOM 5328 C CA . SER A 1 702 ? -7.800 29.789 25.641 1.00 95.19 702 SER A CA 1
ATOM 5329 C C . SER A 1 702 ? -8.393 29.794 24.234 1.00 95.19 702 SER A C 1
ATOM 5331 O O . SER A 1 702 ? -8.184 30.763 23.502 1.00 95.19 702 SER A O 1
ATOM 5333 N N . ILE A 1 703 ? -9.117 28.746 23.823 1.00 96.25 703 ILE A N 1
ATOM 5334 C CA . ILE A 1 703 ? -9.747 28.721 22.502 1.00 96.25 703 ILE A CA 1
ATOM 5335 C C . ILE A 1 703 ? -10.886 29.738 22.471 1.00 96.25 703 ILE A C 1
ATOM 5337 O O . ILE A 1 703 ? -11.895 29.600 23.163 1.00 96.25 703 ILE A O 1
ATOM 5341 N N . VAL A 1 704 ? -10.746 30.725 21.594 1.00 95.88 704 VAL A N 1
ATOM 5342 C CA . VAL A 1 704 ? -11.779 31.713 21.297 1.00 95.88 704 VAL A CA 1
ATOM 5343 C C . VAL A 1 704 ? -12.386 31.373 19.946 1.00 95.88 704 VAL A C 1
ATOM 5345 O O . VAL A 1 704 ? -11.687 31.325 18.931 1.00 95.88 704 VAL A O 1
ATOM 5348 N N . VAL A 1 705 ? -13.698 31.141 19.941 1.00 97.00 705 VAL A N 1
ATOM 5349 C CA . VAL A 1 705 ? -14.492 30.978 18.722 1.00 97.00 705 VAL A CA 1
ATOM 5350 C C . VAL A 1 705 ? -15.394 32.196 18.583 1.00 97.00 705 VAL A C 1
ATOM 5352 O O . VAL A 1 705 ? -16.120 32.543 19.514 1.00 97.00 705 VAL A O 1
ATOM 5355 N N . THR A 1 706 ? -15.357 32.849 17.427 1.00 95.50 706 THR A N 1
ATOM 5356 C CA . THR A 1 706 ? -16.171 34.038 17.147 1.00 95.50 706 THR A CA 1
ATOM 5357 C C . THR A 1 706 ? -16.970 33.823 15.874 1.00 95.50 706 THR A C 1
ATOM 5359 O O . THR A 1 706 ? -16.416 33.416 14.855 1.00 95.50 706 THR A O 1
ATOM 5362 N N . ALA A 1 707 ? -18.274 34.090 15.933 1.00 96.38 707 ALA A N 1
ATOM 5363 C CA . ALA A 1 707 ? -19.124 34.120 14.752 1.00 96.38 707 ALA A CA 1
ATOM 5364 C C . ALA A 1 707 ? -19.043 35.497 14.093 1.00 96.38 707 ALA A C 1
ATOM 5366 O O . ALA A 1 707 ? -19.310 36.511 14.739 1.00 96.38 707 ALA A O 1
ATOM 5367 N N . VAL A 1 708 ? -18.692 35.519 12.811 1.00 95.69 708 VAL A N 1
ATOM 5368 C CA . VAL A 1 708 ? -18.602 36.731 12.000 1.00 95.69 708 VAL A CA 1
ATOM 5369 C C . VAL A 1 708 ? -19.691 36.670 10.941 1.00 95.69 708 VAL A C 1
ATOM 5371 O O . VAL A 1 708 ? -19.648 35.833 10.039 1.00 95.69 708 VAL A O 1
ATOM 5374 N N . ASP A 1 709 ? -20.684 37.546 11.072 1.00 94.69 709 ASP A N 1
ATOM 5375 C CA . ASP A 1 709 ? -21.742 37.714 10.082 1.00 94.69 709 ASP A CA 1
ATOM 5376 C C . ASP A 1 709 ? -21.360 38.830 9.093 1.00 94.69 709 ASP A C 1
ATOM 5378 O O . ASP A 1 709 ? -21.190 39.976 9.516 1.00 94.69 709 ASP A O 1
ATOM 5382 N N . PRO A 1 710 ? -21.251 38.547 7.782 1.00 91.38 710 PRO A N 1
ATOM 5383 C CA . PRO A 1 710 ? -20.859 39.552 6.793 1.00 91.38 710 PRO A CA 1
ATOM 5384 C C . PRO A 1 710 ? -21.813 40.749 6.684 1.00 91.38 710 PRO A C 1
ATOM 5386 O O . PRO A 1 710 ? -21.414 41.793 6.174 1.00 91.38 710 PRO A O 1
ATOM 5389 N N . THR A 1 711 ? -23.067 40.613 7.132 1.00 90.62 711 THR A N 1
ATOM 5390 C CA . THR A 1 711 ? -24.054 41.705 7.100 1.00 90.62 711 THR A CA 1
ATOM 5391 C C . THR A 1 711 ? -23.990 42.598 8.341 1.00 90.62 711 THR A C 1
ATOM 5393 O O . THR A 1 711 ? -24.600 43.665 8.360 1.00 90.62 711 THR A O 1
ATOM 5396 N N . GLY A 1 712 ? -23.247 42.181 9.374 1.00 89.50 712 GLY A N 1
ATOM 5397 C CA . GLY A 1 712 ? -23.140 42.871 10.660 1.00 89.50 712 GLY A CA 1
ATOM 5398 C C . GLY A 1 712 ? -24.383 42.758 11.551 1.00 89.50 712 GLY A C 1
ATOM 5399 O O . GLY A 1 712 ? -24.402 43.353 12.625 1.00 89.50 712 GLY A O 1
ATOM 5400 N N . ALA A 1 713 ? -25.414 42.016 11.129 1.00 90.00 713 ALA A N 1
ATOM 5401 C CA . ALA A 1 713 ? -26.668 41.868 11.872 1.00 90.00 713 ALA A CA 1
ATOM 5402 C C . ALA A 1 713 ? -26.586 40.801 12.977 1.00 90.00 713 ALA A C 1
ATOM 5404 O O . ALA A 1 713 ? -27.284 40.897 13.988 1.00 90.00 713 ALA A O 1
ATOM 5405 N N . GLY A 1 714 ? -25.732 39.791 12.791 1.00 92.62 714 GLY A N 1
ATOM 5406 C CA . GLY A 1 714 ? -25.547 38.701 13.745 1.00 92.62 714 GLY A CA 1
ATOM 5407 C C . GLY A 1 714 ? -24.795 39.132 15.005 1.00 92.62 714 GLY A C 1
ATOM 5408 O O . GLY A 1 714 ? -23.696 39.678 14.916 1.00 92.62 714 GLY A O 1
ATOM 5409 N N . SER A 1 715 ? -25.347 38.851 16.188 1.00 94.56 715 SER A N 1
ATOM 5410 C CA . SER A 1 715 ? -24.676 39.127 17.468 1.00 94.56 715 SER A CA 1
ATOM 5411 C C . SER A 1 715 ? -25.097 38.172 18.591 1.00 94.56 715 SER A C 1
ATOM 5413 O O . SER A 1 715 ? -26.130 37.505 18.519 1.00 94.56 715 SER A O 1
ATOM 5415 N N . GLY A 1 716 ? -24.283 38.116 19.651 1.00 93.62 716 GLY A N 1
ATOM 5416 C CA . GLY A 1 716 ? -24.609 37.422 20.901 1.00 93.62 716 GLY A CA 1
ATOM 5417 C C . GLY A 1 716 ? -24.265 35.932 20.962 1.00 93.62 716 GLY A C 1
ATOM 5418 O O . GLY A 1 716 ? -24.392 35.351 22.034 1.00 93.62 716 GLY A O 1
ATOM 5419 N N . ALA A 1 717 ? -23.796 35.304 19.875 1.00 96.50 717 ALA A N 1
ATOM 5420 C CA . ALA A 1 717 ? -23.404 33.898 19.945 1.00 96.50 717 ALA A CA 1
ATOM 5421 C C . ALA A 1 717 ? -22.138 33.699 20.791 1.00 96.50 717 ALA A C 1
ATOM 5423 O O . ALA A 1 717 ? -21.147 34.419 20.640 1.00 96.50 717 ALA A O 1
ATOM 5424 N N . THR A 1 718 ? -22.157 32.680 21.646 1.00 96.81 718 THR A N 1
ATOM 5425 C CA . THR A 1 718 ? -21.014 32.262 22.465 1.00 96.81 718 THR A CA 1
ATOM 5426 C C . THR A 1 718 ? -20.790 30.761 22.331 1.00 96.81 718 THR A C 1
ATOM 5428 O O . THR A 1 718 ? -21.719 29.991 22.071 1.00 96.81 718 THR A O 1
ATOM 5431 N N . PHE A 1 719 ? -19.539 30.338 22.502 1.00 97.25 719 PHE A N 1
ATOM 5432 C CA . PHE A 1 719 ? -19.125 28.961 22.267 1.00 97.25 719 PHE A CA 1
ATOM 5433 C C . PHE A 1 719 ? -18.165 28.469 23.349 1.00 97.25 719 PHE A C 1
ATOM 5435 O O . PHE A 1 719 ? -17.435 29.252 23.952 1.00 97.25 719 PHE A O 1
ATOM 5442 N N . SER A 1 720 ? -18.101 27.150 23.521 1.00 95.50 720 SER A N 1
ATOM 5443 C CA . SER A 1 720 ? -17.032 26.473 24.263 1.00 95.50 720 SER A CA 1
ATOM 5444 C C . SER A 1 720 ? -16.419 25.369 23.407 1.00 95.50 720 SER A C 1
ATOM 5446 O O . SER A 1 720 ? -17.137 24.603 22.766 1.00 95.50 720 SER A O 1
ATOM 5448 N N . ALA A 1 721 ? -15.093 25.283 23.374 1.00 95.25 721 ALA A N 1
ATOM 5449 C CA . ALA A 1 721 ? -14.376 24.271 22.607 1.00 95.25 721 ALA A CA 1
ATOM 5450 C C . ALA A 1 721 ? -13.822 23.166 23.514 1.00 95.25 721 ALA A C 1
ATOM 5452 O O . ALA A 1 721 ? -13.513 23.392 24.682 1.00 95.25 721 ALA A O 1
ATOM 5453 N N . THR A 1 722 ? -13.666 21.964 22.964 1.00 94.19 722 THR A N 1
ATOM 5454 C CA . THR A 1 722 ? -12.957 20.861 23.621 1.00 94.19 722 THR A CA 1
ATOM 5455 C C . THR A 1 722 ? -11.783 20.401 22.770 1.00 94.19 722 THR A C 1
ATOM 5457 O O . THR A 1 722 ? -11.853 20.414 21.538 1.00 94.19 722 THR A O 1
ATOM 5460 N N . ILE A 1 723 ? -10.711 19.962 23.428 1.00 92.25 723 ILE A N 1
ATOM 5461 C CA . ILE A 1 723 ? -9.564 19.324 22.778 1.00 92.25 723 ILE A CA 1
ATOM 5462 C C . ILE A 1 723 ? -9.608 17.813 23.005 1.00 92.25 723 ILE A C 1
ATOM 5464 O O . ILE A 1 723 ? -10.118 17.332 24.019 1.00 92.25 723 ILE A O 1
ATOM 5468 N N . SER A 1 724 ? -9.071 17.058 22.056 1.00 88.38 724 SER A N 1
ATOM 5469 C CA . SER A 1 724 ? -8.858 15.621 22.181 1.00 88.38 724 SER A CA 1
ATOM 5470 C C . SER A 1 724 ? -7.401 15.289 21.911 1.00 88.38 724 SER A C 1
ATOM 5472 O O . SER A 1 724 ? -6.771 15.856 21.018 1.00 88.38 724 SER A O 1
ATOM 5474 N N . GLU A 1 725 ? -6.899 14.319 22.666 1.00 83.94 725 GLU A N 1
ATOM 5475 C CA . GLU A 1 725 ? -5.565 13.760 22.514 1.00 83.94 725 GLU A CA 1
ATOM 5476 C C . GLU A 1 725 ? -5.709 12.266 22.240 1.00 83.94 725 GLU A C 1
ATOM 5478 O O . GLU A 1 725 ? -6.324 11.528 23.016 1.00 83.94 725 GLU A O 1
ATOM 5483 N N . THR A 1 726 ? -5.202 11.822 21.094 1.00 80.12 726 THR A N 1
ATOM 5484 C CA . THR A 1 726 ? -5.394 10.446 20.624 1.00 80.12 726 THR A CA 1
ATOM 5485 C C . THR A 1 726 ? -4.046 9.738 20.593 1.00 80.12 726 THR A C 1
ATOM 5487 O O . THR A 1 726 ? -3.229 9.993 19.714 1.00 80.12 726 THR A O 1
ATOM 5490 N N . SER A 1 727 ? -3.811 8.854 21.564 1.00 92.88 727 SER A N 1
ATOM 5491 C CA . SER A 1 727 ? -2.658 7.953 21.566 1.00 92.88 727 SER A CA 1
ATOM 5492 C C . SER A 1 727 ? -2.965 6.665 22.339 1.00 92.88 727 SER A C 1
ATOM 5494 O O . SER A 1 727 ? -3.392 6.715 23.497 1.00 92.88 727 SER A O 1
ATOM 5496 N N . TYR A 1 728 ? -2.777 5.508 21.698 1.00 94.88 728 TYR A N 1
ATOM 5497 C CA . TYR A 1 728 ? -3.133 4.186 22.224 1.00 94.88 728 TYR A CA 1
ATOM 5498 C C . TYR A 1 728 ? -1.967 3.200 22.108 1.00 94.88 728 TYR A C 1
ATOM 5500 O O . TYR A 1 728 ? -1.341 3.119 21.055 1.00 94.88 728 TYR A O 1
ATOM 5508 N N . ALA A 1 729 ? -1.692 2.391 23.133 1.00 97.56 729 ALA A N 1
ATOM 5509 C CA . ALA A 1 729 ? -0.729 1.299 22.953 1.00 97.56 729 ALA A CA 1
ATOM 5510 C C . ALA A 1 729 ? -1.355 0.157 22.132 1.00 97.56 729 ALA A C 1
ATOM 5512 O O . ALA A 1 729 ? -0.805 -0.254 21.110 1.00 97.56 729 ALA A O 1
ATOM 5513 N N . TYR A 1 730 ? -2.552 -0.285 22.517 1.00 97.81 730 TYR A N 1
ATOM 5514 C CA . TYR A 1 730 ? -3.317 -1.311 21.812 1.00 97.81 730 TYR A CA 1
ATOM 5515 C C . TYR A 1 730 ? -4.741 -0.833 21.522 1.00 97.81 730 TYR A C 1
ATOM 5517 O O . TYR A 1 730 ? -5.421 -0.301 22.401 1.00 97.81 730 TYR A O 1
ATOM 5525 N N . MET A 1 731 ? -5.207 -1.067 20.298 1.00 95.75 731 MET A N 1
ATOM 5526 C CA . MET A 1 731 ? -6.610 -0.958 19.906 1.00 95.75 731 MET A CA 1
ATOM 5527 C C . MET A 1 731 ? -7.031 -2.277 19.262 1.00 95.75 731 MET A C 1
ATOM 5529 O O . MET A 1 731 ? -6.686 -2.528 18.108 1.00 95.75 731 MET A O 1
ATOM 5533 N N . ILE A 1 732 ? -7.722 -3.117 20.033 1.00 94.88 732 ILE A N 1
ATOM 5534 C CA . ILE A 1 732 ? -8.035 -4.511 19.695 1.00 94.88 732 ILE A CA 1
ATOM 5535 C C . ILE A 1 732 ? -9.535 -4.757 19.867 1.00 94.88 732 ILE A C 1
ATOM 5537 O O . ILE A 1 732 ? -10.130 -4.325 20.849 1.00 94.88 732 ILE A O 1
ATOM 5541 N N . GLY A 1 733 ? -10.151 -5.484 18.940 1.00 91.12 733 GLY A N 1
ATOM 5542 C CA . GLY A 1 733 ? -11.571 -5.834 18.997 1.00 91.12 733 GLY A CA 1
ATOM 5543 C C . GLY A 1 733 ? -12.440 -4.947 18.111 1.00 91.12 733 GLY A C 1
ATOM 5544 O O . GLY A 1 733 ? -12.120 -3.793 17.838 1.00 91.12 733 GLY A O 1
ATOM 5545 N N . ALA A 1 734 ? -13.560 -5.492 17.643 1.00 89.94 734 ALA A N 1
ATOM 5546 C CA . ALA A 1 734 ? -14.311 -4.908 16.538 1.00 89.94 734 ALA A CA 1
ATOM 5547 C C . ALA A 1 734 ? -15.241 -3.756 16.958 1.00 89.94 734 ALA A C 1
ATOM 5549 O O . ALA A 1 734 ? -15.911 -3.821 17.993 1.00 89.94 734 ALA A O 1
ATOM 5550 N N . GLU A 1 735 ? -15.377 -2.723 16.123 1.00 88.62 735 GLU A N 1
ATOM 5551 C CA . GLU A 1 735 ? -16.532 -1.822 16.247 1.00 88.62 735 GLU A CA 1
ATOM 5552 C C . GLU A 1 735 ? -17.839 -2.601 15.985 1.00 88.62 735 GLU A C 1
ATOM 5554 O O . GLU A 1 735 ? -17.853 -3.464 15.103 1.00 88.62 735 GLU A O 1
ATOM 5559 N N . PRO A 1 736 ? -18.967 -2.271 16.650 1.00 82.88 736 PRO A N 1
ATOM 5560 C CA . PRO A 1 736 ? -20.225 -3.023 16.523 1.00 82.88 736 PRO A CA 1
ATOM 5561 C C . PRO A 1 736 ? -20.685 -3.261 15.081 1.00 82.88 736 PRO A C 1
ATOM 5563 O O . PRO A 1 736 ? -21.159 -4.339 14.726 1.00 82.88 736 PRO A O 1
ATOM 5566 N N . ARG A 1 737 ? -20.515 -2.249 14.222 1.00 83.75 737 ARG A N 1
ATOM 5567 C CA . ARG A 1 737 ? -20.897 -2.307 12.803 1.00 83.75 737 ARG A CA 1
ATOM 5568 C C . ARG A 1 737 ? -20.064 -3.293 11.977 1.00 83.75 737 ARG A C 1
ATOM 5570 O O . ARG A 1 737 ? -20.502 -3.681 10.900 1.00 83.75 737 ARG A O 1
ATOM 5577 N N . TYR A 1 738 ? -18.890 -3.688 12.464 1.00 84.12 738 TYR A N 1
ATOM 5578 C CA . TYR A 1 738 ? -17.976 -4.610 11.790 1.00 84.12 738 TYR A CA 1
ATOM 5579 C C . TYR A 1 738 ? -18.040 -6.038 12.349 1.00 84.12 738 TYR A C 1
ATOM 5581 O O . TYR A 1 738 ? -17.411 -6.935 11.791 1.00 84.12 738 TYR A O 1
ATOM 5589 N N . GLY A 1 739 ? -18.845 -6.279 13.390 1.00 85.56 739 GLY A N 1
ATOM 5590 C CA . GLY A 1 739 ? -19.049 -7.594 13.998 1.00 85.56 739 GLY A CA 1
ATOM 5591 C C . GLY A 1 739 ? -18.264 -7.773 15.294 1.00 85.56 739 GLY A C 1
ATOM 5592 O O . GLY A 1 739 ? -18.249 -6.880 16.133 1.00 85.56 739 GLY A O 1
ATOM 5593 N N . ALA A 1 740 ? -17.653 -8.945 15.469 1.00 87.06 740 ALA A N 1
ATOM 5594 C CA . ALA A 1 740 ? -16.873 -9.302 16.650 1.00 87.06 740 ALA A CA 1
ATOM 5595 C C . ALA A 1 740 ? -15.535 -9.922 16.239 1.00 87.06 740 ALA A C 1
ATOM 5597 O O . ALA A 1 740 ? -15.443 -10.562 15.190 1.00 87.06 740 ALA A O 1
ATOM 5598 N N . MET A 1 741 ? -14.517 -9.733 17.074 1.00 88.75 741 MET A N 1
ATOM 5599 C CA . MET A 1 741 ? -13.195 -10.333 16.900 1.00 88.75 741 MET A CA 1
ATOM 5600 C C . MET A 1 741 ? -13.030 -11.554 17.812 1.00 88.75 741 MET A C 1
ATOM 5602 O O . MET A 1 741 ? -13.423 -11.492 18.978 1.00 88.75 741 MET A O 1
ATOM 5606 N N . GLN A 1 742 ? -12.397 -12.618 17.315 1.00 87.94 742 GLN A N 1
ATOM 5607 C CA . GLN A 1 742 ? -11.854 -13.689 18.162 1.00 87.94 742 GLN A CA 1
ATOM 5608 C C . GLN A 1 742 ? -10.332 -13.575 18.197 1.00 87.94 742 GLN A C 1
ATOM 5610 O O . GLN A 1 742 ? -9.676 -13.634 17.152 1.00 87.94 742 GLN A O 1
ATOM 5615 N N . VAL A 1 743 ? -9.779 -13.410 19.397 1.00 91.88 743 VAL A N 1
ATOM 5616 C CA . VAL A 1 743 ? -8.349 -13.163 19.601 1.00 91.88 743 VAL A CA 1
ATOM 5617 C C . VAL A 1 743 ? -7.808 -13.893 20.824 1.00 91.88 743 VAL A C 1
ATOM 5619 O O . VAL A 1 743 ? -8.442 -13.913 21.879 1.00 91.88 743 VAL A O 1
ATOM 5622 N N . ASN A 1 744 ? -6.605 -14.448 20.692 1.00 94.94 744 ASN A N 1
ATOM 5623 C CA . ASN A 1 744 ? -5.734 -14.750 21.821 1.00 94.94 744 ASN A CA 1
ATOM 5624 C C . ASN A 1 744 ? -4.813 -13.546 22.068 1.00 94.94 744 ASN A C 1
ATOM 5626 O O . ASN A 1 744 ? -3.895 -13.303 21.292 1.00 94.94 744 ASN A O 1
ATOM 5630 N N . PHE A 1 745 ? -5.081 -12.771 23.117 1.00 97.56 745 PHE A N 1
ATOM 5631 C CA . PHE A 1 745 ? -4.323 -11.587 23.513 1.00 97.56 745 PHE A CA 1
ATOM 5632 C C . PHE A 1 745 ? -3.574 -11.869 24.822 1.00 97.56 745 PHE A C 1
ATOM 5634 O O . PHE A 1 745 ? -4.095 -11.638 25.918 1.00 97.56 745 PHE A O 1
ATOM 5641 N N . THR A 1 746 ? -2.361 -12.415 24.712 1.00 96.75 746 THR A N 1
ATOM 5642 C CA . THR A 1 746 ? -1.636 -12.981 25.860 1.00 96.75 746 THR A CA 1
ATOM 5643 C C . THR A 1 746 ? -0.255 -12.363 26.077 1.00 96.75 746 THR A C 1
ATOM 5645 O O . THR A 1 746 ? 0.522 -12.218 25.141 1.00 96.75 746 THR A O 1
ATOM 5648 N N . GLY A 1 747 ? 0.118 -12.058 27.322 1.00 97.19 747 GLY A N 1
ATOM 5649 C CA . GLY A 1 747 ? 1.510 -11.722 27.659 1.00 97.19 747 GLY A CA 1
ATOM 5650 C C . GLY A 1 747 ? 2.026 -10.402 27.072 1.00 97.19 747 GLY A C 1
ATOM 5651 O O . GLY A 1 747 ? 3.235 -10.171 27.057 1.00 97.19 747 GLY A O 1
ATOM 5652 N N . ASN A 1 748 ? 1.144 -9.543 26.554 1.00 98.62 748 ASN A N 1
ATOM 5653 C CA . ASN A 1 748 ? 1.527 -8.285 25.923 1.00 98.62 748 ASN A CA 1
ATOM 5654 C C . ASN A 1 748 ? 1.868 -7.218 26.967 1.00 98.62 748 ASN A C 1
ATOM 5656 O O . ASN A 1 748 ? 1.326 -7.185 28.078 1.00 98.62 748 ASN A O 1
ATOM 5660 N N . ARG A 1 749 ? 2.755 -6.303 26.573 1.00 98.50 749 ARG A N 1
ATOM 5661 C CA . ARG A 1 749 ? 3.256 -5.200 27.391 1.00 98.50 749 ARG A CA 1
ATOM 5662 C C . ARG A 1 749 ? 3.077 -3.862 26.692 1.00 98.50 749 ARG A C 1
ATOM 5664 O O . ARG A 1 749 ? 3.151 -3.770 25.465 1.00 98.50 749 ARG A O 1
ATOM 5671 N N . ALA A 1 750 ? 2.857 -2.826 27.490 1.00 98.19 750 ALA A N 1
ATOM 5672 C CA . ALA A 1 750 ? 2.794 -1.436 27.057 1.00 98.19 750 ALA A CA 1
ATOM 5673 C C . ALA A 1 750 ? 3.519 -0.555 28.074 1.00 98.19 750 ALA A C 1
ATOM 5675 O O . ALA A 1 750 ? 3.390 -0.801 29.273 1.00 98.19 750 ALA A O 1
ATOM 5676 N N . ALA A 1 751 ? 4.240 0.464 27.616 1.00 97.25 751 ALA A N 1
ATOM 5677 C CA . ALA A 1 751 ? 4.876 1.443 28.489 1.00 97.25 751 ALA A CA 1
ATOM 5678 C C . ALA A 1 751 ? 4.943 2.833 27.847 1.00 97.25 751 ALA A C 1
ATOM 5680 O O . ALA A 1 751 ? 5.027 2.985 26.623 1.00 97.25 751 ALA A O 1
ATOM 5681 N N . ASN A 1 752 ? 4.954 3.852 28.698 1.00 97.12 752 ASN A N 1
ATOM 5682 C CA . ASN A 1 752 ? 5.303 5.213 28.309 1.00 97.12 752 ASN A CA 1
ATOM 5683 C C . ASN A 1 752 ? 6.821 5.358 28.124 1.00 97.12 752 ASN A C 1
ATOM 5685 O O . ASN A 1 752 ? 7.591 4.443 28.425 1.00 97.12 752 ASN A O 1
ATOM 5689 N N . SER A 1 753 ? 7.267 6.503 27.612 1.00 95.75 753 SER A N 1
ATOM 5690 C CA . SER A 1 753 ? 8.695 6.784 27.435 1.00 95.75 753 SER A CA 1
ATOM 5691 C C . SER A 1 753 ? 9.008 8.263 27.667 1.00 95.75 753 SER A C 1
ATOM 5693 O O . SER A 1 753 ? 8.085 9.072 27.777 1.00 95.75 753 SER A O 1
ATOM 5695 N N . PRO A 1 754 ? 10.292 8.667 27.671 1.00 94.44 754 PRO A N 1
ATOM 5696 C CA . PRO A 1 754 ? 10.660 10.081 27.735 1.00 94.44 754 PRO A CA 1
ATOM 5697 C C . PRO A 1 754 ? 10.044 10.959 26.631 1.00 94.44 754 PRO A C 1
ATOM 5699 O O . PRO A 1 754 ? 10.036 12.180 26.775 1.00 94.44 754 PRO A O 1
ATOM 5702 N N . ASP A 1 755 ? 9.541 10.373 25.537 1.00 94.06 755 ASP A N 1
ATOM 5703 C CA . ASP A 1 755 ? 8.850 11.099 24.462 1.00 94.06 755 ASP A CA 1
ATOM 5704 C C . ASP A 1 755 ? 7.424 11.517 24.861 1.00 94.06 755 ASP A C 1
ATOM 5706 O O . ASP A 1 755 ? 6.854 12.438 24.269 1.00 94.06 755 ASP A O 1
ATOM 5710 N N . GLY A 1 756 ? 6.835 10.840 25.847 1.00 94.38 756 GLY A N 1
ATOM 5711 C CA . GLY A 1 756 ? 5.483 11.096 26.314 1.00 94.38 756 GLY A CA 1
ATOM 5712 C C . GLY A 1 756 ? 4.717 9.850 26.732 1.00 94.38 756 GLY A C 1
ATOM 5713 O O . GLY A 1 756 ? 5.248 8.738 26.817 1.00 94.38 756 GLY A O 1
ATOM 5714 N N . ASN A 1 757 ? 3.435 10.079 26.997 1.00 95.31 757 ASN A N 1
ATOM 5715 C CA . ASN A 1 757 ? 2.542 9.115 27.613 1.00 95.31 757 ASN A CA 1
ATOM 5716 C C . ASN A 1 757 ? 1.367 8.794 26.694 1.00 95.31 757 ASN A C 1
ATOM 5718 O O . ASN A 1 757 ? 0.741 9.700 26.142 1.00 95.31 757 ASN A O 1
ATOM 5722 N N . PHE A 1 758 ? 1.010 7.516 26.577 1.00 96.31 758 PHE A N 1
ATOM 5723 C CA . PHE A 1 758 ? -0.219 7.133 25.893 1.00 96.31 758 PHE A CA 1
ATOM 5724 C C . PHE A 1 758 ? -1.436 7.716 26.616 1.00 96.31 758 PHE A C 1
ATOM 5726 O O . PHE A 1 758 ? -1.512 7.714 27.846 1.00 96.31 758 PHE A O 1
ATOM 5733 N N . GLY A 1 759 ? -2.438 8.151 25.856 1.00 94.00 759 GLY A N 1
ATOM 5734 C CA . GLY A 1 759 ? -3.758 8.463 26.387 1.00 94.00 759 GLY A CA 1
ATOM 5735 C C . GLY A 1 759 ? -4.423 7.223 26.974 1.00 94.00 759 GLY A C 1
ATOM 5736 O O . GLY A 1 759 ? -5.003 7.295 28.059 1.00 94.00 759 GLY A O 1
ATOM 5737 N N . ARG A 1 760 ? -4.307 6.077 26.286 1.00 94.81 760 ARG A N 1
ATOM 5738 C CA . ARG A 1 760 ? -4.837 4.783 26.748 1.00 94.81 760 ARG A CA 1
ATOM 5739 C C . ARG A 1 760 ? -3.883 3.629 26.455 1.00 94.81 760 ARG A C 1
ATOM 5741 O O . ARG A 1 760 ? -3.275 3.590 25.392 1.00 94.81 760 ARG A O 1
ATOM 5748 N N . LEU A 1 761 ? -3.786 2.656 27.353 1.00 96.31 761 LEU A N 1
ATOM 5749 C CA . LEU A 1 761 ? -2.956 1.466 27.132 1.00 96.31 761 LEU A CA 1
ATOM 5750 C C . LEU A 1 761 ? -3.721 0.401 26.336 1.00 96.31 761 LEU A C 1
ATOM 5752 O O . LEU A 1 761 ? -3.176 -0.144 25.380 1.00 96.31 761 LEU A O 1
ATOM 5756 N N . LEU A 1 762 ? -5.001 0.174 26.639 1.00 96.50 762 LEU A N 1
ATOM 5757 C CA . LEU A 1 762 ? -5.856 -0.730 25.869 1.00 96.50 762 LEU A CA 1
ATOM 5758 C C . LEU A 1 762 ? -7.222 -0.107 25.570 1.00 96.50 762 LEU A C 1
ATOM 5760 O O . LEU A 1 762 ? -8.002 0.200 26.472 1.00 96.50 762 LEU A O 1
ATOM 5764 N N . VAL A 1 763 ? -7.530 0.033 24.283 1.00 95.31 763 VAL A N 1
ATOM 5765 C CA . VAL A 1 763 ? -8.890 0.240 23.778 1.00 95.31 763 VAL A CA 1
ATOM 5766 C C . VAL A 1 763 ? -9.413 -1.109 23.301 1.00 95.31 763 VAL A C 1
ATOM 5768 O O . VAL A 1 763 ? -8.830 -1.696 22.389 1.00 95.31 763 VAL A O 1
ATOM 5771 N N . SER A 1 764 ? -10.489 -1.595 23.924 1.00 94.88 764 SER A N 1
ATOM 5772 C CA . SER A 1 764 ? -11.076 -2.902 23.607 1.00 94.88 764 SER A CA 1
ATOM 5773 C C . SER A 1 764 ? -12.465 -2.757 22.991 1.00 94.88 764 SER A C 1
ATOM 5775 O O . SER A 1 764 ? -13.347 -2.120 23.578 1.00 94.88 764 SER A O 1
ATOM 5777 N N . GLY A 1 765 ? -12.647 -3.311 21.795 1.00 93.06 765 GLY A N 1
ATOM 5778 C CA . GLY A 1 765 ? -13.928 -3.389 21.095 1.00 93.06 765 GLY A CA 1
ATOM 5779 C C . GLY A 1 765 ? -14.694 -4.682 21.377 1.00 93.06 765 GLY A C 1
ATOM 5780 O O . GLY A 1 765 ? -14.454 -5.384 22.357 1.00 93.06 765 GLY A O 1
ATOM 5781 N N . THR A 1 766 ? -15.616 -5.012 20.477 1.00 91.06 766 THR A N 1
ATOM 5782 C CA . THR A 1 766 ? -16.434 -6.229 20.526 1.00 91.06 766 THR A CA 1
ATOM 5783 C C . THR A 1 766 ? -15.561 -7.461 20.296 1.00 91.06 766 THR A C 1
ATOM 5785 O O . THR A 1 766 ? -14.966 -7.629 19.225 1.00 91.06 766 THR A O 1
ATOM 5788 N N . CYS A 1 767 ? -15.520 -8.339 21.295 1.00 91.56 767 CYS A N 1
ATOM 5789 C CA . CYS A 1 767 ? -14.795 -9.606 21.265 1.00 91.56 767 CYS A CA 1
ATOM 5790 C C . CYS A 1 767 ? -15.731 -10.766 21.618 1.00 91.56 767 CYS A C 1
ATOM 5792 O O . CYS A 1 767 ? -16.604 -10.604 22.472 1.00 91.56 767 CYS A O 1
ATOM 5794 N N . ILE A 1 768 ? -15.535 -11.923 20.983 1.00 89.19 768 ILE A N 1
ATOM 5795 C CA . ILE A 1 768 ? -16.309 -13.144 21.239 1.00 89.19 768 ILE A CA 1
ATOM 5796 C C . ILE A 1 768 ? -15.384 -14.351 21.356 1.00 89.19 768 ILE A C 1
ATOM 5798 O O . ILE A 1 768 ? -14.507 -14.531 20.510 1.00 89.19 768 ILE A O 1
ATOM 5802 N N . GLY A 1 769 ? -15.570 -15.168 22.398 1.00 86.50 769 GLY A N 1
ATOM 5803 C CA . GLY A 1 769 ? -14.750 -16.368 22.608 1.00 86.50 769 GLY A CA 1
ATOM 5804 C C . GLY A 1 769 ? -13.247 -16.069 22.656 1.00 86.50 769 GLY A C 1
ATOM 5805 O O . GLY A 1 769 ? -12.430 -16.896 22.251 1.00 86.50 769 GLY A O 1
ATOM 5806 N N . SER A 1 770 ? -12.885 -14.849 23.060 1.00 92.50 770 SER A N 1
ATOM 5807 C CA . SER A 1 770 ? -11.509 -14.360 23.060 1.00 92.50 770 SER A CA 1
ATOM 5808 C C . SER A 1 770 ? -10.842 -14.646 24.395 1.00 92.50 770 SER A C 1
ATOM 5810 O O . SER A 1 770 ? -11.502 -14.721 25.427 1.00 92.50 770 SER A O 1
ATOM 5812 N N . THR A 1 771 ? -9.518 -14.748 24.389 1.00 94.12 771 THR A N 1
ATOM 5813 C CA . THR A 1 771 ? -8.712 -14.880 25.605 1.00 94.12 771 THR A CA 1
ATOM 5814 C C . THR A 1 771 ? -7.876 -13.627 25.795 1.00 94.12 771 THR A C 1
ATOM 5816 O O . THR A 1 771 ? -7.143 -13.233 24.895 1.00 94.12 771 THR A O 1
ATOM 5819 N N . PHE A 1 772 ? -7.960 -13.020 26.972 1.00 97.19 772 PHE A N 1
ATOM 5820 C CA . PHE A 1 772 ? -7.089 -11.936 27.410 1.00 97.19 772 PHE A CA 1
ATOM 5821 C C . PHE A 1 772 ? -6.393 -12.395 28.680 1.00 97.19 772 PHE A C 1
ATOM 5823 O O . PHE A 1 772 ? -7.043 -12.485 29.726 1.00 97.19 772 PHE A O 1
ATOM 5830 N N . ARG A 1 773 ? -5.093 -12.694 28.618 1.00 95.69 773 ARG A N 1
ATOM 5831 C CA . ARG A 1 773 ? -4.386 -13.143 29.819 1.00 95.69 773 ARG A CA 1
ATOM 5832 C C . ARG A 1 773 ? -2.947 -12.693 29.950 1.00 95.69 773 ARG A C 1
ATOM 5834 O O . ARG A 1 773 ? -2.272 -12.427 28.963 1.00 95.69 773 ARG A O 1
ATOM 5841 N N . ASP A 1 774 ? -2.475 -12.630 31.188 1.00 97.06 774 ASP A N 1
ATOM 5842 C CA . ASP A 1 774 ? -1.064 -12.402 31.525 1.00 97.06 774 ASP A CA 1
ATOM 5843 C C . ASP A 1 774 ? -0.476 -11.096 30.952 1.00 97.06 774 ASP A C 1
ATOM 5845 O O . ASP A 1 774 ? 0.738 -10.959 30.801 1.00 97.06 774 ASP A O 1
ATOM 5849 N N . ASN A 1 775 ? -1.323 -10.125 30.598 1.00 98.25 775 ASN A N 1
ATOM 5850 C CA . ASN A 1 775 ? -0.877 -8.846 30.051 1.00 98.25 775 ASN A CA 1
ATOM 5851 C C . ASN A 1 775 ? -0.412 -7.918 31.185 1.00 98.25 775 ASN A C 1
ATOM 5853 O O . ASN A 1 775 ? -1.054 -7.858 32.236 1.00 98.25 775 ASN A O 1
ATOM 5857 N N . LEU A 1 776 ? 0.673 -7.166 30.963 1.00 97.50 776 LEU A N 1
ATOM 5858 C CA . LEU A 1 776 ? 1.216 -6.215 31.941 1.00 97.50 776 LEU A CA 1
ATOM 5859 C C . LEU A 1 776 ? 1.473 -4.843 31.316 1.00 97.50 776 LEU A C 1
ATOM 5861 O O . LEU A 1 776 ? 2.391 -4.678 30.512 1.00 97.50 776 LEU A O 1
ATOM 5865 N N . PHE A 1 777 ? 0.715 -3.836 31.740 1.00 97.88 777 PHE A N 1
ATOM 5866 C CA . PHE A 1 777 ? 0.849 -2.468 31.238 1.00 97.88 777 PHE A CA 1
ATOM 5867 C C . PHE A 1 777 ? 1.449 -1.522 32.284 1.00 97.88 777 PHE A C 1
ATOM 5869 O O . PHE A 1 777 ? 0.990 -1.461 33.417 1.00 97.88 777 PHE A O 1
ATOM 5876 N N . ASN A 1 778 ? 2.475 -0.760 31.916 1.00 96.75 778 ASN A N 1
ATOM 5877 C CA . ASN A 1 778 ? 3.072 0.257 32.774 1.00 96.75 778 ASN A CA 1
ATOM 5878 C C . ASN A 1 778 ? 2.435 1.624 32.468 1.00 96.75 778 ASN A C 1
ATOM 5880 O O . ASN A 1 778 ? 2.656 2.191 31.397 1.00 96.75 778 ASN A O 1
ATOM 5884 N N . GLU A 1 779 ? 1.636 2.140 33.406 1.00 95.62 779 GLU A N 1
ATOM 5885 C CA . GLU A 1 779 ? 0.938 3.431 33.279 1.00 95.62 779 GLU A CA 1
ATOM 5886 C C . GLU A 1 779 ? 1.749 4.630 33.783 1.00 95.62 779 GLU A C 1
ATOM 5888 O O . GLU A 1 779 ? 1.264 5.763 33.737 1.00 95.62 779 GLU A O 1
ATOM 5893 N N . THR A 1 780 ? 2.966 4.393 34.280 1.00 95.94 780 THR A N 1
ATOM 5894 C CA . THR A 1 780 ? 3.780 5.421 34.930 1.00 95.94 780 THR A CA 1
ATOM 5895 C C . THR A 1 780 ? 4.045 6.580 33.964 1.00 95.94 780 THR A C 1
ATOM 5897 O O . THR A 1 780 ? 4.580 6.351 32.874 1.00 95.94 780 THR A O 1
ATOM 5900 N N . PRO A 1 781 ? 3.647 7.818 34.306 1.00 95.94 781 PRO A N 1
ATOM 5901 C CA . PRO A 1 781 ? 3.795 8.943 33.400 1.00 95.94 781 PRO A CA 1
ATOM 5902 C C . PRO A 1 781 ? 5.206 9.521 33.446 1.00 95.94 781 PRO A C 1
ATOM 5904 O O . PRO A 1 781 ? 5.761 9.756 34.517 1.00 95.94 781 PRO A O 1
ATOM 5907 N N . TYR A 1 782 ? 5.744 9.852 32.277 1.00 96.31 782 TYR A N 1
ATOM 5908 C CA . TYR A 1 782 ? 6.873 10.760 32.147 1.00 96.31 782 TYR A CA 1
ATOM 5909 C C . TYR A 1 782 ? 6.409 12.212 32.250 1.00 96.31 782 TYR A C 1
ATOM 5911 O O . TYR A 1 782 ? 5.396 12.603 31.663 1.00 96.31 782 TYR A O 1
ATOM 5919 N N . THR A 1 783 ? 7.173 13.023 32.974 1.00 95.62 783 THR A N 1
ATOM 5920 C CA . THR A 1 783 ? 6.918 14.457 33.162 1.00 95.62 783 THR A CA 1
ATOM 5921 C C . THR A 1 783 ? 8.075 15.264 32.594 1.00 95.62 783 THR A C 1
ATOM 5923 O O . THR A 1 783 ? 9.234 14.895 32.780 1.00 95.62 783 THR A O 1
ATOM 5926 N N . LYS A 1 784 ? 7.783 16.370 31.906 1.00 94.25 784 LYS A N 1
ATOM 5927 C CA . LYS A 1 784 ? 8.802 17.343 31.507 1.00 94.25 784 LYS A CA 1
ATOM 5928 C C . LYS A 1 784 ? 9.446 17.954 32.754 1.00 94.25 784 LYS A C 1
ATOM 5930 O O . LYS A 1 784 ? 8.739 18.415 33.647 1.00 94.25 784 LYS A O 1
ATOM 5935 N N . GLY A 1 785 ? 10.772 17.978 32.802 1.00 92.56 785 GLY A N 1
ATOM 5936 C CA . GLY A 1 785 ? 11.517 18.619 33.880 1.00 92.56 785 GLY A CA 1
ATOM 5937 C C . GLY A 1 785 ? 13.014 18.680 33.599 1.00 92.56 785 GLY A C 1
ATOM 5938 O O . GLY A 1 785 ? 13.521 17.991 32.717 1.00 92.56 785 GLY A O 1
ATOM 5939 N N . ASP A 1 786 ? 13.717 19.500 34.374 1.00 84.88 786 ASP A N 1
ATOM 5940 C CA . ASP A 1 786 ? 15.108 19.878 34.083 1.00 84.88 786 ASP A CA 1
ATOM 5941 C C . ASP A 1 786 ? 16.147 18.824 34.513 1.00 84.88 786 ASP A C 1
ATOM 5943 O O . ASP A 1 786 ? 17.311 18.896 34.128 1.00 84.88 786 ASP A O 1
ATOM 5947 N N . ASP A 1 787 ? 15.740 17.827 35.304 1.00 88.12 787 ASP A N 1
ATOM 5948 C CA . ASP A 1 787 ? 16.624 16.806 35.874 1.00 88.12 787 ASP A CA 1
ATOM 5949 C C . ASP A 1 787 ? 16.255 15.400 35.379 1.00 88.12 787 ASP A C 1
ATOM 5951 O O . ASP A 1 787 ? 15.602 14.620 36.075 1.00 88.12 787 ASP A O 1
ATOM 5955 N N . ALA A 1 788 ? 16.698 15.066 34.164 1.00 84.44 788 ALA A N 1
ATOM 5956 C CA . ALA A 1 788 ? 16.482 13.750 33.554 1.00 84.44 788 ALA A CA 1
ATOM 5957 C C . ALA A 1 788 ? 17.238 12.595 34.242 1.00 84.44 788 ALA A C 1
ATOM 5959 O O . ALA A 1 788 ? 17.097 11.445 33.824 1.00 84.44 788 ALA A O 1
ATOM 5960 N N . SER A 1 789 ? 18.044 12.868 35.278 1.00 86.00 789 SER A N 1
ATOM 5961 C CA . SER A 1 789 ? 18.653 11.808 36.094 1.00 86.00 789 SER A CA 1
ATOM 5962 C C . SER A 1 789 ? 17.639 11.153 37.037 1.00 86.00 789 SER A C 1
ATOM 5964 O O . SER A 1 789 ? 17.829 10.011 37.463 1.00 86.00 789 SER A O 1
ATOM 5966 N N . LYS A 1 790 ? 16.536 11.852 37.339 1.00 87.75 790 LYS A N 1
ATOM 5967 C CA . LYS A 1 790 ? 15.435 11.312 38.132 1.00 87.75 790 LYS A CA 1
ATOM 5968 C C . LYS A 1 790 ? 14.563 10.383 37.280 1.00 87.75 790 LYS A C 1
ATOM 5970 O O . LYS A 1 790 ? 14.239 10.726 36.141 1.00 87.75 790 LYS A O 1
ATOM 5975 N N . PRO A 1 791 ? 14.123 9.234 37.826 1.00 89.69 791 PRO A N 1
ATOM 5976 C CA . PRO A 1 791 ? 13.180 8.358 37.141 1.00 89.69 791 PRO A CA 1
ATOM 5977 C C . PRO A 1 791 ? 11.939 9.126 36.680 1.00 89.69 791 PRO A C 1
ATOM 5979 O O . PRO A 1 791 ? 11.414 9.956 37.421 1.00 89.69 791 PRO A O 1
ATOM 5982 N N . TYR A 1 792 ? 11.461 8.827 35.472 1.00 93.44 792 TYR A N 1
ATOM 5983 C CA . TYR A 1 792 ? 10.233 9.401 34.908 1.00 93.44 792 TYR A CA 1
ATOM 5984 C C . TYR A 1 792 ? 10.236 10.927 34.702 1.00 93.44 792 TYR A C 1
ATOM 5986 O O . TYR A 1 792 ? 9.193 11.515 34.414 1.00 93.44 792 TYR A O 1
ATOM 5994 N N . ILE A 1 793 ? 11.404 11.573 34.764 1.00 95.19 793 ILE A N 1
ATOM 5995 C CA . ILE A 1 793 ? 11.595 12.962 34.341 1.00 95.19 793 ILE A CA 1
ATOM 5996 C C . ILE A 1 793 ? 12.275 12.974 32.971 1.00 95.19 793 ILE A C 1
ATOM 5998 O O . ILE A 1 793 ? 13.287 12.312 32.754 1.00 95.19 793 ILE A O 1
ATOM 6002 N N . SER A 1 794 ? 11.697 13.706 32.024 1.00 94.50 794 SER A N 1
ATOM 6003 C CA . SER A 1 794 ? 12.228 13.865 30.674 1.00 94.50 794 SER A CA 1
ATOM 6004 C C . SER A 1 794 ? 12.704 15.296 30.462 1.00 94.50 794 SER A C 1
ATOM 6006 O O . SER A 1 794 ? 11.941 16.240 30.661 1.00 94.50 794 SER A O 1
ATOM 6008 N N . ALA A 1 795 ? 13.944 15.439 29.992 1.00 92.44 795 ALA A N 1
ATOM 6009 C CA . ALA A 1 795 ? 14.524 16.721 29.586 1.00 92.44 795 ALA A CA 1
ATOM 6010 C C . ALA A 1 795 ? 14.162 17.116 28.142 1.00 92.44 795 ALA A C 1
ATOM 6012 O O . ALA A 1 795 ? 14.755 18.036 27.586 1.00 92.44 795 ALA A O 1
ATOM 6013 N N . LYS A 1 796 ? 13.233 16.405 27.487 1.00 89.62 796 LYS A N 1
ATOM 6014 C CA . LYS A 1 796 ? 12.805 16.764 26.132 1.00 89.62 796 LYS A CA 1
ATOM 6015 C C . LYS A 1 796 ? 12.009 18.067 26.128 1.00 89.62 796 LYS A C 1
ATOM 6017 O O . LYS A 1 796 ? 11.175 18.303 27.002 1.00 89.62 796 LYS A O 1
ATOM 6022 N N . ASP A 1 797 ? 12.195 18.853 25.068 1.00 84.94 797 ASP A N 1
ATOM 6023 C CA . ASP A 1 797 ? 11.474 20.115 24.857 1.00 84.94 797 ASP A CA 1
ATOM 6024 C C . ASP A 1 797 ? 9.955 19.924 24.845 1.00 84.94 797 ASP A C 1
ATOM 6026 O O . ASP A 1 797 ? 9.208 20.780 25.321 1.00 84.94 797 ASP A O 1
ATOM 6030 N N . TYR A 1 798 ? 9.495 18.771 24.362 1.00 87.00 798 TYR A N 1
ATOM 6031 C CA . TYR A 1 798 ? 8.099 18.369 24.381 1.00 87.00 798 TYR A CA 1
ATOM 6032 C C . TYR A 1 798 ? 7.958 16.935 24.895 1.00 87.00 798 TYR A C 1
ATOM 6034 O O . TYR A 1 798 ? 8.654 16.027 24.439 1.00 87.00 798 TYR A O 1
ATOM 6042 N N . VAL A 1 799 ? 7.016 16.749 25.821 1.00 91.50 799 VAL A N 1
ATOM 6043 C CA . VAL A 1 799 ? 6.609 15.452 26.369 1.00 91.50 799 VAL A CA 1
ATOM 6044 C C . VAL A 1 799 ? 5.101 15.351 26.187 1.00 91.50 799 VAL A C 1
ATOM 6046 O O . VAL A 1 799 ? 4.345 16.092 26.824 1.00 91.50 799 VAL A O 1
ATOM 6049 N N . HIS A 1 800 ? 4.651 14.456 25.306 1.00 91.88 800 HIS A N 1
ATOM 6050 C CA . HIS A 1 800 ? 3.219 14.285 25.061 1.00 91.88 800 HIS A CA 1
ATOM 6051 C C . HIS A 1 800 ? 2.520 13.861 26.355 1.00 91.88 800 HIS A C 1
ATOM 6053 O O . HIS A 1 800 ? 2.947 12.901 26.999 1.00 91.88 800 HIS A O 1
ATOM 6059 N N . ARG A 1 801 ? 1.456 14.576 26.743 1.00 91.75 801 ARG A N 1
ATOM 6060 C CA . ARG A 1 801 ? 0.704 14.314 27.982 1.00 91.75 801 ARG A CA 1
ATOM 6061 C C . ARG A 1 801 ? 1.588 14.306 29.236 1.00 91.75 801 ARG A C 1
ATOM 6063 O O . ARG A 1 801 ? 1.436 13.444 30.099 1.00 91.75 801 ARG A O 1
ATOM 6070 N N . SER A 1 802 ? 2.529 15.249 29.322 1.00 92.62 802 SER A N 1
ATOM 6071 C CA . SER A 1 802 ? 3.472 15.395 30.441 1.00 92.62 802 SER A CA 1
ATOM 6072 C C . SER A 1 802 ? 2.799 15.251 31.813 1.00 92.62 802 SER A C 1
ATOM 6074 O O . SER A 1 802 ? 1.890 16.008 32.144 1.00 92.62 802 SER A O 1
ATOM 6076 N N . GLY A 1 803 ? 3.261 14.288 32.614 1.00 92.25 803 GLY A N 1
ATOM 6077 C CA . GLY A 1 803 ? 2.791 14.030 33.981 1.00 92.25 803 GLY A CA 1
ATOM 6078 C C . GLY A 1 803 ? 1.394 13.414 34.097 1.00 92.25 803 GLY A C 1
ATOM 6079 O O . GLY A 1 803 ? 0.987 13.042 35.197 1.00 92.25 803 GLY A O 1
ATOM 6080 N N . LEU A 1 804 ? 0.665 13.259 32.989 1.00 91.19 804 LEU A N 1
ATOM 6081 C CA . LEU A 1 804 ? -0.663 12.655 32.990 1.00 91.19 804 LEU A CA 1
ATOM 6082 C C . LEU A 1 804 ? -0.552 11.129 32.847 1.00 91.19 804 LEU A C 1
ATOM 6084 O O . LEU A 1 804 ? -0.013 10.660 31.840 1.00 91.19 804 LEU A O 1
ATOM 6088 N N . PRO A 1 805 ? -1.084 10.343 33.803 1.00 88.56 805 PRO A N 1
ATOM 6089 C CA . PRO A 1 805 ? -1.071 8.888 33.708 1.00 88.56 805 PRO A CA 1
ATOM 6090 C C . PRO A 1 805 ? -1.924 8.398 32.533 1.00 88.56 805 PRO A C 1
ATOM 6092 O O . PRO A 1 805 ? -2.911 9.028 32.128 1.00 88.56 805 PRO A O 1
ATOM 6095 N N . SER A 1 806 ? -1.540 7.248 31.988 1.00 94.25 806 SER A N 1
ATOM 6096 C CA . SER A 1 806 ? -2.280 6.594 30.911 1.00 94.25 806 SER A CA 1
ATOM 6097 C C . SER A 1 806 ? -3.529 5.906 31.449 1.00 94.25 806 SER A C 1
ATOM 6099 O O . SER A 1 806 ? -3.470 5.192 32.445 1.00 94.25 806 SER A O 1
ATOM 6101 N N . GLN A 1 807 ? -4.665 6.050 30.765 1.00 92.62 807 GLN A N 1
ATOM 6102 C CA . GLN A 1 807 ? -5.853 5.271 31.113 1.00 92.62 807 GLN A CA 1
ATOM 6103 C C . GLN A 1 807 ? -5.620 3.789 30.777 1.00 92.62 807 GLN A C 1
ATOM 6105 O O . GLN A 1 807 ? -5.261 3.454 29.649 1.00 92.62 807 GLN A O 1
ATOM 6110 N N . LEU A 1 808 ? -5.875 2.893 31.730 1.00 91.94 808 LEU A N 1
ATOM 6111 C CA . LEU A 1 808 ? -5.578 1.465 31.579 1.00 91.94 808 LEU A CA 1
ATOM 6112 C C . LEU A 1 808 ? -6.414 0.770 30.500 1.00 91.94 808 LEU A C 1
ATOM 6114 O O . LEU A 1 808 ? -5.871 0.264 29.519 1.00 91.94 808 LEU A O 1
ATOM 6118 N N . LEU A 1 809 ? -7.736 0.759 30.683 1.00 93.12 809 LEU A N 1
ATOM 6119 C CA . LEU A 1 809 ? -8.693 0.076 29.819 1.00 93.12 809 LEU A CA 1
ATOM 6120 C C . LEU A 1 809 ? -9.836 1.028 29.459 1.00 93.12 809 LEU A C 1
ATOM 6122 O O . LEU A 1 809 ? -10.489 1.600 30.335 1.00 93.12 809 LEU A O 1
ATOM 6126 N N . ALA A 1 810 ? -10.098 1.163 28.163 1.00 92.25 810 ALA A N 1
ATOM 6127 C CA . ALA A 1 810 ? -11.310 1.766 27.629 1.00 92.25 810 ALA A CA 1
ATOM 6128 C C . ALA A 1 810 ? -12.046 0.731 26.783 1.00 92.25 810 ALA A C 1
ATOM 6130 O O . ALA A 1 810 ? -11.740 0.515 25.610 1.00 92.25 810 ALA A O 1
ATOM 6131 N N . GLN A 1 811 ? -13.018 0.079 27.406 1.00 91.25 811 GLN A N 1
ATOM 6132 C CA . GLN A 1 811 ? -13.849 -0.906 26.744 1.00 91.25 811 GLN A CA 1
ATOM 6133 C C . GLN A 1 811 ? -15.086 -0.229 26.147 1.00 91.25 811 GLN A C 1
ATOM 6135 O O . GLN A 1 811 ? -15.874 0.382 26.871 1.00 91.25 811 GLN A O 1
ATOM 6140 N N . THR A 1 812 ? -15.234 -0.311 24.825 1.00 87.50 812 THR A N 1
ATOM 6141 C CA . THR A 1 812 ? -16.322 0.363 24.096 1.00 87.50 812 THR A CA 1
ATOM 6142 C C . THR A 1 812 ? -17.596 -0.476 24.017 1.00 87.50 812 THR A C 1
ATOM 6144 O O . THR A 1 812 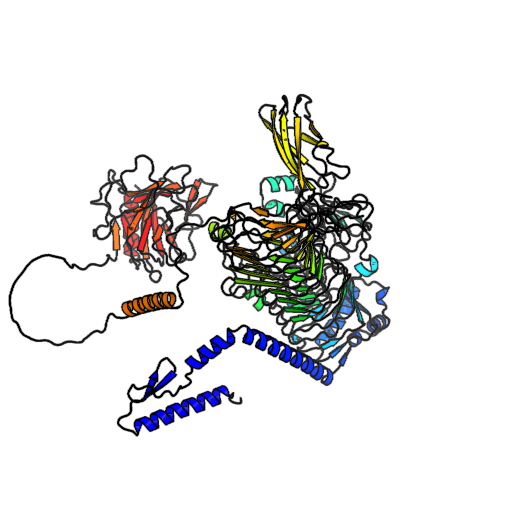? -18.666 0.090 23.807 1.00 87.50 812 THR A O 1
ATOM 6147 N N . GLN A 1 813 ? -17.493 -1.796 24.210 1.00 86.19 813 GLN A N 1
ATOM 6148 C CA . GLN A 1 813 ? -18.597 -2.763 24.220 1.00 86.19 813 GLN A CA 1
ATOM 6149 C C . GLN A 1 813 ? -18.283 -3.948 25.132 1.00 86.19 813 GLN A C 1
ATOM 6151 O O . GLN A 1 813 ? -17.113 -4.261 25.353 1.00 86.19 813 GLN A O 1
ATOM 6156 N N . ASP A 1 814 ? -19.312 -4.638 25.619 1.00 85.62 814 ASP A N 1
ATOM 6157 C CA . ASP A 1 814 ? -19.128 -5.866 26.395 1.00 85.62 814 ASP A CA 1
ATOM 6158 C C . ASP A 1 814 ? -18.472 -6.955 25.533 1.00 85.62 814 ASP A C 1
ATOM 6160 O O . ASP A 1 814 ? -18.782 -7.117 24.350 1.00 85.62 814 ASP A O 1
ATOM 6164 N N . HIS A 1 815 ? -17.550 -7.706 26.132 1.00 92.88 815 HIS A N 1
ATOM 6165 C CA . HIS A 1 815 ? -17.092 -8.959 25.540 1.00 92.88 815 HIS A CA 1
ATOM 6166 C C . HIS A 1 815 ? -18.183 -10.020 25.718 1.00 92.88 815 HIS A C 1
ATOM 6168 O O . HIS A 1 815 ? -19.038 -9.885 26.595 1.00 92.88 815 HIS A O 1
ATOM 6174 N N . VAL A 1 816 ? -18.158 -11.066 24.896 1.00 89.00 816 VAL A N 1
ATOM 6175 C CA . VAL A 1 816 ? -19.094 -12.192 24.985 1.00 89.00 816 VAL A CA 1
ATOM 6176 C C . VAL A 1 816 ? -18.315 -13.487 25.142 1.00 89.00 816 VAL A C 1
ATOM 6178 O O . VAL A 1 816 ? -17.367 -13.725 24.386 1.00 89.00 816 VAL A O 1
ATOM 6181 N N . ASP A 1 817 ? -18.691 -14.289 26.139 1.00 86.31 817 ASP A N 1
ATOM 6182 C CA . ASP A 1 817 ? -18.131 -15.621 26.420 1.00 86.31 817 ASP A CA 1
ATOM 6183 C C . ASP A 1 817 ? -16.593 -15.667 26.328 1.00 86.31 817 ASP A C 1
ATOM 6185 O O . ASP A 1 817 ? -15.995 -16.602 25.803 1.00 86.31 817 ASP A O 1
ATOM 6189 N N . SER A 1 818 ? -15.939 -14.590 26.773 1.00 90.00 818 SER A N 1
ATOM 6190 C CA . SER A 1 818 ? -14.483 -14.434 26.696 1.00 90.00 818 SER A CA 1
ATOM 6191 C C . SER A 1 818 ? -13.819 -14.810 28.020 1.00 90.00 818 SER A C 1
ATOM 6193 O O . SER A 1 818 ? -14.441 -14.713 29.074 1.00 90.00 818 SER A O 1
ATOM 6195 N N . HIS A 1 819 ? -12.554 -15.218 27.981 1.00 90.50 819 HIS A N 1
ATOM 6196 C CA . HIS A 1 819 ? -11.763 -15.510 29.177 1.00 90.50 819 HIS A CA 1
ATOM 6197 C C . HIS A 1 819 ? -10.826 -14.348 29.503 1.00 90.50 819 HIS A C 1
ATOM 6199 O O . HIS A 1 819 ? -10.113 -13.852 28.626 1.00 90.50 819 HIS A O 1
ATOM 6205 N N . HIS A 1 820 ? -10.806 -13.930 30.769 1.00 94.06 820 HIS A N 1
ATOM 6206 C CA . HIS A 1 820 ? -9.964 -12.843 31.265 1.00 94.06 820 HIS A CA 1
ATOM 6207 C C . HIS A 1 820 ? -9.234 -13.285 32.526 1.00 94.06 820 HIS A C 1
ATOM 6209 O O . HIS A 1 820 ? -9.867 -13.584 33.535 1.00 94.06 820 HIS A O 1
ATOM 6215 N N . GLU A 1 821 ? -7.904 -13.279 32.501 1.00 93.50 821 GLU A N 1
ATOM 6216 C CA . GLU A 1 821 ? -7.105 -13.761 33.630 1.00 93.50 821 GLU A CA 1
ATOM 6217 C C . GLU A 1 821 ? -5.788 -12.999 33.763 1.00 93.50 821 GLU A C 1
ATOM 6219 O O . GLU A 1 821 ? -5.122 -12.723 32.778 1.00 93.50 821 GLU A O 1
ATOM 6224 N N . ASN A 1 822 ? -5.377 -12.652 34.985 1.00 94.31 822 ASN A N 1
ATOM 6225 C CA . ASN A 1 822 ? -4.042 -12.097 35.250 1.00 94.31 822 ASN A CA 1
ATOM 6226 C C . ASN A 1 822 ? -3.639 -10.885 34.365 1.00 94.31 822 ASN A C 1
ATOM 6228 O O . ASN A 1 822 ? -2.480 -10.724 33.992 1.00 94.31 822 ASN A O 1
ATOM 6232 N N . ASN A 1 823 ? -4.591 -10.015 34.017 1.00 97.50 823 ASN A N 1
ATOM 6233 C CA . ASN A 1 823 ? -4.315 -8.778 33.281 1.00 97.50 823 ASN A CA 1
ATOM 6234 C C . ASN A 1 823 ? -4.074 -7.641 34.269 1.00 97.50 823 ASN A C 1
ATOM 6236 O O . ASN A 1 823 ? -4.983 -7.279 35.020 1.00 97.50 823 ASN A O 1
ATOM 6240 N N . LYS A 1 824 ? -2.868 -7.073 34.268 1.00 96.75 824 LYS A N 1
ATOM 6241 C CA . LYS A 1 824 ? -2.419 -6.134 35.298 1.00 96.75 824 LYS A CA 1
ATOM 6242 C C . LYS A 1 824 ? -1.851 -4.856 34.708 1.00 96.75 824 LYS A C 1
ATOM 6244 O O . LYS A 1 824 ? -1.322 -4.825 33.598 1.00 96.75 824 LYS A O 1
ATOM 6249 N N . ALA A 1 825 ? -1.911 -3.802 35.503 1.00 96.25 825 ALA A N 1
ATOM 6250 C CA . ALA A 1 825 ? -1.162 -2.588 35.285 1.00 96.25 825 ALA A CA 1
ATOM 6251 C C . ALA A 1 825 ? -0.303 -2.245 36.496 1.00 96.25 825 ALA A C 1
ATOM 6253 O O . ALA A 1 825 ? -0.698 -2.516 37.630 1.00 96.25 825 ALA A O 1
ATOM 6254 N N . ILE A 1 826 ? 0.850 -1.633 36.251 1.00 95.94 826 ILE A N 1
ATOM 6255 C CA . ILE A 1 826 ? 1.772 -1.159 37.278 1.00 95.94 826 ILE A CA 1
ATOM 6256 C C . ILE A 1 826 ? 2.006 0.342 37.138 1.00 95.94 826 ILE A C 1
ATOM 6258 O O . ILE A 1 826 ? 2.178 0.867 36.037 1.00 95.94 826 ILE A O 1
ATOM 6262 N N . ASN A 1 827 ? 2.046 1.012 38.283 1.00 95.19 827 ASN A N 1
ATOM 6263 C CA . ASN A 1 827 ? 2.517 2.376 38.429 1.00 95.19 827 ASN A CA 1
ATOM 6264 C C . ASN A 1 827 ? 3.763 2.353 39.317 1.00 95.19 827 ASN A C 1
ATOM 6266 O O . ASN A 1 827 ? 3.664 2.191 40.532 1.00 95.19 827 ASN A O 1
ATOM 6270 N N . GLU A 1 828 ? 4.939 2.486 38.718 1.00 93.50 828 GLU A N 1
ATOM 6271 C CA . GLU A 1 828 ? 6.220 2.321 39.404 1.00 93.50 828 GLU A CA 1
ATOM 6272 C C . GLU A 1 828 ? 6.530 3.465 40.375 1.00 93.50 828 GLU A C 1
ATOM 6274 O O . GLU A 1 828 ? 7.219 3.243 41.366 1.00 93.50 828 GLU A O 1
ATOM 6279 N N . LEU A 1 829 ? 5.974 4.664 40.158 1.00 89.06 829 LEU A N 1
ATOM 6280 C CA . LEU A 1 829 ? 6.128 5.787 41.093 1.00 89.06 829 LEU A CA 1
ATOM 6281 C C . LEU A 1 829 ? 5.406 5.536 42.422 1.00 89.06 829 LEU A C 1
ATOM 6283 O O . LEU A 1 829 ? 5.904 5.912 43.479 1.00 89.06 829 LEU A O 1
ATOM 6287 N N . SER A 1 830 ? 4.229 4.910 42.372 1.00 90.38 830 SER A N 1
ATOM 6288 C CA . SER A 1 830 ? 3.444 4.579 43.571 1.00 90.38 830 SER A CA 1
ATOM 6289 C C . SER A 1 830 ? 3.652 3.147 44.072 1.00 90.38 830 SER A C 1
ATOM 6291 O O . SER A 1 830 ? 3.187 2.811 45.159 1.00 90.38 830 SER A O 1
ATOM 6293 N N . GLY A 1 831 ? 4.295 2.284 43.277 1.00 89.75 831 GLY A N 1
ATOM 6294 C CA . GLY A 1 831 ? 4.380 0.839 43.510 1.00 89.75 831 GLY A CA 1
ATOM 6295 C C . GLY A 1 831 ? 3.040 0.099 43.376 1.00 89.75 831 GLY A C 1
ATOM 6296 O O . GLY A 1 831 ? 2.953 -1.080 43.717 1.00 89.75 831 GLY A O 1
ATOM 6297 N N . LYS A 1 832 ? 1.976 0.770 42.911 1.00 93.94 832 LYS A N 1
ATOM 6298 C CA . LYS A 1 832 ? 0.625 0.205 42.849 1.00 93.94 832 LYS A CA 1
ATOM 6299 C C . LYS A 1 832 ? 0.477 -0.744 41.660 1.00 93.94 832 LYS A C 1
ATOM 6301 O O . LYS A 1 832 ? 0.819 -0.392 40.533 1.00 93.94 832 LYS A O 1
ATOM 6306 N N . VAL A 1 833 ? -0.128 -1.906 41.909 1.00 95.81 833 VAL A N 1
ATOM 6307 C CA . VAL A 1 833 ? -0.569 -2.857 40.879 1.00 95.81 833 VAL A CA 1
ATOM 6308 C C . VAL A 1 833 ? -2.098 -2.884 40.845 1.00 95.81 833 VAL A C 1
ATOM 6310 O O . VAL A 1 833 ? -2.736 -2.972 41.892 1.00 95.81 833 VAL A O 1
ATOM 6313 N N . THR A 1 834 ? -2.686 -2.784 39.653 1.00 95.56 834 THR A N 1
ATOM 6314 C CA . THR A 1 834 ? -4.142 -2.723 39.442 1.00 95.56 834 THR A CA 1
ATOM 6315 C C . THR A 1 834 ? -4.570 -3.784 38.435 1.00 95.56 834 THR A C 1
ATOM 6317 O O . THR A 1 834 ? -3.943 -3.916 37.387 1.00 95.56 834 THR A O 1
ATOM 6320 N N . ASP A 1 835 ? -5.640 -4.524 38.721 1.00 94.81 835 ASP A N 1
ATOM 6321 C CA . ASP A 1 835 ? -6.213 -5.473 37.763 1.00 94.81 835 ASP A CA 1
ATOM 6322 C C . ASP A 1 835 ? -7.047 -4.752 36.693 1.00 94.81 835 ASP A C 1
ATOM 6324 O O . ASP A 1 835 ? -7.782 -3.802 36.981 1.00 94.81 835 ASP A O 1
ATOM 6328 N N . LEU A 1 836 ? -6.955 -5.215 35.445 1.00 93.38 836 LEU A N 1
ATOM 6329 C CA . LEU A 1 836 ? -7.817 -4.751 34.360 1.00 93.38 836 LEU A CA 1
ATOM 6330 C C . LEU A 1 836 ? -9.155 -5.492 34.429 1.00 93.38 836 LEU A C 1
ATOM 6332 O O . LEU A 1 836 ? -9.226 -6.695 34.182 1.00 93.38 836 LEU A O 1
ATOM 6336 N N . LEU A 1 837 ? -10.221 -4.755 34.739 1.00 90.62 837 LEU A N 1
ATOM 6337 C CA . LEU A 1 837 ? -11.572 -5.297 34.857 1.00 90.62 837 LEU A CA 1
ATOM 6338 C C . LEU A 1 837 ? -12.327 -5.166 33.534 1.00 90.62 837 LEU A C 1
ATOM 6340 O O . LEU A 1 837 ? -12.719 -4.067 33.140 1.00 90.62 837 LEU A O 1
ATOM 6344 N N . PHE A 1 838 ? -12.554 -6.294 32.868 1.00 92.81 838 PHE A N 1
ATOM 6345 C CA . PHE A 1 838 ? -13.322 -6.353 31.629 1.00 92.81 838 PHE A CA 1
ATOM 6346 C C . PHE A 1 838 ? -14.803 -6.599 31.911 1.00 92.81 838 PHE A C 1
ATOM 6348 O O . PHE A 1 838 ? -15.173 -7.424 32.746 1.00 92.81 838 PHE A O 1
ATOM 6355 N N . LYS A 1 839 ? -15.665 -5.916 31.160 1.00 92.25 839 LYS A N 1
ATOM 6356 C CA . LYS A 1 839 ? -17.084 -6.245 31.063 1.00 92.25 839 LYS A CA 1
ATOM 6357 C C . LYS A 1 839 ? -17.240 -7.451 30.149 1.00 92.25 839 LYS A C 1
ATOM 6359 O O . LYS A 1 839 ? -16.830 -7.413 28.987 1.00 92.25 839 LYS A O 1
ATOM 6364 N N . ASN A 1 840 ? -17.830 -8.514 30.672 1.00 91.12 840 ASN A N 1
ATOM 6365 C CA . ASN A 1 840 ? -18.057 -9.742 29.932 1.00 91.12 840 ASN A CA 1
ATOM 6366 C C . ASN A 1 840 ? -19.496 -10.195 30.147 1.00 91.12 840 ASN A C 1
ATOM 6368 O O . ASN A 1 840 ? -19.946 -10.347 31.285 1.00 91.12 840 ASN A O 1
ATOM 6372 N N . LYS A 1 841 ? -20.217 -10.386 29.050 1.00 88.12 841 LYS A N 1
ATOM 6373 C CA . LYS A 1 841 ? -21.561 -10.929 29.042 1.00 88.12 841 LYS A CA 1
ATOM 6374 C C . LYS A 1 841 ? -21.464 -12.415 28.745 1.00 88.12 841 LYS A C 1
ATOM 6376 O O . LYS A 1 841 ? -21.110 -12.812 27.641 1.00 88.12 841 LYS A O 1
ATOM 6381 N N . TYR A 1 842 ? -21.848 -13.213 29.726 1.00 75.31 842 TYR A N 1
ATOM 6382 C CA . TYR A 1 842 ? -22.090 -14.631 29.520 1.00 75.31 842 TYR A CA 1
ATOM 6383 C C . TYR A 1 842 ? -23.509 -14.781 28.998 1.00 75.31 842 TYR A C 1
ATOM 6385 O O . TYR A 1 842 ? -24.471 -14.401 29.676 1.00 75.31 842 TYR A O 1
ATOM 6393 N N . VAL A 1 843 ? -23.656 -15.250 27.766 1.00 66.62 843 VAL A N 1
ATOM 6394 C CA . VAL A 1 843 ? -24.987 -15.503 27.224 1.00 66.62 843 VAL A CA 1
ATOM 6395 C C . VAL A 1 843 ? -25.402 -16.879 27.724 1.00 66.62 843 VAL A C 1
ATOM 6397 O O . VAL A 1 843 ? -24.864 -17.892 27.297 1.00 66.62 843 VAL A O 1
ATOM 6400 N N . THR A 1 844 ? -26.375 -16.924 28.639 1.00 43.31 844 THR A N 1
ATOM 6401 C CA . THR A 1 844 ? -27.106 -18.152 28.967 1.00 43.31 844 THR A CA 1
ATOM 6402 C C . THR A 1 844 ? -27.963 -18.560 27.770 1.00 43.31 844 THR A C 1
ATOM 6404 O O . THR A 1 844 ? -29.187 -18.446 27.762 1.00 43.31 844 THR A O 1
ATOM 6407 N N . THR A 1 845 ? -27.327 -19.093 26.733 1.00 38.38 845 THR A N 1
ATOM 6408 C CA . THR A 1 845 ? -27.918 -20.238 26.051 1.00 38.38 845 THR A CA 1
ATOM 6409 C C . THR A 1 845 ? -28.129 -21.327 27.106 1.00 38.38 845 THR A C 1
ATOM 6411 O O . THR A 1 845 ? -27.420 -21.361 28.117 1.00 38.38 845 THR A O 1
ATOM 6414 N N . LYS A 1 846 ? -29.120 -22.210 26.915 1.00 31.73 846 LYS A N 1
ATOM 6415 C CA . LYS A 1 846 ? -29.126 -23.539 27.556 1.00 31.73 846 LYS A CA 1
ATOM 6416 C C . LYS A 1 846 ? -27.682 -23.998 27.748 1.00 31.73 846 LYS A C 1
ATOM 6418 O O . LYS A 1 846 ? -26.908 -23.770 26.821 1.00 31.73 846 LYS A O 1
ATOM 6423 N N . ALA A 1 847 ? -27.393 -24.537 28.940 1.00 25.84 847 ALA A N 1
ATOM 6424 C CA . ALA A 1 847 ? -26.097 -25.039 29.400 1.00 25.84 847 ALA A CA 1
ATOM 6425 C C . ALA A 1 847 ? -25.098 -25.208 28.253 1.00 25.84 847 ALA A C 1
ATOM 6427 O O . ALA A 1 847 ? -25.492 -25.856 27.280 1.00 25.84 847 ALA A O 1
ATOM 6428 N N . PRO A 1 848 ? -23.866 -24.664 28.358 1.00 30.64 848 PRO A N 1
ATOM 6429 C CA . PRO A 1 848 ? -22.881 -24.821 27.298 1.00 30.64 848 PRO A CA 1
ATOM 6430 C C . PRO A 1 848 ? -22.939 -26.279 26.871 1.00 30.64 848 PRO A C 1
ATOM 6432 O O . PRO A 1 848 ? -22.876 -27.160 27.736 1.00 30.64 848 PRO A O 1
ATOM 6435 N N . GLU A 1 849 ? -23.164 -26.537 25.581 1.00 31.05 849 GLU A N 1
ATOM 6436 C CA . GLU A 1 849 ? -22.724 -27.815 25.059 1.00 31.05 849 GLU A CA 1
ATOM 6437 C C . GLU A 1 849 ? -21.270 -27.869 25.498 1.00 31.05 849 GLU A C 1
ATOM 6439 O O . GLU A 1 849 ? -20.437 -27.059 25.080 1.00 31.05 849 GLU A O 1
ATOM 6444 N N . VAL A 1 850 ? -21.024 -28.732 26.486 1.00 31.44 850 VAL A N 1
ATOM 6445 C CA . VAL A 1 850 ? -19.706 -29.251 26.792 1.00 31.44 850 VAL A CA 1
ATOM 6446 C C . VAL A 1 850 ? -19.074 -29.432 25.420 1.00 31.44 850 VAL A C 1
ATOM 6448 O O . VAL A 1 850 ? -19.745 -30.036 24.576 1.00 31.44 850 VAL A O 1
ATOM 6451 N N . PRO A 1 851 ? -17.903 -28.826 25.127 1.00 34.03 851 PRO A N 1
ATOM 6452 C CA . PRO A 1 851 ? -17.264 -29.043 23.839 1.00 34.03 851 PRO A CA 1
ATOM 6453 C C . PRO A 1 851 ? -17.311 -30.540 23.620 1.00 34.03 851 PRO A C 1
ATOM 6455 O O . PRO A 1 851 ? -16.802 -31.261 24.482 1.00 34.03 851 PRO A O 1
ATOM 6458 N N . LEU A 1 852 ? -18.053 -30.960 22.584 1.00 33.69 852 LEU A N 1
ATOM 6459 C CA . LEU A 1 852 ? -18.390 -32.360 22.387 1.00 33.69 852 LEU A CA 1
ATOM 6460 C C . LEU A 1 852 ? -17.081 -33.106 22.563 1.00 33.69 852 LEU A C 1
ATOM 6462 O O . LEU A 1 852 ? -16.096 -32.832 21.868 1.00 33.69 852 LEU A O 1
ATOM 6466 N N . THR A 1 853 ? -17.030 -33.949 23.585 1.00 36.03 853 THR A N 1
ATOM 6467 C CA . THR A 1 853 ? -15.863 -34.780 23.836 1.00 36.03 853 THR A CA 1
ATOM 6468 C C . THR A 1 853 ? -15.544 -35.510 22.535 1.00 36.03 853 THR A C 1
ATOM 6470 O O . THR A 1 853 ? -16.440 -35.731 21.715 1.00 36.03 853 THR A O 1
ATOM 6473 N N . SER A 1 854 ? -14.291 -35.905 22.305 1.00 38.66 854 SER A N 1
ATOM 6474 C CA . SER A 1 854 ? -13.952 -36.652 21.086 1.00 38.66 854 SER A CA 1
ATOM 6475 C C . SER A 1 854 ? -14.921 -37.820 20.841 1.00 38.66 854 SER A C 1
ATOM 6477 O O . SER A 1 854 ? -15.275 -38.061 19.696 1.00 38.66 854 SER A O 1
ATOM 6479 N N . SER A 1 855 ? -15.453 -38.425 21.915 1.00 39.00 855 SER A N 1
ATOM 6480 C CA . SER A 1 855 ? -16.520 -39.433 21.897 1.00 39.00 855 SER A CA 1
ATOM 6481 C C . SER A 1 855 ? -17.910 -38.937 21.479 1.00 39.00 855 SER A C 1
ATOM 6483 O O . SER A 1 855 ? -18.647 -39.676 20.835 1.00 39.00 855 SER A O 1
ATOM 6485 N N . GLU A 1 856 ? -18.317 -37.716 21.823 1.00 39.06 856 GLU A N 1
ATOM 6486 C CA . GLU A 1 856 ? -19.605 -37.147 21.399 1.00 39.06 856 GLU A CA 1
ATOM 6487 C C . GLU A 1 856 ? -19.550 -36.648 19.946 1.00 39.06 856 GLU A C 1
ATOM 6489 O O . GLU A 1 856 ? -20.526 -36.805 19.211 1.00 39.06 856 GLU A O 1
ATOM 6494 N N . ILE A 1 857 ? -18.391 -36.145 19.496 1.00 39.59 857 ILE A N 1
ATOM 6495 C CA . ILE A 1 857 ? -18.114 -35.878 18.074 1.00 39.59 857 ILE A CA 1
ATOM 6496 C C . ILE A 1 857 ? -18.113 -37.194 17.296 1.00 39.59 857 ILE A C 1
ATOM 6498 O O . ILE A 1 857 ? -18.770 -37.283 16.263 1.00 39.59 857 ILE A O 1
ATOM 6502 N N . GLU A 1 858 ? -17.457 -38.236 17.813 1.00 40.94 858 GLU A N 1
ATOM 6503 C CA . GLU A 1 858 ? -17.527 -39.589 17.251 1.00 40.94 858 GLU A CA 1
ATOM 6504 C C . GLU A 1 858 ? -18.958 -40.105 17.211 1.00 40.94 858 GLU A C 1
ATOM 6506 O O . GLU A 1 858 ? -19.361 -40.680 16.214 1.00 40.94 858 GLU A O 1
ATOM 6511 N N . THR A 1 859 ? -19.761 -39.866 18.245 1.00 41.53 859 THR A N 1
ATOM 6512 C CA . THR A 1 859 ? -21.158 -40.314 18.286 1.00 41.53 859 THR A CA 1
ATOM 6513 C C . THR A 1 859 ? -22.014 -39.563 17.268 1.00 41.53 859 THR A C 1
ATOM 6515 O O . THR A 1 859 ? -22.842 -40.176 16.605 1.00 41.53 859 THR A O 1
ATOM 6518 N N . LEU A 1 860 ? -21.802 -38.261 17.064 1.00 38.81 860 LEU A N 1
ATOM 6519 C CA . LEU A 1 860 ? -22.495 -37.478 16.032 1.00 38.81 860 LEU A CA 1
ATOM 6520 C C . LEU A 1 860 ? -22.042 -37.841 14.615 1.00 38.81 860 LEU A C 1
ATOM 6522 O O . LEU A 1 860 ? -22.878 -37.940 13.718 1.00 38.81 860 LEU A O 1
ATOM 6526 N N . VAL A 1 861 ? -20.747 -38.097 14.420 1.00 41.81 861 VAL A N 1
ATOM 6527 C CA . VAL A 1 861 ? -20.191 -38.615 13.164 1.00 41.81 861 VAL A CA 1
ATOM 6528 C C . VAL A 1 861 ? -20.733 -40.015 12.896 1.00 41.81 861 VAL A C 1
ATOM 6530 O O . VAL A 1 861 ? -21.237 -40.252 11.808 1.00 41.81 861 VAL A O 1
ATOM 6533 N N . ASN A 1 862 ? -20.751 -40.903 13.886 1.00 42.72 862 ASN A N 1
ATOM 6534 C CA . ASN A 1 862 ? -21.274 -42.263 13.773 1.00 42.72 862 ASN A CA 1
ATOM 6535 C C . ASN A 1 862 ? -22.790 -42.279 13.577 1.00 42.72 862 ASN A C 1
ATOM 6537 O O . ASN A 1 862 ? -23.276 -43.078 12.790 1.00 42.72 862 ASN A O 1
ATOM 6541 N N . ASN A 1 863 ? -23.542 -41.365 14.192 1.00 43.34 863 ASN A N 1
ATOM 6542 C CA . ASN A 1 863 ? -24.982 -41.219 13.965 1.00 43.34 863 ASN A CA 1
ATOM 6543 C C . ASN A 1 863 ? -25.279 -40.632 12.581 1.00 43.34 863 ASN A C 1
ATOM 6545 O O . ASN A 1 863 ? -26.245 -41.036 11.939 1.00 43.34 863 ASN A O 1
ATOM 6549 N N . ARG A 1 864 ? -24.443 -39.712 12.080 1.00 37.69 864 ARG A N 1
ATOM 6550 C CA . ARG A 1 864 ? -24.575 -39.166 10.723 1.00 37.69 864 ARG A CA 1
ATOM 6551 C C . ARG A 1 864 ? -24.147 -40.180 9.665 1.00 37.69 864 ARG A C 1
ATOM 6553 O O . ARG A 1 864 ? -24.810 -40.282 8.641 1.00 37.69 864 ARG A O 1
ATOM 6560 N N . VAL A 1 865 ? -23.107 -40.964 9.933 1.00 42.06 865 VAL A N 1
ATOM 6561 C CA . VAL A 1 865 ? -22.664 -42.100 9.116 1.00 42.06 865 VAL A CA 1
ATOM 6562 C C . VAL A 1 865 ? -23.716 -43.208 9.141 1.00 42.06 865 VAL A C 1
ATOM 6564 O O . VAL A 1 865 ? -24.069 -43.701 8.082 1.00 42.06 865 VAL A O 1
ATOM 6567 N N . ALA A 1 866 ? -24.314 -43.529 10.290 1.00 39.78 866 ALA A N 1
ATOM 6568 C CA . ALA A 1 866 ? -25.412 -44.491 10.406 1.00 39.78 866 ALA A CA 1
ATOM 6569 C C . ALA A 1 866 ? -26.690 -44.012 9.698 1.00 39.78 866 ALA A C 1
ATOM 6571 O O . ALA A 1 866 ? -27.348 -44.815 9.045 1.00 39.78 866 ALA A O 1
ATOM 6572 N N . ALA A 1 867 ? -27.013 -42.715 9.748 1.00 37.91 867 ALA A N 1
ATOM 6573 C CA . ALA A 1 867 ? -28.122 -42.131 8.991 1.00 37.91 867 ALA A CA 1
ATOM 6574 C C . ALA A 1 867 ? -27.868 -42.173 7.472 1.00 37.91 867 ALA A C 1
ATOM 6576 O O . ALA A 1 867 ? -28.759 -42.540 6.715 1.00 37.91 867 ALA A O 1
ATOM 6577 N N . ILE A 1 868 ? -26.637 -41.894 7.028 1.00 38.00 868 ILE A N 1
ATOM 6578 C CA . ILE A 1 868 ? -26.220 -42.002 5.617 1.00 38.00 868 ILE A CA 1
ATOM 6579 C C . ILE A 1 868 ? -26.177 -43.470 5.151 1.00 38.00 868 ILE A C 1
ATOM 6581 O O . ILE A 1 868 ? -26.482 -43.766 3.996 1.00 38.00 868 ILE A O 1
ATOM 6585 N N . LEU A 1 869 ? -25.816 -44.406 6.033 1.00 38.44 869 LEU A N 1
ATOM 6586 C CA . LEU A 1 869 ? -25.832 -45.848 5.764 1.00 38.44 869 LEU A CA 1
ATOM 6587 C C . LEU A 1 869 ? -27.261 -46.411 5.741 1.00 38.44 869 LEU A C 1
ATOM 6589 O O . LEU A 1 869 ? -27.536 -47.299 4.940 1.00 38.44 869 LEU A O 1
ATOM 6593 N N . ALA A 1 870 ? -28.181 -45.871 6.546 1.00 36.56 870 ALA A N 1
ATOM 6594 C CA . ALA A 1 870 ? -29.607 -46.200 6.499 1.00 36.56 870 ALA A CA 1
ATOM 6595 C C . ALA A 1 870 ? -30.290 -45.629 5.241 1.00 36.56 870 ALA A C 1
ATOM 6597 O O . ALA A 1 870 ? -31.080 -46.325 4.610 1.00 36.56 870 ALA A O 1
ATOM 6598 N N . GLU A 1 871 ? -29.924 -44.414 4.812 1.00 37.28 871 GLU A N 1
ATOM 6599 C CA . GLU A 1 871 ? -30.385 -43.801 3.552 1.00 37.28 871 GLU A CA 1
ATOM 6600 C C . GLU A 1 871 ? -29.868 -44.533 2.298 1.00 37.28 871 GLU A C 1
ATOM 6602 O O . GLU A 1 871 ? -30.486 -44.454 1.239 1.00 37.28 871 GLU A O 1
ATOM 6607 N N . LYS A 1 872 ? -28.765 -45.288 2.403 1.00 35.16 872 LYS A N 1
ATOM 6608 C CA . LYS A 1 872 ? -28.226 -46.116 1.308 1.00 35.16 872 LYS A CA 1
ATOM 6609 C C . LYS A 1 872 ? -28.770 -47.546 1.260 1.00 35.16 872 LYS A C 1
ATOM 6611 O O . LYS A 1 872 ? -28.438 -48.265 0.319 1.00 35.16 872 LYS A O 1
ATOM 6616 N N . ASN A 1 873 ? -29.602 -47.956 2.221 1.00 33.41 873 ASN A N 1
ATOM 6617 C CA . ASN A 1 873 ? -30.110 -49.326 2.326 1.00 33.41 873 ASN A CA 1
ATOM 6618 C C . ASN A 1 873 ? -31.633 -49.424 2.121 1.00 33.41 873 ASN A C 1
ATOM 6620 O O . ASN A 1 873 ? -32.357 -49.916 2.977 1.00 33.41 873 ASN A O 1
ATOM 6624 N N . VAL A 1 874 ? -32.103 -49.017 0.938 1.00 27.70 874 VAL A N 1
ATOM 6625 C CA . VAL A 1 874 ? -33.251 -49.622 0.231 1.00 27.70 874 VAL A CA 1
ATOM 6626 C C . VAL A 1 874 ? -32.872 -49.534 -1.258 1.00 27.70 874 VAL A C 1
ATOM 6628 O O . VAL A 1 874 ? -32.725 -48.440 -1.780 1.00 27.70 874 VAL A O 1
ATOM 6631 N N . GLN A 1 875 ? -32.565 -50.605 -1.993 1.00 26.53 875 GLN A N 1
ATOM 6632 C CA . GLN A 1 875 ? -33.440 -51.744 -2.242 1.00 26.53 875 GLN A CA 1
ATOM 6633 C C . GLN A 1 875 ? -32.613 -52.910 -2.828 1.00 26.53 875 GLN A C 1
ATOM 6635 O O . GLN A 1 875 ? -32.105 -52.821 -3.945 1.00 26.53 875 GLN A O 1
ATOM 6640 N N . ALA A 1 876 ? -32.502 -54.024 -2.101 1.00 24.64 876 ALA A N 1
ATOM 6641 C CA . ALA A 1 876 ? -32.295 -55.317 -2.742 1.00 24.64 876 ALA A CA 1
ATOM 6642 C C . ALA A 1 876 ? -33.648 -55.734 -3.334 1.00 24.64 876 ALA A C 1
ATOM 6644 O O . ALA A 1 876 ? -34.621 -55.916 -2.605 1.00 24.64 876 ALA A O 1
ATOM 6645 N N . SER A 1 877 ? -33.727 -55.832 -4.657 1.00 25.39 877 SER A N 1
ATOM 6646 C CA . SER A 1 877 ? -34.827 -56.512 -5.333 1.00 25.39 877 SER A CA 1
ATOM 6647 C C . SER A 1 877 ? -34.641 -58.022 -5.174 1.00 25.39 877 SER A C 1
ATOM 6649 O O . SER A 1 877 ? -33.694 -58.583 -5.730 1.00 25.39 877 SER A O 1
ATOM 6651 N N . GLU A 1 878 ? -35.538 -58.688 -4.453 1.00 27.14 878 GLU A N 1
ATOM 6652 C CA . GLU A 1 878 ? -35.737 -60.129 -4.630 1.00 27.14 878 GLU A CA 1
ATOM 6653 C C . GLU A 1 878 ? -36.424 -60.413 -5.977 1.00 27.14 878 GLU A C 1
ATOM 6655 O O . GLU A 1 878 ? -37.326 -59.670 -6.377 1.00 27.14 878 GLU A O 1
ATOM 6660 N N . PRO A 1 879 ? -36.098 -61.535 -6.640 1.00 27.14 879 PRO A N 1
ATOM 6661 C CA . PRO A 1 879 ? -36.999 -62.191 -7.571 1.00 27.14 879 PRO A CA 1
ATOM 6662 C C . PRO A 1 879 ? -37.696 -63.415 -6.935 1.00 27.14 879 PRO A C 1
ATOM 6664 O O . PRO A 1 879 ? -37.055 -64.387 -6.556 1.00 27.14 879 PRO A O 1
ATOM 6667 N N . ALA A 1 880 ? -39.029 -63.320 -6.886 1.00 23.89 880 ALA A N 1
ATOM 6668 C CA . ALA A 1 880 ? -40.097 -64.326 -7.037 1.00 23.89 880 ALA A CA 1
ATOM 6669 C C . ALA A 1 880 ? -39.903 -65.811 -6.623 1.00 23.89 880 ALA A C 1
ATOM 6671 O O . ALA A 1 880 ? -39.155 -66.541 -7.268 1.00 23.89 880 ALA A O 1
ATOM 6672 N N . ALA A 1 881 ? -40.788 -66.310 -5.735 1.00 22.66 881 ALA A N 1
ATOM 6673 C CA . ALA A 1 881 ? -41.901 -67.244 -6.054 1.00 22.66 881 ALA A CA 1
ATOM 6674 C C . ALA A 1 881 ? -42.737 -67.657 -4.801 1.00 22.66 881 ALA A C 1
ATOM 6676 O O . ALA A 1 881 ? -42.188 -67.915 -3.738 1.00 22.66 881 ALA A O 1
ATOM 6677 N N . SER A 1 882 ? -44.072 -67.730 -4.953 1.00 23.27 882 SER A N 1
ATOM 6678 C CA . SER A 1 882 ? -45.104 -68.298 -4.029 1.00 23.27 882 SER A CA 1
ATOM 6679 C C . SER A 1 882 ? -45.068 -69.854 -3.966 1.00 23.27 882 SER A C 1
ATOM 6681 O O . SER A 1 882 ? -44.325 -70.397 -4.787 1.00 23.27 882 SER A O 1
ATOM 6683 N N . PRO A 1 883 ? -45.867 -70.613 -3.144 1.00 33.97 883 PRO A N 1
ATOM 6684 C CA . PRO A 1 883 ? -47.130 -70.271 -2.434 1.00 33.97 883 PRO A CA 1
ATOM 6685 C C . PRO A 1 883 ? -47.417 -70.921 -1.033 1.00 33.97 883 PRO A C 1
ATOM 6687 O O . PRO A 1 883 ? -46.683 -71.787 -0.574 1.00 33.97 883 PRO A O 1
ATOM 6690 N N . GLU A 1 884 ? -48.580 -70.543 -0.450 1.00 22.92 884 GLU A N 1
ATOM 6691 C CA . GLU A 1 884 ? -49.460 -71.280 0.514 1.00 22.92 884 GLU A CA 1
ATOM 6692 C C . GLU A 1 884 ? -48.983 -71.486 1.982 1.00 22.92 884 GLU A C 1
ATOM 6694 O O . GLU A 1 884 ? -47.816 -71.727 2.234 1.00 22.92 884 GLU A O 1
ATOM 6699 N N . SER A 1 885 ? -49.788 -71.439 3.062 1.00 20.89 885 SER A N 1
ATOM 6700 C CA . SER A 1 885 ? -51.240 -71.573 3.303 1.00 20.89 885 SER A CA 1
ATOM 6701 C C . SER A 1 885 ? -51.646 -71.022 4.704 1.00 20.89 885 SER A C 1
ATOM 6703 O O . SER A 1 885 ? -50.804 -70.663 5.521 1.00 20.89 885 SER A O 1
ATOM 6705 N N . GLN A 1 886 ? -52.963 -70.929 4.939 1.00 23.31 886 GLN A N 1
ATOM 6706 C CA . GLN A 1 886 ? -53.706 -70.252 6.021 1.00 23.31 886 GLN A CA 1
ATOM 6707 C C . GLN A 1 886 ? -53.707 -70.925 7.415 1.00 23.31 886 GLN A C 1
ATOM 6709 O O . GLN A 1 886 ? -53.722 -72.148 7.499 1.00 23.31 886 GLN A O 1
ATOM 6714 N N . ALA A 1 887 ? -53.884 -70.113 8.475 1.00 23.44 887 ALA A N 1
ATOM 6715 C CA . ALA A 1 887 ? -54.826 -70.254 9.621 1.00 23.44 887 ALA A CA 1
ATOM 6716 C C . ALA A 1 887 ? -54.419 -69.227 10.712 1.00 23.44 887 ALA A C 1
ATOM 6718 O O . ALA A 1 887 ? -53.236 -69.095 10.984 1.00 23.44 887 ALA A O 1
ATOM 6719 N N . GLY A 1 888 ? -55.240 -68.431 11.407 1.00 22.70 888 GLY A N 1
ATOM 6720 C CA . GLY A 1 888 ? -56.686 -68.314 11.579 1.00 22.70 888 GLY A CA 1
ATOM 6721 C C . GLY A 1 888 ? -56.991 -67.929 13.047 1.00 22.70 888 GLY A C 1
ATOM 6722 O O . GLY A 1 888 ? -56.844 -68.791 13.902 1.00 22.70 888 GLY A O 1
ATOM 6723 N N . THR A 1 889 ? -57.467 -66.685 13.295 1.00 21.73 889 THR A N 1
ATOM 6724 C CA . THR A 1 889 ? -58.322 -66.172 14.428 1.00 21.73 889 THR A CA 1
ATOM 6725 C C . THR A 1 889 ? -57.791 -66.250 15.880 1.00 21.73 889 THR A C 1
ATOM 6727 O O . THR A 1 889 ? -57.148 -67.223 16.226 1.00 21.73 889 THR A O 1
ATOM 6730 N N . GLN A 1 890 ? -58.036 -65.374 16.873 1.00 22.44 890 GLN A N 1
ATOM 6731 C CA . GLN A 1 890 ? -58.767 -64.119 17.218 1.00 22.44 890 GLN A CA 1
ATOM 6732 C C . GLN A 1 890 ? -58.229 -63.781 18.656 1.00 22.44 890 GLN A C 1
ATOM 6734 O O . GLN A 1 890 ? -57.864 -64.716 19.360 1.00 22.44 890 GLN A O 1
ATOM 6739 N N . SER A 1 891 ? -58.053 -62.559 19.187 1.00 21.06 891 SER A N 1
ATOM 6740 C CA . SER A 1 891 ? -59.049 -61.513 19.492 1.00 21.06 891 SER A CA 1
ATOM 6741 C C . SER A 1 891 ? -58.405 -60.196 20.020 1.00 21.06 891 SER A C 1
ATOM 6743 O O . SER A 1 891 ? -57.528 -60.261 20.875 1.00 21.06 891 SER A O 1
ATOM 6745 N N . GLN A 1 892 ? -58.923 -59.065 19.498 1.00 20.67 892 GLN A N 1
ATOM 6746 C CA . GLN A 1 892 ? -59.056 -57.630 19.908 1.00 20.67 892 GLN A CA 1
ATOM 6747 C C . GLN A 1 892 ? -58.561 -57.076 21.280 1.00 20.67 892 GLN A C 1
ATOM 6749 O O . GLN A 1 892 ? -58.458 -57.865 22.216 1.00 20.67 892 GLN A O 1
ATOM 6754 N N . PRO A 1 893 ? -58.409 -55.724 21.468 1.00 27.39 893 PRO A N 1
ATOM 6755 C CA . PRO A 1 893 ? -58.949 -54.594 20.661 1.00 27.39 893 PRO A CA 1
ATOM 6756 C C . PRO A 1 893 ? -58.003 -53.404 20.310 1.00 27.39 893 PRO A C 1
ATOM 6758 O O . PRO A 1 893 ? -56.981 -53.217 20.951 1.00 27.39 893 PRO A O 1
ATOM 6761 N N . GLU A 1 894 ? -58.467 -52.597 19.327 1.00 20.80 894 GLU A N 1
ATOM 6762 C CA . GLU A 1 894 ? -58.314 -51.126 19.094 1.00 20.80 894 GLU A CA 1
ATOM 6763 C C . GLU A 1 894 ? -56.902 -50.482 19.025 1.00 20.80 894 GLU A C 1
ATOM 6765 O O . GLU A 1 894 ? -56.043 -50.754 19.844 1.00 20.80 894 GLU A O 1
ATOM 6770 N N . ALA A 1 895 ? -56.553 -49.549 18.126 1.00 21.42 895 ALA A N 1
ATOM 6771 C CA . ALA A 1 895 ? -57.258 -48.789 17.094 1.00 21.42 895 ALA A CA 1
ATOM 6772 C C . ALA A 1 895 ? -56.274 -48.354 15.974 1.00 21.42 895 ALA A C 1
ATOM 6774 O O . ALA A 1 895 ? -55.072 -48.234 16.189 1.00 21.42 895 ALA A O 1
ATOM 6775 N N . THR A 1 896 ? -56.860 -48.149 14.793 1.00 27.52 896 THR A N 1
ATOM 6776 C CA . THR A 1 896 ? -56.441 -47.452 13.557 1.00 27.52 896 THR A CA 1
ATOM 6777 C C . THR A 1 896 ? -55.121 -46.667 13.512 1.00 27.52 896 THR A C 1
ATOM 6779 O O . THR A 1 896 ? -54.909 -45.771 14.322 1.00 27.52 896 THR A O 1
ATOM 6782 N N . ASN A 1 897 ? -54.336 -46.914 12.454 1.00 24.14 897 ASN A N 1
ATOM 6783 C CA . ASN A 1 897 ? -53.836 -45.926 11.474 1.00 24.14 897 ASN A CA 1
ATOM 6784 C C . ASN A 1 897 ? -53.176 -46.711 10.322 1.00 24.14 897 ASN A C 1
ATOM 6786 O O . ASN A 1 897 ? -52.291 -47.527 10.556 1.00 24.14 897 ASN A O 1
ATOM 6790 N N . GLU A 1 898 ? -53.806 -46.766 9.150 1.00 26.95 898 GLU A N 1
ATOM 6791 C CA . GLU A 1 898 ? -53.650 -45.816 8.033 1.00 26.95 898 GLU A CA 1
ATOM 6792 C C . GLU A 1 898 ? -52.265 -45.871 7.375 1.00 26.95 898 GLU A C 1
ATOM 6794 O O . GLU A 1 898 ? -51.291 -45.336 7.889 1.00 26.95 898 GLU A O 1
ATOM 6799 N N . GLU A 1 899 ? -52.246 -46.416 6.159 1.00 26.58 899 GLU A N 1
ATOM 6800 C CA . GLU A 1 899 ? -51.462 -45.850 5.062 1.00 26.58 899 GLU A CA 1
ATOM 6801 C C . GLU A 1 899 ? -52.385 -45.625 3.856 1.00 26.58 899 GLU A C 1
ATOM 6803 O O . GLU A 1 899 ? -53.148 -46.520 3.474 1.00 26.58 899 GLU A O 1
ATOM 6808 N N . PRO A 1 900 ? -52.282 -44.445 3.225 1.00 34.62 900 PRO A N 1
ATOM 6809 C CA . PRO A 1 900 ? -52.312 -44.347 1.775 1.00 34.62 900 PRO A CA 1
ATOM 6810 C C . PRO A 1 900 ? -51.060 -43.630 1.221 1.00 34.62 900 PRO A C 1
ATOM 6812 O O . PRO A 1 900 ? -50.455 -42.766 1.851 1.00 34.62 900 PRO A O 1
ATOM 6815 N N . THR A 1 901 ? -50.693 -43.987 -0.006 1.00 44.16 901 THR A N 1
ATOM 6816 C CA . THR A 1 901 ? -49.602 -43.455 -0.844 1.00 44.16 901 THR A CA 1
ATOM 6817 C C . THR A 1 901 ? -49.990 -42.159 -1.600 1.00 44.16 901 THR A C 1
ATOM 6819 O O . THR A 1 901 ? -51.125 -42.082 -2.055 1.00 44.16 901 THR A O 1
ATOM 6822 N N . SER A 1 902 ? -49.075 -41.186 -1.845 1.00 39.09 902 SER A N 1
ATOM 6823 C CA . SER A 1 902 ? -49.042 -40.328 -3.077 1.00 39.09 902 SER A CA 1
ATOM 6824 C C . SER A 1 902 ? -47.868 -39.314 -3.151 1.00 39.09 902 SER A C 1
ATOM 6826 O O . SER A 1 902 ? -47.629 -38.589 -2.188 1.00 39.09 902 SER A O 1
ATOM 6828 N N . GLY A 1 903 ? -47.203 -39.176 -4.313 1.00 59.12 903 GLY A N 1
ATOM 6829 C CA . GLY A 1 903 ? -46.257 -38.083 -4.649 1.00 59.12 903 GLY A CA 1
ATOM 6830 C C . GLY A 1 903 ? -46.896 -36.927 -5.455 1.00 59.12 903 GLY A C 1
ATOM 6831 O O . GLY A 1 903 ? -48.009 -37.071 -5.952 1.00 59.12 903 GLY A O 1
ATOM 6832 N N . LEU A 1 904 ? -46.206 -35.779 -5.588 1.00 81.62 904 LEU A N 1
ATOM 6833 C CA . LEU A 1 904 ? -46.724 -34.548 -6.225 1.00 81.62 904 LEU A CA 1
ATOM 6834 C C . LEU A 1 904 ? -46.860 -34.646 -7.777 1.00 81.62 904 LEU A C 1
ATOM 6836 O O . LEU A 1 904 ? -45.994 -35.237 -8.428 1.00 81.62 904 LEU A O 1
ATOM 6840 N N . PRO A 1 905 ? -47.886 -34.025 -8.407 1.00 85.06 905 PRO A N 1
ATOM 6841 C CA . PRO A 1 905 ? -48.102 -34.037 -9.863 1.00 85.06 905 PRO A CA 1
ATOM 6842 C C . PRO A 1 905 ? -46.986 -33.378 -10.683 1.00 85.06 905 PRO A C 1
ATOM 6844 O O . PRO A 1 905 ? -46.352 -32.422 -10.248 1.00 85.06 905 PRO A O 1
ATOM 6847 N N . LYS A 1 906 ? -46.790 -33.825 -11.931 1.00 86.19 906 LYS A N 1
ATOM 6848 C CA . LYS A 1 906 ? -45.774 -33.271 -12.851 1.00 86.19 906 LYS A CA 1
ATOM 6849 C C . LYS A 1 906 ? -46.097 -31.848 -13.347 1.00 86.19 906 LYS A C 1
ATOM 6851 O O . LYS A 1 906 ? -45.179 -31.083 -13.636 1.00 86.19 906 LYS A O 1
ATOM 6856 N N . ILE A 1 907 ? -47.377 -31.484 -13.428 1.00 92.38 907 ILE A N 1
ATOM 6857 C CA . ILE A 1 907 ? -47.855 -30.149 -13.814 1.00 92.38 907 ILE A CA 1
ATOM 6858 C C . ILE A 1 907 ? -48.744 -29.636 -12.685 1.00 92.38 907 ILE A C 1
ATOM 6860 O O . ILE A 1 907 ? -49.669 -30.334 -12.277 1.00 92.38 907 ILE A O 1
ATOM 6864 N N . LEU A 1 908 ? -48.459 -28.431 -12.195 1.00 92.81 908 LEU A N 1
ATOM 6865 C CA . LEU A 1 908 ? -49.315 -27.723 -11.244 1.00 92.81 908 LEU A CA 1
ATOM 6866 C C . LEU A 1 908 ? -49.937 -26.529 -11.963 1.00 92.81 908 LEU A C 1
ATOM 6868 O O . LEU A 1 908 ? -49.208 -25.639 -12.402 1.00 92.81 908 LEU A O 1
ATOM 6872 N N . SER A 1 909 ? -51.261 -26.510 -12.074 1.00 92.69 909 SER A N 1
ATOM 6873 C CA . SER A 1 909 ? -52.021 -25.427 -12.703 1.00 92.69 909 SER A CA 1
ATOM 6874 C C . SER A 1 909 ? -52.972 -24.811 -11.690 1.00 92.69 909 SER A C 1
ATOM 6876 O O . SER A 1 909 ? -53.661 -25.528 -10.973 1.00 92.69 909 SER A O 1
ATOM 6878 N N . PHE A 1 910 ? -53.006 -23.482 -11.624 1.00 93.19 910 PHE A N 1
ATOM 6879 C CA . PHE A 1 910 ? -53.863 -22.729 -10.712 1.00 93.19 910 PHE A CA 1
ATOM 6880 C C . PHE A 1 910 ? -54.906 -21.951 -11.516 1.00 93.19 910 PHE A C 1
ATOM 6882 O O . PHE A 1 910 ? -54.772 -20.742 -11.722 1.00 93.19 910 PHE A O 1
ATOM 6889 N N . ASN A 1 911 ? -55.962 -22.623 -11.984 1.00 89.00 911 ASN A N 1
ATOM 6890 C CA . ASN A 1 911 ? -57.050 -21.955 -12.710 1.00 89.00 911 ASN A CA 1
ATOM 6891 C C . ASN A 1 911 ? -58.062 -21.268 -11.776 1.00 89.00 911 ASN A C 1
ATOM 6893 O O . ASN A 1 911 ? -58.890 -20.477 -12.231 1.00 89.00 911 ASN A O 1
ATOM 6897 N N . MET A 1 912 ? -57.977 -21.529 -10.465 1.00 89.56 912 MET A N 1
ATOM 6898 C CA . MET A 1 912 ? -58.768 -20.878 -9.409 1.00 89.56 912 MET A CA 1
ATOM 6899 C C . MET A 1 912 ? -60.291 -21.016 -9.603 1.00 89.56 912 MET A C 1
ATOM 6901 O O . MET A 1 912 ? -61.073 -20.150 -9.195 1.00 89.56 912 MET A O 1
ATOM 6905 N N . ALA A 1 913 ? -60.743 -22.109 -10.227 1.00 82.75 913 ALA A N 1
ATOM 6906 C CA . ALA A 1 913 ? -62.166 -22.364 -10.455 1.00 82.75 913 ALA A CA 1
ATOM 6907 C C . ALA A 1 913 ? -62.941 -22.485 -9.128 1.00 82.75 913 ALA A C 1
ATOM 6909 O O . ALA A 1 913 ? -63.998 -21.873 -8.985 1.00 82.75 913 ALA A O 1
ATOM 6910 N N . THR A 1 914 ? -62.362 -23.189 -8.150 1.00 81.31 914 THR A N 1
ATOM 6911 C CA . THR A 1 914 ? -62.935 -23.486 -6.823 1.00 81.31 914 THR A CA 1
ATOM 6912 C C . THR A 1 914 ? -62.309 -22.679 -5.676 1.00 81.31 914 THR A C 1
ATOM 6914 O O . THR A 1 914 ? -62.616 -22.935 -4.514 1.00 81.31 914 THR A O 1
ATOM 6917 N N . ALA A 1 915 ? -61.427 -21.719 -5.980 1.00 87.38 915 ALA A N 1
ATOM 6918 C CA . ALA A 1 915 ? -60.730 -20.925 -4.969 1.00 87.38 915 ALA A CA 1
ATOM 6919 C C . ALA A 1 915 ? -61.682 -19.991 -4.198 1.00 87.38 915 ALA A C 1
ATOM 6921 O O . ALA A 1 915 ? -62.620 -19.431 -4.772 1.00 87.38 915 ALA A O 1
ATOM 6922 N N . THR A 1 916 ? -61.389 -19.781 -2.916 1.00 88.81 916 THR A N 1
ATOM 6923 C CA . THR A 1 916 ? -61.979 -18.728 -2.074 1.00 88.81 916 THR A CA 1
ATOM 6924 C C . THR A 1 916 ? -60.912 -17.680 -1.743 1.00 88.81 916 THR A C 1
ATOM 6926 O O . THR A 1 916 ? -59.737 -17.882 -2.046 1.00 88.81 916 THR A O 1
ATOM 6929 N N . GLY A 1 917 ? -61.293 -16.569 -1.102 1.00 82.62 917 GLY A N 1
ATOM 6930 C CA . GLY A 1 917 ? -60.328 -15.541 -0.689 1.00 82.62 917 GLY A CA 1
ATOM 6931 C C . GLY A 1 917 ? -59.191 -16.083 0.193 1.00 82.62 917 GLY A C 1
ATOM 6932 O O . GLY A 1 917 ? -58.035 -15.691 0.041 1.00 82.62 917 GLY A O 1
ATOM 6933 N N . SER A 1 918 ? -59.483 -17.074 1.038 1.00 83.12 918 SER A N 1
ATOM 6934 C CA . SER A 1 918 ? -58.536 -17.658 1.994 1.00 83.12 918 SER A CA 1
ATOM 6935 C C . SER A 1 918 ? -57.955 -19.017 1.588 1.00 83.12 918 SER A C 1
ATOM 6937 O O . SER A 1 918 ? -57.042 -19.501 2.257 1.00 83.12 918 SER A O 1
ATOM 6939 N N . LEU A 1 919 ? -58.447 -19.645 0.512 1.00 86.69 919 LEU A N 1
ATOM 6940 C CA . LEU A 1 919 ? -57.990 -20.963 0.069 1.00 86.69 919 LEU A CA 1
ATOM 6941 C C . LEU A 1 919 ? -57.815 -21.018 -1.449 1.00 86.69 919 LEU A C 1
ATOM 6943 O O . LEU A 1 919 ? -58.783 -20.975 -2.210 1.00 86.69 919 LEU A O 1
ATOM 6947 N N . VAL A 1 920 ? -56.570 -21.224 -1.875 1.00 90.81 920 VAL A N 1
ATOM 6948 C CA . VAL A 1 920 ? -56.210 -21.496 -3.269 1.00 90.81 920 VAL A CA 1
ATOM 6949 C C . VAL A 1 920 ? -55.463 -22.820 -3.332 1.00 90.81 920 VAL A C 1
ATOM 6951 O O . VAL A 1 920 ? -54.510 -23.037 -2.585 1.00 90.81 920 VAL A O 1
ATOM 6954 N N . ARG A 1 921 ? -55.890 -23.700 -4.235 1.00 89.06 921 ARG A N 1
ATOM 6955 C CA . ARG A 1 921 ? -55.220 -24.964 -4.547 1.00 89.06 921 ARG A CA 1
ATOM 6956 C C . ARG A 1 921 ? -54.927 -25.044 -6.031 1.00 89.06 921 ARG A C 1
ATOM 6958 O O . ARG A 1 921 ? -55.567 -24.345 -6.821 1.00 89.06 921 ARG A O 1
ATOM 6965 N N . ASP A 1 922 ? -53.964 -25.878 -6.388 1.00 92.62 922 ASP A N 1
ATOM 6966 C CA . ASP A 1 922 ? -53.829 -26.296 -7.776 1.00 92.62 922 ASP A CA 1
ATOM 6967 C C . ASP A 1 922 ? -55.042 -27.155 -8.184 1.00 92.62 922 ASP A C 1
ATOM 6969 O O . ASP A 1 922 ? -55.757 -27.699 -7.337 1.00 92.62 922 ASP A O 1
ATOM 6973 N N . ASP A 1 923 ? -55.274 -27.292 -9.484 1.00 88.94 923 ASP A N 1
ATOM 6974 C CA . ASP A 1 923 ? -56.465 -27.951 -10.024 1.00 88.94 923 ASP A CA 1
ATOM 6975 C C . ASP A 1 923 ? -56.551 -29.449 -9.664 1.00 88.94 923 ASP A C 1
ATOM 6977 O O . ASP A 1 923 ? -57.642 -30.022 -9.687 1.00 88.94 923 ASP A O 1
ATOM 6981 N N . SER A 1 924 ? -55.432 -30.087 -9.294 1.00 85.06 924 SER A N 1
ATOM 6982 C CA . SER A 1 924 ? -55.414 -31.471 -8.796 1.00 85.06 924 SER A CA 1
ATOM 6983 C C . SER A 1 924 ? -55.636 -31.593 -7.282 1.00 85.06 924 SER A C 1
ATOM 6985 O O . SER A 1 924 ? -55.769 -32.706 -6.773 1.00 85.06 924 SER A O 1
ATOM 6987 N N . ASN A 1 925 ? -55.711 -30.469 -6.558 1.00 83.62 925 ASN A N 1
ATOM 6988 C CA . ASN A 1 925 ? -55.736 -30.371 -5.094 1.00 83.62 925 ASN A CA 1
ATOM 6989 C C . ASN A 1 925 ? -54.505 -30.961 -4.376 1.00 83.62 925 ASN A C 1
ATOM 6991 O O . ASN A 1 925 ? -54.561 -31.183 -3.165 1.00 83.62 925 ASN A O 1
ATOM 6995 N N . ALA A 1 926 ? -53.402 -31.200 -5.085 1.00 83.44 926 ALA A N 1
ATOM 6996 C CA . ALA A 1 926 ? -52.171 -31.739 -4.514 1.00 83.44 926 ALA A CA 1
ATOM 6997 C C . ALA A 1 926 ? -51.370 -30.699 -3.713 1.00 83.44 926 ALA A C 1
ATOM 6999 O O . ALA A 1 926 ? -50.606 -31.059 -2.817 1.00 83.44 926 ALA A O 1
ATOM 7000 N N . VAL A 1 927 ? -51.526 -29.412 -4.030 1.00 88.75 927 VAL A N 1
ATOM 7001 C CA . VAL A 1 927 ? -50.786 -28.302 -3.431 1.00 88.75 927 VAL A CA 1
ATOM 7002 C C . VAL A 1 927 ? -51.745 -27.181 -3.043 1.00 88.75 927 VAL A C 1
ATOM 7004 O O . VAL A 1 927 ? -52.603 -26.763 -3.818 1.00 88.75 927 VAL A O 1
ATOM 7007 N N . THR A 1 928 ? -51.574 -26.663 -1.826 1.00 89.56 928 THR A N 1
ATOM 7008 C CA . THR A 1 928 ? -52.279 -25.473 -1.333 1.00 89.56 928 THR A CA 1
ATOM 7009 C C . THR A 1 928 ? -51.318 -24.286 -1.298 1.00 89.56 928 THR A C 1
ATOM 7011 O O . THR A 1 928 ? -50.144 -24.446 -0.966 1.00 89.56 928 THR A O 1
ATOM 7014 N N . VAL A 1 929 ? -51.811 -23.101 -1.660 1.00 89.81 929 VAL A N 1
ATOM 7015 C CA . VAL A 1 929 ? -51.074 -21.843 -1.510 1.00 89.81 929 VAL A CA 1
ATOM 7016 C C . VAL A 1 929 ? -51.157 -21.383 -0.061 1.00 89.81 929 VAL A C 1
ATOM 7018 O O . VAL A 1 929 ? -52.237 -21.216 0.500 1.00 89.81 929 VAL A O 1
ATOM 7021 N N . GLU A 1 930 ? -49.994 -21.155 0.521 1.00 88.06 930 GLU A N 1
ATOM 7022 C CA . GLU A 1 930 ? -49.767 -20.661 1.868 1.00 88.06 930 GLU A CA 1
ATOM 7023 C C . GLU A 1 930 ? -49.366 -19.182 1.831 1.00 88.06 930 GLU A C 1
ATOM 7025 O O . GLU A 1 930 ? -48.862 -18.672 0.826 1.00 88.06 930 GLU A O 1
ATOM 7030 N N . VAL A 1 931 ? -49.554 -18.482 2.949 1.00 84.56 931 VAL A N 1
ATOM 7031 C CA . VAL A 1 931 ? -49.060 -17.112 3.123 1.00 84.56 931 VAL A CA 1
ATOM 7032 C C . VAL A 1 931 ? -47.713 -17.158 3.840 1.00 84.56 931 VAL A C 1
ATOM 7034 O O . VAL A 1 931 ? -47.629 -17.561 4.998 1.00 84.56 931 VAL A O 1
ATOM 7037 N N . GLY A 1 932 ? -46.658 -16.723 3.156 1.00 74.00 932 GLY A N 1
ATOM 7038 C CA . GLY A 1 932 ? -45.349 -16.432 3.732 1.00 74.00 932 GLY A CA 1
ATOM 7039 C C . GLY A 1 932 ? -45.194 -14.957 4.124 1.00 74.00 932 GLY A C 1
ATOM 7040 O O . GLY A 1 932 ? -45.927 -14.083 3.659 1.00 74.00 932 GLY A O 1
ATOM 7041 N N . GLY A 1 933 ? -44.206 -14.673 4.979 1.00 71.06 933 GLY A N 1
ATOM 7042 C CA . GLY A 1 933 ? -43.929 -13.330 5.506 1.00 71.06 933 GLY A CA 1
ATOM 7043 C C . GLY A 1 933 ? -44.579 -13.058 6.869 1.00 71.06 933 GLY A C 1
ATOM 7044 O O . GLY A 1 933 ? -45.453 -13.792 7.317 1.00 71.06 933 GLY A O 1
ATOM 7045 N N . SER A 1 934 ? -44.116 -12.017 7.570 1.00 71.88 934 SER A N 1
ATOM 7046 C CA . SER A 1 934 ? -44.512 -11.727 8.966 1.00 71.88 934 SER A CA 1
ATOM 7047 C C . SER A 1 934 ? -45.191 -10.363 9.148 1.00 71.88 934 SER A C 1
ATOM 7049 O O . SER A 1 934 ? -45.407 -9.933 10.280 1.00 71.88 934 SER A O 1
ATOM 7051 N N . TYR A 1 935 ? -45.501 -9.654 8.054 1.00 80.38 935 TYR A N 1
ATOM 7052 C CA . TYR A 1 935 ? -45.921 -8.248 8.097 1.00 80.38 935 TYR A CA 1
ATOM 7053 C C . TYR A 1 935 ? -47.086 -7.937 7.134 1.00 80.38 935 TYR A C 1
ATOM 7055 O O . TYR A 1 935 ? -46.880 -7.226 6.149 1.00 80.38 935 TYR A O 1
ATOM 7063 N N . PRO A 1 936 ? -48.308 -8.445 7.378 1.00 82.44 936 PRO A N 1
ATOM 7064 C CA . PRO A 1 936 ? -49.469 -8.120 6.545 1.00 82.44 936 PRO A CA 1
ATOM 7065 C C . PRO A 1 936 ? -49.773 -6.610 6.544 1.00 82.44 936 PRO A C 1
ATOM 7067 O O . PRO A 1 936 ? -49.575 -5.952 7.573 1.00 82.44 936 PRO A O 1
ATOM 7070 N N . PRO A 1 937 ? -50.271 -6.040 5.429 1.00 84.94 937 PRO A N 1
ATOM 7071 C CA . PRO A 1 937 ? -50.809 -4.684 5.439 1.00 84.94 937 PRO A CA 1
ATOM 7072 C C . PRO A 1 937 ? -52.074 -4.594 6.315 1.00 84.94 937 PRO A C 1
ATOM 7074 O O . PRO A 1 937 ? -52.743 -5.607 6.553 1.00 84.94 937 PRO A O 1
ATOM 7077 N N . PRO A 1 938 ? -52.447 -3.389 6.784 1.00 79.06 938 PRO A N 1
ATOM 7078 C CA . PRO A 1 938 ? -53.680 -3.191 7.544 1.00 79.06 938 PRO A CA 1
ATOM 7079 C C . PRO A 1 938 ? -54.911 -3.713 6.786 1.00 79.06 938 PRO A C 1
ATOM 7081 O O . PRO A 1 938 ? -55.112 -3.372 5.623 1.00 79.06 938 PRO A O 1
ATOM 7084 N N . GLY A 1 939 ? -55.742 -4.528 7.447 1.00 74.56 939 GLY A N 1
ATOM 7085 C CA . GLY A 1 939 ? -56.974 -5.080 6.862 1.00 74.56 939 GLY A CA 1
ATOM 7086 C C . GLY A 1 939 ? -56.794 -6.319 5.973 1.00 74.56 939 GLY A C 1
ATOM 7087 O O . GLY A 1 939 ? -57.770 -6.778 5.383 1.00 74.56 939 GLY A O 1
ATOM 7088 N N . TRP A 1 940 ? -55.586 -6.884 5.881 1.00 82.94 940 TRP A N 1
ATOM 7089 C CA . TRP A 1 940 ? -55.345 -8.133 5.155 1.00 82.94 940 TRP A CA 1
ATOM 7090 C C . TRP A 1 940 ? -56.106 -9.313 5.771 1.00 82.94 940 TRP A C 1
ATOM 7092 O O . TRP A 1 940 ? -55.971 -9.588 6.964 1.00 82.94 940 TRP A O 1
ATOM 7102 N N . SER A 1 941 ? -56.877 -10.021 4.951 1.00 75.38 941 SER A N 1
ATOM 7103 C CA . SER A 1 941 ? -57.677 -11.181 5.375 1.00 75.38 941 SER A CA 1
ATOM 7104 C C . SER A 1 941 ? -57.646 -12.348 4.384 1.00 75.38 941 SER A C 1
ATOM 7106 O O . SER A 1 941 ? -57.800 -13.489 4.810 1.00 75.38 941 SER A O 1
ATOM 7108 N N . ASP A 1 942 ? -57.355 -12.084 3.109 1.00 84.94 942 ASP A N 1
ATOM 7109 C CA . ASP A 1 942 ? -57.426 -13.054 2.017 1.00 84.94 942 ASP A CA 1
ATOM 7110 C C . ASP A 1 942 ? -56.100 -13.119 1.239 1.00 84.94 942 ASP A C 1
ATOM 7112 O O . ASP A 1 942 ? -55.442 -12.100 1.041 1.00 84.94 942 ASP A O 1
ATOM 7116 N N . VAL A 1 943 ? -55.704 -14.316 0.789 1.00 84.50 943 VAL A N 1
ATOM 7117 C CA . VAL A 1 943 ? -54.508 -14.566 -0.048 1.00 84.50 943 VAL A CA 1
ATOM 7118 C C . VAL A 1 943 ? -54.803 -14.409 -1.545 1.00 84.50 943 VAL A C 1
ATOM 7120 O O . VAL A 1 943 ? -53.886 -14.311 -2.362 1.00 84.50 943 VAL A O 1
ATOM 7123 N N . ALA A 1 944 ? -56.083 -14.362 -1.915 1.00 90.69 944 ALA A N 1
ATOM 7124 C CA . ALA A 1 944 ? -56.549 -14.224 -3.286 1.00 90.69 944 ALA A CA 1
ATOM 7125 C C . ALA A 1 944 ? -57.793 -13.338 -3.392 1.00 90.69 944 ALA A C 1
ATOM 7127 O O . ALA A 1 944 ? -58.595 -13.263 -2.466 1.00 90.69 944 ALA A O 1
ATOM 7128 N N . ASP A 1 945 ? -57.975 -12.710 -4.550 1.00 91.44 945 ASP A N 1
ATOM 7129 C CA . ASP A 1 945 ? -59.235 -12.085 -4.941 1.00 91.44 945 ASP A CA 1
ATOM 7130 C C . ASP A 1 945 ? -59.907 -12.959 -6.003 1.00 91.44 945 ASP A C 1
ATOM 7132 O O . ASP A 1 945 ? -59.341 -13.261 -7.061 1.00 91.44 945 ASP A O 1
ATOM 7136 N N . VAL A 1 946 ? -61.124 -13.400 -5.692 1.00 91.00 946 VAL A N 1
ATOM 7137 C CA . VAL A 1 946 ? -61.944 -14.264 -6.550 1.00 91.00 946 VAL A CA 1
ATOM 7138 C C . VAL A 1 946 ? -63.265 -13.604 -6.957 1.00 91.00 946 VAL A C 1
ATOM 7140 O O . VAL A 1 946 ? -64.138 -14.280 -7.500 1.00 91.00 946 VAL A O 1
ATOM 7143 N N . SER A 1 947 ? -63.422 -12.303 -6.684 1.00 83.94 947 SER A N 1
ATOM 7144 C CA . SER A 1 947 ? -64.674 -11.557 -6.873 1.00 83.94 947 SER A CA 1
ATOM 7145 C C . SER A 1 947 ? -64.884 -11.024 -8.298 1.00 83.94 947 SER A C 1
ATOM 7147 O O . SER A 1 947 ? -66.027 -10.813 -8.705 1.00 83.94 947 SER A O 1
ATOM 7149 N N . GLY A 1 948 ? -63.804 -10.821 -9.063 1.00 78.62 948 GLY A N 1
ATOM 7150 C CA . GLY A 1 948 ? -63.827 -10.273 -10.427 1.00 78.62 948 GLY A CA 1
ATOM 7151 C C . GLY A 1 948 ? -63.699 -11.310 -11.555 1.00 78.62 948 GLY A C 1
ATOM 7152 O O . GLY A 1 948 ? -63.447 -12.490 -11.314 1.00 78.62 948 GLY A O 1
ATOM 7153 N N . GLU A 1 949 ? -63.826 -10.855 -12.815 1.00 78.31 949 GLU A N 1
ATOM 7154 C CA . GLU A 1 949 ? -63.631 -11.687 -14.028 1.00 78.31 949 GLU A CA 1
ATOM 7155 C C . GLU A 1 949 ? -62.224 -12.315 -14.063 1.00 78.31 949 GLU A C 1
ATOM 7157 O O . GLU A 1 949 ? -62.056 -13.488 -14.399 1.00 78.31 949 GLU A O 1
ATOM 7162 N N . ASN A 1 950 ? -61.217 -11.549 -13.634 1.00 86.00 950 ASN A N 1
ATOM 7163 C CA . ASN A 1 950 ? -59.851 -12.018 -13.446 1.00 86.00 950 ASN A CA 1
ATOM 7164 C C . ASN A 1 950 ? -59.607 -12.335 -11.970 1.00 86.00 950 ASN A C 1
ATOM 7166 O O . ASN A 1 950 ? -59.414 -11.427 -11.168 1.00 86.00 950 ASN A O 1
ATOM 7170 N N . LYS A 1 951 ? -59.579 -13.627 -11.631 1.00 93.19 951 LYS A N 1
ATOM 7171 C CA . LYS A 1 951 ? -59.159 -14.118 -10.310 1.00 93.19 951 LYS A CA 1
ATOM 7172 C C . LYS A 1 951 ? -57.632 -14.107 -10.191 1.00 93.19 951 LYS A C 1
ATOM 7174 O O . LYS A 1 951 ? -56.949 -14.397 -11.183 1.00 93.19 951 LYS A O 1
ATOM 7179 N N . PHE A 1 952 ? -57.097 -13.796 -9.012 1.00 94.31 952 PHE A N 1
ATOM 7180 C CA . PHE A 1 952 ? -55.647 -13.738 -8.785 1.00 94.31 952 PHE A CA 1
ATOM 7181 C C . PHE A 1 952 ? -55.239 -13.972 -7.326 1.00 94.31 952 PHE A C 1
ATOM 7183 O O . PHE A 1 952 ? -56.002 -13.731 -6.394 1.00 94.31 952 PHE A O 1
ATOM 7190 N N . ILE A 1 953 ? -54.000 -14.423 -7.144 1.00 94.06 953 ILE A N 1
ATOM 7191 C CA . ILE A 1 953 ? -53.304 -14.561 -5.863 1.00 94.06 953 ILE A CA 1
ATOM 7192 C C . ILE A 1 953 ? -52.525 -13.266 -5.597 1.00 94.06 953 ILE A C 1
ATOM 7194 O O . ILE A 1 953 ? -51.953 -12.684 -6.519 1.00 94.06 953 ILE A O 1
ATOM 7198 N N . MET A 1 954 ? -52.486 -12.805 -4.351 1.00 92.12 954 MET A N 1
ATOM 7199 C CA . MET A 1 954 ? -51.984 -11.480 -3.989 1.00 92.12 954 MET A CA 1
ATOM 7200 C C . MET A 1 954 ? -50.669 -11.548 -3.196 1.00 92.12 954 MET A C 1
ATOM 7202 O O . MET A 1 954 ? -50.587 -12.226 -2.173 1.00 92.12 954 MET A O 1
ATOM 7206 N N . ALA A 1 955 ? -49.663 -10.776 -3.615 1.00 89.69 955 ALA A N 1
ATOM 7207 C CA . ALA A 1 955 ? -48.537 -10.377 -2.766 1.00 89.69 955 ALA A CA 1
ATOM 7208 C C . ALA A 1 955 ? -48.675 -8.893 -2.417 1.00 89.69 955 ALA A C 1
ATOM 7210 O O . ALA A 1 955 ? -48.881 -8.063 -3.306 1.00 89.69 955 ALA A O 1
ATOM 7211 N N . ARG A 1 956 ? -48.558 -8.545 -1.131 1.00 90.25 956 ARG A N 1
ATOM 7212 C CA . ARG A 1 956 ? -48.724 -7.161 -0.658 1.00 90.25 956 ARG A CA 1
ATOM 7213 C C . ARG A 1 956 ? -47.625 -6.739 0.293 1.00 90.25 956 ARG A C 1
ATOM 7215 O O . ARG A 1 956 ? -47.324 -7.438 1.258 1.00 90.25 956 ARG A O 1
ATOM 7222 N N . LEU A 1 957 ? -47.096 -5.541 0.063 1.00 87.31 957 LEU A N 1
ATOM 7223 C CA . LEU A 1 957 ? -46.205 -4.860 0.996 1.00 87.31 957 LEU A CA 1
ATOM 7224 C C . LEU A 1 957 ? -46.954 -4.444 2.266 1.00 87.31 957 LEU A C 1
ATOM 7226 O O . LEU A 1 957 ? -48.127 -4.084 2.203 1.00 87.31 957 LEU A O 1
ATOM 7230 N N . LYS A 1 958 ? -46.247 -4.412 3.405 1.00 85.19 958 LYS A N 1
ATOM 7231 C CA . LYS A 1 958 ? -46.771 -3.848 4.663 1.00 85.19 958 LYS A CA 1
ATOM 7232 C C . LYS A 1 958 ? -47.247 -2.397 4.483 1.00 85.19 958 LYS A C 1
ATOM 7234 O O . LYS A 1 958 ? -48.251 -1.994 5.060 1.00 85.19 958 LYS A O 1
ATOM 7239 N N . ASP A 1 959 ? -46.493 -1.630 3.698 1.00 79.56 959 ASP A N 1
ATOM 7240 C CA . ASP A 1 959 ? -46.785 -0.265 3.258 1.00 79.56 959 ASP A CA 1
ATOM 7241 C C . ASP A 1 959 ? -46.247 -0.079 1.830 1.00 79.56 959 ASP A C 1
ATOM 7243 O O . ASP A 1 959 ? -45.120 -0.479 1.535 1.00 79.56 959 ASP A O 1
ATOM 7247 N N . LYS A 1 960 ? -47.040 0.542 0.952 1.00 70.69 960 LYS A N 1
ATOM 7248 C CA . LYS A 1 960 ? -46.727 0.696 -0.478 1.00 70.69 960 LYS A CA 1
ATOM 7249 C C . LYS A 1 960 ? -45.616 1.711 -0.767 1.00 70.69 960 LYS A C 1
ATOM 7251 O O . LYS A 1 960 ? -45.123 1.734 -1.891 1.00 70.69 960 LYS A O 1
ATOM 7256 N N . VAL A 1 961 ? -45.246 2.549 0.208 1.00 64.25 961 VAL A N 1
ATOM 7257 C CA . VAL A 1 961 ? -44.287 3.653 0.021 1.00 64.25 961 VAL A CA 1
ATOM 7258 C C . VAL A 1 961 ? -42.904 3.327 0.587 1.00 64.25 961 VAL A C 1
ATOM 7260 O O . VAL A 1 961 ? -41.895 3.609 -0.058 1.00 64.25 961 VAL A O 1
ATOM 7263 N N . SER A 1 962 ? -42.833 2.749 1.789 1.00 66.81 962 SER A N 1
ATOM 7264 C CA . SER A 1 962 ? -41.571 2.643 2.541 1.00 66.81 962 SER A CA 1
ATOM 7265 C C . SER A 1 962 ? -41.136 1.215 2.891 1.00 66.81 962 SER A C 1
ATOM 7267 O O . SER A 1 962 ? -39.980 0.999 3.276 1.00 66.81 962 SER A O 1
ATOM 7269 N N . ALA A 1 963 ? -42.010 0.215 2.741 1.00 73.81 963 ALA A N 1
ATOM 7270 C CA . ALA A 1 963 ? -41.692 -1.150 3.149 1.00 73.81 963 ALA A CA 1
ATOM 7271 C C . ALA A 1 963 ? -40.825 -1.894 2.117 1.00 73.81 963 ALA A C 1
ATOM 7273 O O . ALA A 1 963 ? -40.916 -1.679 0.912 1.00 73.81 963 ALA A O 1
ATOM 7274 N N . SER A 1 964 ? -39.991 -2.815 2.602 1.00 72.12 964 SER A N 1
ATOM 7275 C CA . SER A 1 964 ? -39.265 -3.810 1.786 1.00 72.12 964 SER A CA 1
ATOM 7276 C C . SER A 1 964 ? -39.730 -5.251 2.047 1.00 72.12 964 SER A C 1
ATOM 7278 O O . SER A 1 964 ? -39.172 -6.190 1.480 1.00 72.12 964 SER A O 1
ATOM 7280 N N . ALA A 1 965 ? -40.755 -5.408 2.892 1.00 78.06 965 ALA A N 1
ATOM 7281 C CA . ALA A 1 965 ? -41.325 -6.674 3.335 1.00 78.06 965 ALA A CA 1
ATOM 7282 C C . ALA A 1 965 ? -42.851 -6.557 3.500 1.00 78.06 965 ALA A C 1
ATOM 7284 O O . ALA A 1 965 ? -43.395 -5.458 3.667 1.00 78.06 965 ALA A O 1
ATOM 7285 N N . GLY A 1 966 ? -43.530 -7.698 3.471 1.00 84.38 966 GLY A N 1
ATOM 7286 C CA . GLY A 1 966 ? -44.981 -7.811 3.509 1.00 84.38 966 GLY A CA 1
ATOM 7287 C C . GLY A 1 966 ? -45.435 -9.265 3.662 1.00 84.38 966 GLY A C 1
ATOM 7288 O O . GLY A 1 966 ? -44.798 -10.046 4.374 1.00 84.38 966 GLY A O 1
ATOM 7289 N N . VAL A 1 967 ? -46.529 -9.618 2.987 1.00 87.50 967 VAL A N 1
ATOM 7290 C CA . VAL A 1 967 ? -47.055 -10.990 2.868 1.00 87.50 967 VAL A CA 1
ATOM 7291 C C . VAL A 1 967 ? -47.025 -11.460 1.423 1.00 87.50 967 VAL A C 1
ATOM 7293 O O . VAL A 1 967 ? -47.356 -10.691 0.520 1.00 87.50 967 VAL A O 1
ATOM 7296 N N . TYR A 1 968 ? -46.611 -12.701 1.197 1.00 88.25 968 TYR A N 1
ATOM 7297 C CA . TYR A 1 968 ? -46.405 -13.251 -0.140 1.00 88.25 968 TYR A CA 1
ATOM 7298 C C . TYR A 1 968 ? -46.938 -14.685 -0.255 1.00 88.25 968 TYR A C 1
ATOM 7300 O O . TYR A 1 968 ? -46.875 -15.433 0.720 1.00 88.25 968 TYR A O 1
ATOM 7308 N N . PRO A 1 969 ? -47.431 -15.110 -1.428 1.00 88.69 969 PRO A N 1
ATOM 7309 C CA . PRO A 1 969 ? -47.846 -16.490 -1.646 1.00 88.69 969 PRO A CA 1
ATOM 7310 C C . PRO A 1 969 ? -46.651 -17.441 -1.678 1.00 88.69 969 PRO A C 1
ATOM 7312 O O . PRO A 1 969 ? -45.632 -17.144 -2.305 1.00 88.69 969 PRO A O 1
ATOM 7315 N N . ARG A 1 970 ? -46.790 -18.609 -1.057 1.00 87.81 970 ARG A N 1
ATOM 7316 C CA . ARG A 1 970 ? -45.817 -19.702 -1.092 1.00 87.81 970 ARG A CA 1
ATOM 7317 C C . ARG A 1 970 ? -46.533 -21.023 -1.333 1.00 87.81 970 ARG A C 1
ATOM 7319 O O . ARG A 1 970 ? -47.587 -21.248 -0.762 1.00 87.81 970 ARG A O 1
ATOM 7326 N N . PHE A 1 971 ? -45.979 -21.918 -2.138 1.00 87.88 971 PHE A N 1
ATOM 7327 C CA . PHE A 1 971 ? -46.552 -23.257 -2.307 1.00 87.88 971 PHE A CA 1
ATOM 7328 C C . PHE A 1 971 ? -45.481 -24.305 -2.593 1.00 87.88 971 PHE A C 1
ATOM 7330 O O . PHE A 1 971 ? -44.414 -23.987 -3.123 1.00 87.88 971 PHE A O 1
ATOM 7337 N N . LYS A 1 972 ? -45.759 -25.554 -2.204 1.00 84.88 972 LYS A N 1
ATOM 7338 C CA . LYS A 1 972 ? -44.802 -26.661 -2.291 1.00 84.88 972 LYS A CA 1
ATOM 7339 C C . LYS A 1 972 ? -44.573 -27.107 -3.739 1.00 84.88 972 LYS A C 1
ATOM 7341 O O . LYS A 1 972 ? -45.512 -27.289 -4.510 1.00 84.88 972 LYS A O 1
ATOM 7346 N N . VAL A 1 973 ? -43.310 -27.320 -4.077 1.00 81.69 973 VAL A N 1
ATOM 7347 C CA . VAL A 1 973 ? -42.794 -27.909 -5.319 1.00 81.69 973 VAL A CA 1
ATOM 7348 C C . VAL A 1 973 ? -41.642 -28.874 -4.980 1.00 81.69 973 VAL A C 1
ATOM 7350 O O . VAL A 1 973 ? -41.391 -29.150 -3.815 1.00 81.69 973 VAL A O 1
ATOM 7353 N N . ASP A 1 974 ? -40.962 -29.440 -5.974 1.00 81.00 974 ASP A N 1
ATOM 7354 C CA . ASP A 1 974 ? -39.737 -30.248 -5.805 1.00 81.00 974 ASP A CA 1
ATOM 7355 C C . ASP A 1 974 ? -38.835 -30.119 -7.049 1.00 81.00 974 ASP A C 1
ATOM 7357 O O . ASP A 1 974 ? -38.460 -31.084 -7.724 1.00 81.00 974 ASP A O 1
ATOM 7361 N N . LEU A 1 975 ? -38.524 -28.874 -7.405 1.00 81.19 975 LEU A N 1
ATOM 7362 C CA . LEU A 1 975 ? -37.731 -28.601 -8.596 1.00 81.19 975 LEU A CA 1
ATOM 7363 C C . LEU A 1 975 ? -36.288 -29.107 -8.414 1.00 81.19 975 LEU A C 1
ATOM 7365 O O . LEU A 1 975 ? -35.728 -29.063 -7.317 1.00 81.19 975 LEU A O 1
ATOM 7369 N N . SER A 1 976 ? -35.696 -29.585 -9.504 1.00 77.94 976 SER A N 1
ATOM 7370 C CA . SER A 1 976 ? -34.365 -30.170 -9.607 1.00 77.94 976 SER A CA 1
ATOM 7371 C C . SER A 1 976 ? -33.403 -29.201 -10.286 1.00 77.94 976 SER A C 1
ATOM 7373 O O . SER A 1 976 ? -33.620 -28.775 -11.421 1.00 77.94 976 SER A O 1
ATOM 7375 N N . ALA A 1 977 ? -32.269 -28.948 -9.632 1.00 73.06 977 ALA A N 1
ATOM 7376 C CA . ALA A 1 977 ? -31.176 -28.144 -10.180 1.00 73.06 977 ALA A CA 1
ATOM 7377 C C . ALA A 1 977 ? -30.561 -28.725 -11.468 1.00 73.06 977 ALA A C 1
ATOM 7379 O O . ALA A 1 977 ? -29.856 -28.025 -12.189 1.00 73.06 977 ALA A O 1
ATOM 7380 N N . GLU A 1 978 ? -30.836 -29.994 -11.776 1.00 78.69 978 GLU A N 1
ATOM 7381 C CA . GLU A 1 978 ? -30.248 -30.700 -12.915 1.00 78.69 978 GLU A CA 1
ATOM 7382 C C . GLU A 1 978 ? -31.141 -30.669 -14.161 1.00 78.69 978 GLU A C 1
ATOM 7384 O O . GLU A 1 978 ? -30.645 -30.782 -15.290 1.00 78.69 978 GLU A O 1
ATOM 7389 N N . THR A 1 979 ? -32.450 -30.463 -13.973 1.00 80.94 979 THR A N 1
ATOM 7390 C CA . THR A 1 979 ? -33.467 -30.581 -15.028 1.00 80.94 979 THR A CA 1
ATOM 7391 C C . THR A 1 979 ? -34.182 -29.251 -15.257 1.00 80.94 979 THR A C 1
ATOM 7393 O O . THR A 1 979 ? -34.562 -28.560 -14.315 1.00 80.94 979 THR A O 1
ATOM 7396 N N . GLU A 1 980 ? -34.378 -28.870 -16.522 1.00 84.12 980 GLU A N 1
ATOM 7397 C CA . GLU A 1 980 ? -35.080 -27.626 -16.855 1.00 84.12 980 GLU A CA 1
ATOM 7398 C C . GLU A 1 980 ? -36.548 -27.692 -16.415 1.00 84.12 980 GLU A C 1
ATOM 7400 O O . GLU A 1 980 ? -37.224 -28.695 -16.632 1.00 84.12 980 GLU A O 1
ATOM 7405 N N . SER A 1 981 ? -37.034 -26.614 -15.806 1.00 87.12 981 SER A N 1
ATOM 7406 C CA . SER A 1 981 ? -38.438 -26.395 -15.467 1.00 87.12 981 SER A CA 1
ATOM 7407 C C . SER A 1 981 ? -38.958 -25.161 -16.198 1.00 87.12 981 SER A C 1
ATOM 7409 O O . SER A 1 981 ? -38.222 -24.190 -16.399 1.00 87.12 981 SER A O 1
ATOM 7411 N N . THR A 1 982 ? -40.241 -25.180 -16.561 1.00 90.12 982 THR A N 1
ATOM 7412 C CA . THR A 1 982 ? -40.925 -24.024 -17.157 1.00 90.12 982 THR A CA 1
ATOM 7413 C C . THR A 1 982 ? -41.989 -23.477 -16.209 1.00 90.12 982 THR A C 1
ATOM 7415 O O . THR A 1 982 ? -42.855 -24.219 -15.749 1.00 90.12 982 THR A O 1
ATOM 7418 N N . ILE A 1 983 ? -41.959 -22.170 -15.942 1.00 90.31 983 ILE A N 1
ATOM 7419 C CA . ILE A 1 983 ? -42.984 -21.465 -15.157 1.00 90.31 983 ILE A CA 1
ATOM 7420 C C . ILE A 1 983 ? -43.670 -20.443 -16.062 1.00 90.31 983 ILE A C 1
ATOM 7422 O O . ILE A 1 983 ? -42.999 -19.587 -16.635 1.00 90.31 983 ILE A O 1
ATOM 7426 N N . VAL A 1 984 ? -44.997 -20.524 -16.171 1.00 92.62 984 VAL A N 1
ATOM 7427 C CA . VAL A 1 984 ? -45.846 -19.562 -16.890 1.00 92.62 984 VAL A CA 1
ATOM 7428 C C . VAL A 1 984 ? -46.646 -18.764 -15.866 1.00 92.62 984 VAL A C 1
ATOM 7430 O O . VAL A 1 984 ? -47.406 -19.343 -15.090 1.00 92.62 984 VAL A O 1
ATOM 7433 N N . LEU A 1 985 ? -46.463 -17.446 -15.846 1.00 90.81 985 LEU A N 1
ATOM 7434 C CA . LEU A 1 985 ? -46.917 -16.556 -14.780 1.00 90.81 985 LEU A CA 1
ATOM 7435 C C . LEU A 1 985 ? -47.622 -15.315 -15.357 1.00 90.81 985 LEU A C 1
ATOM 7437 O O . LEU A 1 985 ? -46.945 -14.374 -15.778 1.00 90.81 985 LEU A O 1
ATOM 7441 N N . PRO A 1 986 ? -48.967 -15.268 -15.344 1.00 93.88 986 PRO A N 1
ATOM 7442 C CA . PRO A 1 986 ? -49.706 -14.022 -15.513 1.00 93.88 986 PRO A CA 1
ATOM 7443 C C . PRO A 1 986 ? -49.450 -13.120 -14.305 1.00 93.88 986 PRO A C 1
ATOM 7445 O O . PRO A 1 986 ? -49.741 -13.517 -13.174 1.00 93.88 986 PRO A O 1
ATOM 7448 N N . ILE A 1 987 ? -48.913 -11.922 -14.518 1.00 91.19 987 ILE A N 1
ATOM 7449 C CA . ILE A 1 987 ? -48.566 -10.993 -13.438 1.00 91.19 987 ILE A CA 1
ATOM 7450 C C . ILE A 1 987 ? -48.978 -9.559 -13.764 1.00 91.19 987 ILE A C 1
ATOM 7452 O O . ILE A 1 987 ? -48.845 -9.107 -14.900 1.00 91.19 987 ILE A O 1
ATOM 7456 N N . LYS A 1 988 ? -49.424 -8.830 -12.742 1.00 91.44 988 LYS A N 1
ATOM 7457 C CA . LYS A 1 988 ? -49.608 -7.376 -12.760 1.00 91.44 988 LYS A CA 1
ATOM 7458 C C . LYS A 1 988 ? -48.915 -6.776 -11.541 1.00 91.44 988 LYS A C 1
ATOM 7460 O O . LYS A 1 988 ? -49.220 -7.147 -10.411 1.00 91.44 988 LYS A O 1
ATOM 7465 N N . VAL A 1 989 ? -47.975 -5.863 -11.768 1.00 88.25 989 VAL A N 1
ATOM 7466 C CA . VAL A 1 989 ? -47.173 -5.240 -10.702 1.00 88.25 989 VAL A CA 1
ATOM 7467 C C . VAL A 1 989 ? -47.715 -3.849 -10.388 1.00 88.25 989 VAL A C 1
ATOM 7469 O O . VAL A 1 989 ? -47.828 -3.019 -11.286 1.00 88.25 989 VAL A O 1
ATOM 7472 N N . HIS A 1 990 ? -48.005 -3.587 -9.115 1.00 86.25 990 HIS A N 1
ATOM 7473 C CA . HIS A 1 990 ? -48.548 -2.315 -8.629 1.00 86.25 990 HIS A CA 1
ATOM 7474 C C . HIS A 1 990 ? -47.455 -1.365 -8.149 1.00 86.25 990 HIS A C 1
ATOM 7476 O O . HIS A 1 990 ? -47.440 -0.185 -8.488 1.00 86.25 990 HIS A O 1
ATOM 7482 N N . SER A 1 991 ? -46.525 -1.869 -7.339 1.00 80.56 991 SER A N 1
ATOM 7483 C CA . SER A 1 991 ? -45.416 -1.070 -6.824 1.00 80.56 991 SER A CA 1
ATOM 7484 C C . SER A 1 991 ? -44.257 -1.934 -6.337 1.00 80.56 991 SER A C 1
ATOM 7486 O O . SER A 1 991 ? -44.363 -3.153 -6.171 1.00 80.56 991 SER A O 1
ATOM 7488 N N . LEU A 1 992 ? -43.117 -1.275 -6.121 1.00 78.81 992 LEU A N 1
ATOM 7489 C CA . LEU A 1 992 ? -41.872 -1.895 -5.680 1.00 78.81 992 LEU A CA 1
ATOM 7490 C C . LEU A 1 992 ? -41.588 -1.533 -4.231 1.00 78.81 992 LEU A C 1
ATOM 7492 O O . LEU A 1 992 ? -41.711 -0.367 -3.859 1.00 78.81 992 LEU A O 1
ATOM 7496 N N . GLY A 1 993 ? -41.131 -2.500 -3.438 1.00 72.50 993 GLY A N 1
ATOM 7497 C CA . GLY A 1 993 ? -40.581 -2.209 -2.118 1.00 72.50 993 GLY A CA 1
ATOM 7498 C C . GLY A 1 993 ? -39.246 -1.459 -2.195 1.00 72.50 993 GLY A C 1
ATOM 7499 O O . GLY A 1 993 ? -38.544 -1.490 -3.207 1.00 72.50 993 GLY A O 1
ATOM 7500 N N . THR A 1 994 ? -38.828 -0.842 -1.088 1.00 67.75 994 THR A N 1
ATOM 7501 C CA . THR A 1 994 ? -37.600 -0.015 -1.002 1.00 67.75 994 THR A CA 1
ATOM 7502 C C . THR A 1 994 ? -36.284 -0.762 -1.272 1.00 67.75 994 THR A C 1
ATOM 7504 O O . THR A 1 994 ? -35.233 -0.137 -1.392 1.00 67.75 994 THR A O 1
ATOM 7507 N N . ARG A 1 995 ? -36.328 -2.096 -1.378 1.00 58.59 995 ARG A N 1
ATOM 7508 C CA . ARG A 1 995 ? -35.198 -2.981 -1.718 1.00 58.59 995 ARG A CA 1
ATOM 7509 C C . ARG A 1 995 ? -35.559 -4.025 -2.787 1.00 58.59 995 ARG A C 1
ATOM 7511 O O . ARG A 1 995 ? -34.944 -5.086 -2.831 1.00 58.59 995 ARG A O 1
ATOM 7518 N N . ALA A 1 996 ? -36.612 -3.791 -3.568 1.00 53.91 996 ALA A N 1
ATOM 7519 C CA . ALA A 1 996 ? -37.190 -4.823 -4.422 1.00 53.91 996 ALA A CA 1
ATOM 7520 C C . ALA A 1 996 ? -36.455 -5.010 -5.757 1.00 53.91 996 ALA A C 1
ATOM 7522 O O . ALA A 1 996 ? -36.036 -4.042 -6.391 1.00 53.91 996 ALA A O 1
ATOM 7523 N N . GLY A 1 997 ? -36.389 -6.268 -6.202 1.00 53.78 997 GLY A N 1
ATOM 7524 C CA . GLY A 1 997 ? -36.380 -6.630 -7.619 1.00 53.78 997 GLY A CA 1
ATOM 7525 C C . GLY A 1 997 ? -37.768 -7.145 -7.990 1.00 53.78 997 GLY A C 1
ATOM 7526 O O . GLY A 1 997 ? -38.497 -7.639 -7.138 1.00 53.78 997 GLY A O 1
ATOM 7527 N N . VAL A 1 998 ? -38.193 -6.942 -9.230 1.00 51.47 998 VAL A N 1
ATOM 7528 C CA . VAL A 1 998 ? -39.624 -6.694 -9.503 1.00 51.47 998 VAL A CA 1
ATOM 7529 C C . VAL A 1 998 ? -40.530 -7.837 -9.963 1.00 51.47 998 VAL A C 1
ATOM 7531 O O . VAL A 1 998 ? -41.740 -7.675 -9.995 1.00 51.47 998 VAL A O 1
ATOM 7534 N N . VAL A 1 999 ? -39.993 -9.018 -10.246 1.00 54.06 999 VAL A N 1
ATOM 7535 C CA . VAL A 1 999 ? -40.728 -10.293 -10.280 1.00 54.06 999 VAL A CA 1
ATOM 7536 C C . VAL A 1 999 ? -39.824 -11.189 -9.484 1.00 54.06 999 VAL A C 1
ATOM 7538 O O . VAL A 1 999 ? -38.702 -11.367 -9.916 1.00 54.06 999 VAL A O 1
ATOM 7541 N N . SER A 1 1000 ? -40.241 -11.700 -8.334 1.00 57.56 1000 SER A N 1
ATOM 7542 C CA . SER A 1 1000 ? -39.348 -12.487 -7.487 1.00 57.56 1000 SER A CA 1
ATOM 7543 C C . SER A 1 1000 ? -39.970 -13.852 -7.220 1.00 57.56 1000 SER A C 1
ATOM 7545 O O . SER A 1 1000 ? -41.140 -13.929 -6.852 1.00 57.56 1000 SER A O 1
ATOM 7547 N N . ILE A 1 1001 ? -39.220 -14.916 -7.513 1.00 64.06 1001 ILE A N 1
ATOM 7548 C CA . ILE A 1 1001 ? -39.627 -16.316 -7.348 1.00 64.06 1001 ILE A CA 1
ATOM 7549 C C . ILE A 1 1001 ? -38.618 -16.978 -6.403 1.00 64.06 1001 ILE A C 1
ATOM 7551 O O . ILE A 1 1001 ? -37.607 -17.506 -6.842 1.00 64.06 1001 ILE A O 1
ATOM 7555 N N . GLY A 1 1002 ? -38.823 -16.908 -5.091 1.00 62.19 1002 GLY A N 1
ATOM 7556 C CA . GLY A 1 1002 ? -37.892 -17.513 -4.129 1.00 62.19 1002 GLY A CA 1
ATOM 7557 C C . GLY A 1 1002 ? -38.045 -19.035 -4.034 1.00 62.19 1002 GLY A C 1
ATOM 7558 O O . GLY A 1 1002 ? -39.167 -19.501 -3.874 1.00 62.19 1002 GLY A O 1
ATOM 7559 N N . LEU A 1 1003 ? -36.944 -19.801 -4.071 1.00 65.12 1003 LEU A N 1
ATOM 7560 C CA . LEU A 1 1003 ? -36.954 -21.258 -3.852 1.00 65.12 1003 LEU A CA 1
ATOM 7561 C C . LEU A 1 1003 ? -36.362 -21.637 -2.478 1.00 65.12 1003 LEU A C 1
ATOM 7563 O O . LEU A 1 1003 ? -35.291 -21.138 -2.131 1.00 65.12 1003 LEU A O 1
ATOM 7567 N N . THR A 1 1004 ? -37.039 -22.486 -1.688 1.00 58.50 1004 THR A N 1
ATOM 7568 C CA . THR A 1 1004 ? -36.613 -22.922 -0.323 1.00 58.50 1004 THR A CA 1
ATOM 7569 C C . THR A 1 1004 ? -36.918 -24.414 -0.073 1.00 58.50 1004 THR A C 1
ATOM 7571 O O . THR A 1 1004 ? -37.819 -24.900 -0.751 1.00 58.50 1004 THR A O 1
ATOM 7574 N N . PRO A 1 1005 ? -36.258 -25.154 0.858 1.00 49.00 1005 PRO A N 1
ATOM 7575 C CA . PRO A 1 1005 ? -35.098 -24.807 1.683 1.00 49.00 1005 PRO A CA 1
ATOM 7576 C C . PRO A 1 1005 ? -33.792 -24.723 0.875 1.00 49.00 1005 PRO A C 1
ATOM 7578 O O . PRO A 1 1005 ? -33.699 -25.178 -0.261 1.00 49.00 1005 PRO A O 1
ATOM 7581 N N . TYR A 1 1006 ? -32.808 -24.051 1.470 1.00 46.12 1006 TYR A N 1
ATOM 7582 C CA . TYR A 1 1006 ? -31.574 -23.588 0.837 1.00 46.12 1006 TYR A CA 1
ATOM 7583 C C . TYR A 1 1006 ? -30.472 -24.652 0.884 1.00 46.12 1006 TYR A C 1
ATOM 7585 O O . TYR A 1 1006 ? -30.077 -25.070 1.971 1.00 46.12 1006 TYR A O 1
ATOM 7593 N N . VAL A 1 1007 ? -29.947 -25.040 -0.282 1.00 43.56 1007 VAL A N 1
ATOM 7594 C CA . VAL A 1 1007 ? -28.708 -25.837 -0.387 1.00 43.56 1007 VAL A CA 1
ATOM 7595 C C . VAL A 1 1007 ? -27.565 -25.001 -0.998 1.00 43.56 1007 VAL A C 1
ATOM 7597 O O . VAL A 1 1007 ? -26.419 -25.183 -0.596 1.00 43.56 1007 VAL A O 1
ATOM 7600 N N . SER A 1 1008 ? -27.860 -24.025 -1.878 1.00 45.72 1008 SER A N 1
ATOM 7601 C CA . SER A 1 1008 ? -26.945 -22.940 -2.295 1.00 45.72 1008 SER A CA 1
ATOM 7602 C C . SER A 1 1008 ? -27.675 -21.777 -3.011 1.00 45.72 1008 SER A C 1
ATOM 7604 O O . SER A 1 1008 ? -28.759 -21.963 -3.571 1.00 45.72 1008 SER A O 1
ATOM 7606 N N . ASP A 1 1009 ? -27.071 -20.578 -3.032 1.00 47.28 1009 ASP A N 1
ATOM 7607 C CA . ASP A 1 1009 ? -27.567 -19.384 -3.760 1.00 47.28 1009 ASP A CA 1
ATOM 7608 C C . ASP A 1 1009 ? -27.555 -19.546 -5.292 1.00 47.28 1009 ASP A C 1
ATOM 7610 O O . ASP A 1 1009 ? -28.262 -18.832 -6.011 1.00 47.28 1009 ASP A O 1
ATOM 7614 N N . ASP A 1 1010 ? -26.777 -20.500 -5.805 1.00 47.34 1010 ASP A N 1
ATOM 7615 C CA . ASP A 1 1010 ? -26.659 -20.762 -7.242 1.00 47.34 1010 ASP A CA 1
ATOM 7616 C C . ASP A 1 1010 ? -27.914 -21.436 -7.816 1.00 47.34 1010 ASP A C 1
ATOM 7618 O O . ASP A 1 1010 ? -28.195 -21.310 -9.009 1.00 47.34 1010 ASP A O 1
ATOM 7622 N N . ILE A 1 1011 ? -28.693 -22.097 -6.954 1.00 48.22 1011 ILE A N 1
ATOM 7623 C CA . ILE A 1 1011 ? -29.813 -22.973 -7.319 1.00 48.22 1011 ILE A CA 1
ATOM 7624 C C . ILE A 1 1011 ? -31.185 -22.299 -7.070 1.00 48.22 1011 ILE A C 1
ATOM 7626 O O . ILE A 1 1011 ? -32.188 -22.669 -7.687 1.00 48.22 1011 ILE A O 1
ATOM 7630 N N . SER A 1 1012 ? -31.233 -21.264 -6.214 1.00 48.38 1012 SER A N 1
ATOM 7631 C CA . SER A 1 1012 ? -32.442 -20.498 -5.866 1.00 48.38 1012 SER A CA 1
ATOM 7632 C C . SER A 1 1012 ? -32.502 -19.162 -6.619 1.00 48.38 1012 SER A C 1
ATOM 7634 O O . SER A 1 1012 ? -31.821 -18.188 -6.293 1.00 48.38 1012 SER A O 1
ATOM 7636 N N . THR A 1 1013 ? -33.317 -19.085 -7.672 1.00 51.12 1013 THR A N 1
ATOM 7637 C CA . THR A 1 1013 ? -33.355 -17.914 -8.561 1.00 51.12 1013 THR A CA 1
ATOM 7638 C C . THR A 1 1013 ? -34.281 -16.813 -8.060 1.00 51.12 1013 THR A C 1
ATOM 7640 O O . THR A 1 1013 ? -35.477 -16.862 -8.297 1.00 51.12 1013 THR A O 1
ATOM 7643 N N . SER A 1 1014 ? -33.746 -15.721 -7.514 1.00 51.56 1014 SER A N 1
ATOM 7644 C CA . SER A 1 1014 ? -34.506 -14.462 -7.540 1.00 51.56 1014 SER A CA 1
ATOM 7645 C C . SER A 1 1014 ? -34.458 -13.891 -8.957 1.00 51.56 1014 SER A C 1
ATOM 7647 O O . SER A 1 1014 ? -33.387 -13.542 -9.463 1.00 51.56 1014 SER A O 1
ATOM 7649 N N . LEU A 1 1015 ? -35.608 -13.833 -9.619 1.00 57.81 1015 LEU A N 1
ATOM 7650 C CA . LEU A 1 1015 ? -35.787 -12.957 -10.768 1.00 57.81 1015 LEU A CA 1
ATOM 7651 C C . LEU A 1 1015 ? -35.687 -11.509 -10.235 1.00 57.81 1015 LEU A C 1
ATOM 7653 O O . LEU A 1 1015 ? -36.173 -11.196 -9.149 1.00 57.81 1015 LEU A O 1
ATOM 7657 N N . LEU A 1 1016 ? -34.932 -10.640 -10.904 1.00 53.72 1016 LEU A N 1
ATOM 7658 C CA . LEU A 1 1016 ? -34.769 -9.243 -10.493 1.00 53.72 1016 LEU A CA 1
ATOM 7659 C C . LEU A 1 1016 ? -35.132 -8.348 -11.668 1.00 53.72 1016 LEU A C 1
ATOM 7661 O O . LEU A 1 1016 ? -34.869 -8.676 -12.828 1.00 53.72 1016 LEU A O 1
ATOM 7665 N N . ILE A 1 1017 ? -35.709 -7.194 -11.342 1.00 59.66 1017 ILE A N 1
ATOM 7666 C CA . ILE A 1 1017 ? -35.956 -6.139 -12.316 1.00 59.66 1017 ILE A CA 1
ATOM 7667 C C . ILE A 1 1017 ? -35.217 -4.890 -11.897 1.00 59.66 1017 ILE A C 1
ATOM 7669 O O . ILE A 1 1017 ? -35.002 -4.636 -10.712 1.00 59.66 1017 ILE A O 1
ATOM 7673 N N . ASP A 1 1018 ? -34.862 -4.129 -12.916 1.00 57.34 1018 ASP A N 1
ATOM 7674 C CA . ASP A 1 1018 ? -34.278 -2.813 -12.815 1.00 57.34 1018 ASP A CA 1
ATOM 7675 C C . ASP A 1 1018 ? -35.386 -1.746 -12.866 1.00 57.34 1018 ASP A C 1
ATOM 7677 O O . ASP A 1 1018 ? -36.226 -1.746 -13.776 1.00 57.34 1018 ASP A O 1
ATOM 7681 N N . LYS A 1 1019 ? -35.399 -0.831 -11.890 1.00 59.09 1019 LYS A N 1
ATOM 7682 C CA . LYS A 1 1019 ? -36.185 0.402 -11.988 1.00 59.09 1019 LYS A CA 1
ATOM 7683 C C . LYS A 1 1019 ? -35.319 1.415 -12.720 1.00 59.09 1019 LYS A C 1
ATOM 7685 O O . LYS A 1 1019 ? -34.426 2.009 -12.117 1.00 59.09 1019 LYS A O 1
ATOM 7690 N N . LYS A 1 1020 ? -35.643 1.713 -13.979 1.00 54.56 1020 LYS A N 1
ATOM 7691 C CA . LYS A 1 1020 ? -35.063 2.897 -14.620 1.00 54.56 1020 LYS A CA 1
ATOM 7692 C C . LYS A 1 1020 ? -35.654 4.147 -13.973 1.00 54.56 1020 LYS A C 1
ATOM 7694 O O . LYS A 1 1020 ? -36.808 4.505 -14.211 1.00 54.56 1020 LYS A O 1
ATOM 7699 N N . THR A 1 1021 ? -34.848 4.819 -13.152 1.00 55.25 1021 THR A N 1
ATOM 7700 C CA . THR A 1 1021 ? -35.186 6.094 -12.491 1.00 55.25 1021 THR A CA 1
ATOM 7701 C C . THR A 1 1021 ? -35.565 7.194 -13.485 1.00 55.25 1021 THR A C 1
ATOM 7703 O O . THR A 1 1021 ? -36.259 8.133 -13.114 1.00 55.25 1021 THR A O 1
ATOM 7706 N N . GLU A 1 1022 ? -35.164 7.035 -14.745 1.00 50.81 1022 GLU A N 1
ATOM 7707 C CA . GLU A 1 1022 ? -35.379 7.962 -15.856 1.00 50.81 1022 GLU A CA 1
ATOM 7708 C C . GLU A 1 1022 ? -36.811 7.929 -16.429 1.00 50.81 1022 GLU A C 1
ATOM 7710 O O . GLU A 1 1022 ? -37.290 8.957 -16.898 1.00 50.81 1022 GLU A O 1
ATOM 7715 N N . THR A 1 1023 ? -37.495 6.772 -16.418 1.00 56.22 1023 THR A N 1
ATOM 7716 C CA . THR A 1 1023 ? -38.785 6.575 -17.130 1.00 56.22 1023 THR A CA 1
ATOM 7717 C C . THR A 1 1023 ? -39.930 6.055 -16.260 1.00 56.22 1023 THR A C 1
ATOM 7719 O O . THR A 1 1023 ? -41.061 5.980 -16.729 1.00 56.22 1023 THR A O 1
ATOM 7722 N N . ASN A 1 1024 ? -39.666 5.698 -14.998 1.00 69.25 1024 ASN A N 1
ATOM 7723 C CA . ASN A 1 1024 ? -40.649 5.110 -14.078 1.00 69.25 1024 ASN A CA 1
ATOM 7724 C C . ASN A 1 1024 ? -41.352 3.845 -14.633 1.00 69.25 1024 ASN A C 1
ATOM 7726 O O . ASN A 1 1024 ? -42.531 3.622 -14.374 1.00 69.25 1024 ASN A O 1
ATOM 7730 N N . GLN A 1 1025 ? -40.611 3.013 -15.372 1.00 76.19 1025 GLN A N 1
ATOM 7731 C CA . GLN A 1 1025 ? -41.052 1.722 -15.919 1.00 76.19 1025 GLN A CA 1
ATOM 7732 C C . GLN A 1 1025 ? -40.206 0.562 -15.372 1.00 76.19 1025 GLN A C 1
ATOM 7734 O O . GLN A 1 1025 ? -39.137 0.761 -14.788 1.00 76.19 1025 GLN A O 1
ATOM 7739 N N . ILE A 1 1026 ? -40.700 -0.655 -15.581 1.00 79.50 1026 ILE A N 1
ATOM 7740 C CA . ILE A 1 1026 ? -40.129 -1.929 -15.141 1.00 79.50 1026 ILE A CA 1
ATOM 7741 C C . ILE A 1 1026 ? -39.284 -2.538 -16.273 1.00 79.50 1026 ILE A C 1
ATOM 7743 O O . ILE A 1 1026 ? -39.781 -2.699 -17.385 1.00 79.50 1026 ILE A O 1
ATOM 7747 N N . ALA A 1 1027 ? -38.031 -2.923 -16.015 1.00 75.19 1027 ALA A N 1
ATOM 7748 C CA . ALA A 1 1027 ? -37.207 -3.686 -16.964 1.00 75.19 1027 ALA A CA 1
ATOM 7749 C C . ALA A 1 1027 ? -36.743 -5.032 -16.379 1.00 75.19 1027 ALA A C 1
ATOM 7751 O O . ALA A 1 1027 ? -36.010 -5.056 -15.391 1.00 75.19 1027 ALA A O 1
ATOM 7752 N N . ILE A 1 1028 ? -37.125 -6.156 -16.997 1.00 75.62 1028 ILE A N 1
ATOM 7753 C CA . ILE A 1 1028 ? -36.711 -7.505 -16.566 1.00 75.62 1028 ILE A CA 1
ATOM 7754 C C . ILE A 1 1028 ? -35.287 -7.786 -17.063 1.00 75.62 1028 ILE A C 1
ATOM 7756 O O . ILE A 1 1028 ? -35.032 -7.745 -18.266 1.00 75.62 1028 ILE A O 1
ATOM 7760 N N . ARG A 1 1029 ? -34.344 -8.096 -16.164 1.00 67.69 1029 ARG A N 1
ATOM 7761 C CA . ARG A 1 1029 ? -32.969 -8.442 -16.558 1.00 67.69 1029 ARG A CA 1
ATOM 7762 C C . ARG A 1 1029 ? -32.890 -9.925 -16.933 1.00 67.69 1029 ARG A C 1
ATOM 7764 O O . ARG A 1 1029 ? -33.176 -10.785 -16.106 1.00 67.69 1029 ARG A O 1
ATOM 7771 N N . ASN A 1 1030 ? -32.439 -10.229 -18.151 1.00 67.50 1030 ASN A N 1
ATOM 7772 C CA . ASN A 1 1030 ? -31.985 -11.583 -18.479 1.00 67.50 1030 ASN A CA 1
ATOM 7773 C C . ASN A 1 1030 ? -30.635 -11.840 -17.797 1.00 67.50 1030 ASN A C 1
ATOM 7775 O O . ASN A 1 1030 ? -29.738 -10.999 -17.862 1.00 67.50 1030 ASN A O 1
ATOM 7779 N N . MET A 1 1031 ? -30.483 -13.002 -17.167 1.00 63.75 1031 MET A N 1
ATOM 7780 C CA . MET A 1 1031 ? -29.215 -13.458 -16.594 1.00 63.75 1031 MET A CA 1
ATOM 7781 C C . MET A 1 1031 ? -28.650 -14.579 -17.468 1.00 63.75 1031 MET A C 1
ATOM 7783 O O . MET A 1 1031 ? -29.404 -15.282 -18.129 1.00 63.75 1031 MET A O 1
ATOM 7787 N N . SER A 1 1032 ? -27.338 -14.814 -17.432 1.00 63.31 1032 SER A N 1
ATOM 7788 C CA . SER A 1 1032 ? -26.699 -15.903 -18.197 1.00 63.31 1032 SER A CA 1
ATOM 7789 C C . SER A 1 1032 ? -27.281 -17.298 -17.914 1.00 63.31 1032 SER A C 1
ATOM 7791 O O . SER A 1 1032 ? -27.145 -18.196 -18.736 1.00 63.31 1032 SER A O 1
ATOM 7793 N N . ARG A 1 1033 ? -27.935 -17.472 -16.759 1.00 61.72 1033 ARG A N 1
ATOM 7794 C CA . ARG A 1 1033 ? -28.462 -18.745 -16.247 1.00 61.72 1033 ARG A CA 1
ATOM 7795 C C . ARG A 1 1033 ? -29.947 -19.017 -16.530 1.00 61.72 1033 ARG A C 1
ATOM 7797 O O . ARG A 1 1033 ? -30.387 -20.132 -16.286 1.00 61.72 1033 ARG A O 1
ATOM 7804 N N . TYR A 1 1034 ? -30.722 -18.042 -17.015 1.00 73.56 1034 TYR A N 1
ATOM 7805 C CA . TYR A 1 1034 ? -32.139 -18.242 -17.355 1.00 73.56 1034 TYR A CA 1
ATOM 7806 C C . TYR A 1 1034 ? -32.617 -17.277 -18.439 1.00 73.56 1034 TYR A C 1
ATOM 7808 O O . TYR A 1 1034 ? -32.140 -16.147 -18.541 1.00 73.56 1034 TYR A O 1
ATOM 7816 N N . SER A 1 1035 ? -33.621 -17.698 -19.209 1.00 73.81 1035 SER A N 1
ATOM 7817 C CA . SER A 1 1035 ? -34.278 -16.845 -20.205 1.00 73.81 1035 SER A CA 1
ATOM 7818 C C . SER A 1 1035 ? -35.727 -16.569 -19.818 1.00 73.81 1035 SER A C 1
ATOM 7820 O O . SER A 1 1035 ? -36.421 -17.446 -19.293 1.00 73.81 1035 SER A O 1
ATOM 7822 N N . VAL A 1 1036 ? -36.167 -15.332 -20.062 1.00 82.94 1036 VAL A N 1
ATOM 7823 C CA . VAL A 1 1036 ? -37.553 -14.902 -19.864 1.00 82.94 1036 VAL A CA 1
ATOM 7824 C C . VAL A 1 1036 ? -38.127 -14.459 -21.205 1.00 82.94 1036 VAL A C 1
ATOM 7826 O O . VAL A 1 1036 ? -37.477 -13.731 -21.956 1.00 82.94 1036 VAL A O 1
ATOM 7829 N N . SER A 1 1037 ? -39.354 -14.870 -21.504 1.00 87.88 1037 SER A N 1
ATOM 7830 C CA . SER A 1 1037 ? -40.168 -14.247 -22.551 1.00 87.88 1037 SER A CA 1
ATOM 7831 C C . SER A 1 1037 ? -41.394 -13.585 -21.940 1.00 87.88 1037 SER A C 1
ATOM 7833 O O . SER A 1 1037 ? -41.937 -14.078 -20.950 1.00 87.88 1037 SER A O 1
ATOM 7835 N N . ILE A 1 1038 ? -41.822 -12.482 -22.543 1.00 88.69 1038 ILE A N 1
ATOM 7836 C CA . ILE A 1 1038 ? -42.972 -11.677 -22.137 1.00 88.69 1038 ILE A CA 1
ATOM 7837 C C . ILE A 1 1038 ? -43.977 -11.728 -23.287 1.00 88.69 1038 ILE A C 1
ATOM 7839 O O . ILE A 1 1038 ? -43.633 -11.417 -24.425 1.00 88.69 1038 ILE A O 1
ATOM 7843 N N . ASP A 1 1039 ? -45.195 -12.184 -23.008 1.00 90.50 1039 ASP A N 1
ATOM 7844 C CA . ASP A 1 1039 ? -46.303 -12.270 -23.974 1.00 90.50 1039 ASP A CA 1
ATOM 7845 C C . ASP A 1 1039 ? -45.980 -13.068 -25.249 1.00 90.50 1039 ASP A C 1
ATOM 7847 O O . ASP A 1 1039 ? -46.513 -12.803 -26.333 1.00 90.50 1039 ASP A O 1
ATOM 7851 N N . GLY A 1 1040 ? -45.097 -14.062 -25.106 1.00 84.19 1040 GLY A N 1
ATOM 7852 C CA . GLY A 1 1040 ? -44.611 -14.917 -26.193 1.00 84.19 1040 GLY A CA 1
ATOM 7853 C C . GLY A 1 1040 ? -43.409 -14.353 -26.960 1.00 84.19 1040 GLY A C 1
ATOM 7854 O O . GLY A 1 1040 ? -42.904 -15.017 -27.862 1.00 84.19 1040 GLY A O 1
ATOM 7855 N N . VAL A 1 1041 ? -42.911 -13.165 -26.599 1.00 85.94 1041 VAL A N 1
ATOM 7856 C CA . VAL A 1 1041 ? -41.753 -12.512 -27.229 1.00 85.94 1041 VAL A CA 1
ATOM 7857 C C . VAL A 1 1041 ? -40.537 -12.579 -26.305 1.00 85.94 1041 VAL A C 1
ATOM 7859 O O . VAL A 1 1041 ? -40.648 -12.398 -25.094 1.00 85.94 1041 VAL A O 1
ATOM 7862 N N . ALA A 1 1042 ? -39.353 -12.847 -26.856 1.00 84.12 1042 ALA A N 1
ATOM 7863 C CA . ALA A 1 1042 ? -38.118 -12.876 -26.075 1.00 84.12 1042 ALA A CA 1
ATOM 7864 C C . ALA A 1 1042 ? -37.855 -11.520 -25.393 1.00 84.12 1042 ALA A C 1
ATOM 7866 O O . ALA A 1 1042 ? -37.883 -10.477 -26.045 1.00 84.12 1042 ALA A O 1
ATOM 7867 N N . ASN A 1 1043 ? -37.567 -11.539 -24.089 1.00 84.06 1043 ASN A N 1
ATOM 7868 C CA . ASN A 1 1043 ? -37.201 -10.339 -23.341 1.00 84.06 1043 ASN A CA 1
ATOM 7869 C C . ASN A 1 1043 ? -35.838 -9.807 -23.819 1.00 84.06 1043 ASN A C 1
ATOM 7871 O O . ASN A 1 1043 ? -34.885 -10.577 -23.956 1.00 84.06 1043 ASN A O 1
ATOM 7875 N N . THR A 1 1044 ? -35.718 -8.497 -24.027 1.00 79.12 1044 THR A N 1
ATOM 7876 C CA . THR A 1 1044 ? -34.474 -7.817 -24.435 1.00 79.12 1044 THR A CA 1
ATOM 7877 C C . THR A 1 1044 ? -34.092 -6.727 -23.433 1.00 79.12 1044 THR A C 1
ATOM 7879 O O . THR A 1 1044 ? -34.914 -6.297 -22.626 1.00 79.12 1044 THR A O 1
ATOM 7882 N N . ALA A 1 1045 ? -32.857 -6.213 -23.508 1.00 70.94 1045 ALA A N 1
ATOM 7883 C CA . ALA A 1 1045 ? -32.399 -5.108 -22.654 1.00 70.94 1045 ALA A CA 1
ATOM 7884 C C . ALA A 1 1045 ? -33.260 -3.828 -22.779 1.00 70.94 1045 ALA A C 1
ATOM 7886 O O . ALA A 1 1045 ? -33.263 -2.989 -21.873 1.00 70.94 1045 ALA A O 1
ATOM 7887 N N . ASP A 1 1046 ? -34.034 -3.697 -23.859 1.00 73.69 1046 ASP A N 1
ATOM 7888 C CA . ASP A 1 1046 ? -34.914 -2.559 -24.138 1.00 73.69 1046 ASP A CA 1
ATOM 7889 C C . ASP A 1 1046 ? -36.380 -2.797 -23.777 1.00 73.69 1046 ASP A C 1
ATOM 7891 O O . ASP A 1 1046 ? -37.181 -1.869 -23.853 1.00 73.69 1046 ASP A O 1
ATOM 7895 N N . THR A 1 1047 ? -36.748 -4.000 -23.331 1.00 79.75 1047 THR A N 1
ATOM 7896 C CA . THR A 1 1047 ? -38.137 -4.286 -22.956 1.00 79.75 1047 THR A CA 1
ATOM 7897 C C . THR A 1 1047 ? -38.527 -3.484 -21.709 1.00 79.75 1047 THR A C 1
ATOM 7899 O O . THR A 1 1047 ? -37.791 -3.453 -20.715 1.00 79.75 1047 THR A O 1
ATOM 7902 N N . ARG A 1 1048 ? -39.664 -2.782 -21.773 1.00 81.69 1048 ARG A N 1
ATOM 7903 C CA . ARG A 1 1048 ? -40.203 -1.946 -20.689 1.00 81.69 1048 ARG A CA 1
ATOM 7904 C C . ARG A 1 1048 ? -41.643 -2.346 -20.412 1.00 81.69 1048 ARG A C 1
ATOM 7906 O O . ARG A 1 1048 ? -42.446 -2.401 -21.338 1.00 81.69 1048 ARG A O 1
ATOM 7913 N N . LEU A 1 1049 ? -41.948 -2.601 -19.147 1.00 83.06 1049 LEU A N 1
ATOM 7914 C CA . LEU A 1 1049 ? -43.284 -2.924 -18.668 1.00 83.06 1049 LEU A CA 1
ATOM 7915 C C . LEU A 1 1049 ? -43.816 -1.745 -17.850 1.00 83.06 1049 LEU A C 1
ATOM 7917 O O . LEU A 1 1049 ? -43.113 -1.177 -17.012 1.00 83.06 1049 LEU A O 1
ATOM 7921 N N . ASP A 1 1050 ? -45.057 -1.363 -18.101 1.00 86.00 1050 ASP A N 1
ATOM 7922 C CA . ASP A 1 1050 ? -45.770 -0.392 -17.276 1.00 86.00 1050 ASP A CA 1
ATOM 7923 C C . ASP A 1 1050 ? -46.338 -1.060 -16.019 1.00 86.00 1050 ASP A C 1
ATOM 7925 O O . ASP A 1 1050 ? -46.750 -2.223 -16.058 1.00 86.00 1050 ASP A O 1
ATOM 7929 N N . TYR A 1 1051 ? -46.407 -0.302 -14.924 1.00 86.50 1051 TYR A N 1
ATOM 7930 C CA . TYR A 1 1051 ? -47.166 -0.694 -13.735 1.00 86.50 1051 TYR A CA 1
ATOM 7931 C C . TYR A 1 1051 ? -48.659 -0.832 -14.057 1.00 86.50 1051 TYR A C 1
ATOM 7933 O O . TYR A 1 1051 ? -49.157 -0.264 -15.030 1.00 86.50 1051 TYR A O 1
ATOM 7941 N N . ASP A 1 1052 ? -49.367 -1.595 -13.228 1.00 88.69 1052 ASP A N 1
ATOM 7942 C CA . ASP A 1 1052 ? -50.817 -1.804 -13.299 1.00 88.69 1052 ASP A CA 1
ATOM 7943 C C . ASP A 1 1052 ? -51.327 -2.434 -14.611 1.00 88.69 1052 ASP A C 1
ATOM 7945 O O . ASP A 1 1052 ? -52.536 -2.495 -14.842 1.00 88.69 1052 ASP A O 1
ATOM 7949 N N . LYS A 1 1053 ? -50.428 -2.980 -15.441 1.00 91.00 1053 LYS A N 1
ATOM 7950 C CA . LYS A 1 1053 ? -50.756 -3.791 -16.621 1.00 91.00 1053 LYS A CA 1
ATOM 7951 C C . LYS A 1 1053 ? -50.443 -5.267 -16.395 1.00 91.00 1053 LYS A C 1
ATOM 7953 O O . LYS A 1 1053 ? -49.490 -5.604 -15.693 1.00 91.00 1053 LYS A O 1
ATOM 7958 N N . TRP A 1 1054 ? -51.260 -6.132 -16.992 1.00 92.69 1054 TRP A N 1
ATOM 7959 C CA . TRP A 1 1054 ? -51.013 -7.571 -17.023 1.00 92.69 1054 TRP A CA 1
ATOM 7960 C C . TRP A 1 1054 ? -49.986 -7.926 -18.095 1.00 92.69 1054 TRP A C 1
ATOM 7962 O O . TRP A 1 1054 ? -50.020 -7.362 -19.185 1.00 92.69 1054 TRP A O 1
ATOM 7972 N N . TYR A 1 1055 ? -49.126 -8.888 -17.771 1.00 91.88 1055 TYR A N 1
ATOM 7973 C CA . TYR A 1 1055 ? -48.177 -9.521 -18.685 1.00 91.88 1055 TYR A CA 1
ATOM 7974 C C . TYR A 1 1055 ? -48.122 -11.022 -18.416 1.00 91.88 1055 TYR A C 1
ATOM 7976 O O . TYR A 1 1055 ? -48.311 -11.463 -17.277 1.00 91.88 1055 TYR A O 1
ATOM 7984 N N . ILE A 1 1056 ? -47.805 -11.810 -19.440 1.00 93.69 1056 ILE A N 1
ATOM 7985 C CA . ILE A 1 1056 ? -47.575 -13.251 -19.328 1.00 93.69 1056 ILE A CA 1
ATOM 7986 C C . ILE A 1 1056 ? -46.073 -13.520 -19.381 1.00 93.69 1056 ILE A C 1
ATOM 7988 O O . ILE A 1 1056 ? -45.448 -13.448 -20.440 1.00 93.69 1056 ILE A O 1
ATOM 7992 N N . LEU A 1 1057 ? -45.485 -13.848 -18.231 1.00 89.88 1057 LEU A N 1
ATOM 7993 C CA . LEU A 1 1057 ? -44.071 -14.197 -18.134 1.00 89.88 1057 LEU A CA 1
ATOM 7994 C C . LEU A 1 1057 ? -43.877 -15.699 -18.295 1.00 89.88 1057 LEU A C 1
ATOM 7996 O O . LEU A 1 1057 ? -44.561 -16.490 -17.649 1.00 89.88 1057 LEU A O 1
ATOM 8000 N N . VAL A 1 1058 ? -42.898 -16.094 -19.103 1.00 90.06 1058 VAL A N 1
ATOM 8001 C CA . VAL A 1 1058 ? -42.448 -17.486 -19.193 1.00 90.06 1058 VAL A CA 1
ATOM 8002 C C . VAL A 1 1058 ? -40.980 -17.552 -18.810 1.00 90.06 1058 VAL A C 1
ATOM 8004 O O . VAL A 1 1058 ? -40.138 -16.959 -19.483 1.00 90.06 1058 VAL A O 1
ATOM 8007 N N . LEU A 1 1059 ? -40.683 -18.282 -17.738 1.00 87.06 1059 LEU A N 1
ATOM 8008 C CA . LEU A 1 1059 ? -39.331 -18.580 -17.279 1.00 87.06 1059 LEU A CA 1
ATOM 8009 C C . LEU A 1 1059 ? -38.964 -20.012 -17.662 1.00 87.06 1059 LEU A C 1
ATOM 8011 O O . LEU A 1 1059 ? -39.703 -20.938 -17.325 1.00 87.06 1059 LEU A O 1
ATOM 8015 N N . LYS A 1 1060 ? -37.795 -20.187 -18.285 1.00 85.75 1060 LYS A N 1
ATOM 8016 C CA . LYS A 1 1060 ? -37.175 -21.499 -18.522 1.00 85.75 1060 LYS A CA 1
ATOM 8017 C C . LYS A 1 1060 ? -35.783 -21.531 -17.908 1.00 85.75 1060 LYS A C 1
ATOM 8019 O O . LYS A 1 1060 ? -34.941 -20.693 -18.247 1.00 85.75 1060 LYS A O 1
ATOM 8024 N N . SER A 1 1061 ? -35.563 -22.454 -16.974 1.00 81.00 1061 SER A N 1
ATOM 8025 C CA . SER A 1 1061 ? -34.285 -22.607 -16.270 1.00 81.00 1061 SER A CA 1
ATOM 8026 C C . SER A 1 1061 ? -34.196 -23.952 -15.556 1.00 81.00 1061 SER A C 1
ATOM 8028 O O . SER A 1 1061 ? -35.213 -24.534 -15.184 1.00 81.00 1061 SER A O 1
ATOM 8030 N N . LYS A 1 1062 ? -32.974 -24.411 -15.281 1.00 81.69 1062 LYS A N 1
ATOM 8031 C CA . LYS A 1 1062 ? -32.732 -25.438 -14.263 1.00 81.69 1062 LYS A CA 1
ATOM 8032 C C . LYS A 1 1062 ? -32.853 -24.788 -12.885 1.00 81.69 1062 LYS A C 1
ATOM 8034 O O . LYS A 1 1062 ? -32.135 -23.830 -12.607 1.00 81.69 1062 LYS A O 1
ATOM 8039 N N . LEU A 1 1063 ? -33.822 -25.221 -12.085 1.00 75.44 1063 LEU A N 1
ATOM 8040 C CA . LEU A 1 1063 ? -34.232 -24.575 -10.833 1.00 75.44 1063 LEU A CA 1
ATOM 8041 C C . LEU A 1 1063 ? -34.303 -25.633 -9.739 1.00 75.44 1063 LEU A C 1
ATOM 8043 O O . LEU A 1 1063 ? -34.924 -26.661 -9.969 1.00 75.44 1063 LEU A O 1
ATOM 8047 N N . GLY A 1 1064 ? -33.730 -25.396 -8.558 1.00 71.38 1064 GLY A N 1
ATOM 8048 C CA . GLY A 1 1064 ? -33.816 -26.355 -7.451 1.00 71.38 1064 GLY A CA 1
ATOM 8049 C C . GLY A 1 1064 ? -34.469 -25.771 -6.202 1.00 71.38 1064 GLY A C 1
ATOM 8050 O O . GLY A 1 1064 ? -34.091 -24.694 -5.741 1.0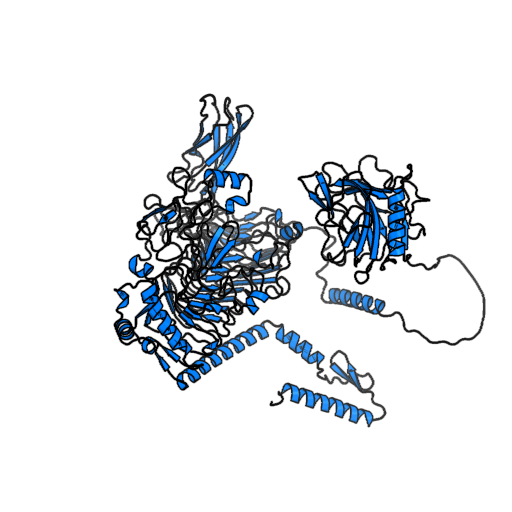0 71.38 1064 GLY A O 1
ATOM 8051 N N . GLY A 1 1065 ? -35.449 -26.485 -5.645 1.00 76.00 1065 GLY A N 1
ATOM 8052 C CA . GLY A 1 1065 ? -36.066 -26.140 -4.363 1.00 76.00 1065 GLY A CA 1
ATOM 8053 C C . GLY A 1 1065 ? -37.436 -26.774 -4.131 1.00 76.00 1065 GLY A C 1
ATOM 8054 O O . GLY A 1 1065 ? -38.100 -27.221 -5.066 1.00 76.00 1065 GLY A O 1
ATOM 8055 N N . GLU A 1 1066 ? -37.865 -26.793 -2.869 1.00 78.06 1066 GLU A N 1
ATOM 8056 C CA . GLU A 1 1066 ? -39.097 -27.453 -2.409 1.00 78.06 1066 GLU A CA 1
ATOM 8057 C C . GLU A 1 1066 ? -40.314 -26.516 -2.325 1.00 78.06 1066 GLU A C 1
ATOM 8059 O O . GLU A 1 1066 ? -41.431 -26.959 -2.078 1.00 78.06 1066 GLU A O 1
ATOM 8064 N N . TYR A 1 1067 ? -40.139 -25.207 -2.491 1.00 82.38 1067 TYR A N 1
ATOM 8065 C CA . TYR A 1 1067 ? -41.232 -24.233 -2.459 1.00 82.38 1067 TYR A CA 1
ATOM 8066 C C . TYR A 1 1067 ? -40.978 -23.110 -3.447 1.00 82.38 1067 TYR A C 1
ATOM 8068 O O . TYR A 1 1067 ? -39.835 -22.700 -3.584 1.00 82.38 1067 TYR A O 1
ATOM 8076 N N . ILE A 1 1068 ? -42.033 -22.577 -4.061 1.00 85.00 1068 ILE A N 1
ATOM 8077 C CA . ILE A 1 1068 ? -42.006 -21.316 -4.810 1.00 85.00 1068 ILE A CA 1
ATOM 8078 C C . ILE A 1 1068 ? -42.638 -20.223 -3.949 1.00 85.00 1068 ILE A C 1
ATOM 8080 O O . ILE A 1 1068 ? -43.785 -20.367 -3.532 1.00 85.00 1068 ILE A O 1
ATOM 8084 N N . ASN A 1 1069 ? -41.917 -19.121 -3.738 1.00 84.62 1069 ASN A N 1
ATOM 8085 C CA . ASN A 1 1069 ? -42.414 -17.880 -3.145 1.00 84.62 1069 ASN A CA 1
ATOM 8086 C C . ASN A 1 1069 ? -42.700 -16.870 -4.263 1.00 84.62 1069 ASN A C 1
ATOM 8088 O O . ASN A 1 1069 ? -41.773 -16.493 -4.973 1.00 84.62 1069 ASN A O 1
ATOM 8092 N N . LEU A 1 1070 ? -43.933 -16.392 -4.413 1.00 85.69 1070 LEU A N 1
ATOM 8093 C CA . LEU A 1 1070 ? -44.290 -15.406 -5.435 1.00 85.69 1070 LEU A CA 1
ATOM 8094 C C . LEU A 1 1070 ? -44.167 -13.975 -4.905 1.00 85.69 1070 LEU A C 1
ATOM 8096 O O . LEU A 1 1070 ? -44.722 -13.622 -3.871 1.00 85.69 1070 LEU A O 1
ATOM 8100 N N . GLY A 1 1071 ? -43.470 -13.119 -5.642 1.00 79.38 1071 GLY A N 1
ATOM 8101 C CA . GLY A 1 1071 ? -43.336 -11.701 -5.321 1.00 79.38 1071 GLY A CA 1
ATOM 8102 C C . GLY A 1 1071 ? -42.319 -11.391 -4.226 1.00 79.38 1071 GLY A C 1
ATOM 8103 O O . GLY A 1 1071 ? -42.285 -10.261 -3.752 1.00 79.38 1071 GLY A O 1
ATOM 8104 N N . THR A 1 1072 ? -41.471 -12.344 -3.832 1.00 77.00 1072 THR A N 1
ATOM 8105 C CA . THR A 1 1072 ? -40.353 -12.111 -2.905 1.00 77.00 1072 THR A CA 1
ATOM 8106 C C . THR A 1 1072 ? -39.184 -13.061 -3.166 1.00 77.00 1072 THR A C 1
ATOM 8108 O O . THR A 1 1072 ? -39.351 -14.091 -3.823 1.00 77.00 1072 THR A O 1
ATOM 8111 N N . ASN A 1 1073 ? -37.995 -12.724 -2.658 1.00 69.62 1073 ASN A N 1
ATOM 8112 C CA . ASN A 1 1073 ? -36.829 -13.596 -2.786 1.00 69.62 1073 ASN A CA 1
ATOM 8113 C C . ASN A 1 1073 ? -36.900 -14.798 -1.823 1.00 69.62 1073 ASN A C 1
ATOM 8115 O O . ASN A 1 1073 ? -37.803 -14.920 -0.994 1.00 69.62 1073 ASN A O 1
ATOM 8119 N N . HIS A 1 1074 ? -35.923 -15.703 -1.900 1.00 67.81 1074 HIS A N 1
ATOM 8120 C CA . HIS A 1 1074 ? -35.899 -16.914 -1.070 1.00 67.81 1074 HIS A CA 1
ATOM 8121 C C . HIS A 1 1074 ? -35.827 -16.635 0.446 1.00 67.81 1074 HIS A C 1
ATOM 8123 O O . HIS A 1 1074 ? -36.283 -17.456 1.235 1.00 67.81 1074 HIS A O 1
ATOM 8129 N N . THR A 1 1075 ? -35.317 -15.467 0.861 1.00 64.56 1075 THR A N 1
ATOM 8130 C CA . THR A 1 1075 ? -35.289 -15.022 2.271 1.00 64.56 1075 THR A CA 1
ATOM 8131 C C . THR A 1 1075 ? -36.550 -14.265 2.709 1.00 64.56 1075 THR A C 1
ATOM 8133 O O . THR A 1 1075 ? -36.641 -13.849 3.861 1.00 64.56 1075 THR A O 1
ATOM 8136 N N . GLY A 1 1076 ? -37.513 -14.040 1.807 1.00 65.31 1076 GLY A N 1
ATOM 8137 C CA . GLY A 1 1076 ? -38.687 -13.201 2.064 1.00 65.31 1076 GLY A CA 1
ATOM 8138 C C . GLY A 1 1076 ? -38.433 -11.687 1.960 1.00 65.31 1076 GLY A C 1
ATOM 8139 O O . GLY A 1 1076 ? -39.341 -10.908 2.247 1.00 65.31 1076 GLY A O 1
ATOM 8140 N N . ASN A 1 1077 ? -37.238 -11.267 1.528 1.00 64.56 1077 ASN A N 1
ATOM 8141 C CA . ASN A 1 1077 ? -36.853 -9.869 1.306 1.00 64.56 1077 ASN A CA 1
ATOM 8142 C C . ASN A 1 1077 ? -37.036 -9.436 -0.162 1.00 64.56 1077 ASN A C 1
ATOM 8144 O O . ASN A 1 1077 ? -37.123 -10.255 -1.075 1.00 64.56 1077 ASN A O 1
ATOM 8148 N N . GLY A 1 1078 ? -37.024 -8.121 -0.409 1.00 68.06 1078 GLY A N 1
ATOM 8149 C CA . GLY A 1 1078 ? -37.097 -7.577 -1.771 1.00 68.06 1078 GLY A CA 1
ATOM 8150 C C . GLY A 1 1078 ? -38.470 -7.786 -2.408 1.00 68.06 1078 GLY A C 1
ATOM 8151 O O . GLY A 1 1078 ? -38.564 -8.081 -3.597 1.00 68.06 1078 GLY A O 1
ATOM 8152 N N . GLN A 1 1079 ? -39.513 -7.672 -1.586 1.00 78.50 1079 GLN A N 1
ATOM 8153 C CA . GLN A 1 1079 ? -40.884 -7.977 -1.955 1.00 78.50 1079 GLN A CA 1
ATOM 8154 C C . GLN A 1 1079 ? -41.509 -6.912 -2.877 1.00 78.50 1079 GLN A C 1
ATOM 8156 O O . GLN A 1 1079 ? -41.174 -5.727 -2.791 1.00 78.50 1079 GLN A O 1
ATOM 8161 N N . ILE A 1 1080 ? -42.452 -7.333 -3.722 1.00 81.12 1080 ILE A N 1
ATOM 8162 C CA . ILE A 1 1080 ? -43.304 -6.465 -4.548 1.00 81.12 1080 ILE A CA 1
ATOM 8163 C C . ILE A 1 1080 ? -44.761 -6.457 -4.077 1.00 81.12 1080 ILE A C 1
ATOM 8165 O O . ILE A 1 1080 ? -45.219 -7.384 -3.403 1.00 81.12 1080 ILE A O 1
ATOM 8169 N N . ASP A 1 1081 ? -45.489 -5.415 -4.474 1.00 86.31 1081 ASP A N 1
ATOM 8170 C CA . ASP A 1 1081 ? -46.953 -5.412 -4.488 1.00 86.31 1081 ASP A CA 1
ATOM 8171 C C . ASP A 1 1081 ? -47.418 -5.840 -5.890 1.00 86.31 1081 ASP A C 1
ATOM 8173 O O . ASP A 1 1081 ? -47.191 -5.119 -6.867 1.00 86.31 1081 ASP A O 1
ATOM 8177 N N . ALA A 1 1082 ? -47.985 -7.045 -6.007 1.00 89.25 1082 ALA A N 1
ATOM 8178 C CA . ALA A 1 1082 ? -48.354 -7.637 -7.292 1.00 89.25 1082 ALA A CA 1
ATOM 8179 C C . ALA A 1 1082 ? -49.502 -8.651 -7.190 1.00 89.25 1082 ALA A C 1
ATOM 8181 O O . ALA A 1 1082 ? -49.724 -9.272 -6.147 1.00 89.25 1082 ALA A O 1
ATOM 8182 N N . ASP A 1 1083 ? -50.179 -8.842 -8.319 1.00 92.94 1083 ASP A N 1
ATOM 8183 C CA . ASP A 1 1083 ? -51.228 -9.835 -8.532 1.00 92.94 1083 ASP A CA 1
ATOM 8184 C C . ASP A 1 1083 ? -50.737 -10.929 -9.485 1.00 92.94 1083 ASP A C 1
ATOM 8186 O O . ASP A 1 1083 ? -50.164 -10.633 -10.536 1.00 92.94 1083 ASP A O 1
ATOM 8190 N N . PHE A 1 1084 ? -51.005 -12.190 -9.142 1.00 92.94 1084 PHE A N 1
ATOM 8191 C CA . PHE A 1 1084 ? -50.660 -13.369 -9.939 1.00 92.94 1084 PHE A CA 1
ATOM 8192 C C . PHE A 1 1084 ? -51.931 -14.061 -10.422 1.00 92.94 1084 PHE A C 1
ATOM 8194 O O . PHE A 1 1084 ? -52.706 -14.591 -9.627 1.00 92.94 1084 PHE A O 1
ATOM 8201 N N . GLY A 1 1085 ? -52.177 -14.016 -11.726 1.00 93.06 1085 GLY A N 1
ATOM 8202 C CA . GLY A 1 1085 ? -53.459 -14.387 -12.312 1.00 93.06 1085 GLY A CA 1
ATOM 8203 C C . GLY A 1 1085 ? -53.726 -15.894 -12.362 1.00 93.06 1085 GLY A C 1
ATOM 8204 O O . GLY A 1 1085 ? -52.816 -16.707 -12.536 1.00 93.06 1085 GLY A O 1
ATOM 8205 N N . ALA A 1 1086 ? -55.007 -16.255 -12.277 1.00 91.50 1086 ALA A N 1
ATOM 8206 C CA . ALA A 1 1086 ? -55.524 -17.572 -12.626 1.00 91.50 1086 ALA A CA 1
ATOM 8207 C C . ALA A 1 1086 ? -55.055 -18.028 -14.021 1.00 91.50 1086 ALA A C 1
ATOM 8209 O O . ALA A 1 1086 ? -55.378 -17.404 -15.039 1.00 91.50 1086 ALA A O 1
ATOM 8210 N N . GLY A 1 1087 ? -54.344 -19.152 -14.057 1.00 88.50 1087 GLY A N 1
ATOM 8211 C CA . GLY A 1 1087 ? -53.595 -19.631 -15.219 1.00 88.50 1087 GLY A CA 1
ATOM 8212 C C . GLY A 1 1087 ? -52.092 -19.787 -14.963 1.00 88.50 1087 GLY A C 1
ATOM 8213 O O . GLY A 1 1087 ? -51.383 -20.307 -15.827 1.00 88.50 1087 GLY A O 1
ATOM 8214 N N . LEU A 1 1088 ? -51.603 -19.391 -13.777 1.00 94.00 1088 LEU A N 1
ATOM 8215 C CA . LEU A 1 1088 ? -50.268 -19.754 -13.290 1.00 94.00 1088 LEU A CA 1
ATOM 8216 C C . LEU A 1 1088 ? -50.054 -21.266 -13.424 1.00 94.00 1088 LEU A C 1
ATOM 8218 O O . LEU A 1 1088 ? -50.820 -22.057 -12.870 1.00 94.00 1088 LEU A O 1
ATOM 8222 N N . THR A 1 1089 ? -49.009 -21.653 -14.153 1.00 95.00 1089 THR A N 1
ATOM 8223 C CA . THR A 1 1089 ? -48.684 -23.056 -14.420 1.00 95.00 1089 THR A CA 1
ATOM 8224 C C . THR A 1 1089 ? -47.199 -23.325 -14.198 1.00 95.00 1089 THR A C 1
ATOM 8226 O O . THR A 1 1089 ? -46.343 -22.602 -14.711 1.00 95.00 1089 THR A O 1
ATOM 8229 N N . VAL A 1 1090 ? -46.891 -24.387 -13.453 1.00 92.50 1090 VAL A N 1
ATOM 8230 C CA . VAL A 1 1090 ? -45.529 -24.869 -13.198 1.00 92.50 1090 VAL A CA 1
ATOM 8231 C C . VAL A 1 1090 ? -45.366 -26.253 -13.816 1.00 92.50 1090 VAL A C 1
ATOM 8233 O O . VAL A 1 1090 ? -45.952 -27.234 -13.352 1.00 92.50 1090 VAL A O 1
ATOM 8236 N N . TYR A 1 1091 ? -44.525 -26.336 -14.843 1.00 93.56 1091 TYR A N 1
ATOM 8237 C CA . TYR A 1 1091 ? -44.045 -27.587 -15.416 1.00 93.56 1091 TYR A CA 1
ATOM 8238 C C . TYR A 1 1091 ? -42.810 -28.025 -14.622 1.00 93.56 1091 TYR A C 1
ATOM 8240 O O . TYR A 1 1091 ? -41.705 -27.516 -14.818 1.00 93.56 1091 TYR A O 1
ATOM 8248 N N . ARG A 1 1092 ? -43.014 -28.931 -13.659 1.00 91.25 1092 ARG A N 1
ATOM 8249 C CA . ARG A 1 1092 ? -41.968 -29.367 -12.722 1.00 91.25 1092 ARG A CA 1
ATOM 8250 C C . ARG A 1 1092 ? -40.971 -30.278 -13.425 1.00 91.25 1092 ARG A C 1
ATOM 8252 O O . ARG A 1 1092 ? -41.375 -31.314 -13.958 1.00 91.25 1092 ARG A O 1
ATOM 8259 N N . ASN A 1 1093 ? -39.689 -29.914 -13.414 1.00 87.94 1093 ASN A N 1
ATOM 8260 C CA . ASN A 1 1093 ? -38.585 -30.717 -13.956 1.00 87.94 1093 ASN A CA 1
ATOM 8261 C C . ASN A 1 1093 ? -38.810 -31.163 -15.409 1.00 87.94 1093 ASN A C 1
ATOM 8263 O O . ASN A 1 1093 ? -38.409 -32.258 -15.803 1.00 87.94 1093 ASN A O 1
ATOM 8267 N N . HIS A 1 1094 ? -39.525 -30.349 -16.187 1.00 88.06 1094 HIS A N 1
ATOM 8268 C CA . HIS A 1 1094 ? -39.640 -30.498 -17.631 1.00 88.06 1094 HIS A CA 1
ATOM 8269 C C . HIS A 1 1094 ? -40.103 -29.194 -18.295 1.00 88.06 1094 HIS A C 1
ATOM 8271 O O . HIS A 1 1094 ? -40.633 -28.288 -17.648 1.00 88.06 1094 HIS A O 1
ATOM 8277 N N . THR A 1 1095 ? -39.971 -29.155 -19.619 1.00 86.81 1095 THR A N 1
ATOM 8278 C CA . THR A 1 1095 ? -40.469 -28.081 -20.484 1.00 86.81 1095 THR A CA 1
ATOM 8279 C C . THR A 1 1095 ? -41.522 -28.663 -21.438 1.00 86.81 1095 THR A C 1
ATOM 8281 O O . THR A 1 1095 ? -41.268 -29.719 -22.024 1.00 86.81 1095 THR A O 1
ATOM 8284 N N . PRO A 1 1096 ? -42.711 -28.042 -21.576 1.00 89.56 1096 PRO A N 1
ATOM 8285 C CA . PRO A 1 1096 ? -43.745 -28.490 -22.513 1.00 89.56 1096 PRO A CA 1
ATOM 8286 C C . PRO A 1 1096 ? -43.309 -28.303 -23.972 1.00 89.56 1096 PRO A C 1
ATOM 8288 O O . PRO A 1 1096 ? -42.336 -27.599 -24.260 1.00 89.56 1096 PRO A O 1
ATOM 8291 N N . SER A 1 1097 ? -44.049 -28.905 -24.908 1.00 88.75 1097 SER A N 1
ATOM 8292 C CA . SER A 1 1097 ? -43.823 -28.656 -26.334 1.00 88.75 1097 SER A CA 1
ATOM 8293 C C . SER A 1 1097 ? -44.015 -27.165 -26.657 1.00 88.75 1097 SER A C 1
ATOM 8295 O O . SER A 1 1097 ? -44.745 -26.448 -25.968 1.00 88.75 1097 SER A O 1
ATOM 8297 N N . ALA A 1 1098 ? -43.349 -26.671 -27.704 1.00 85.12 1098 ALA A N 1
ATOM 8298 C CA . ALA A 1 1098 ? -43.490 -25.272 -28.111 1.00 85.12 1098 ALA A CA 1
ATOM 8299 C C . ALA A 1 1098 ? -44.941 -24.927 -28.501 1.00 85.12 1098 ALA A C 1
ATOM 8301 O O . ALA A 1 1098 ? -45.390 -23.814 -28.247 1.00 85.12 1098 ALA A O 1
ATOM 8302 N N . GLU A 1 1099 ? -45.673 -25.884 -29.074 1.00 86.69 1099 GLU A N 1
ATOM 8303 C CA . GLU A 1 1099 ? -47.080 -25.735 -29.452 1.00 86.69 1099 GLU A CA 1
ATOM 8304 C C . GLU A 1 1099 ? -47.990 -25.604 -28.223 1.00 86.69 1099 GLU A C 1
ATOM 8306 O O . GLU A 1 1099 ? -48.791 -24.670 -28.156 1.00 86.69 1099 GLU A O 1
ATOM 8311 N N . ASP A 1 1100 ? -47.803 -26.459 -27.212 1.00 87.06 1100 ASP A N 1
ATOM 8312 C CA . ASP A 1 1100 ? -48.573 -26.404 -25.961 1.00 87.06 1100 ASP A CA 1
ATOM 8313 C C . ASP A 1 1100 ? -48.275 -25.122 -25.176 1.00 87.06 1100 ASP A C 1
ATOM 8315 O O . ASP A 1 1100 ? -49.181 -24.468 -24.653 1.00 87.06 1100 ASP A O 1
ATOM 8319 N N . LEU A 1 1101 ? -46.998 -24.727 -25.125 1.00 91.94 1101 LEU A N 1
ATOM 8320 C CA . LEU A 1 1101 ? -46.574 -23.511 -24.440 1.00 91.94 1101 LEU A CA 1
ATOM 8321 C C . LEU A 1 1101 ? -47.149 -22.258 -25.104 1.00 91.94 1101 LEU A C 1
ATOM 8323 O O . LEU A 1 1101 ? -47.673 -21.387 -24.412 1.00 91.94 1101 LEU A O 1
ATOM 8327 N N . ASN A 1 1102 ? -47.075 -22.172 -26.434 1.00 89.06 1102 ASN A N 1
ATOM 8328 C CA . ASN A 1 1102 ? -47.624 -21.042 -27.182 1.00 89.06 1102 ASN A CA 1
ATOM 8329 C C . ASN A 1 1102 ? -49.151 -20.994 -27.070 1.00 89.06 1102 ASN A C 1
ATOM 8331 O O . ASN A 1 1102 ? -49.708 -19.920 -26.856 1.00 89.06 1102 ASN A O 1
ATOM 8335 N N . SER A 1 1103 ? -49.823 -22.148 -27.136 1.00 90.56 1103 SER A N 1
ATOM 8336 C CA . SER A 1 1103 ? -51.277 -22.239 -26.958 1.00 90.56 1103 SER A CA 1
ATOM 8337 C C . SER A 1 1103 ? -51.709 -21.746 -25.576 1.00 90.56 1103 SER A C 1
ATOM 8339 O O . SER A 1 1103 ? -52.662 -20.970 -25.464 1.00 90.56 1103 SER A O 1
ATOM 8341 N N . LEU A 1 1104 ? -50.973 -22.120 -24.522 1.00 92.31 1104 LEU A N 1
ATOM 8342 C CA . LEU A 1 1104 ? -51.214 -21.622 -23.169 1.00 92.31 1104 LEU A CA 1
ATOM 8343 C C . LEU A 1 1104 ? -50.995 -20.103 -23.084 1.00 92.31 1104 LEU A C 1
ATOM 8345 O O . LEU A 1 1104 ? -51.874 -19.397 -22.591 1.00 92.31 1104 LEU A O 1
ATOM 8349 N N . VAL A 1 1105 ? -49.876 -19.583 -23.599 1.00 94.50 1105 VAL A N 1
ATOM 8350 C CA . VAL A 1 1105 ? -49.572 -18.140 -23.571 1.00 94.50 1105 VAL A CA 1
ATOM 8351 C C . VAL A 1 1105 ? -50.628 -17.322 -24.319 1.00 94.50 1105 VAL A C 1
ATOM 8353 O O . VAL A 1 1105 ? -51.113 -16.330 -23.779 1.00 94.50 1105 VAL A O 1
ATOM 8356 N N . GLU A 1 1106 ? -51.046 -17.744 -25.514 1.00 92.38 1106 GLU A N 1
ATOM 8357 C CA . GLU A 1 1106 ? -52.084 -17.044 -26.282 1.00 92.38 1106 GLU A CA 1
ATOM 8358 C C . GLU A 1 1106 ? -53.447 -17.090 -25.582 1.00 92.38 1106 GLU A C 1
ATOM 8360 O O . GLU A 1 1106 ? -54.135 -16.070 -25.510 1.00 92.38 1106 GLU A O 1
ATOM 8365 N N . SER A 1 1107 ? -53.813 -18.221 -24.967 1.00 93.38 1107 SER A N 1
ATOM 8366 C CA . SER A 1 1107 ? -55.051 -18.308 -24.178 1.00 93.38 1107 SER A CA 1
ATOM 8367 C C . SER A 1 1107 ? -55.058 -17.332 -22.991 1.00 93.38 1107 SER A C 1
ATOM 8369 O O . SER A 1 1107 ? -56.079 -16.704 -22.699 1.00 93.38 1107 SER A O 1
ATOM 8371 N N . LEU A 1 1108 ? -53.904 -17.141 -22.342 1.00 94.62 1108 LEU A N 1
ATOM 8372 C CA . LEU A 1 1108 ? -53.750 -16.215 -21.223 1.00 94.62 1108 LEU A CA 1
ATOM 8373 C C . LEU A 1 1108 ? -53.736 -14.756 -21.690 1.00 94.62 1108 LEU A C 1
ATOM 8375 O O . LEU A 1 1108 ? -54.351 -13.916 -21.037 1.00 94.62 1108 LEU A O 1
ATOM 8379 N N . LYS A 1 1109 ? -53.130 -14.448 -22.842 1.00 93.00 1109 LYS A N 1
ATOM 8380 C CA . LYS A 1 1109 ? -53.197 -13.107 -23.449 1.00 93.00 1109 LYS A CA 1
ATOM 8381 C C . LYS A 1 1109 ? -54.633 -12.713 -23.777 1.00 93.00 1109 LYS A C 1
ATOM 8383 O O . LYS A 1 1109 ? -55.057 -11.624 -23.403 1.00 93.00 1109 LYS A O 1
ATOM 8388 N N . VAL A 1 1110 ? -55.412 -13.614 -24.383 1.00 89.81 1110 VAL A N 1
ATOM 8389 C CA . VAL A 1 1110 ? -56.846 -13.385 -24.662 1.00 89.81 1110 VAL A CA 1
ATOM 8390 C C . VAL A 1 1110 ? -57.639 -13.107 -23.379 1.00 89.81 1110 VAL A C 1
ATOM 8392 O O . VAL A 1 1110 ? -58.603 -12.341 -23.399 1.00 89.81 1110 VAL A O 1
ATOM 8395 N N . LYS A 1 1111 ? -57.242 -13.709 -22.254 1.00 89.00 1111 LYS A N 1
ATOM 8396 C CA . LYS A 1 1111 ? -57.883 -13.494 -20.954 1.00 89.00 1111 LYS A CA 1
ATOM 8397 C C . LYS A 1 1111 ? -57.482 -12.166 -20.300 1.00 89.00 1111 LYS A C 1
ATOM 8399 O O . LYS A 1 1111 ? -58.352 -11.465 -19.792 1.00 89.00 1111 LYS A O 1
ATOM 8404 N N . TYR A 1 1112 ? -56.193 -11.824 -20.303 1.00 91.62 1112 TYR A N 1
ATOM 8405 C CA . TYR A 1 1112 ? -55.644 -10.733 -19.489 1.00 91.62 1112 TYR A CA 1
ATOM 8406 C C . TYR A 1 1112 ? -55.405 -9.408 -20.231 1.00 91.62 1112 TYR A C 1
ATOM 8408 O O . TYR A 1 1112 ? -55.295 -8.381 -19.567 1.00 91.62 1112 TYR A O 1
ATOM 8416 N N . HIS A 1 1113 ? -55.330 -9.398 -21.568 1.00 85.38 1113 HIS A N 1
ATOM 8417 C CA . HIS A 1 1113 ? -55.040 -8.196 -22.374 1.00 85.38 1113 HIS A CA 1
ATOM 8418 C C . HIS A 1 1113 ? -56.290 -7.572 -23.023 1.00 85.38 1113 HIS A C 1
ATOM 8420 O O . HIS A 1 1113 ? -56.177 -6.894 -24.045 1.00 85.38 1113 HIS A O 1
ATOM 8426 N N . LYS A 1 1114 ? -57.479 -7.842 -22.475 1.00 64.00 1114 LYS A N 1
ATOM 8427 C CA . LYS A 1 1114 ? -58.733 -7.251 -22.958 1.00 64.00 1114 LYS A CA 1
ATOM 8428 C C . LYS A 1 1114 ? -58.835 -5.759 -22.667 1.00 64.00 1114 LYS A C 1
ATOM 8430 O O . LYS A 1 1114 ? -58.392 -5.343 -21.573 1.00 64.00 1114 LYS A O 1
#